Protein AF-0000000069897161 (afdb_homodimer)

pLDDT: mean 77.62, std 32.1, range [14.08, 98.94]

Nearest PDB structures (foldseek):
  2jap-assembly1_D  TM=8.593E-01  e=6.770E-19  Streptomyces clavuligerus
  4npc-assembly1_A  TM=8.677E-01  e=9.771E-16  Brucella suis ATCC 23445
  3wds-assembly1_B  TM=8.593E-01  e=5.738E-16  Agrobacterium tumefaciens
  6d9y-assembly1_A  TM=8.398E-01  e=4.040E-15  Paraburkholderia phymatum STM815
  6t6n-assembly1_A  TM=7.944E-01  e=1.671E-14  Klebsiella pneumoniae 30684/NJST258_2

Organism: Camelus bactrianus (NCBI:txid9837)

InterPro domains:
  IPR002347 Short-chain dehydrogenase/reductase SDR [PF00106] (131-314)
  IPR002347 Short-chain dehydrogenase/reductase SDR [PR00080] (203-214)
  IPR002347 Short-chain dehydrogenase/reductase SDR [PR00080] (256-264)
  IPR002347 Short-chain dehydrogenase/reductase SDR [PR00080] (275-294)
  IPR002347 Short-chain dehydrogenase/reductase SDR [PR00081] (130-147)
  IPR002347 Short-chain dehydrogenase/reductase SDR [PR00081] (203-214)
  IPR002347 Short-chain dehydrogenase/reductase SDR [PR00081] (250-266)
  IPR002347 Short-chain dehydrogenase/reductase SDR [PR00081] (275-294)
  IPR002347 Short-chain dehydrogenase/reductase SDR [PR00081] (296-313)
  IPR036291 NAD(P)-binding domain superfamily [SSF51735] (130-329)

Foldseek 3Di:
DDDDDDDDDDDDDDDDDDDDDDDDDDDDDDDDDDDDDDDDDDDDDDDPDPDPCPDDPDDPPDDPDDDDDDPDDDPDDPPPDPDPPCPVCVVPPPPPCDPVVCVVVVVVVVVVVVVVVVQLPAWAPQAAAEEEEEACLWALRVVLQQVVQVVRYQYEYEHQDPVSQVVSVVVGDPSYHYYYADLLDLVRLLVVLVVSCVVCPQLFHAEYEYDWAAQFAWAAQVLDDPVSQVVRLSTQAVSCVSNCVSRVVRCLSNLHEYEYEAALLLLPVLTDTNRSVNSVNNLVVQVVVQVVCVVSNYHYAYEHEYAADIPNVPLVVNLVNVVVSLVPDDPVVCLQQDPCQSVQQSVLSVVVNVVFYHHDSVQRSVLVVSQGIRPDRDRYHYGGPCRVPPSVVLSPDDPVVSCVVSVVSGDDGPNDDD/DDDDDDDDDDDDDDDDDDDDDDDDDDDDDDDDDDDDDDDDDDDDDDDDDPDDCPDDPDDCPDDPDDDDDPPDDDPDDPPPDDDDPPPVCVPPPPPPCDPVVCVVVVVVVVVVVVVVVVQLPAWAPQAAAEEEEEACLWALQVVLQQVVQVVHYQYEYEHQDPVSQVVSVVVGDPSYHYYYADLLDLVRLLVSLVVSCVVCPQLFHAEYEYDWAAQFAWAAQVLDDPVSQVVRLSTQAVSCVSNCVSRVVRCLSNLHEYEYEAALLLLPVLTDTNRSVNSVNNLVVQVVVQVVCVVSNYHYAYEHEYAADIPNVPLVVNLVNVVVSLVPDDPVVCLQQDPCQSVQQSVLSVVVNVVFYHHDSVQRSVLVVSQGIRPDRDRYHYGGPCRVPPSVVLSPDDPVVSCVVSVVSGDDGPNDDD

Secondary structure (DSSP, 8-state):
--------------------------------------------------------------------------------------------------HHHHHHHHHHHHHHHHHHHHHHH-B---TT-EEEES--SSHHHHHHHHHHHHTT-EEEEEESSHHHHHHHHHHS-TTEEEEE--TT-HHHHHHHHHHHHHHHGGG--SEEEE--------S-GGG--HHHHHHHHIIIIIHHHHHHHHHHHHHHHHT-EEEEE--GGGTS--SSSHHHHHHHHHHHHHHHHHHHHGGGT-EEEEE----B-SGGG-HHHHHHHHHHHHHHS-HHHHHHH-HHHHHHHHHHHHHHHHHH-BS-THHHHHHHHHHHHBSS--SEE--SHHIIIIIHHHTTS-HHHHHHHHHHHSPPPTT---/--------------------------------------------------------------------------------------------------HHHHHHHHHHHHHHHHHHHHHHH-B---TT-EEEES--SSHHHHHHHHHHHHTT-EEEEEESSHHHHHHHHHHS-TTEEEEE--TT-HHHHHHHHHHHHHHHGGG--SEEEE--------S-GGG--HHHHHHHHIIIIIHHHHHHHHHHHHHHHHT-EEEEE--GGGTS--SSSHHHHHHHHHHHHHHHHHHHHGGGT-EEEEE----B-SGGG-HHHHHHHHHHHHHHS-HHHHHHH-HHHHHHHHHHHHHHHHHH-BS-THHHHHHHHHHHHBSS--SEE--SHHIIIIIHHHTTS-HHHHHHHHHHHSPPPTT---

Radius of gyration: 38.73 Å; Cα contacts (8 Å, |Δi|>4): 1238; chains: 2; bounding box: 119×126×116 Å

Structure (mmCIF, N/CA/C/O backbone):
data_AF-0000000069897161-model_v1
#
loop_
_entity.id
_entity.type
_entity.pdbx_description
1 polymer 'Retinol dehydrogenase 5 isoform X1'
#
loop_
_atom_site.group_PDB
_atom_site.id
_atom_site.type_symbol
_atom_site.label_atom_id
_atom_site.label_alt_id
_atom_site.label_comp_id
_atom_site.label_asym_id
_atom_site.label_entity_id
_atom_site.label_seq_id
_atom_site.pdbx_PDB_ins_code
_atom_site.Cartn_x
_atom_site.Cartn_y
_atom_site.Cartn_z
_atom_site.occupancy
_atom_site.B_iso_or_equiv
_atom_site.auth_seq_id
_atom_site.auth_comp_id
_atom_site.auth_asym_id
_atom_site.auth_atom_id
_atom_site.pdbx_PDB_model_num
ATOM 1 N N . MET A 1 1 ? 55.844 11.883 18.781 1 16.61 1 MET A N 1
ATOM 2 C CA . MET A 1 1 ? 56.438 12.391 20.016 1 16.61 1 MET A CA 1
ATOM 3 C C . MET A 1 1 ? 55.906 13.789 20.344 1 16.61 1 MET A C 1
ATOM 5 O O . MET A 1 1 ? 56.188 14.328 21.406 1 16.61 1 MET A O 1
ATOM 9 N N . ALA A 1 2 ? 55.688 14.641 19.312 1 14.08 2 ALA A N 1
ATOM 10 C CA . ALA A 1 2 ? 55.75 16 19.859 1 14.08 2 ALA A CA 1
ATOM 11 C C . ALA A 1 2 ? 54.75 16.156 21.016 1 14.08 2 ALA A C 1
ATOM 13 O O . ALA A 1 2 ? 53.812 15.367 21.141 1 14.08 2 ALA A O 1
ATOM 14 N N . LYS A 1 3 ? 54.469 17.594 21.141 1 15.95 3 LYS A N 1
ATOM 15 C CA . LYS A 1 3 ? 54.406 18.719 22.078 1 15.95 3 LYS A CA 1
ATOM 16 C C . LYS A 1 3 ? 53.094 18.719 22.844 1 15.95 3 LYS A C 1
ATOM 18 O O . LYS A 1 3 ? 52.031 18.812 22.234 1 15.95 3 LYS A O 1
ATOM 23 N N . LYS A 1 4 ? 52.938 18.484 24.156 1 16.16 4 LYS A N 1
ATOM 24 C CA . LYS A 1 4 ? 52.312 18.141 25.422 1 16.16 4 LYS A CA 1
ATOM 25 C C . LYS A 1 4 ? 51.469 19.297 25.953 1 16.16 4 LYS A C 1
ATOM 27 O O . LYS A 1 4 ? 50.406 19.078 26.562 1 16.16 4 LYS A O 1
ATOM 32 N N . ARG A 1 5 ? 51.844 20.734 25.938 1 15.11 5 ARG A N 1
ATOM 33 C CA . ARG A 1 5 ? 52.031 21.344 27.25 1 15.11 5 ARG A CA 1
ATOM 34 C C . ARG A 1 5 ? 50.719 21.734 27.891 1 15.11 5 ARG A C 1
ATOM 36 O O . ARG A 1 5 ? 49.688 21.844 27.203 1 15.11 5 ARG A O 1
ATOM 43 N N . ALA A 1 6 ? 50.562 23.031 28.859 1 15.55 6 ALA A N 1
ATOM 44 C CA . ALA A 1 6 ? 50.469 23.469 30.25 1 15.55 6 ALA A CA 1
ATOM 45 C C . ALA A 1 6 ? 49.062 23.984 30.578 1 15.55 6 ALA A C 1
ATOM 47 O O . ALA A 1 6 ? 48.312 24.375 29.672 1 15.55 6 ALA A O 1
ATOM 48 N N . ARG A 1 7 ? 48.688 24.703 31.969 1 16.06 7 ARG A N 1
ATOM 49 C CA . ARG A 1 7 ? 48.188 24.594 33.344 1 16.06 7 ARG A CA 1
ATOM 50 C C . ARG A 1 7 ? 47.125 25.656 33.594 1 16.06 7 ARG A C 1
ATOM 52 O O . ARG A 1 7 ? 46.031 25.344 34.094 1 16.06 7 ARG A O 1
ATOM 59 N N . ALA A 1 8 ? 47.406 27.078 34 1 15.1 8 ALA A N 1
ATOM 60 C CA . ALA A 1 8 ? 47.281 27.641 35.344 1 15.1 8 ALA A CA 1
ATOM 61 C C . ALA A 1 8 ? 45.906 28.297 35.531 1 15.1 8 ALA A C 1
ATOM 63 O O . ALA A 1 8 ? 45.188 28.547 34.531 1 15.1 8 ALA A O 1
ATOM 64 N N . LEU A 1 9 ? 45.656 29.75 36.281 1 15.45 9 LEU A N 1
ATOM 65 C CA . LEU A 1 9 ? 45.469 30.094 37.688 1 15.45 9 LEU A CA 1
ATOM 66 C C . LEU A 1 9 ? 44.094 30.703 37.938 1 15.45 9 LEU A C 1
ATOM 68 O O . LEU A 1 9 ? 43.344 30.25 38.812 1 15.45 9 LEU A O 1
ATOM 72 N N . PRO A 1 10 ? 43.875 32.281 38.25 1 15.22 10 PRO A N 1
ATOM 73 C CA . PRO A 1 10 ? 43.656 32.906 39.562 1 15.22 10 PRO A CA 1
ATOM 74 C C . PRO A 1 10 ? 42.188 33.219 39.844 1 15.22 10 PRO A C 1
ATOM 76 O O . PRO A 1 10 ? 41.375 33.188 38.906 1 15.22 10 PRO A O 1
ATOM 79 N N . ALA A 1 11 ? 41.719 34.281 40.938 1 15.24 11 ALA A N 1
ATOM 80 C CA . ALA A 1 11 ? 41.125 34.438 42.25 1 15.24 11 ALA A CA 1
ATOM 81 C C . ALA A 1 11 ? 39.719 35.062 42.156 1 15.24 11 ALA A C 1
ATOM 83 O O . ALA A 1 11 ? 39.281 35.406 41.062 1 15.24 11 ALA A O 1
ATOM 84 N N . CYS A 1 12 ? 39.406 36.406 42.812 1 15.24 12 CYS A N 1
ATOM 85 C CA . CYS A 1 12 ? 38.938 36.781 44.156 1 15.24 12 CYS A CA 1
ATOM 86 C C . CYS A 1 12 ? 37.5 37.344 44.125 1 15.24 12 CYS A C 1
ATOM 88 O O . CYS A 1 12 ? 36.594 36.781 44.75 1 15.24 12 CYS A O 1
ATOM 90 N N . ALA A 1 13 ? 37.219 38.844 44.562 1 15.68 13 ALA A N 1
ATOM 91 C CA . ALA A 1 13 ? 36.625 39.344 45.812 1 15.68 13 ALA A CA 1
ATOM 92 C C . ALA A 1 13 ? 35.125 39.656 45.594 1 15.68 13 ALA A C 1
ATOM 94 O O . ALA A 1 13 ? 34.688 39.812 44.438 1 15.68 13 ALA A O 1
ATOM 95 N N . LYS A 1 14 ? 34.375 40.562 46.594 1 15.86 14 LYS A N 1
ATOM 96 C CA . LYS A 1 14 ? 33.438 40.562 47.719 1 15.86 14 LYS A CA 1
ATOM 97 C C . LYS A 1 14 ? 32.156 41.312 47.344 1 15.86 14 LYS A C 1
ATOM 99 O O . LYS A 1 14 ? 31.047 40.812 47.594 1 15.86 14 LYS A O 1
ATOM 104 N N . HIS A 1 15 ? 32.125 42.781 47.25 1 15.48 15 HIS A N 1
ATOM 105 C CA . HIS A 1 15 ? 31.484 43.562 48.281 1 15.48 15 HIS A CA 1
ATOM 106 C C . HIS A 1 15 ? 29.984 43.656 48.062 1 15.48 15 HIS A C 1
ATOM 108 O O . HIS A 1 15 ? 29.5 43.438 46.938 1 15.48 15 HIS A O 1
ATOM 114 N N . TRP A 1 16 ? 29.141 44.719 48.812 1 14.6 16 TRP A N 1
ATOM 115 C CA . TRP A 1 16 ? 28.219 44.938 49.938 1 14.6 16 TRP A CA 1
ATOM 116 C C . TRP A 1 16 ? 26.844 45.344 49.438 1 14.6 16 TRP A C 1
ATOM 118 O O . TRP A 1 16 ? 25.844 44.719 49.781 1 14.6 16 TRP A O 1
ATOM 128 N N . LEU A 1 17 ? 26.469 46.781 49.5 1 15.2 17 LEU A N 1
ATOM 129 C CA . LEU A 1 17 ? 25.562 47.375 50.5 1 15.2 17 LEU A CA 1
ATOM 130 C C . LEU A 1 17 ? 24.141 47.469 49.938 1 15.2 17 LEU A C 1
ATOM 132 O O . LEU A 1 17 ? 23.938 47.375 48.75 1 15.2 17 LEU A O 1
ATOM 136 N N . GLN A 1 18 ? 23.375 48.688 50.25 1 14.92 18 GLN A N 1
ATOM 137 C CA . GLN A 1 18 ? 22.297 48.969 51.188 1 14.92 18 GLN A CA 1
ATOM 138 C C . GLN A 1 18 ? 20.969 49.125 50.469 1 14.92 18 GLN A C 1
ATOM 140 O O . GLN A 1 18 ? 19.984 48.469 50.812 1 14.92 18 GLN A O 1
ATOM 145 N N . PRO A 1 19 ? 20.359 50.5 50.344 1 15.31 19 PRO A N 1
ATOM 146 C CA . PRO A 1 19 ? 19.266 50.938 51.219 1 15.31 19 PRO A CA 1
ATOM 147 C C . PRO A 1 19 ? 17.891 50.781 50.562 1 15.31 19 PRO A C 1
ATOM 149 O O . PRO A 1 19 ? 17.188 49.781 50.844 1 15.31 19 PRO A O 1
ATOM 152 N N . ALA A 1 20 ? 17.141 52.062 50.156 1 15.12 20 ALA A N 1
ATOM 153 C CA . ALA A 1 20 ? 16.062 52.688 50.906 1 15.12 20 ALA A CA 1
ATOM 154 C C . ALA A 1 20 ? 14.719 52.438 50.25 1 15.12 20 ALA A C 1
ATOM 156 O O . ALA A 1 20 ? 14.633 51.719 49.25 1 15.12 20 ALA A O 1
ATOM 157 N N . GLY A 1 21 ? 14.047 53.562 49.688 1 15.67 21 GLY A N 1
ATOM 158 C CA . GLY A 1 21 ? 12.891 54.219 50.281 1 15.67 21 GLY A CA 1
ATOM 159 C C . GLY A 1 21 ? 11.57 53.688 49.781 1 15.67 21 GLY A C 1
ATOM 160 O O . GLY A 1 21 ? 11.523 52.969 48.781 1 15.67 21 GLY A O 1
ATOM 161 N N . SER A 1 22 ? 10.422 54.531 49.969 1 14.89 22 SER A N 1
ATOM 162 C CA . SER A 1 22 ? 9.141 54.594 50.688 1 14.89 22 SER A CA 1
ATOM 163 C C . SER A 1 22 ? 7.984 54.25 49.75 1 14.89 22 SER A C 1
ATOM 165 O O . SER A 1 22 ? 7.195 53.344 50 1 14.89 22 SER A O 1
ATOM 167 N N . SER A 1 23 ? 7.09 55.344 49.344 1 15.27 23 SER A N 1
ATOM 168 C CA . SER A 1 23 ? 5.758 55.562 49.875 1 15.27 23 SER A CA 1
ATOM 169 C C . SER A 1 23 ? 4.68 55 48.969 1 15.27 23 SER A C 1
ATOM 171 O O . SER A 1 23 ? 4.961 54.594 47.844 1 15.27 23 SER A O 1
ATOM 173 N N . SER A 1 24 ? 3.453 55.812 48.75 1 14.6 24 SER A N 1
ATOM 174 C CA . SER A 1 24 ? 2.115 55.656 49.312 1 14.6 24 SER A CA 1
ATOM 175 C C . SER A 1 24 ? 1.13 55.125 48.281 1 14.6 24 SER A C 1
ATOM 177 O O . SER A 1 24 ? 0.415 54.156 48.5 1 14.6 24 SER A O 1
ATOM 179 N N . PRO A 1 25 ? 0.455 56.062 47.281 1 16.05 25 PRO A N 1
ATOM 180 C CA . PRO A 1 25 ? -0.925 56.406 47.656 1 16.05 25 PRO A CA 1
ATOM 181 C C . PRO A 1 25 ? -1.943 55.438 47.031 1 16.05 25 PRO A C 1
ATOM 183 O O . PRO A 1 25 ? -1.605 54.688 46.094 1 16.05 25 PRO A O 1
ATOM 186 N N . SER A 1 26 ? -3.309 56 46.875 1 14.69 26 SER A N 1
ATOM 187 C CA . SER A 1 26 ? -4.645 55.688 47.375 1 14.69 26 SER A CA 1
ATOM 188 C C . SER A 1 26 ? -5.488 54.969 46.312 1 14.69 26 SER A C 1
ATOM 190 O O . SER A 1 26 ? -6.074 53.906 46.594 1 14.69 26 SER A O 1
ATOM 192 N N . LEU A 1 27 ? -6.086 55.75 45.25 1 15.15 27 LEU A N 1
ATOM 193 C CA . LEU A 1 27 ? -7.5 56.031 45.438 1 15.15 27 LEU A CA 1
ATOM 194 C C . LEU A 1 27 ? -8.367 54.938 44.812 1 15.15 27 LEU A C 1
ATOM 196 O O . LEU A 1 27 ? -7.875 54.125 44.031 1 15.15 27 LEU A O 1
ATOM 200 N N . SER A 1 28 ? -9.297 55.438 43.812 1 15.84 28 SER A N 1
ATOM 201 C CA . SER A 1 28 ? -10.75 55.531 43.969 1 15.84 28 SER A CA 1
ATOM 202 C C . SER A 1 28 ? -11.453 54.312 43.375 1 15.84 28 SER A C 1
ATOM 204 O O . SER A 1 28 ? -10.93 53.656 42.469 1 15.84 28 SER A O 1
ATOM 206 N N . SER A 1 29 ? -12.68 54.062 43.906 1 15.23 29 SER A N 1
ATOM 207 C CA . SER A 1 29 ? -13.602 53 44.25 1 15.23 29 SER A CA 1
ATOM 208 C C . SER A 1 29 ? -14.359 52.5 43.031 1 15.23 29 SER A C 1
ATOM 210 O O . SER A 1 29 ? -14.547 51.281 42.875 1 15.23 29 SER A O 1
ATOM 212 N N . PRO A 1 30 ? -15.078 53.375 42.094 1 16.75 30 PRO A N 1
ATOM 213 C CA . PRO A 1 30 ? -16.5 53.25 42.438 1 16.75 30 PRO A CA 1
ATOM 214 C C . PRO A 1 30 ? -17.125 51.969 41.906 1 16.75 30 PRO A C 1
ATOM 216 O O . PRO A 1 30 ? -16.531 51.281 41.031 1 16.75 30 PRO A O 1
ATOM 219 N N . PRO A 1 31 ? -18.609 52.094 41.625 1 16.45 31 PRO A N 1
ATOM 220 C CA . PRO A 1 31 ? -19.766 51.344 42.125 1 16.45 31 PRO A CA 1
ATOM 221 C C . PRO A 1 31 ? -20.172 50.219 41.188 1 16.45 31 PRO A C 1
ATOM 223 O O . PRO A 1 31 ? -19.688 50.125 40.031 1 16.45 31 PRO A O 1
ATOM 226 N N . SER A 1 32 ? -21.359 49.656 41.5 1 15.89 32 SER A N 1
ATOM 227 C CA . SER A 1 32 ? -22.094 48.406 41.688 1 15.89 32 SER A CA 1
ATOM 228 C C . SER A 1 32 ? -22.891 48.062 40.438 1 15.89 32 SER A C 1
ATOM 230 O O . SER A 1 32 ? -23.109 46.875 40.156 1 15.89 32 SER A O 1
ATOM 232 N N . PRO A 1 33 ? -23.469 49 39.469 1 16.64 33 PRO A N 1
ATOM 233 C CA . PRO A 1 33 ? -24.906 48.812 39.531 1 16.64 33 PRO A CA 1
ATOM 234 C C . PRO A 1 33 ? -25.359 47.5 38.875 1 16.64 33 PRO A C 1
ATOM 236 O O . PRO A 1 33 ? -24.672 46.969 38 1 16.64 33 PRO A O 1
ATOM 239 N N . THR A 1 34 ? -26.594 46.969 39.281 1 16.48 34 THR A N 1
ATOM 240 C CA . THR A 1 34 ? -27.375 45.781 39.5 1 16.48 34 THR A CA 1
ATOM 241 C C . THR A 1 34 ? -28.094 45.375 38.188 1 16.48 34 THR A C 1
ATOM 243 O O . THR A 1 34 ? -28.125 44.188 37.844 1 16.48 34 THR A O 1
ATOM 246 N N . PRO A 1 35 ? -28.984 46.312 37.469 1 16.34 35 PRO A N 1
ATOM 247 C CA . PRO A 1 35 ? -30.375 45.906 37.562 1 16.34 35 PRO A CA 1
ATOM 248 C C . PRO A 1 35 ? -30.719 44.719 36.656 1 16.34 35 PRO A C 1
ATOM 250 O O . PRO A 1 35 ? -29.938 44.406 35.75 1 16.34 35 PRO A O 1
ATOM 253 N N . HIS A 1 36 ? -32.156 44.562 36.344 1 15.88 36 HIS A N 1
ATOM 254 C CA . HIS A 1 36 ? -33.281 43.656 36.5 1 15.88 36 HIS A CA 1
ATOM 255 C C . HIS A 1 36 ? -33.625 43 35.156 1 15.88 36 HIS A C 1
ATOM 257 O O . HIS A 1 36 ? -33.812 41.781 35.094 1 15.88 36 HIS A O 1
ATOM 263 N N . ALA A 1 37 ? -34.156 43.781 34.031 1 15.8 37 ALA A N 1
ATOM 264 C CA . ALA A 1 37 ? -35.594 43.625 33.781 1 15.8 37 ALA A CA 1
ATOM 265 C C . ALA A 1 37 ? -35.875 42.375 32.938 1 15.8 37 ALA A C 1
ATOM 267 O O . ALA A 1 37 ? -34.969 41.844 32.281 1 15.8 37 ALA A O 1
ATOM 268 N N . LEU A 1 38 ? -37 42.438 32.031 1 16.36 38 LEU A N 1
ATOM 269 C CA . LEU A 1 38 ? -38.344 41.844 31.922 1 16.36 38 LEU A CA 1
ATOM 270 C C . LEU A 1 38 ? -38.344 40.719 30.906 1 16.36 38 LEU A C 1
ATOM 272 O O . LEU A 1 38 ? -37.469 40.656 30.047 1 16.36 38 LEU A O 1
ATOM 276 N N . ASN A 1 39 ? -39.656 40.188 30.578 1 15.95 39 ASN A N 1
ATOM 277 C CA . ASN A 1 39 ? -40.469 39 30.547 1 15.95 39 ASN A CA 1
ATOM 278 C C . ASN A 1 39 ? -40.562 38.406 29.141 1 15.95 39 ASN A C 1
ATOM 280 O O . ASN A 1 39 ? -40.375 37.188 28.969 1 15.95 39 ASN A O 1
ATOM 284 N N . THR A 1 40 ? -41.156 39.125 28.094 1 17.11 40 THR A N 1
ATOM 285 C CA . THR A 1 40 ? -42.438 38.594 27.594 1 17.11 40 THR A CA 1
ATOM 286 C C . THR A 1 40 ? -42.219 37.562 26.5 1 17.11 40 THR A C 1
ATOM 288 O O . THR A 1 40 ? -41.188 37.594 25.797 1 17.11 40 THR A O 1
ATOM 291 N N . LEU A 1 41 ? -43.281 36.656 26.203 1 17.23 41 LEU A N 1
ATOM 292 C CA . LEU A 1 41 ? -43.688 35.281 25.875 1 17.23 41 LEU A CA 1
ATOM 293 C C . LEU A 1 41 ? -43.844 35.125 24.359 1 17.23 41 LEU A C 1
ATOM 295 O O . LEU A 1 41 ? -44.125 34.031 23.875 1 17.23 41 LEU A O 1
ATOM 299 N N . ALA A 1 42 ? -43.438 36.062 23.422 1 18.75 42 ALA A N 1
ATOM 300 C CA . ALA A 1 42 ? -44.406 36 22.344 1 18.75 42 ALA A CA 1
ATOM 301 C C . ALA A 1 42 ? -44.438 34.656 21.656 1 18.75 42 ALA A C 1
ATOM 303 O O . ALA A 1 42 ? -43.375 34 21.531 1 18.75 42 ALA A O 1
ATOM 304 N N . PRO A 1 43 ? -45.688 34.281 21.062 1 18.25 43 PRO A N 1
ATOM 305 C CA . PRO A 1 43 ? -46.438 33.062 20.719 1 18.25 43 PRO A CA 1
ATOM 306 C C . PRO A 1 43 ? -45.875 32.375 19.469 1 18.25 43 PRO A C 1
ATOM 308 O O . PRO A 1 43 ? -45.156 33 18.688 1 18.25 43 PRO A O 1
ATOM 311 N N . SER A 1 44 ? -46.219 31.094 19.297 1 18.3 44 SER A N 1
ATOM 312 C CA . SER A 1 44 ? -45.906 29.844 18.609 1 18.3 44 SER A CA 1
ATOM 313 C C . SER A 1 44 ? -46.438 29.844 17.188 1 18.3 44 SER A C 1
ATOM 315 O O . SER A 1 44 ? -46.344 28.828 16.484 1 18.3 44 SER A O 1
ATOM 317 N N . PRO A 1 45 ? -46.219 30.969 16.328 1 18.52 45 PRO A N 1
ATOM 318 C CA . PRO A 1 45 ? -47.219 30.844 15.273 1 18.52 45 PRO A CA 1
ATOM 319 C C . PRO A 1 45 ? -47.188 29.484 14.57 1 18.52 45 PRO A C 1
ATOM 321 O O . PRO A 1 45 ? -46.156 28.812 14.602 1 18.52 45 PRO A O 1
ATOM 324 N N . PRO A 1 46 ? -48.344 29.172 13.797 1 18.2 46 PRO A N 1
ATOM 325 C CA . PRO A 1 46 ? -49.094 27.984 13.359 1 18.2 46 PRO A CA 1
ATOM 326 C C . PRO A 1 46 ? -48.406 27.25 12.219 1 18.2 46 PRO A C 1
ATOM 328 O O . PRO A 1 46 ? -47.531 27.812 11.555 1 18.2 46 PRO A O 1
ATOM 331 N N . ALA A 1 47 ? -48.844 26.016 11.93 1 19.5 47 ALA A N 1
ATOM 332 C CA . ALA A 1 47 ? -48.625 24.703 11.328 1 19.5 47 ALA A CA 1
ATOM 333 C C . ALA A 1 47 ? -48.875 24.75 9.82 1 19.5 47 ALA A C 1
ATOM 335 O O . ALA A 1 47 ? -50 24.5 9.367 1 19.5 47 ALA A O 1
ATOM 336 N N . VAL A 1 48 ? -48.375 25.781 9.023 1 18.2 48 VAL A N 1
ATOM 337 C CA . VAL A 1 48 ? -49.031 25.828 7.711 1 18.2 48 VAL A CA 1
ATOM 338 C C . VAL A 1 48 ? -48.844 24.484 6.996 1 18.2 48 VAL A C 1
ATOM 340 O O . VAL A 1 48 ? -47.75 23.906 7.031 1 18.2 48 VAL A O 1
ATOM 343 N N . ASP A 1 49 ? -49.969 23.797 6.473 1 17.66 49 ASP A N 1
ATOM 344 C CA . ASP A 1 49 ? -50.531 22.594 5.875 1 17.66 49 ASP A CA 1
ATOM 345 C C . ASP A 1 49 ? -50.031 22.406 4.449 1 17.66 49 ASP A C 1
ATOM 347 O O . ASP A 1 49 ? -50.375 23.172 3.547 1 17.66 49 ASP A O 1
ATOM 351 N N . LEU A 1 50 ? -48.781 22.359 4.109 1 17 50 LEU A N 1
ATOM 352 C CA . LEU A 1 50 ? -48.469 22.266 2.691 1 17 50 LEU A CA 1
ATOM 353 C C . LEU A 1 50 ? -49.062 21 2.084 1 17 50 LEU A C 1
ATOM 355 O O . LEU A 1 50 ? -48.719 19.891 2.484 1 17 50 LEU A O 1
ATOM 359 N N . ALA A 1 51 ? -50.375 21.047 1.534 1 16.61 51 ALA A N 1
ATOM 360 C CA . ALA A 1 51 ? -51.25 20.109 0.835 1 16.61 51 ALA A CA 1
ATOM 361 C C . ALA A 1 51 ? -50.562 19.469 -0.356 1 16.61 51 ALA A C 1
ATOM 363 O O . ALA A 1 51 ? -49.969 20.172 -1.194 1 16.61 51 ALA A O 1
ATOM 364 N N . LEU A 1 52 ? -50.188 18.141 -0.343 1 17.47 52 LEU A N 1
ATOM 365 C CA . LEU A 1 52 ? -49.656 17.078 -1.197 1 17.47 52 LEU A CA 1
ATOM 366 C C . LEU A 1 52 ? -50.594 16.828 -2.383 1 17.47 52 LEU A C 1
ATOM 368 O O . LEU A 1 52 ? -51.688 16.266 -2.219 1 17.47 52 LEU A O 1
ATOM 372 N N . ALA A 1 53 ? -50.906 17.812 -3.312 1 16.84 53 ALA A N 1
ATOM 373 C CA . ALA A 1 53 ? -51.906 17.547 -4.355 1 16.84 53 ALA A CA 1
ATOM 374 C C . ALA A 1 53 ? -51.469 16.375 -5.238 1 16.84 53 ALA A C 1
ATOM 376 O O . ALA A 1 53 ? -50.469 16.469 -5.953 1 16.84 53 ALA A O 1
ATOM 377 N N . VAL A 1 54 ? -51.688 15.094 -4.973 1 17.94 54 VAL A N 1
ATOM 378 C CA . VAL A 1 54 ? -51.469 13.812 -5.645 1 17.94 54 VAL A CA 1
ATOM 379 C C . VAL A 1 54 ? -52.375 13.695 -6.863 1 17.94 54 VAL A C 1
ATOM 381 O O . VAL A 1 54 ? -52.531 12.609 -7.418 1 17.94 54 VAL A O 1
ATOM 384 N N . ALA A 1 55 ? -52.938 14.82 -7.527 1 16.02 55 ALA A N 1
ATOM 385 C CA . ALA A 1 55 ? -54.125 14.445 -8.305 1 16.02 55 ALA A CA 1
ATOM 386 C C . ALA A 1 55 ? -53.812 13.297 -9.258 1 16.02 55 ALA A C 1
ATOM 388 O O . ALA A 1 55 ? -52.625 13.016 -9.539 1 16.02 55 ALA A O 1
ATOM 389 N N . SER A 1 56 ? -54.875 12.883 -10.164 1 16.38 56 SER A N 1
ATOM 390 C CA . SER A 1 56 ? -55.781 11.93 -10.766 1 16.38 56 SER A CA 1
ATOM 391 C C . SER A 1 56 ? -55.375 11.586 -12.195 1 16.38 56 SER A C 1
ATOM 393 O O . SER A 1 56 ? -55.781 12.266 -13.141 1 16.38 56 SER A O 1
ATOM 395 N N . VAL A 1 57 ? -54.125 11.508 -12.594 1 17.45 57 VAL A N 1
ATOM 396 C CA . VAL A 1 57 ? -54.031 11.383 -14.039 1 17.45 57 VAL A CA 1
ATOM 397 C C . VAL A 1 57 ? -54.844 10.188 -14.508 1 17.45 57 VAL A C 1
ATOM 399 O O . VAL A 1 57 ? -54.562 9.039 -14.172 1 17.45 57 VAL A O 1
ATOM 402 N N . GLU A 1 58 ? -56.156 10.391 -14.781 1 16.38 58 GLU A N 1
ATOM 403 C CA . GLU A 1 58 ? -57.25 9.594 -15.289 1 16.38 58 GLU A CA 1
ATOM 404 C C . GLU A 1 58 ? -56.844 8.812 -16.531 1 16.38 58 GLU A C 1
ATOM 406 O O . GLU A 1 58 ? -55.844 9.133 -17.172 1 16.38 58 GLU A O 1
ATOM 411 N N . ALA A 1 59 ? -57.875 7.938 -17.094 1 17.64 59 ALA A N 1
ATOM 412 C CA . ALA A 1 59 ? -58.375 6.707 -17.703 1 17.64 59 ALA A CA 1
ATOM 413 C C . ALA A 1 59 ? -58.406 6.824 -19.219 1 17.64 59 ALA A C 1
ATOM 415 O O . ALA A 1 59 ? -59.406 6.512 -19.859 1 17.64 59 ALA A O 1
ATOM 416 N N . TRP A 1 60 ? -57.594 7.762 -19.906 1 16.55 60 TRP A N 1
ATOM 417 C CA . TRP A 1 60 ? -58.125 7.961 -21.25 1 16.55 60 TRP A CA 1
ATOM 418 C C . TRP A 1 60 ? -58.156 6.645 -22.016 1 16.55 60 TRP A C 1
ATOM 420 O O . TRP A 1 60 ? -57.125 6.051 -22.297 1 16.55 60 TRP A O 1
ATOM 430 N N . GLU A 1 61 ? -59.156 5.82 -21.859 1 16.8 61 GLU A N 1
ATOM 431 C CA . GLU A 1 61 ? -59.531 4.535 -22.422 1 16.8 61 GLU A CA 1
ATOM 432 C C . GLU A 1 61 ? -59.688 4.625 -23.938 1 16.8 61 GLU A C 1
ATOM 434 O O . GLU A 1 61 ? -59.844 3.607 -24.625 1 16.8 61 GLU A O 1
ATOM 439 N N . ASP A 1 62 ? -59.844 5.895 -24.453 1 16.34 62 ASP A N 1
ATOM 440 C CA . ASP A 1 62 ? -60.875 5.758 -25.469 1 16.34 62 ASP A CA 1
ATOM 441 C C . ASP A 1 62 ? -60.5 4.711 -26.516 1 16.34 62 ASP A C 1
ATOM 443 O O . ASP A 1 62 ? -59.312 4.363 -26.641 1 16.34 62 ASP A O 1
ATOM 447 N N . ARG A 1 63 ? -61.312 4.699 -27.656 1 17.05 63 ARG A N 1
ATOM 448 C CA . ARG A 1 63 ? -62.188 3.963 -28.562 1 17.05 63 ARG A CA 1
ATOM 449 C C . ARG A 1 63 ? -61.5 3.621 -29.859 1 17.05 63 ARG A C 1
ATOM 451 O O . ARG A 1 63 ? -62.125 3.145 -30.812 1 17.05 63 ARG A O 1
ATOM 458 N N . GLU A 1 64 ? -60.219 4.074 -30.078 1 17.44 64 GLU A N 1
ATOM 459 C CA . GLU A 1 64 ? -60.156 4.191 -31.531 1 17.44 64 GLU A CA 1
ATOM 460 C C . GLU A 1 64 ? -60.406 2.844 -32.219 1 17.44 64 GLU A C 1
ATOM 462 O O . GLU A 1 64 ? -59.688 1.873 -31.953 1 17.44 64 GLU A O 1
ATOM 467 N N . GLN A 1 65 ? -61.531 2.75 -32.719 1 16.66 65 GLN A N 1
ATOM 468 C CA . GLN A 1 65 ? -62.281 1.697 -33.406 1 16.66 65 GLN A CA 1
ATOM 469 C C . GLN A 1 65 ? -61.469 1.167 -34.594 1 16.66 65 GLN A C 1
ATOM 471 O O . GLN A 1 65 ? -61 0.031 -34.562 1 16.66 65 GLN A O 1
ATOM 476 N N . SER A 1 66 ? -62.062 1.356 -35.844 1 17.75 66 SER A N 1
ATOM 477 C CA . SER A 1 66 ? -62.594 0.482 -36.875 1 17.75 66 SER A CA 1
ATOM 478 C C . SER A 1 66 ? -61.562 0.215 -37.969 1 17.75 66 SER A C 1
ATOM 480 O O . SER A 1 66 ? -60.781 1.104 -38.312 1 17.75 66 SER A O 1
ATOM 482 N N . PHE A 1 67 ? -61.344 -1.101 -38.438 1 17.3 67 PHE A N 1
ATOM 483 C CA . PHE A 1 67 ? -60.406 -2.021 -39.094 1 17.3 67 PHE A CA 1
ATOM 484 C C . PHE A 1 67 ? -60.25 -1.679 -40.562 1 17.3 67 PHE A C 1
ATOM 486 O O . PHE A 1 67 ? -59.219 -1.948 -41.156 1 17.3 67 PHE A O 1
ATOM 493 N N . SER A 1 68 ? -61.406 -1.294 -41.25 1 16.27 68 SER A N 1
ATOM 494 C CA . SER A 1 68 ? -61.656 -2.236 -42.344 1 16.27 68 SER A CA 1
ATOM 495 C C . SER A 1 68 ? -60.688 -2.049 -43.5 1 16.27 68 SER A C 1
ATOM 497 O O . SER A 1 68 ? -59.938 -1.062 -43.531 1 16.27 68 SER A O 1
ATOM 499 N N . SER A 1 69 ? -61.25 -2.084 -44.781 1 16.48 69 SER A N 1
ATOM 500 C CA . SER A 1 69 ? -61.188 -2.963 -45.938 1 16.48 69 SER A CA 1
ATOM 501 C C . SER A 1 69 ? -60.281 -2.393 -47.031 1 16.48 69 SER A C 1
ATOM 503 O O . SER A 1 69 ? -59.594 -3.143 -47.719 1 16.48 69 SER A O 1
ATOM 505 N N . LYS A 1 70 ? -60.625 -1.059 -47.438 1 19.95 70 LYS A N 1
ATOM 506 C CA . LYS A 1 70 ? -60.719 -0.895 -48.875 1 19.95 70 LYS A CA 1
ATOM 507 C C . LYS A 1 70 ? -59.312 -0.762 -49.5 1 19.95 70 LYS A C 1
ATOM 509 O O . LYS A 1 70 ? -58.688 0.281 -49.375 1 19.95 70 LYS A O 1
ATOM 514 N N . ALA A 1 71 ? -58.438 -1.779 -49.656 1 15.55 71 ALA A N 1
ATOM 515 C CA . ALA A 1 71 ? -57.031 -1.869 -50.062 1 15.55 71 ALA A CA 1
ATOM 516 C C . ALA A 1 71 ? -56.844 -1.323 -51.469 1 15.55 71 ALA A C 1
ATOM 518 O O . ALA A 1 71 ? -55.719 -1.028 -51.875 1 15.55 71 ALA A O 1
ATOM 519 N N . LYS A 1 72 ? -57.938 -1.445 -52.406 1 17.11 72 LYS A N 1
ATOM 520 C CA . LYS A 1 72 ? -57.375 -2.07 -53.594 1 17.11 72 LYS A CA 1
ATOM 521 C C . LYS A 1 72 ? -56.438 -1.108 -54.344 1 17.11 72 LYS A C 1
ATOM 523 O O . LYS A 1 72 ? -55.312 -1.457 -54.656 1 17.11 72 LYS A O 1
ATOM 528 N N . ALA A 1 73 ? -57.062 -0.182 -55.156 1 17.53 73 ALA A N 1
ATOM 529 C CA . ALA A 1 73 ? -56.812 -0.355 -56.594 1 17.53 73 ALA A CA 1
ATOM 530 C C . ALA A 1 73 ? -55.625 0.461 -57.062 1 17.53 73 ALA A C 1
ATOM 532 O O . ALA A 1 73 ? -54.781 -0.027 -57.812 1 17.53 73 ALA A O 1
ATOM 533 N N . ALA A 1 74 ? -55.719 1.844 -57 1 18.77 74 ALA A N 1
ATOM 534 C CA . ALA A 1 74 ? -55.469 2.51 -58.281 1 18.77 74 ALA A CA 1
ATOM 535 C C . ALA A 1 74 ? -53.969 2.713 -58.5 1 18.77 74 ALA A C 1
ATOM 537 O O . ALA A 1 74 ? -53.281 3.346 -57.688 1 18.77 74 ALA A O 1
ATOM 538 N N . ALA A 1 75 ? -53.281 1.916 -59.281 1 19.75 75 ALA A N 1
ATOM 539 C CA . ALA A 1 75 ? -51.938 1.645 -59.719 1 19.75 75 ALA A CA 1
ATOM 540 C C . ALA A 1 75 ? -51.375 2.816 -60.531 1 19.75 75 ALA A C 1
ATOM 542 O O . ALA A 1 75 ? -50.312 2.717 -61.125 1 19.75 75 ALA A O 1
ATOM 543 N N . SER A 1 76 ? -52.094 4.074 -60.594 1 20.67 76 SER A N 1
ATOM 544 C CA . SER A 1 76 ? -51.719 4.75 -61.844 1 20.67 76 SER A CA 1
ATOM 545 C C . SER A 1 76 ? -50.25 5.133 -61.844 1 20.67 76 SER A C 1
ATOM 547 O O . SER A 1 76 ? -49.625 5.246 -60.781 1 20.67 76 SER A O 1
ATOM 549 N N . GLY A 1 77 ? -49.562 5.16 -63.031 1 22.09 77 GLY A N 1
ATOM 550 C CA . GLY A 1 77 ? -48.312 5.07 -63.719 1 22.09 77 GLY A CA 1
ATOM 551 C C . GLY A 1 77 ? -47.469 6.332 -63.625 1 22.09 77 GLY A C 1
ATOM 552 O O . GLY A 1 77 ? -47 6.855 -64.625 1 22.09 77 GLY A O 1
ATOM 553 N N . VAL A 1 78 ? -47.438 7.047 -62.469 1 21.19 78 VAL A N 1
ATOM 554 C CA . VAL A 1 78 ? -46.812 8.359 -62.594 1 21.19 78 VAL A CA 1
ATOM 555 C C . VAL A 1 78 ? -45.344 8.195 -63 1 21.19 78 VAL A C 1
ATOM 557 O O . VAL A 1 78 ? -44.594 7.473 -62.344 1 21.19 78 VAL A O 1
ATOM 560 N N . ALA A 1 79 ? -45.031 8.492 -64.25 1 24.7 79 ALA A N 1
ATOM 561 C CA . ALA A 1 79 ? -43.75 8.461 -64.938 1 24.7 79 ALA A CA 1
ATOM 562 C C . ALA A 1 79 ? -42.781 9.445 -64.312 1 24.7 79 ALA A C 1
ATOM 564 O O . ALA A 1 79 ? -43.031 10.648 -64.25 1 24.7 79 ALA A O 1
ATOM 565 N N . VAL A 1 80 ? -42.281 9.258 -63.094 1 25.34 80 VAL A N 1
ATOM 566 C CA . VAL A 1 80 ? -41.438 10.234 -62.438 1 25.34 80 VAL A CA 1
ATOM 567 C C . VAL A 1 80 ? -40.156 10.469 -63.25 1 25.34 80 VAL A C 1
ATOM 569 O O . VAL A 1 80 ? -39.531 9.516 -63.719 1 25.34 80 VAL A O 1
ATOM 572 N N . PRO A 1 81 ? -40.094 11.648 -63.844 1 27.16 81 PRO A N 1
ATOM 573 C CA . PRO A 1 81 ? -38.969 12.07 -64.688 1 27.16 81 PRO A CA 1
ATOM 574 C C . PRO A 1 81 ? -37.625 11.938 -63.906 1 27.16 81 PRO A C 1
ATOM 576 O O . PRO A 1 81 ? -37.594 12.062 -62.688 1 27.16 81 PRO A O 1
ATOM 579 N N . ALA A 1 82 ? -36.719 11.086 -64.438 1 23.88 82 ALA A N 1
ATOM 580 C CA . ALA A 1 82 ? -35.469 10.461 -63.969 1 23.88 82 ALA A CA 1
ATOM 581 C C . ALA A 1 82 ? -34.469 11.508 -63.531 1 23.88 82 ALA A C 1
ATOM 583 O O . ALA A 1 82 ? -33.781 11.312 -62.531 1 23.88 82 ALA A O 1
ATOM 584 N N . SER A 1 83 ? -34.094 12.453 -64.375 1 27.31 83 SER A N 1
ATOM 585 C CA . SER A 1 83 ? -32.656 12.586 -64.438 1 27.31 83 SER A CA 1
ATOM 586 C C . SER A 1 83 ? -32.156 13.547 -63.344 1 27.31 83 SER A C 1
ATOM 588 O O . SER A 1 83 ? -32.25 14.766 -63.5 1 27.31 83 SER A O 1
ATOM 590 N N . PHE A 1 84 ? -32.688 13.562 -62.156 1 27.89 84 PHE A N 1
ATOM 591 C CA . PHE A 1 84 ? -32.125 14.648 -61.344 1 27.89 84 PHE A CA 1
ATOM 592 C C . PHE A 1 84 ? -30.625 14.5 -61.188 1 27.89 84 PHE A C 1
ATOM 594 O O . PHE A 1 84 ? -30.141 13.406 -60.875 1 27.89 84 PHE A O 1
ATOM 601 N N . PRO A 1 85 ? -29.828 15.367 -61.906 1 33.91 85 PRO A N 1
ATOM 602 C CA . PRO A 1 85 ? -28.375 15.289 -61.719 1 33.91 85 PRO A CA 1
ATOM 603 C C . PRO A 1 85 ? -27.953 15.32 -60.25 1 33.91 85 PRO A C 1
ATOM 605 O O . PRO A 1 85 ? -28.531 16.062 -59.469 1 33.91 85 PRO A O 1
ATOM 608 N N . ARG A 1 86 ? -27.641 14.156 -59.656 1 29.47 86 ARG A N 1
ATOM 609 C CA . ARG A 1 86 ? -27.094 14 -58.312 1 29.47 86 ARG A CA 1
ATOM 610 C C . ARG A 1 86 ? -25.906 14.914 -58.094 1 29.47 86 ARG A C 1
ATOM 612 O O . ARG A 1 86 ? -24.797 14.625 -58.562 1 29.47 86 ARG A O 1
ATOM 619 N N . ARG A 1 87 ? -26.062 16.219 -58.438 1 31.06 87 ARG A N 1
ATOM 620 C CA . ARG A 1 87 ? -24.922 16.969 -57.938 1 31.06 87 ARG A CA 1
ATOM 621 C C . ARG A 1 87 ? -24.672 16.656 -56.469 1 31.06 87 ARG A C 1
ATOM 623 O O . ARG A 1 87 ? -25.547 16.875 -55.625 1 31.06 87 ARG A O 1
ATOM 630 N N . SER A 1 88 ? -24.016 15.484 -56.25 1 31.28 88 SER A N 1
ATOM 631 C CA . SER A 1 88 ? -23.5 15.172 -54.906 1 31.28 88 SER A CA 1
ATOM 632 C C . SER A 1 88 ? -22.875 16.406 -54.281 1 31.28 88 SER A C 1
ATOM 634 O O . SER A 1 88 ? -21.875 16.938 -54.75 1 31.28 88 SER A O 1
ATOM 636 N N . LEU A 1 89 ? -23.75 17.438 -54.062 1 35.47 89 LEU A N 1
ATOM 637 C CA . LEU A 1 89 ? -23.234 18.422 -53.094 1 35.47 89 LEU A CA 1
ATOM 638 C C . LEU A 1 89 ? -22.578 17.734 -51.906 1 35.47 89 LEU A C 1
ATOM 640 O O . LEU A 1 89 ? -23.281 17.188 -51.062 1 35.47 89 LEU A O 1
ATOM 644 N N . GLY A 1 90 ? -21.688 16.812 -52.25 1 32.94 90 GLY A N 1
ATOM 645 C CA . GLY A 1 90 ? -20.906 16.438 -51.094 1 32.94 90 GLY A CA 1
ATOM 646 C C . GLY A 1 90 ? -20.484 17.625 -50.25 1 32.94 90 GLY A C 1
ATOM 647 O O . GLY A 1 90 ? -19.609 18.391 -50.625 1 32.94 90 GLY A O 1
ATOM 648 N N . CYS A 1 91 ? -21.547 18.375 -49.781 1 36.5 91 CYS A N 1
ATOM 649 C CA . CYS A 1 91 ? -21.188 19.25 -48.656 1 36.5 91 CYS A CA 1
ATOM 650 C C . CYS A 1 91 ? -20.25 18.547 -47.688 1 36.5 91 CYS A C 1
ATOM 652 O O . CYS A 1 91 ? -20.641 17.625 -46.969 1 36.5 91 CYS A O 1
ATOM 654 N N . HIS A 1 92 ? -19.047 18.328 -48.188 1 38.44 92 HIS A N 1
ATOM 655 C CA . HIS A 1 92 ? -18.031 18.031 -47.156 1 38.44 92 HIS A CA 1
ATOM 656 C C . HIS A 1 92 ? -18.156 19 -46 1 38.44 92 HIS A C 1
ATOM 658 O O . HIS A 1 92 ? -18.016 20.203 -46.156 1 38.44 92 HIS A O 1
ATOM 664 N N . LEU A 1 93 ? -19.219 18.859 -45.156 1 38.25 93 LEU A N 1
ATOM 665 C CA . LEU A 1 93 ? -19.141 19.469 -43.844 1 38.25 93 LEU A CA 1
ATOM 666 C C . LEU A 1 93 ? -17.719 19.391 -43.281 1 38.25 93 LEU A C 1
ATOM 668 O O . LEU A 1 93 ? -17.25 18.312 -42.938 1 38.25 93 LEU A O 1
ATOM 672 N N . GLN A 1 94 ? -16.844 20.062 -43.906 1 39.19 94 GLN A N 1
ATOM 673 C CA . GLN A 1 94 ? -15.555 20.328 -43.281 1 39.19 94 GLN A CA 1
ATOM 674 C C . GLN A 1 94 ? -15.75 20.906 -41.875 1 39.19 94 GLN A C 1
ATOM 676 O O . GLN A 1 94 ? -16.25 22.016 -41.719 1 39.19 94 GLN A O 1
ATOM 681 N N . VAL A 1 95 ? -16.188 20.156 -40.969 1 43.09 95 VAL A N 1
ATOM 682 C CA . VAL A 1 95 ? -16.031 20.688 -39.594 1 43.09 95 VAL A CA 1
ATOM 683 C C . VAL A 1 95 ? -14.617 21.234 -39.438 1 43.09 95 VAL A C 1
ATOM 685 O O . VAL A 1 95 ? -13.648 20.484 -39.375 1 43.09 95 VAL A O 1
ATOM 688 N N . VAL A 1 96 ? -14.234 22.188 -40.156 1 44.66 96 VAL A N 1
ATOM 689 C CA . VAL A 1 96 ? -13.055 22.984 -39.875 1 44.66 96 VAL A CA 1
ATOM 690 C C . VAL A 1 96 ? -13.078 23.391 -38.375 1 44.66 96 VAL A C 1
ATOM 692 O O . VAL A 1 96 ? -13.961 24.141 -37.969 1 44.66 96 VAL A O 1
ATOM 695 N N . TRP A 1 97 ? -12.719 22.547 -37.531 1 49.84 97 TRP A N 1
ATOM 696 C CA . TRP A 1 97 ? -12.469 23.109 -36.219 1 49.84 97 TRP A CA 1
ATOM 697 C C . TRP A 1 97 ? -11.531 24.312 -36.281 1 49.84 97 TRP A C 1
ATOM 699 O O . TRP A 1 97 ? -10.344 24.156 -36.594 1 49.84 97 TRP A O 1
ATOM 709 N N . ALA A 1 98 ? -11.867 25.422 -36.812 1 57 98 ALA A N 1
ATOM 710 C CA . ALA A 1 98 ? -11.172 26.703 -36.906 1 57 98 ALA A CA 1
ATOM 711 C C . ALA A 1 98 ? -10.438 27.016 -35.594 1 57 98 ALA A C 1
ATOM 713 O O . ALA A 1 98 ? -10.875 26.641 -34.531 1 57 98 ALA A O 1
ATOM 714 N N . PRO A 1 99 ? -9.086 27.25 -35.719 1 63.91 99 PRO A N 1
ATOM 715 C CA . PRO A 1 99 ? -8.336 27.75 -34.562 1 63.91 99 PRO A CA 1
ATOM 716 C C . PRO A 1 99 ? -9.195 28.609 -33.625 1 63.91 99 PRO A C 1
ATOM 718 O O . PRO A 1 99 ? -8.977 28.609 -32.406 1 63.91 99 PRO A O 1
ATOM 721 N N . ALA A 1 100 ? -10.172 29.078 -34.219 1 73.12 100 ALA A N 1
ATOM 722 C CA . ALA A 1 100 ? -11.039 29.953 -33.406 1 73.12 100 ALA A CA 1
ATOM 723 C C . ALA A 1 100 ? -11.859 29.141 -32.406 1 73.12 100 ALA A C 1
ATOM 725 O O . ALA A 1 100 ? -12.219 29.656 -31.344 1 73.12 100 ALA A O 1
ATOM 726 N N . MET A 1 101 ? -12.008 27.875 -32.75 1 78.75 101 MET A N 1
ATOM 727 C CA . MET A 1 101 ? -12.836 27.078 -31.875 1 78.75 101 MET A CA 1
ATOM 728 C C . ME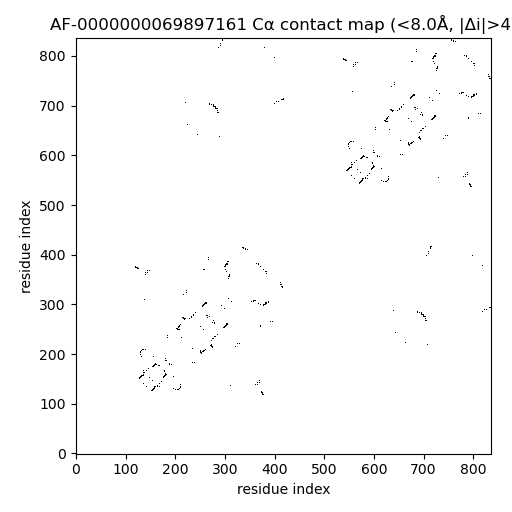T A 1 101 ? -12.047 26.625 -30.641 1 78.75 101 MET A C 1
ATOM 730 O O . MET A 1 101 ? -12.617 26.406 -29.578 1 78.75 101 MET A O 1
ATOM 734 N N . TRP A 1 102 ? -10.734 26.625 -30.875 1 84.5 102 TRP A N 1
ATOM 735 C CA . TRP A 1 102 ? -9.922 26.172 -29.75 1 84.5 102 TRP A CA 1
ATOM 736 C C . TRP A 1 102 ? -9.562 27.328 -28.844 1 84.5 102 TRP A C 1
ATOM 738 O O . TRP A 1 102 ? -9.102 27.125 -27.719 1 84.5 102 TRP A O 1
ATOM 748 N N . LEU A 1 103 ? -9.797 28.547 -29.328 1 87.81 103 LEU A N 1
ATOM 749 C CA . LEU A 1 103 ? -9.398 29.719 -28.578 1 87.81 103 LEU A CA 1
ATOM 750 C C . LEU A 1 103 ? -10.172 29.828 -27.266 1 87.81 103 LEU A C 1
ATOM 752 O O . LEU A 1 103 ? -9.586 30.047 -26.203 1 87.81 103 LEU A O 1
ATOM 756 N N . PRO A 1 104 ? -11.484 29.594 -27.281 1 89.75 104 PRO A N 1
ATOM 757 C CA . PRO A 1 104 ? -12.188 29.641 -26 1 89.75 104 PRO A CA 1
ATOM 758 C C . PRO A 1 104 ? -11.703 28.562 -25.031 1 89.75 104 PRO A C 1
ATOM 760 O O . PRO A 1 104 ? -11.648 28.797 -23.812 1 89.75 104 PRO A O 1
ATOM 763 N N . LEU A 1 105 ? -11.438 27.453 -25.562 1 90.62 105 LEU A N 1
ATOM 764 C CA . LEU A 1 105 ? -10.914 26.375 -24.703 1 90.62 105 LEU A CA 1
ATOM 765 C C . LEU A 1 105 ? -9.562 26.766 -24.125 1 90.62 105 LEU A C 1
ATOM 767 O O . LEU A 1 105 ? -9.312 26.547 -22.938 1 90.62 105 LEU A O 1
ATOM 771 N N . LEU A 1 106 ? -8.773 27.297 -24.938 1 92.06 106 LEU A N 1
ATOM 772 C CA . LEU A 1 106 ? -7.457 27.719 -24.484 1 92.06 106 LEU A CA 1
ATOM 773 C C . LEU A 1 106 ? -7.574 28.812 -23.438 1 92.06 106 LEU A C 1
ATOM 775 O O . LEU A 1 106 ? -6.859 28.812 -22.422 1 92.06 106 LEU A O 1
ATOM 779 N N . LEU A 1 107 ? -8.43 29.75 -23.703 1 92.25 107 LEU A N 1
ATOM 780 C CA . LEU A 1 107 ? -8.656 30.828 -22.734 1 92.25 107 LEU A CA 1
ATOM 781 C C . LEU A 1 107 ? -9.211 30.266 -21.438 1 92.25 107 LEU A C 1
ATOM 783 O O . LEU A 1 107 ? -8.852 30.734 -20.359 1 92.25 107 LEU A O 1
ATOM 787 N N . GLY A 1 108 ? -10.047 29.312 -21.547 1 92.94 108 GLY A N 1
ATOM 788 C CA . GLY A 1 108 ? -10.562 28.656 -20.359 1 92.94 108 GLY A CA 1
ATOM 789 C C . GLY A 1 108 ? -9.484 27.969 -19.547 1 92.94 108 GLY A C 1
ATOM 790 O O . GLY A 1 108 ? -9.453 28.078 -18.312 1 92.94 108 GLY A O 1
ATOM 791 N N . VAL A 1 109 ? -8.625 27.297 -20.188 1 92.56 109 VAL A N 1
ATOM 792 C CA . VAL A 1 109 ? -7.523 26.609 -19.531 1 92.56 109 VAL A CA 1
ATOM 793 C C . VAL A 1 109 ? -6.57 27.609 -18.891 1 92.56 109 VAL A C 1
ATOM 795 O O . VAL A 1 109 ? -6.105 27.422 -17.766 1 92.56 109 VAL A O 1
ATOM 798 N N . LEU A 1 110 ? -6.359 28.641 -19.625 1 93.44 110 LEU A N 1
ATOM 799 C CA . LEU A 1 110 ? -5.469 29.672 -19.094 1 93.44 110 LEU A CA 1
ATOM 800 C C . LEU A 1 110 ? -6.082 30.359 -17.875 1 93.44 110 LEU A C 1
ATOM 802 O O . LEU A 1 110 ? -5.379 30.641 -16.906 1 93.44 110 LEU A 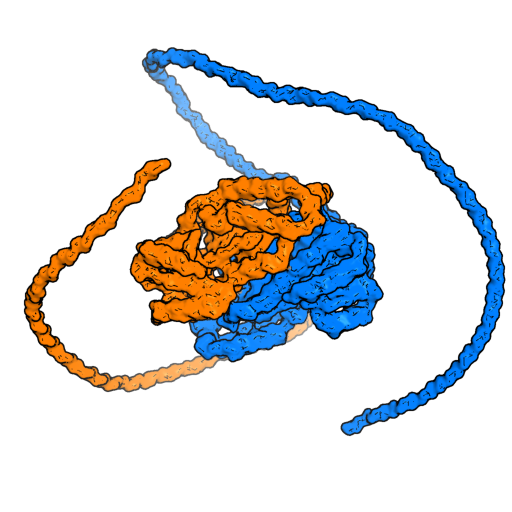O 1
ATOM 806 N N . LEU A 1 111 ? -7.305 30.609 -17.922 1 94.62 111 LEU A N 1
ATOM 807 C CA . LEU A 1 111 ? -7.996 31.188 -16.781 1 94.62 111 LEU A CA 1
ATOM 808 C C . LEU A 1 111 ? -7.961 30.234 -15.586 1 94.62 111 LEU A C 1
ATOM 810 O O . LEU A 1 111 ? -7.707 30.672 -14.453 1 94.62 111 LEU A O 1
ATOM 814 N N . TRP A 1 112 ? -8.227 29.031 -15.875 1 92.94 112 TRP A N 1
ATOM 815 C CA . TRP A 1 112 ? -8.156 28.031 -14.82 1 92.94 112 TRP A CA 1
ATOM 816 C C . TRP A 1 112 ? -6.77 27.984 -14.195 1 92.94 112 TRP A C 1
ATOM 818 O O . TRP A 1 112 ? -6.633 27.938 -12.969 1 92.94 112 TRP A O 1
ATOM 828 N N . ALA A 1 113 ? -5.832 28 -14.969 1 93.31 113 ALA A N 1
ATOM 829 C CA . ALA A 1 113 ? -4.453 27.969 -14.492 1 93.31 113 ALA A CA 1
ATOM 830 C C . ALA A 1 113 ? -4.129 29.219 -13.672 1 93.31 113 ALA A C 1
ATOM 832 O O . ALA A 1 113 ? -3.471 29.125 -12.633 1 93.31 113 ALA A O 1
ATOM 833 N N . ALA A 1 114 ? -4.566 30.312 -14.148 1 94.5 114 ALA A N 1
ATOM 834 C CA . ALA A 1 114 ? -4.332 31.562 -13.43 1 94.5 114 ALA A CA 1
ATOM 835 C C . ALA A 1 114 ? -5.027 31.547 -12.07 1 94.5 114 ALA A C 1
ATOM 837 O O . ALA A 1 114 ? -4.438 31.922 -11.055 1 94.5 114 ALA A O 1
ATOM 838 N N . LEU A 1 115 ? -6.18 31.078 -12.047 1 93.5 115 LEU A N 1
ATOM 839 C CA . LEU A 1 115 ? -6.922 30.984 -10.789 1 93.5 115 LEU A CA 1
ATOM 840 C C . LEU A 1 115 ? -6.273 29.969 -9.852 1 93.5 115 LEU A C 1
ATOM 842 O O . LEU A 1 115 ? -6.215 30.203 -8.641 1 93.5 115 LEU A O 1
ATOM 846 N N . TRP A 1 116 ? -5.852 28.906 -10.445 1 91.06 116 TRP A N 1
ATOM 847 C CA . TRP A 1 116 ? -5.152 27.906 -9.648 1 91.06 116 TRP A CA 1
ATOM 848 C C . TRP A 1 116 ? -3.881 28.484 -9.039 1 91.06 116 TRP A C 1
ATOM 850 O O . TRP A 1 116 ? -3.592 28.25 -7.863 1 91.06 116 TRP A O 1
ATOM 860 N N . LEU A 1 117 ? -3.223 29.25 -9.812 1 92.31 117 LEU A N 1
ATOM 861 C CA . LEU A 1 117 ? -1.981 29.844 -9.336 1 92.31 117 LEU A CA 1
ATOM 862 C C . LEU A 1 117 ? -2.26 30.859 -8.227 1 92.31 117 LEU A C 1
ATOM 864 O O . LEU A 1 117 ? -1.52 30.922 -7.246 1 92.31 117 LEU A O 1
ATOM 868 N N . LEU A 1 118 ? -3.27 31.578 -8.391 1 93.31 118 LEU A N 1
ATOM 869 C CA . LEU A 1 118 ? -3.643 32.562 -7.375 1 93.31 118 LEU A CA 1
ATOM 870 C C . LEU A 1 118 ? -4.062 31.859 -6.086 1 93.31 118 LEU A C 1
ATOM 872 O O . LEU A 1 118 ? -3.67 32.281 -4.992 1 93.31 118 LEU A O 1
ATOM 876 N N . ARG A 1 119 ? -4.734 30.812 -6.27 1 92.44 119 ARG A N 1
ATOM 877 C CA . ARG A 1 119 ? -5.176 30.047 -5.117 1 92.44 119 ARG A CA 1
ATOM 878 C C . ARG A 1 119 ? -3.996 29.375 -4.418 1 92.44 119 ARG A C 1
ATOM 880 O O . ARG A 1 119 ? -3.912 29.375 -3.188 1 92.44 119 ARG A O 1
ATOM 887 N N . ASP A 1 120 ? -3.162 28.906 -5.18 1 92.94 120 ASP A N 1
ATOM 888 C CA . ASP A 1 120 ? -2.002 28.172 -4.684 1 92.94 120 ASP A CA 1
ATOM 889 C C . ASP A 1 120 ? -1.041 29.094 -3.941 1 92.94 120 ASP A C 1
ATOM 891 O O . ASP A 1 120 ? -0.245 28.641 -3.117 1 92.94 120 ASP A O 1
ATOM 895 N N . ARG A 1 121 ? -1.172 30.422 -4.145 1 91.5 121 ARG A N 1
ATOM 896 C CA . ARG A 1 121 ? -0.25 31.391 -3.561 1 91.5 121 ARG A CA 1
ATOM 897 C C . ARG A 1 121 ? -0.776 31.922 -2.229 1 91.5 121 ARG A C 1
ATOM 899 O O . ARG A 1 121 ? -0.039 32.562 -1.468 1 91.5 121 ARG A O 1
ATOM 906 N N . GLN A 1 122 ? -1.953 31.562 -1.943 1 92.5 122 GLN A N 1
ATOM 907 C CA . GLN A 1 122 ? -2.533 32.031 -0.693 1 92.5 122 GLN A CA 1
ATOM 908 C C . GLN A 1 122 ? -2.021 31.219 0.495 1 92.5 122 GLN A C 1
ATOM 910 O O . GLN A 1 122 ? -1.999 30 0.45 1 92.5 122 GLN A O 1
ATOM 915 N N . SER A 1 123 ? -1.562 31.938 1.521 1 92.06 123 SER A N 1
ATOM 916 C CA . SER A 1 123 ? -1.012 31.297 2.709 1 92.06 123 SER A CA 1
ATOM 917 C C . SER A 1 123 ? -1.742 31.75 3.971 1 92.06 123 SER A C 1
ATOM 919 O O . SER A 1 123 ? -2.363 32.812 3.988 1 92.06 123 SER A O 1
ATOM 921 N N . LEU A 1 124 ? -1.701 30.922 4.965 1 88.94 124 LEU A N 1
ATOM 922 C CA . LEU A 1 124 ? -2.232 31.25 6.277 1 88.94 124 LEU A CA 1
ATOM 923 C C . LEU A 1 124 ? -1.19 32 7.113 1 88.94 124 LEU A C 1
ATOM 925 O O . LEU A 1 124 ? 0.013 31.812 6.914 1 88.94 124 LEU A O 1
ATOM 929 N N . PRO A 1 125 ? -1.738 32.969 7.918 1 78 125 PRO A N 1
ATOM 930 C CA . PRO A 1 125 ? -0.786 33.594 8.852 1 78 125 PRO A CA 1
ATOM 931 C C . PRO A 1 125 ? -0.285 32.594 9.906 1 78 125 PRO A C 1
ATOM 933 O O . PRO A 1 125 ? -1.07 32.125 10.727 1 78 125 PRO A O 1
ATOM 936 N N . ALA A 1 126 ? 0.675 31.891 9.719 1 67.44 126 ALA A N 1
ATOM 937 C CA . ALA A 1 126 ? 0.929 30.703 10.539 1 67.44 126 ALA A CA 1
ATOM 938 C C . ALA A 1 126 ? 2.021 30.969 11.562 1 67.44 126 ALA A C 1
ATOM 940 O O . ALA A 1 126 ? 2.504 30.047 12.227 1 67.44 126 ALA A O 1
ATOM 941 N N . SER A 1 127 ? 2.115 32.219 11.891 1 77.5 127 SER A N 1
ATOM 942 C CA . SER A 1 127 ? 3.088 32.469 12.953 1 77.5 127 SER A CA 1
ATOM 943 C C . SER A 1 127 ? 2.527 32.062 14.312 1 77.5 127 SER A C 1
ATOM 945 O O . SER A 1 127 ? 1.32 32.125 14.539 1 77.5 127 SER A O 1
ATOM 947 N N . ASP A 1 128 ? 3.219 31.266 15.18 1 89.19 128 ASP A N 1
ATOM 948 C CA . ASP A 1 128 ? 2.936 30.875 16.547 1 89.19 128 ASP A CA 1
ATOM 949 C C . ASP A 1 128 ? 2.057 29.625 16.594 1 89.19 128 ASP A C 1
ATOM 951 O O . ASP A 1 128 ? 1.398 29.344 17.594 1 89.19 128 ASP A O 1
ATOM 955 N N . ALA A 1 129 ? 1.975 28.984 15.414 1 95.62 129 ALA A N 1
ATOM 956 C CA . ALA A 1 129 ? 1.217 27.734 15.375 1 95.62 129 ALA A CA 1
ATOM 957 C C . ALA A 1 129 ? 2.1 26.547 15.734 1 95.62 129 ALA A C 1
ATOM 959 O O . ALA A 1 129 ? 3.281 26.5 15.383 1 95.62 129 ALA A O 1
ATOM 960 N N . PHE A 1 130 ? 1.518 25.547 16.438 1 98.12 130 PHE A N 1
ATOM 961 C CA . PHE A 1 130 ? 2.258 24.375 16.875 1 98.12 130 PHE A CA 1
ATOM 962 C C . PHE A 1 130 ? 2.334 23.344 15.758 1 98.12 130 PHE A C 1
ATOM 964 O O . PHE A 1 130 ? 1.313 22.984 15.164 1 98.12 130 PHE A O 1
ATOM 971 N N . VAL A 1 131 ? 3.531 22.891 15.484 1 98.62 131 VAL A N 1
ATOM 972 C CA . VAL A 1 131 ? 3.742 21.828 14.5 1 98.62 131 VAL A CA 1
ATOM 973 C C . VAL A 1 131 ? 4.551 20.703 15.125 1 98.62 131 VAL A C 1
ATOM 975 O O . VAL A 1 131 ? 5.602 20.938 15.727 1 98.62 131 VAL A O 1
ATOM 978 N N . PHE A 1 132 ? 4.039 19.469 15.016 1 98.94 132 PHE A N 1
ATOM 979 C CA . PHE A 1 132 ? 4.746 18.281 15.484 1 98.94 132 PHE A CA 1
ATOM 980 C C . PHE A 1 132 ? 5.34 17.516 14.312 1 98.94 132 PHE A C 1
ATOM 982 O O . PHE A 1 132 ? 4.652 17.25 13.328 1 98.94 132 PHE A O 1
ATOM 989 N N . ILE A 1 133 ? 6.602 17.156 14.406 1 98.94 133 ILE A N 1
ATOM 990 C CA . ILE A 1 133 ? 7.305 16.469 13.336 1 98.94 133 ILE A CA 1
ATOM 991 C C . ILE A 1 133 ? 7.973 15.203 13.883 1 98.94 133 ILE A C 1
ATOM 993 O O . ILE A 1 133 ? 8.656 15.258 14.914 1 98.94 133 ILE A O 1
ATOM 997 N N . THR A 1 134 ? 7.766 14.094 13.188 1 98.94 134 THR A N 1
ATOM 998 C CA . THR A 1 134 ? 8.445 12.875 13.594 1 98.94 134 THR A CA 1
ATOM 999 C C . THR A 1 134 ? 9.734 12.68 12.805 1 98.94 134 THR A C 1
ATOM 1001 O O . THR A 1 134 ? 9.836 13.109 11.656 1 98.94 134 THR A O 1
ATOM 1004 N N . GLY A 1 135 ? 10.695 11.992 13.422 1 98 135 GLY A N 1
ATOM 1005 C CA . GLY A 1 135 ? 11.93 11.633 12.734 1 98 135 GLY A CA 1
ATOM 1006 C C . GLY A 1 135 ? 12.805 12.828 12.422 1 98 135 GLY A C 1
ATOM 1007 O O . GLY A 1 135 ? 13.211 13.023 11.273 1 98 135 GLY A O 1
ATOM 1008 N N . CYS A 1 136 ? 13.203 13.609 13.438 1 98.31 136 CYS A N 1
ATOM 1009 C CA . CYS A 1 136 ? 13.953 14.836 13.227 1 98.31 136 CYS A CA 1
ATOM 1010 C C . CYS A 1 136 ? 15.438 14.633 13.516 1 98.31 136 CYS A C 1
ATOM 1012 O O . CYS A 1 136 ? 16.188 15.602 13.695 1 98.31 136 CYS A O 1
ATOM 1014 N N . ASP A 1 137 ? 15.898 13.383 13.555 1 96.25 137 ASP A N 1
ATOM 1015 C CA . ASP A 1 137 ? 17.312 13.086 13.773 1 96.25 137 ASP A CA 1
ATOM 1016 C C . ASP A 1 137 ? 18.172 13.641 12.641 1 96.25 137 ASP A C 1
ATOM 1018 O O . ASP A 1 137 ? 19.297 14.102 12.867 1 96.25 137 ASP A O 1
ATOM 1022 N N . SER A 1 138 ? 17.641 13.5 11.43 1 90.88 138 SER A N 1
ATOM 1023 C CA . SER A 1 138 ? 18.375 13.883 10.219 1 90.88 138 SER A CA 1
ATOM 1024 C C . SER A 1 138 ? 17.422 14.109 9.047 1 90.88 138 SER A C 1
ATOM 1026 O O . SER A 1 138 ? 16.203 14.148 9.234 1 90.88 138 SER A O 1
ATOM 1028 N N . GLY A 1 139 ? 17.953 14.492 8 1 91.44 139 GLY A N 1
ATOM 1029 C CA . GLY A 1 139 ? 17.234 14.484 6.738 1 91.44 139 GLY A CA 1
ATOM 1030 C C . GLY A 1 139 ? 16.156 15.547 6.66 1 91.44 139 GLY A C 1
ATOM 1031 O O . GLY A 1 139 ? 16.375 16.688 7.074 1 91.44 139 GLY A O 1
ATOM 1032 N N . PHE A 1 140 ? 15.047 15.156 6.031 1 94.62 140 PHE A N 1
ATOM 1033 C CA . PHE A 1 140 ? 13.945 16.062 5.758 1 94.62 140 PHE A CA 1
ATOM 1034 C C . PHE A 1 140 ? 13.367 16.625 7.055 1 94.62 140 PHE A C 1
ATOM 1036 O O . PHE A 1 140 ? 13.055 17.812 7.145 1 94.62 140 PHE A O 1
ATOM 1043 N N . GLY A 1 141 ? 13.219 15.727 8.07 1 96.88 141 GLY A N 1
ATOM 1044 C CA . GLY A 1 141 ? 12.609 16.141 9.328 1 96.88 141 GLY A CA 1
ATOM 1045 C C . GLY A 1 141 ? 13.398 17.219 10.047 1 96.88 141 GLY A C 1
ATOM 1046 O O . GLY A 1 141 ? 12.828 18.219 10.484 1 96.88 141 GLY A O 1
ATOM 1047 N N . ARG A 1 142 ? 14.656 16.984 10.133 1 96.56 142 ARG A N 1
ATOM 1048 C CA . ARG A 1 142 ? 15.516 17.953 10.797 1 96.56 142 ARG A CA 1
ATOM 1049 C C . ARG A 1 142 ? 15.516 19.281 10.047 1 96.56 142 ARG A C 1
ATOM 1051 O O . ARG A 1 142 ? 15.383 20.344 10.664 1 96.56 142 ARG A O 1
ATOM 1058 N N . LEU A 1 143 ? 15.625 19.219 8.773 1 96.25 143 LEU A N 1
ATOM 1059 C CA . LEU A 1 143 ? 15.648 20.422 7.953 1 96.25 143 LEU A CA 1
ATOM 1060 C C . LEU A 1 143 ? 14.328 21.172 8.062 1 96.25 143 LEU A C 1
ATOM 1062 O O . LEU A 1 143 ? 14.328 22.406 8.188 1 96.25 143 LEU A O 1
ATOM 1066 N N . LEU A 1 144 ? 13.258 20.469 8.039 1 97.94 144 LEU A N 1
ATOM 1067 C CA . LEU A 1 144 ? 11.945 21.094 8.156 1 97.94 144 LEU A CA 1
ATOM 1068 C C . LEU A 1 144 ? 11.773 21.734 9.531 1 97.94 144 LEU A C 1
ATOM 1070 O O . LEU A 1 144 ? 11.258 22.859 9.633 1 97.94 144 LEU A O 1
ATOM 1074 N N . ALA A 1 145 ? 12.203 21.016 10.555 1 98.5 145 ALA A N 1
ATOM 1075 C CA . ALA A 1 145 ? 12.086 21.531 11.914 1 98.5 145 ALA A CA 1
ATOM 1076 C C . ALA A 1 145 ? 12.797 22.875 12.055 1 98.5 145 ALA A C 1
ATOM 1078 O O . ALA A 1 145 ? 12.234 23.844 12.586 1 98.5 145 ALA A O 1
ATOM 1079 N N . LEU A 1 146 ? 13.945 22.969 11.547 1 97.69 146 LEU A N 1
ATOM 1080 C CA . LEU A 1 146 ? 14.734 24.188 11.648 1 97.69 146 LEU A CA 1
ATOM 1081 C C . LEU A 1 146 ? 14.133 25.297 10.781 1 97.69 146 LEU A C 1
ATOM 1083 O O . LEU A 1 146 ? 14.102 26.453 11.188 1 97.69 146 LEU A O 1
ATOM 1087 N N . ARG A 1 147 ? 13.672 24.906 9.656 1 96.31 147 ARG A N 1
ATOM 1088 C CA . ARG A 1 147 ? 13.055 25.875 8.758 1 96.31 147 ARG A CA 1
ATOM 1089 C C . ARG A 1 147 ? 11.812 26.5 9.391 1 96.31 147 ARG A C 1
ATOM 1091 O O . ARG A 1 147 ? 11.656 27.719 9.398 1 96.31 147 ARG A O 1
ATOM 1098 N N . LEU A 1 148 ? 10.945 25.703 9.945 1 97.31 148 LEU A N 1
ATOM 1099 C CA . LEU A 1 148 ? 9.727 26.188 10.578 1 97.31 148 LEU A CA 1
ATOM 1100 C C . LEU A 1 148 ? 10.055 27 11.828 1 97.31 148 LEU A C 1
ATOM 1102 O O . LEU A 1 148 ? 9.383 27.984 12.125 1 97.31 148 LEU A O 1
ATOM 1106 N N . ASP A 1 149 ? 11.055 26.562 12.5 1 97.38 149 ASP A N 1
ATOM 1107 C CA . ASP A 1 149 ? 11.531 27.297 13.664 1 97.38 149 ASP A CA 1
ATOM 1108 C C . ASP A 1 149 ? 11.945 28.719 13.289 1 97.38 149 ASP A C 1
ATOM 1110 O O . ASP A 1 149 ? 11.555 29.672 13.961 1 97.38 149 ASP A O 1
ATOM 1114 N N . GLN A 1 150 ? 12.633 28.844 12.234 1 95.06 150 GLN A N 1
ATOM 1115 C CA . GLN A 1 150 ? 13.086 30.141 11.742 1 95.06 150 GLN A CA 1
ATOM 1116 C C . GLN A 1 150 ? 11.914 31 11.289 1 95.06 150 GLN A C 1
ATOM 1118 O O . GLN A 1 150 ? 11.977 32.25 11.359 1 95.06 150 GLN A O 1
ATOM 1123 N N . ARG A 1 151 ? 10.883 30.391 10.898 1 93.75 151 ARG A N 1
ATOM 1124 C CA . ARG A 1 151 ? 9.711 31.094 10.391 1 93.75 151 ARG A CA 1
ATOM 1125 C C . ARG A 1 151 ? 8.766 31.484 11.523 1 93.75 151 ARG A C 1
ATOM 1127 O O . ARG A 1 151 ? 7.699 32.031 11.281 1 93.75 151 ARG A O 1
ATOM 1134 N N . GLY A 1 152 ? 9.125 31.078 12.75 1 94.75 152 GLY A N 1
ATOM 1135 C CA . GLY A 1 152 ? 8.391 31.547 13.906 1 94.75 152 GLY A CA 1
ATOM 1136 C C . GLY A 1 152 ? 7.355 30.562 14.414 1 94.75 152 GLY A C 1
ATOM 1137 O O . GLY A 1 152 ? 6.566 30.875 15.305 1 94.75 152 GLY A O 1
ATOM 1138 N N . PHE A 1 153 ? 7.332 29.328 13.891 1 96.81 153 PHE A N 1
ATOM 1139 C CA . PHE A 1 153 ? 6.43 28.297 14.391 1 96.81 153 PHE A CA 1
ATOM 1140 C C . PHE A 1 153 ? 6.902 27.766 15.742 1 96.81 153 PHE A C 1
ATOM 1142 O O . PHE A 1 153 ? 8.086 27.891 16.078 1 96.81 153 PHE A O 1
ATOM 1149 N N . LEU A 1 154 ? 5.988 27.297 16.516 1 97.94 154 LEU A N 1
ATOM 1150 C CA . LEU A 1 154 ? 6.309 26.516 17.719 1 97.94 154 LEU A CA 1
ATOM 1151 C C . LEU A 1 154 ? 6.469 25.031 17.375 1 97.94 154 LEU A C 1
ATOM 1153 O O . LEU A 1 154 ? 5.484 24.297 17.344 1 97.94 154 LEU A O 1
ATOM 1157 N N . VAL A 1 155 ? 7.699 24.656 17.219 1 98.5 155 VAL A N 1
ATOM 1158 C CA . VAL A 1 155 ? 7.977 23.344 16.641 1 98.5 155 VAL A CA 1
ATOM 1159 C C . VAL A 1 155 ? 8.188 22.312 17.75 1 98.5 155 VAL A C 1
ATOM 1161 O O . VAL A 1 155 ? 8.992 22.531 18.656 1 98.5 155 VAL A O 1
ATOM 1164 N N . GLN A 1 156 ? 7.441 21.297 17.75 1 98.69 156 GLN A N 1
ATOM 1165 C CA . GLN A 1 156 ? 7.645 20.094 18.547 1 98.69 156 GLN A CA 1
ATOM 1166 C C . GLN A 1 156 ? 8.266 18.969 17.719 1 98.69 156 GLN A C 1
ATOM 1168 O O . GLN A 1 156 ? 7.566 18.297 16.969 1 98.69 156 GLN A O 1
ATOM 1173 N N . ALA A 1 157 ? 9.562 18.766 17.938 1 98.81 157 ALA A N 1
ATOM 1174 C CA . ALA A 1 157 ? 10.32 17.828 17.109 1 98.81 157 ALA A CA 1
ATOM 1175 C C . ALA A 1 157 ? 10.609 16.547 17.859 1 98.81 157 ALA A C 1
ATOM 1177 O O . ALA A 1 157 ? 11.102 16.578 19 1 98.81 157 ALA A O 1
ATOM 1178 N N . SER A 1 158 ? 10.289 15.43 17.234 1 98.88 158 SER A N 1
ATOM 1179 C CA . SER A 1 158 ? 10.625 14.164 17.859 1 98.88 158 SER A CA 1
ATOM 1180 C C . SER A 1 158 ? 11.797 13.492 17.156 1 98.88 158 SER A C 1
ATOM 1182 O O . SER A 1 158 ? 11.93 13.578 15.93 1 98.88 158 SER A O 1
ATOM 1184 N N . CYS A 1 159 ? 12.641 12.898 17.969 1 98.69 159 CYS A N 1
ATOM 1185 C CA . CYS A 1 159 ? 13.789 12.133 17.516 1 98.69 159 CYS A CA 1
ATOM 1186 C C . CYS A 1 159 ? 13.766 10.719 18.062 1 98.69 159 CYS A C 1
ATOM 1188 O O . CYS A 1 159 ? 13.211 10.477 19.141 1 98.69 159 CYS A O 1
ATOM 1190 N N . LEU A 1 160 ? 14.297 9.812 17.266 1 98.31 160 LEU A N 1
ATOM 1191 C CA . LEU A 1 160 ? 14.445 8.445 17.75 1 98.31 160 LEU A CA 1
ATOM 1192 C C . LEU A 1 160 ? 15.578 8.344 18.766 1 98.31 160 LEU A C 1
ATOM 1194 O O . LEU A 1 160 ? 15.477 7.602 19.75 1 98.31 160 LEU A O 1
ATOM 1198 N N . THR A 1 161 ? 16.672 9.125 18.562 1 97.94 161 THR A N 1
ATOM 1199 C CA . THR A 1 161 ? 17.875 9 19.375 1 97.94 161 THR A CA 1
ATOM 1200 C C . THR A 1 161 ? 18.031 10.211 20.297 1 97.94 161 THR A C 1
ATOM 1202 O O . THR A 1 161 ? 17.734 11.344 19.891 1 97.94 161 THR A O 1
ATOM 1205 N N . PRO A 1 162 ? 18.531 9.961 21.484 1 98.25 162 PRO A N 1
ATOM 1206 C CA . PRO A 1 162 ? 18.797 11.094 22.375 1 98.25 162 PRO A CA 1
ATOM 1207 C C . PRO A 1 162 ? 19.797 12.078 21.797 1 98.25 162 PRO A C 1
ATOM 1209 O O . PRO A 1 162 ? 19.641 13.297 21.938 1 98.25 162 PRO A O 1
ATOM 1212 N N . SER A 1 163 ? 20.812 11.586 21.125 1 98.06 163 SER A N 1
ATOM 1213 C CA . SER A 1 163 ? 21.812 12.469 20.531 1 98.06 163 SER A CA 1
ATOM 1214 C C . SER A 1 163 ? 21.203 13.359 19.453 1 98.06 163 SER A C 1
ATOM 1216 O O . SER A 1 163 ? 21.531 14.539 19.359 1 98.06 163 SER A O 1
ATOM 1218 N N . GLY A 1 164 ? 20.328 12.773 18.688 1 97.62 164 GLY A N 1
ATOM 1219 C CA . GLY A 1 164 ? 19.641 13.57 17.688 1 97.62 164 GLY A CA 1
ATOM 1220 C C . GLY A 1 164 ? 18.797 14.68 18.281 1 97.62 164 GLY A C 1
ATOM 1221 O O . GLY A 1 164 ? 18.797 15.805 17.781 1 97.62 164 GLY A O 1
ATOM 1222 N N . ALA A 1 165 ? 18.141 14.375 19.328 1 98.44 165 ALA A N 1
ATOM 1223 C CA . ALA A 1 165 ? 17.297 15.344 20.016 1 98.44 165 ALA A CA 1
ATOM 1224 C C . ALA A 1 165 ? 18.125 16.484 20.609 1 98.44 165 ALA A C 1
ATOM 1226 O O . ALA A 1 165 ? 17.781 17.656 20.453 1 98.44 165 ALA A O 1
ATOM 1227 N N . GLU A 1 166 ? 19.188 16.141 21.203 1 98.06 166 GLU A N 1
ATOM 1228 C CA . GLU A 1 166 ? 20.062 17.125 21.828 1 98.06 166 GLU A CA 1
ATOM 1229 C C . GLU A 1 166 ? 20.719 18.031 20.781 1 98.06 166 GLU A C 1
ATOM 1231 O O . GLU A 1 166 ? 20.781 19.25 20.969 1 98.06 166 GLU A O 1
ATOM 1236 N N . ASP A 1 167 ? 21.156 17.391 19.75 1 97.94 167 ASP A N 1
ATOM 1237 C CA . ASP A 1 167 ? 21.812 18.141 18.672 1 97.94 167 ASP A CA 1
ATOM 1238 C C . ASP A 1 167 ? 20.844 19.141 18.047 1 97.94 167 ASP A C 1
ATOM 1240 O O . ASP A 1 167 ? 21.219 20.281 17.75 1 97.94 167 ASP A O 1
ATOM 1244 N N . LEU A 1 168 ? 19.641 18.703 17.859 1 98.38 168 LEU A N 1
ATOM 1245 C CA . LEU A 1 168 ? 18.625 19.578 17.266 1 98.38 168 LEU A CA 1
ATOM 1246 C C . LEU A 1 168 ? 18.266 20.719 18.203 1 98.38 168 LEU A C 1
ATOM 1248 O O . LEU A 1 168 ? 18.188 21.875 17.781 1 98.38 168 LEU A O 1
ATOM 1252 N N . GLN A 1 169 ? 18.109 20.406 19.406 1 97.75 169 GLN A N 1
ATOM 1253 C CA . GLN A 1 169 ? 17.766 21.406 20.406 1 97.75 169 GLN A CA 1
ATOM 1254 C C . GLN A 1 169 ? 18.859 22.469 20.516 1 97.75 169 GLN A C 1
ATOM 1256 O O . GLN A 1 169 ? 18.562 23.656 20.688 1 97.75 169 GLN A O 1
ATOM 1261 N N . ARG A 1 170 ? 20.047 22.109 20.406 1 97.56 170 ARG A N 1
ATOM 1262 C CA . ARG A 1 170 ? 21.203 22.984 20.578 1 97.56 170 ARG A CA 1
ATOM 1263 C C . ARG A 1 170 ? 21.234 24.062 19.484 1 97.56 170 ARG A C 1
ATOM 1265 O O . ARG A 1 170 ? 21.656 25.188 19.734 1 97.56 170 ARG A O 1
ATOM 1272 N N . VAL A 1 171 ? 20.797 23.703 18.359 1 97.56 171 VAL A N 1
ATOM 1273 C CA . VAL A 1 171 ? 20.953 24.625 17.234 1 97.56 171 VAL A CA 1
ATOM 1274 C C . VAL A 1 171 ? 19.656 25.359 16.969 1 97.56 171 VAL A C 1
ATOM 1276 O O . VAL A 1 171 ? 19.609 26.281 16.141 1 97.56 171 VAL A O 1
ATOM 1279 N N . ALA A 1 172 ? 18.578 24.984 17.656 1 97.69 172 ALA A N 1
ATOM 1280 C CA . ALA A 1 172 ? 17.266 25.578 17.438 1 97.69 172 ALA A CA 1
ATOM 1281 C C . ALA A 1 172 ? 17 26.719 18.391 1 97.69 172 ALA A C 1
ATOM 1283 O O . ALA A 1 172 ? 17.766 26.922 19.359 1 97.69 172 ALA A O 1
ATOM 1284 N N . SER A 1 173 ? 16.047 27.531 18.094 1 97.06 173 SER A N 1
ATOM 1285 C CA . SER A 1 173 ? 15.633 28.594 19.016 1 97.06 173 SER A CA 1
ATOM 1286 C C . SER A 1 173 ? 14.875 28.016 20.203 1 97.06 173 SER A C 1
ATOM 1288 O O . SER A 1 173 ? 14.672 26.812 20.297 1 97.06 173 SER A O 1
ATOM 1290 N N . SER A 1 174 ? 14.43 28.938 21.094 1 96.38 174 SER A N 1
ATOM 1291 C CA . SER A 1 174 ? 13.68 28.531 22.281 1 96.38 174 SER A CA 1
ATOM 1292 C C . SER A 1 174 ? 12.266 28.094 21.922 1 96.38 174 SER A C 1
ATOM 1294 O O . SER A 1 174 ? 11.555 27.516 22.75 1 96.38 174 SER A O 1
ATOM 1296 N N . ARG A 1 175 ? 11.883 28.281 20.703 1 96.38 175 ARG A N 1
ATOM 1297 C CA . ARG A 1 175 ? 10.531 27.938 20.266 1 96.38 175 ARG A CA 1
ATOM 1298 C C . ARG A 1 175 ? 10.461 26.484 19.797 1 96.38 175 ARG A C 1
ATOM 1300 O O . ARG A 1 175 ? 9.367 25.969 19.547 1 96.38 175 ARG A O 1
ATOM 1307 N N . LEU A 1 176 ? 11.547 25.875 19.656 1 98.25 176 LEU A N 1
ATOM 1308 C CA . LEU A 1 176 ? 11.602 24.469 19.25 1 98.25 176 LEU A CA 1
ATOM 1309 C C . LEU A 1 176 ? 11.93 23.578 20.453 1 98.25 176 LEU A C 1
ATOM 1311 O O . LEU A 1 176 ? 12.891 23.844 21.172 1 98.25 176 LEU A O 1
ATOM 1315 N N . HIS A 1 177 ? 11.109 22.594 20.688 1 98.44 177 HIS A N 1
ATOM 1316 C CA . HIS A 1 177 ? 11.32 21.609 21.75 1 98.44 177 HIS A CA 1
ATOM 1317 C C . HIS A 1 177 ? 11.391 20.203 21.172 1 98.44 177 HIS A C 1
ATOM 1319 O O . HIS A 1 177 ? 10.656 19.859 20.25 1 98.44 177 HIS A O 1
ATOM 1325 N N . THR A 1 178 ? 12.25 19.438 21.766 1 98.69 178 THR A N 1
ATOM 1326 C CA . THR A 1 178 ? 12.438 18.078 21.266 1 98.69 178 THR A CA 1
ATOM 1327 C C . THR A 1 178 ? 11.875 17.047 22.25 1 98.69 178 THR A C 1
ATOM 1329 O O . THR A 1 178 ? 11.758 17.328 23.438 1 98.69 178 THR A O 1
ATOM 1332 N N . THR A 1 179 ? 11.461 15.891 21.75 1 98.69 179 THR A N 1
ATOM 1333 C CA . THR A 1 179 ? 11.062 14.734 22.531 1 98.69 179 THR A CA 1
ATOM 1334 C C . THR A 1 179 ? 11.508 13.438 21.859 1 98.69 179 THR A C 1
ATOM 1336 O O . THR A 1 179 ? 11.836 13.438 20.672 1 98.69 179 THR A O 1
ATOM 1339 N N . LEU A 1 180 ? 11.609 12.383 22.672 1 98.81 180 LEU A N 1
ATOM 1340 C CA . LEU A 1 180 ? 11.953 11.07 22.125 1 98.81 180 LEU A CA 1
ATOM 1341 C C . LEU A 1 180 ? 10.695 10.32 21.688 1 98.81 180 LEU A C 1
ATOM 1343 O O . LEU A 1 180 ? 9.695 10.312 22.406 1 98.81 180 LEU A O 1
ATOM 1347 N N . LEU A 1 181 ? 10.789 9.711 20.484 1 98.88 181 LEU A N 1
ATOM 1348 C CA . LEU A 1 181 ? 9.648 8.961 19.969 1 98.88 181 LEU A CA 1
ATOM 1349 C C . LEU A 1 181 ? 10.109 7.773 19.141 1 98.88 181 LEU A C 1
ATOM 1351 O O . LEU A 1 181 ? 10.883 7.938 18.188 1 98.88 181 LEU A O 1
ATOM 1355 N N . ASP A 1 182 ? 9.758 6.617 19.547 1 98.88 182 ASP A N 1
ATOM 1356 C CA . ASP A 1 182 ? 9.734 5.422 18.703 1 98.88 182 ASP A CA 1
ATOM 1357 C C . ASP A 1 182 ? 8.328 5.16 18.156 1 98.88 182 ASP A C 1
ATOM 1359 O O . ASP A 1 182 ? 7.453 4.695 18.891 1 98.88 182 ASP A O 1
ATOM 1363 N N . VAL A 1 183 ? 8.172 5.395 16.859 1 98.81 183 VAL A N 1
ATOM 1364 C CA . VAL A 1 183 ? 6.836 5.367 16.281 1 98.81 183 VAL A CA 1
ATOM 1365 C C . VAL A 1 183 ? 6.309 3.934 16.266 1 98.81 183 VAL A C 1
ATOM 1367 O O . VAL A 1 183 ? 5.113 3.707 16.047 1 98.81 183 VAL A O 1
ATOM 1370 N N . THR A 1 184 ? 7.176 2.898 16.469 1 98.44 184 THR A N 1
ATOM 1371 C CA . THR A 1 184 ? 6.754 1.502 16.422 1 98.44 184 THR A CA 1
ATOM 1372 C C . THR A 1 184 ? 6.25 1.043 17.797 1 98.44 184 THR A C 1
ATOM 1374 O O . THR A 1 184 ? 5.688 -0.046 17.922 1 98.44 184 THR A O 1
ATOM 1377 N N . ASP A 1 185 ? 6.453 1.866 18.797 1 98.5 185 ASP A N 1
ATOM 1378 C CA . ASP A 1 185 ? 6.07 1.527 20.156 1 98.5 185 ASP A CA 1
ATOM 1379 C C . ASP A 1 185 ? 4.836 2.314 20.594 1 98.5 185 ASP A C 1
ATOM 1381 O O . ASP A 1 185 ? 4.922 3.514 20.859 1 98.5 185 ASP A O 1
ATOM 1385 N N . PRO A 1 186 ? 3.746 1.612 20.797 1 97.5 186 PRO A N 1
ATOM 1386 C CA . PRO A 1 186 ? 2.504 2.301 21.156 1 97.5 186 PRO A CA 1
ATOM 1387 C C . PRO A 1 186 ? 2.633 3.111 22.438 1 97.5 186 PRO A C 1
ATOM 1389 O O . PRO A 1 186 ? 2.035 4.184 22.562 1 97.5 186 PRO A O 1
ATOM 1392 N N . GLN A 1 187 ? 3.404 2.65 23.375 1 98.12 187 GLN A N 1
ATOM 1393 C CA . GLN A 1 187 ? 3.594 3.395 24.609 1 98.12 187 GLN A CA 1
ATOM 1394 C C . GLN A 1 187 ? 4.402 4.668 24.375 1 98.12 187 GLN A C 1
ATOM 1396 O O . GLN A 1 187 ? 4.109 5.715 24.953 1 98.12 187 GLN A O 1
ATOM 1401 N N . SER A 1 188 ? 5.402 4.559 23.547 1 98.81 188 SER A N 1
ATOM 1402 C CA . SER A 1 188 ? 6.172 5.738 23.172 1 98.81 188 SER A CA 1
ATOM 1403 C C . SER A 1 188 ? 5.293 6.777 22.469 1 98.81 188 SER A C 1
ATOM 1405 O O . SER A 1 188 ? 5.395 7.973 22.766 1 98.81 188 SER A O 1
ATOM 1407 N N . VAL A 1 189 ? 4.418 6.324 21.625 1 98.81 189 VAL A N 1
ATOM 1408 C CA . VAL A 1 189 ? 3.518 7.203 20.891 1 98.81 189 VAL A CA 1
ATOM 1409 C C . VAL A 1 189 ? 2.566 7.902 21.859 1 98.81 189 VAL A C 1
ATOM 1411 O O . VAL A 1 189 ? 2.338 9.109 21.75 1 98.81 189 VAL A O 1
ATOM 1414 N N . GLN A 1 190 ? 2.082 7.176 22.812 1 98.25 190 GLN A N 1
ATOM 1415 C CA . GLN A 1 190 ? 1.163 7.758 23.781 1 98.25 190 GLN A CA 1
ATOM 1416 C C . GLN A 1 190 ? 1.867 8.797 24.656 1 98.25 190 GLN A C 1
ATOM 1418 O O . GLN A 1 190 ? 1.299 9.844 24.953 1 98.25 190 GLN A O 1
ATOM 1423 N N . ARG A 1 191 ? 3.053 8.5 25.016 1 98.56 191 ARG A N 1
ATOM 1424 C CA . ARG A 1 191 ? 3.828 9.453 25.812 1 98.56 191 ARG A CA 1
ATOM 1425 C C . ARG A 1 191 ? 4.098 10.727 25.016 1 98.56 191 ARG A C 1
ATOM 1427 O O . ARG A 1 191 ? 3.982 11.836 25.547 1 98.56 191 ARG A O 1
ATOM 1434 N N . ALA A 1 192 ? 4.465 10.555 23.812 1 98.75 192 ALA A N 1
ATOM 1435 C CA . ALA A 1 192 ? 4.715 11.719 22.969 1 98.75 192 ALA A CA 1
ATOM 1436 C C . ALA A 1 192 ? 3.438 12.523 22.75 1 98.75 192 ALA A C 1
ATOM 1438 O O . ALA A 1 192 ? 3.471 13.758 22.75 1 98.75 192 ALA A O 1
ATOM 1439 N N . ALA A 1 193 ? 2.33 11.852 22.562 1 98.62 193 ALA A N 1
ATOM 1440 C CA . ALA A 1 193 ? 1.053 12.531 22.359 1 98.62 193 ALA A CA 1
ATOM 1441 C C . ALA A 1 193 ? 0.683 13.359 23.594 1 98.62 193 ALA A C 1
ATOM 1443 O O . ALA A 1 193 ? 0.215 14.492 23.469 1 98.62 193 ALA A O 1
ATOM 1444 N N . LYS A 1 194 ? 0.902 12.773 24.719 1 98.44 194 LYS A N 1
ATOM 1445 C CA . LYS A 1 194 ? 0.636 13.508 25.953 1 98.44 194 LYS A CA 1
ATOM 1446 C C . LYS A 1 194 ? 1.561 14.711 26.094 1 98.44 194 LYS A C 1
ATOM 1448 O O . LYS A 1 194 ? 1.135 15.781 26.531 1 98.44 194 LYS A O 1
ATOM 1453 N N . TRP A 1 195 ? 2.754 14.5 25.781 1 98.69 195 TRP A N 1
ATOM 1454 C CA . TRP A 1 195 ? 3.73 15.586 25.797 1 98.69 195 TRP A CA 1
ATOM 1455 C C . TRP A 1 195 ? 3.291 16.734 24.891 1 98.69 195 TRP A C 1
ATOM 1457 O O . TRP A 1 195 ? 3.338 17.891 25.281 1 98.69 195 TRP A O 1
ATOM 1467 N N . VAL A 1 196 ? 2.836 16.438 23.688 1 98.75 196 VAL A N 1
ATOM 1468 C CA . VAL A 1 196 ? 2.35 17.438 22.734 1 98.75 196 VAL A CA 1
ATOM 1469 C C . VAL A 1 196 ? 1.121 18.141 23.312 1 98.75 196 VAL A C 1
ATOM 1471 O O . VAL A 1 196 ? 1.018 19.375 23.266 1 98.75 196 VAL A O 1
ATOM 1474 N N . GLU A 1 197 ? 0.241 17.391 23.859 1 98.38 197 GLU A N 1
ATOM 1475 C CA . GLU A 1 197 ? -0.985 17.922 24.438 1 98.38 197 GLU A CA 1
ATOM 1476 C C . GLU A 1 197 ? -0.675 18.969 25.516 1 98.38 197 GLU A C 1
ATOM 1478 O O . GLU A 1 197 ? -1.302 20.031 25.562 1 98.38 197 GLU A O 1
ATOM 1483 N N . THR A 1 198 ? 0.266 18.625 26.297 1 97.88 198 THR A N 1
ATOM 1484 C CA . THR A 1 198 ? 0.65 19.531 27.391 1 97.88 198 THR A CA 1
ATOM 1485 C C . THR A 1 198 ? 1.226 20.828 26.844 1 97.88 198 THR A C 1
ATOM 1487 O O . THR A 1 198 ? 1.007 21.906 27.406 1 97.88 198 THR A O 1
ATOM 1490 N N . HIS A 1 199 ? 1.879 20.797 25.781 1 96.25 199 HIS A N 1
ATOM 1491 C CA . HIS A 1 199 ? 2.539 21.969 25.219 1 96.25 199 HIS A CA 1
ATOM 1492 C C . HIS A 1 199 ? 1.553 22.828 24.438 1 96.25 199 HIS A C 1
ATOM 1494 O O . HIS A 1 199 ? 1.611 24.062 24.516 1 96.25 199 HIS A O 1
ATOM 1500 N N . VAL A 1 200 ? 0.674 22.234 23.703 1 96.75 200 VAL A N 1
ATOM 1501 C CA . VAL A 1 200 ? -0.154 23 22.781 1 96.75 200 VAL A CA 1
ATOM 1502 C C . VAL A 1 200 ? -1.357 23.578 23.531 1 96.75 200 VAL A C 1
ATOM 1504 O O . VAL A 1 200 ? -1.919 24.594 23.125 1 96.75 200 VAL A O 1
ATOM 1507 N N . GLY A 1 201 ? -1.906 22.922 24.578 1 95 201 GLY A N 1
ATOM 1508 C CA . GLY A 1 201 ? -3.041 23.406 25.344 1 95 201 GLY A CA 1
ATOM 1509 C C . GLY A 1 201 ? -4.293 23.594 24.516 1 95 201 GLY A C 1
ATOM 1510 O O . GLY A 1 201 ? -4.66 22.719 23.719 1 95 201 GLY A O 1
ATOM 1511 N N . GLU A 1 202 ? -4.918 24.75 24.656 1 95.19 202 GLU A N 1
ATOM 1512 C CA . GLU A 1 202 ? -6.203 25.016 24.016 1 95.19 202 GLU A CA 1
ATOM 1513 C C . GLU A 1 202 ? -6.023 25.391 22.547 1 95.19 202 GLU A C 1
ATOM 1515 O O . GLU A 1 202 ? -6.977 25.328 21.766 1 95.19 202 GLU A O 1
ATOM 1520 N N . ALA A 1 203 ? -4.801 25.719 22.234 1 95.56 203 ALA A N 1
ATOM 1521 C CA . ALA A 1 203 ? -4.543 26.109 20.844 1 95.56 203 ALA A CA 1
ATOM 1522 C C . ALA A 1 203 ? -4.699 24.906 19.906 1 95.56 203 ALA A C 1
ATOM 1524 O O . ALA A 1 203 ? -5.07 25.078 18.734 1 95.56 203 ALA A O 1
ATOM 1525 N N . GLY A 1 204 ? -4.371 23.734 20.453 1 97.62 204 GLY A N 1
ATOM 1526 C CA . GLY A 1 204 ? -4.391 22.547 19.609 1 97.62 204 GLY A CA 1
ATOM 1527 C C . GLY A 1 204 ? -3.17 22.422 18.719 1 97.62 204 GLY A C 1
ATOM 1528 O O . GLY A 1 204 ? -2.24 23.219 18.828 1 97.62 204 GLY A O 1
ATOM 1529 N N . LEU A 1 205 ? -3.195 21.391 17.891 1 98.44 205 LEU A N 1
ATOM 1530 C CA . LEU A 1 205 ? -2.07 21.109 17.016 1 98.44 205 LEU A CA 1
ATOM 1531 C C . LEU A 1 205 ? -2.383 21.547 15.586 1 98.44 205 LEU A C 1
ATOM 1533 O O . LEU A 1 205 ? -3.279 21 14.945 1 98.44 205 LEU A O 1
ATOM 1537 N N . PHE A 1 206 ? -1.596 22.5 15.094 1 97.94 206 PHE A N 1
ATOM 1538 C CA . PHE A 1 206 ? -1.821 23.078 13.781 1 97.94 206 PHE A CA 1
ATOM 1539 C C . PHE A 1 206 ? -1.356 22.141 12.68 1 97.94 206 PHE A C 1
ATOM 1541 O O . PHE A 1 206 ? -1.948 22.094 11.602 1 97.94 206 PHE A O 1
ATOM 1548 N N . GLY A 1 207 ? -0.263 21.453 12.938 1 98.5 207 GLY A N 1
ATOM 1549 C CA . GLY A 1 207 ? 0.267 20.578 11.906 1 98.5 207 GLY A CA 1
ATOM 1550 C C . GLY A 1 207 ? 0.986 19.375 12.461 1 98.5 207 GLY A C 1
ATOM 1551 O O . GLY A 1 207 ? 1.696 19.469 13.469 1 98.5 207 GLY A O 1
ATOM 1552 N N . LEU A 1 208 ? 0.777 18.234 11.859 1 98.94 208 LEU A N 1
ATOM 1553 C CA . LEU A 1 208 ? 1.518 17 12.07 1 98.94 208 LEU A CA 1
ATOM 1554 C C . LEU A 1 208 ? 2.234 16.562 10.797 1 98.94 208 LEU A C 1
ATOM 1556 O O . LEU A 1 208 ? 1.609 16.438 9.742 1 98.94 208 LEU A O 1
ATOM 1560 N N . VAL A 1 209 ? 3.516 16.422 10.883 1 98.94 209 VAL A N 1
ATOM 1561 C CA . VAL A 1 209 ? 4.285 15.898 9.758 1 98.94 209 VAL A CA 1
ATOM 1562 C C . VAL A 1 209 ? 4.852 14.531 10.125 1 98.94 209 VAL A C 1
ATOM 1564 O O . VAL A 1 209 ? 5.758 14.422 10.961 1 98.94 209 VAL A O 1
ATOM 1567 N N . ASN A 1 210 ? 4.309 13.5 9.508 1 98.94 210 ASN A N 1
ATOM 1568 C CA . ASN A 1 210 ? 4.863 12.156 9.641 1 98.94 210 ASN A CA 1
ATOM 1569 C C . ASN A 1 210 ? 6.031 11.938 8.688 1 98.94 210 ASN A C 1
ATOM 1571 O O . ASN A 1 210 ? 5.836 11.586 7.523 1 98.94 210 ASN A O 1
ATOM 1575 N N . ASN A 1 211 ? 7.219 12.07 9.266 1 98.56 211 ASN A N 1
ATOM 1576 C CA . ASN A 1 211 ? 8.445 12.008 8.477 1 98.56 211 ASN A CA 1
ATOM 1577 C C . ASN A 1 211 ? 9.281 10.781 8.828 1 98.56 211 ASN A C 1
ATOM 1579 O O . ASN A 1 211 ? 10.07 10.312 8.008 1 98.56 211 ASN A O 1
ATOM 1583 N N . ALA A 1 212 ? 9.125 10.273 10.055 1 98.25 212 ALA A N 1
ATOM 1584 C CA . ALA A 1 212 ? 9.891 9.102 10.445 1 98.25 212 ALA A CA 1
ATOM 1585 C C . ALA A 1 212 ? 9.742 7.977 9.422 1 98.25 212 ALA A C 1
ATOM 1587 O O . ALA A 1 212 ? 8.625 7.672 8.984 1 98.25 212 ALA A O 1
ATOM 1588 N N . GLY A 1 213 ? 10.82 7.387 9.008 1 96.31 213 GLY A N 1
ATOM 1589 C CA . GLY A 1 213 ? 10.789 6.316 8.023 1 96.31 213 GLY A CA 1
ATOM 1590 C C . GLY A 1 213 ? 12.125 5.605 7.879 1 96.31 213 GLY A C 1
ATOM 1591 O O . GLY A 1 213 ? 13.164 6.145 8.266 1 96.31 213 GLY A O 1
ATOM 1592 N N . VAL A 1 214 ? 12.086 4.406 7.363 1 95.56 214 VAL A N 1
ATOM 1593 C CA . VAL A 1 214 ? 13.281 3.613 7.082 1 95.56 214 VAL A CA 1
ATOM 1594 C C . VAL A 1 214 ? 13.172 2.998 5.688 1 95.56 214 VAL A C 1
ATOM 1596 O O . VAL A 1 214 ? 12.078 2.836 5.156 1 95.56 214 VAL A O 1
ATOM 1599 N N . THR A 1 215 ? 14.297 2.676 5.148 1 94.25 215 THR A N 1
ATOM 1600 C CA . THR A 1 215 ? 14.297 2.104 3.809 1 94.25 215 THR A CA 1
ATOM 1601 C C . THR A 1 215 ? 14.172 0.584 3.867 1 94.25 215 THR A C 1
ATOM 1603 O O . THR A 1 215 ? 13.531 -0.025 3.008 1 94.25 215 THR A O 1
ATOM 1606 N N . GLY A 1 216 ? 14.742 -0.033 4.922 1 94.44 216 GLY A N 1
ATOM 1607 C CA . GLY A 1 216 ? 14.883 -1.48 4.918 1 94.44 216 GLY A CA 1
ATOM 1608 C C . GLY A 1 216 ? 15.805 -1.991 3.832 1 94.44 216 GLY A C 1
ATOM 1609 O O . GLY A 1 216 ? 16.719 -1.286 3.41 1 94.44 216 GLY A O 1
ATOM 1610 N N . ILE A 1 217 ? 15.648 -3.23 3.471 1 95.06 217 ILE A N 1
ATOM 1611 C CA . ILE A 1 217 ? 16.438 -3.842 2.414 1 95.06 217 ILE A CA 1
ATOM 1612 C C . ILE A 1 217 ? 15.898 -3.422 1.049 1 95.06 217 ILE A C 1
ATOM 1614 O O . ILE A 1 217 ? 14.711 -3.572 0.774 1 95.06 217 ILE A O 1
ATOM 1618 N N . ILE A 1 218 ? 16.734 -2.879 0.264 1 94.56 218 ILE A N 1
ATOM 1619 C CA . ILE A 1 218 ? 16.406 -2.607 -1.131 1 94.56 218 ILE A CA 1
ATOM 1620 C C . ILE A 1 218 ? 17.141 -3.588 -2.037 1 94.56 218 ILE A C 1
ATOM 1622 O O . ILE A 1 218 ? 18.375 -3.533 -2.146 1 94.56 218 ILE A O 1
ATOM 1626 N N . GLY A 1 219 ? 16.531 -4.465 -2.635 1 94.44 219 GLY A N 1
ATOM 1627 C CA . GLY A 1 219 ? 17.141 -5.492 -3.469 1 94.44 219 GLY A CA 1
ATOM 1628 C C . GLY A 1 219 ? 16.156 -6.543 -3.934 1 94.44 219 GLY A C 1
ATOM 1629 O O . GLY A 1 219 ? 14.945 -6.406 -3.715 1 94.44 219 GLY A O 1
ATOM 1630 N N . PRO A 1 220 ? 16.609 -7.527 -4.57 1 96.44 220 PRO A N 1
ATOM 1631 C CA . PRO A 1 220 ? 15.711 -8.555 -5.117 1 96.44 220 PRO A CA 1
ATOM 1632 C C . PRO A 1 220 ? 14.836 -9.203 -4.051 1 96.44 220 PRO A C 1
ATOM 1634 O O . PRO A 1 220 ? 15.336 -9.602 -2.994 1 96.44 220 PRO A O 1
ATOM 1637 N N . THR A 1 221 ? 13.609 -9.391 -4.344 1 97.5 221 THR A N 1
ATOM 1638 C CA . THR A 1 221 ? 12.617 -9.914 -3.418 1 97.5 221 THR A CA 1
ATOM 1639 C C . THR A 1 221 ? 12.977 -11.336 -2.98 1 97.5 221 THR A C 1
ATOM 1641 O O . THR A 1 221 ? 12.859 -11.672 -1.801 1 97.5 221 THR A O 1
ATOM 1644 N N . PRO A 1 222 ? 13.562 -12.156 -3.869 1 96.81 222 PRO A N 1
ATOM 1645 C CA . PRO A 1 222 ? 13.867 -13.539 -3.488 1 96.81 222 PRO A CA 1
ATOM 1646 C C . PRO A 1 222 ? 14.977 -13.625 -2.441 1 96.81 222 PRO A C 1
ATOM 1648 O O . PRO A 1 222 ? 15.203 -14.695 -1.871 1 96.81 222 PRO A O 1
ATOM 1651 N N . TRP A 1 223 ? 15.711 -12.5 -2.215 1 97.19 223 TRP A N 1
ATOM 1652 C CA . TRP A 1 223 ? 16.781 -12.492 -1.226 1 97.19 223 TRP A CA 1
ATOM 1653 C C . TRP A 1 223 ? 16.234 -12.242 0.173 1 97.19 223 TRP A C 1
ATOM 1655 O O . TRP A 1 223 ? 16.953 -12.344 1.163 1 97.19 223 TRP A O 1
ATOM 1665 N N . GLN A 1 224 ? 14.961 -11.969 0.261 1 96.62 224 GLN A N 1
ATOM 1666 C CA . GLN A 1 224 ? 14.398 -11.461 1.508 1 96.62 224 GLN A CA 1
ATOM 1667 C C . GLN A 1 224 ? 13.453 -12.477 2.145 1 96.62 224 GLN A C 1
ATOM 1669 O O . GLN A 1 224 ? 13.102 -13.484 1.521 1 96.62 224 GLN A O 1
ATOM 1674 N N . THR A 1 225 ? 13.18 -12.211 3.408 1 95.5 225 THR A N 1
ATOM 1675 C CA . THR A 1 225 ? 12.211 -12.992 4.172 1 95.5 225 THR A CA 1
ATOM 1676 C C . THR A 1 225 ? 11.055 -12.117 4.645 1 95.5 225 THR A C 1
ATOM 1678 O O . THR A 1 225 ? 11.125 -10.891 4.566 1 95.5 225 THR A O 1
ATOM 1681 N N . ARG A 1 226 ? 10.008 -12.797 5.082 1 96.69 226 ARG A N 1
ATOM 1682 C CA . ARG A 1 226 ? 8.859 -12.086 5.645 1 96.69 226 ARG A CA 1
ATOM 1683 C C . ARG A 1 226 ? 9.297 -11.141 6.754 1 96.69 226 ARG A C 1
ATOM 1685 O O . ARG A 1 226 ? 8.781 -10.023 6.863 1 96.69 226 ARG A O 1
ATOM 1692 N N . GLU A 1 227 ? 10.25 -11.523 7.535 1 96.19 227 GLU A N 1
ATOM 1693 C CA . GLU A 1 227 ? 10.703 -10.781 8.703 1 96.19 227 GLU A CA 1
ATOM 1694 C C . GLU A 1 227 ? 11.492 -9.547 8.297 1 96.19 227 GLU A C 1
ATOM 1696 O O . GLU A 1 227 ? 11.734 -8.656 9.117 1 96.19 227 GLU A O 1
ATOM 1701 N N . ASP A 1 228 ? 11.883 -9.5 7.07 1 97.19 228 ASP A N 1
ATOM 1702 C CA . ASP A 1 228 ? 12.562 -8.305 6.574 1 97.19 228 ASP A CA 1
ATOM 1703 C C . ASP A 1 228 ? 11.555 -7.199 6.246 1 97.19 228 ASP A C 1
ATOM 1705 O O . ASP A 1 228 ? 11.914 -6.023 6.207 1 97.19 228 ASP A O 1
ATOM 1709 N N . PHE A 1 229 ? 10.281 -7.539 5.996 1 98.25 229 PHE A N 1
ATOM 1710 C CA . PHE A 1 229 ? 9.25 -6.59 5.598 1 98.25 229 PHE A CA 1
ATOM 1711 C C . PHE A 1 229 ? 8.594 -5.957 6.816 1 98.25 229 PHE A C 1
ATOM 1713 O O . PHE A 1 229 ? 8.258 -4.773 6.805 1 98.25 229 PHE A O 1
ATOM 1720 N N . LEU A 1 230 ? 8.469 -6.68 7.844 1 97.69 230 LEU A N 1
ATOM 1721 C CA . LEU A 1 230 ? 7.668 -6.32 9.008 1 97.69 230 LEU A CA 1
ATOM 1722 C C . LEU A 1 230 ? 8.211 -5.059 9.672 1 97.69 230 LEU A C 1
ATOM 1724 O O . LEU A 1 230 ? 7.457 -4.121 9.938 1 97.69 230 LEU A O 1
ATOM 1728 N N . PRO A 1 231 ? 9.508 -4.957 9.922 1 97.75 231 PRO A N 1
ATOM 1729 C CA . PRO A 1 231 ? 10 -3.744 10.578 1 97.75 231 PRO A CA 1
ATOM 1730 C C . PRO A 1 231 ? 9.758 -2.484 9.75 1 97.75 231 PRO A C 1
ATOM 1732 O O . PRO A 1 231 ? 9.516 -1.41 10.312 1 97.75 231 PRO A O 1
ATOM 1735 N N . VAL A 1 232 ? 9.852 -2.6 8.461 1 98.38 232 VAL A N 1
ATOM 1736 C CA . VAL A 1 232 ? 9.656 -1.445 7.59 1 98.38 232 VAL A CA 1
ATOM 1737 C C . VAL A 1 232 ? 8.195 -1.013 7.633 1 98.38 232 VAL A C 1
ATOM 1739 O O . VAL A 1 232 ? 7.895 0.178 7.758 1 98.38 232 VAL A O 1
ATOM 1742 N N . LEU A 1 233 ? 7.281 -1.959 7.586 1 98.81 233 LEU A N 1
ATOM 1743 C CA . LEU A 1 233 ? 5.852 -1.677 7.699 1 98.81 233 LEU A CA 1
ATOM 1744 C C . LEU A 1 233 ? 5.527 -1.048 9.047 1 98.81 233 LEU A C 1
ATOM 1746 O O . LEU A 1 233 ? 4.699 -0.141 9.133 1 98.81 233 LEU A O 1
ATOM 1750 N N . ASN A 1 234 ? 6.191 -1.509 10.07 1 98.69 234 ASN A N 1
ATOM 1751 C CA . ASN A 1 234 ? 5.965 -0.984 11.414 1 98.69 234 ASN A CA 1
ATOM 1752 C C . ASN A 1 234 ? 6.328 0.495 11.508 1 98.69 234 ASN A C 1
ATOM 1754 O O . ASN A 1 234 ? 5.613 1.277 12.133 1 98.69 234 ASN A O 1
ATOM 1758 N N . VAL A 1 235 ? 7.355 0.83 10.883 1 98.69 235 VAL A N 1
ATOM 1759 C CA . VAL A 1 235 ? 7.836 2.205 10.984 1 98.69 235 VAL A CA 1
ATOM 1760 C C . VAL A 1 235 ? 7.09 3.084 9.977 1 98.69 235 VAL A C 1
ATOM 1762 O O . VAL A 1 235 ? 6.504 4.102 10.352 1 98.69 235 VAL A O 1
ATOM 1765 N N . ASN A 1 236 ? 7.066 2.668 8.703 1 98.81 236 ASN A N 1
ATOM 1766 C CA . ASN A 1 236 ? 6.652 3.543 7.613 1 98.81 236 ASN A CA 1
ATOM 1767 C C . ASN A 1 236 ? 5.133 3.605 7.484 1 98.81 236 ASN A C 1
ATOM 1769 O O . ASN A 1 236 ? 4.598 4.508 6.844 1 98.81 236 ASN A O 1
ATOM 1773 N N . THR A 1 237 ? 4.441 2.574 7.992 1 98.88 237 THR A N 1
ATOM 1774 C CA . THR A 1 237 ? 3 2.496 7.797 1 98.88 237 THR A CA 1
ATOM 1775 C C . THR A 1 237 ? 2.268 2.586 9.133 1 98.88 237 THR A C 1
ATOM 1777 O O . THR A 1 237 ? 1.577 3.572 9.398 1 98.88 237 THR A O 1
ATOM 1780 N N . LEU A 1 238 ? 2.574 1.655 10.016 1 98.88 238 LEU A N 1
ATOM 1781 C CA . LEU A 1 238 ? 1.859 1.606 11.281 1 98.88 238 LEU A CA 1
ATOM 1782 C C . LEU A 1 238 ? 2.281 2.758 12.188 1 98.88 238 LEU A C 1
ATOM 1784 O O . LEU A 1 238 ? 1.482 3.246 12.992 1 98.88 238 LEU A O 1
ATOM 1788 N N . GLY A 1 239 ? 3.537 3.197 12.039 1 98.81 239 GLY A N 1
ATOM 1789 C CA . GLY A 1 239 ? 4.012 4.344 12.797 1 98.81 239 GLY A CA 1
ATOM 1790 C C . GLY A 1 239 ? 3.158 5.582 12.602 1 98.81 239 GLY A C 1
ATOM 1791 O O . GLY A 1 239 ? 2.502 6.047 13.539 1 98.81 239 GLY A O 1
ATOM 1792 N N . PRO A 1 240 ? 3.133 6.074 11.344 1 98.88 240 PRO A N 1
ATOM 1793 C CA . PRO A 1 240 ? 2.311 7.258 11.086 1 98.88 240 PRO A CA 1
ATOM 1794 C C . PRO A 1 240 ? 0.833 7.031 11.398 1 98.88 240 PRO A C 1
ATOM 1796 O O . PRO A 1 240 ? 0.133 7.965 11.805 1 98.88 240 PRO A O 1
ATOM 1799 N N . ILE A 1 241 ? 0.299 5.805 11.227 1 98.88 241 ILE A N 1
ATOM 1800 C CA . ILE A 1 241 ? -1.085 5.516 11.586 1 98.88 241 ILE A CA 1
ATOM 1801 C C . ILE A 1 241 ? -1.288 5.742 13.078 1 98.88 241 ILE A C 1
ATOM 1803 O O . ILE A 1 241 ? -2.211 6.453 13.492 1 98.88 241 ILE A O 1
ATOM 1807 N N . GLY A 1 242 ? -0.393 5.184 13.875 1 98.69 242 GLY A N 1
ATOM 1808 C CA . GLY A 1 242 ? -0.501 5.324 15.32 1 98.69 242 GLY A CA 1
ATOM 1809 C C . GLY A 1 242 ? -0.351 6.758 15.797 1 98.69 242 GLY A C 1
ATOM 1810 O O . GLY A 1 242 ? -1.141 7.23 16.609 1 98.69 242 GLY A O 1
ATOM 1811 N N . VAL A 1 243 ? 0.597 7.453 15.273 1 98.94 243 VAL A N 1
ATOM 1812 C CA . VAL A 1 243 ? 0.868 8.828 15.68 1 98.94 243 VAL A CA 1
ATOM 1813 C C . VAL A 1 243 ? -0.307 9.727 15.289 1 98.94 243 VAL A C 1
ATOM 1815 O O . VAL A 1 243 ? -0.771 10.539 16.094 1 98.94 243 VAL A O 1
ATOM 1818 N N . THR A 1 244 ? -0.779 9.555 14.047 1 98.94 244 THR A N 1
ATOM 1819 C CA . THR A 1 244 ? -1.868 10.383 13.539 1 98.94 244 THR A CA 1
ATOM 1820 C C . THR A 1 244 ? -3.125 10.203 14.383 1 98.94 244 THR A C 1
ATOM 1822 O O . THR A 1 244 ? -3.75 11.18 14.797 1 98.94 244 THR A O 1
ATOM 1825 N N . LEU A 1 245 ? -3.443 8.969 14.672 1 98.12 245 LEU A N 1
ATOM 1826 C CA . LEU A 1 245 ? -4.676 8.695 15.406 1 98.12 245 LEU A CA 1
ATOM 1827 C C . LEU A 1 245 ? -4.566 9.164 16.844 1 98.12 245 LEU A C 1
ATOM 1829 O O . LEU A 1 245 ? -5.551 9.625 17.438 1 98.12 245 LEU A O 1
ATOM 1833 N N . ALA A 1 246 ? -3.395 9.102 17.406 1 98.31 246 ALA A N 1
ATOM 1834 C CA . ALA A 1 246 ? -3.18 9.562 18.781 1 98.31 246 ALA A CA 1
ATOM 1835 C C . ALA A 1 246 ? -3.322 11.078 18.875 1 98.31 246 ALA A C 1
ATOM 1837 O O . ALA A 1 246 ? -3.773 11.602 19.891 1 98.31 246 ALA A O 1
ATOM 1838 N N . LEU A 1 247 ? -2.982 11.773 17.844 1 98.69 247 LEU A N 1
ATOM 1839 C CA . LEU A 1 247 ? -2.938 13.227 17.906 1 98.69 247 LEU A CA 1
ATOM 1840 C C . LEU A 1 247 ? -4.168 13.836 17.234 1 98.69 247 LEU A C 1
ATOM 1842 O O . LEU A 1 247 ? -4.332 15.055 17.219 1 98.69 247 LEU A O 1
ATOM 1846 N N . LEU A 1 248 ? -5.039 13.031 16.734 1 97.88 248 LEU A N 1
ATOM 1847 C CA . LEU A 1 248 ? -6.168 13.477 15.922 1 97.88 248 LEU A CA 1
ATOM 1848 C C . LEU A 1 248 ? -7.062 14.43 16.703 1 97.88 248 LEU A C 1
ATOM 1850 O O . LEU A 1 248 ? -7.516 15.445 16.172 1 97.88 248 LEU A O 1
ATOM 1854 N N . PRO A 1 249 ? -7.324 14.211 18.016 1 96.69 249 PRO A N 1
ATOM 1855 C CA . PRO A 1 249 ? -8.148 15.164 18.766 1 96.69 249 PRO A CA 1
ATOM 1856 C C . PRO A 1 249 ? -7.543 16.562 18.797 1 96.69 249 PRO A C 1
ATOM 1858 O O . PRO A 1 249 ? -8.258 17.562 18.656 1 96.69 249 PRO A O 1
ATOM 1861 N N . LEU A 1 250 ? -6.273 16.688 18.922 1 98.12 250 LEU A N 1
ATOM 1862 C CA . LEU A 1 250 ? -5.598 17.969 18.969 1 98.12 250 LEU A CA 1
ATOM 1863 C C . LEU A 1 250 ? -5.625 18.641 17.594 1 98.12 250 LEU A C 1
ATOM 1865 O O . LEU A 1 250 ? -5.715 19.875 17.5 1 98.12 250 LEU A O 1
ATOM 1869 N N . LEU A 1 251 ? -5.516 17.812 16.562 1 98.31 251 LEU A N 1
ATOM 1870 C CA . LEU A 1 251 ? -5.59 18.328 15.195 1 98.31 251 LEU A CA 1
ATOM 1871 C C . LEU A 1 251 ? -6.977 18.875 14.898 1 98.31 251 LEU A C 1
ATOM 1873 O O . LEU A 1 251 ? -7.113 19.922 14.258 1 98.31 251 LEU A O 1
ATOM 1877 N N . ARG A 1 252 ? -7.945 18.203 15.359 1 96.69 252 ARG A N 1
ATOM 1878 C CA . ARG A 1 252 ? -9.32 18.672 15.18 1 96.69 252 ARG A CA 1
ATOM 1879 C C . ARG A 1 252 ? -9.547 19.984 15.906 1 96.69 252 ARG A C 1
ATOM 1881 O O . ARG A 1 252 ? -10.203 20.891 15.375 1 96.69 252 ARG A O 1
ATOM 1888 N N . GLN A 1 253 ? -8.992 20.047 17.062 1 95.75 253 GLN A N 1
ATOM 1889 C CA . GLN A 1 253 ? -9.133 21.25 17.875 1 95.75 253 GLN A CA 1
ATOM 1890 C C . GLN A 1 253 ? -8.609 22.469 17.141 1 95.75 253 GLN A C 1
ATOM 1892 O O . GLN A 1 253 ? -9.195 23.562 17.234 1 95.75 253 GLN A O 1
ATOM 1897 N N . ALA A 1 254 ? -7.609 22.328 16.391 1 96.31 254 ALA A N 1
ATOM 1898 C CA . ALA A 1 254 ? -6.977 23.438 15.703 1 96.31 254 ALA A CA 1
ATOM 1899 C C . ALA A 1 254 ? -7.426 23.516 14.242 1 96.31 254 ALA A C 1
ATOM 1901 O O . ALA A 1 254 ? -7 24.391 13.5 1 96.31 254 ALA A O 1
ATOM 1902 N N . ARG A 1 255 ? -8.25 22.531 13.844 1 96.25 255 ARG A N 1
ATOM 1903 C CA . ARG A 1 255 ? -8.547 22.391 12.422 1 96.25 255 ARG A CA 1
ATOM 1904 C C . ARG A 1 255 ? -7.273 22.375 11.594 1 96.25 255 ARG A C 1
ATOM 1906 O O . ARG A 1 255 ? -7.148 23.125 10.625 1 96.25 255 ARG A O 1
ATOM 1913 N N . GLY A 1 256 ? -6.406 21.484 12.055 1 97.31 256 GLY A N 1
ATOM 1914 C CA . GLY A 1 256 ? -5.031 21.484 11.578 1 97.31 256 GLY A CA 1
ATOM 1915 C C . GLY A 1 256 ? -4.836 20.672 10.32 1 97.31 256 GLY A C 1
ATOM 1916 O O . GLY A 1 256 ? -5.754 20.531 9.508 1 97.31 256 GLY A O 1
ATOM 1917 N N . ARG A 1 257 ? -3.502 20.266 10.133 1 97.81 257 ARG A N 1
ATOM 1918 C CA . ARG A 1 257 ? -3.066 19.578 8.93 1 97.81 257 ARG A CA 1
ATOM 1919 C C . ARG A 1 257 ? -2.223 18.359 9.266 1 97.81 257 ARG A C 1
ATOM 1921 O O . ARG A 1 257 ? -1.442 18.375 10.219 1 97.81 257 ARG A O 1
ATOM 1928 N N . VAL A 1 258 ? -2.461 17.344 8.508 1 98.94 258 VAL A N 1
ATOM 1929 C CA . VAL A 1 258 ? -1.578 16.172 8.531 1 98.94 258 VAL A CA 1
ATOM 1930 C C . VAL A 1 258 ? -0.814 16.078 7.215 1 98.94 258 VAL A C 1
ATOM 1932 O O . VAL A 1 258 ? -1.415 16.125 6.141 1 98.94 258 VAL A O 1
ATOM 1935 N N . VAL A 1 259 ? 0.474 16.031 7.277 1 98.94 259 VAL A N 1
ATOM 1936 C CA . VAL A 1 259 ? 1.313 15.805 6.105 1 98.94 259 VAL A CA 1
ATOM 1937 C C . VAL A 1 259 ? 2.057 14.484 6.25 1 98.94 259 VAL A C 1
ATOM 1939 O O . VAL A 1 259 ? 2.867 14.312 7.164 1 98.94 259 VAL A O 1
ATOM 1942 N N . ASN A 1 260 ? 1.739 13.539 5.402 1 98.94 260 ASN A N 1
ATOM 1943 C CA . ASN A 1 260 ? 2.434 12.258 5.355 1 98.94 260 ASN A CA 1
ATOM 1944 C C . ASN A 1 260 ? 3.486 12.227 4.25 1 98.94 260 ASN A C 1
ATOM 1946 O O . ASN A 1 260 ? 3.174 12.477 3.084 1 98.94 260 ASN A O 1
ATOM 1950 N N . ILE A 1 261 ? 4.699 11.961 4.664 1 98.62 261 ILE A N 1
ATOM 1951 C CA . ILE A 1 261 ? 5.766 11.828 3.68 1 98.62 261 ILE A CA 1
ATOM 1952 C C . ILE A 1 261 ? 5.859 10.383 3.201 1 98.62 261 ILE A C 1
ATOM 1954 O O . ILE A 1 261 ? 6.219 9.492 3.973 1 98.62 261 ILE A O 1
ATOM 1958 N N . THR A 1 262 ? 5.488 10.188 2.002 1 98.31 262 THR A N 1
ATOM 1959 C CA . THR A 1 262 ? 5.625 8.875 1.384 1 98.31 262 THR A CA 1
ATOM 1960 C C . THR A 1 262 ? 6.836 8.836 0.455 1 98.31 262 THR A C 1
ATOM 1962 O O . THR A 1 262 ? 7.977 8.875 0.914 1 98.31 262 THR A O 1
ATOM 1965 N N . SER A 1 263 ? 6.699 8.625 -0.811 1 97.56 263 SER A N 1
ATOM 1966 C CA . SER A 1 263 ? 7.711 8.539 -1.858 1 97.56 263 SER A CA 1
ATOM 1967 C C . SER A 1 263 ? 7.074 8.336 -3.229 1 97.56 263 SER A C 1
ATOM 1969 O O . SER A 1 263 ? 5.93 7.887 -3.322 1 97.56 263 SER A O 1
ATOM 1971 N N . VAL A 1 264 ? 7.801 8.734 -4.23 1 97.12 264 VAL A N 1
ATOM 1972 C CA . VAL A 1 264 ? 7.367 8.336 -5.566 1 97.12 264 VAL A CA 1
ATOM 1973 C C . VAL A 1 264 ? 7.254 6.816 -5.645 1 97.12 264 VAL A C 1
ATOM 1975 O O . VAL A 1 264 ? 6.477 6.285 -6.441 1 97.12 264 VAL A O 1
ATOM 1978 N N . LEU A 1 265 ? 7.949 6.18 -4.738 1 97.31 265 LEU A N 1
ATOM 1979 C CA . LEU A 1 265 ? 7.906 4.723 -4.691 1 97.31 265 LEU A CA 1
ATOM 1980 C C . LEU A 1 265 ? 6.656 4.238 -3.969 1 97.31 265 LEU A C 1
ATOM 1982 O O . LEU A 1 265 ? 6.434 3.031 -3.844 1 97.31 265 LEU A O 1
ATOM 1986 N N . GLY A 1 266 ? 5.855 5.137 -3.49 1 97.56 266 GLY A N 1
ATOM 1987 C CA . GLY A 1 266 ? 4.508 4.836 -3.029 1 97.56 266 GLY A CA 1
ATOM 1988 C C . GLY A 1 266 ? 3.482 4.848 -4.145 1 97.56 266 GLY A C 1
ATOM 1989 O O . GLY A 1 266 ? 2.338 4.43 -3.945 1 97.56 266 GLY A O 1
ATOM 1990 N N . ARG A 1 267 ? 3.926 5.297 -5.328 1 95.12 267 ARG A N 1
ATOM 1991 C CA . ARG A 1 267 ? 3.1 5.316 -6.531 1 95.12 267 ARG A CA 1
ATOM 1992 C C . ARG A 1 267 ? 3.475 4.172 -7.469 1 95.12 267 ARG A C 1
ATOM 1994 O O . ARG A 1 267 ? 2.611 3.615 -8.148 1 95.12 267 ARG A O 1
ATOM 2001 N N . LEU A 1 268 ? 4.695 3.939 -7.484 1 97 268 LEU A N 1
ATOM 2002 C CA . LEU A 1 268 ? 5.238 2.898 -8.352 1 97 268 LEU A CA 1
ATOM 2003 C C . LEU A 1 268 ? 6.293 2.076 -7.621 1 97 268 LEU A C 1
ATOM 2005 O O . LEU A 1 268 ? 7.301 2.615 -7.164 1 97 268 LEU A O 1
ATOM 2009 N N . ALA A 1 269 ? 6.059 0.813 -7.531 1 97.69 269 ALA A N 1
ATOM 2010 C CA . ALA A 1 269 ? 7.031 -0.065 -6.883 1 97.69 269 ALA A CA 1
ATOM 2011 C C . ALA A 1 269 ? 8.18 -0.4 -7.82 1 97.69 269 ALA A C 1
ATOM 2013 O O . ALA A 1 269 ? 8.07 -1.304 -8.656 1 97.69 269 ALA A O 1
ATOM 2014 N N . ALA A 1 270 ? 9.32 0.259 -7.59 1 94.75 270 ALA A N 1
ATOM 2015 C CA . ALA A 1 270 ? 10.414 0.113 -8.539 1 94.75 270 ALA A CA 1
ATOM 2016 C C . ALA A 1 270 ? 11.438 -0.91 -8.047 1 94.75 270 ALA A C 1
ATOM 2018 O O . ALA A 1 270 ? 12.289 -1.362 -8.812 1 94.75 270 ALA A O 1
ATOM 2019 N N . ASN A 1 271 ? 11.391 -1.247 -6.77 1 93.44 271 ASN A N 1
ATOM 2020 C CA . ASN A 1 271 ? 12.352 -2.188 -6.207 1 93.44 271 ASN A CA 1
ATOM 2021 C C . ASN A 1 271 ? 11.68 -3.141 -5.219 1 93.44 271 ASN A C 1
ATOM 2023 O O . ASN A 1 271 ? 10.578 -2.877 -4.742 1 93.44 271 ASN A O 1
ATOM 2027 N N . GLY A 1 272 ? 12.398 -4.203 -4.984 1 94.75 272 GLY A N 1
ATOM 2028 C CA . GLY A 1 272 ? 11.953 -5.117 -3.945 1 94.75 272 GLY A CA 1
ATOM 2029 C C . GLY A 1 272 ? 12.258 -4.625 -2.543 1 94.75 272 GLY A C 1
ATOM 2030 O O . GLY A 1 272 ? 13.109 -3.754 -2.357 1 94.75 272 GLY A O 1
ATOM 2031 N N . GLY A 1 273 ? 11.531 -5.25 -1.604 1 96.06 273 GLY A N 1
ATOM 2032 C CA . GLY A 1 273 ? 11.703 -4.891 -0.205 1 96.06 273 GLY A CA 1
ATOM 2033 C C . GLY A 1 273 ? 10.484 -4.215 0.394 1 96.06 273 GLY A C 1
ATOM 2034 O O . GLY A 1 273 ? 9.492 -3.988 -0.299 1 96.06 273 GLY A O 1
ATOM 2035 N N . GLY A 1 274 ? 10.625 -3.904 1.648 1 98 274 GLY A N 1
ATOM 2036 C CA . GLY A 1 274 ? 9.477 -3.404 2.393 1 98 274 GLY A CA 1
ATOM 2037 C C . GLY A 1 274 ? 9.203 -1.932 2.15 1 98 274 GLY A C 1
ATOM 2038 O O . GLY A 1 274 ? 8.133 -1.43 2.49 1 98 274 GLY A O 1
ATOM 2039 N N . TYR A 1 275 ? 10.117 -1.22 1.489 1 97.81 275 TYR A N 1
ATOM 2040 C CA . TYR A 1 275 ? 9.969 0.226 1.364 1 97.81 275 TYR A CA 1
ATOM 2041 C C . TYR A 1 275 ? 8.773 0.584 0.494 1 97.81 275 TYR A C 1
ATOM 2043 O O . TYR A 1 275 ? 7.867 1.293 0.936 1 97.81 275 TYR A O 1
ATOM 2051 N N . CYS A 1 276 ? 8.75 0.081 -0.771 1 98.44 276 CYS A N 1
ATOM 2052 C CA . CYS A 1 276 ? 7.621 0.368 -1.655 1 98.44 276 CYS A CA 1
ATOM 2053 C C . CYS A 1 276 ? 6.312 -0.127 -1.053 1 98.44 276 CYS A C 1
ATOM 2055 O O . CYS A 1 276 ? 5.312 0.59 -1.059 1 98.44 276 CYS A O 1
ATOM 2057 N N . VAL A 1 277 ? 6.348 -1.331 -0.477 1 98.88 277 VAL A N 1
ATOM 2058 C CA . VAL A 1 277 ? 5.18 -1.949 0.142 1 98.88 277 VAL A CA 1
ATOM 2059 C C . VAL A 1 277 ? 4.621 -1.03 1.226 1 98.88 277 VAL A C 1
ATOM 2061 O O . VAL A 1 277 ? 3.418 -0.768 1.266 1 98.88 277 VAL A O 1
ATOM 2064 N N . SER A 1 278 ? 5.457 -0.482 2.035 1 98.81 278 SER A N 1
ATOM 2065 C CA . SER A 1 278 ? 5.051 0.347 3.166 1 98.81 278 SER A CA 1
ATOM 2066 C C . SER A 1 278 ? 4.535 1.704 2.701 1 98.81 278 SER A C 1
ATOM 2068 O O . SER A 1 278 ? 3.59 2.244 3.275 1 98.81 278 SER A O 1
ATOM 2070 N N . LYS A 1 279 ? 5.195 2.266 1.718 1 98.81 279 LYS A N 1
ATOM 2071 C CA . LYS A 1 279 ? 4.805 3.59 1.245 1 98.81 279 LYS A CA 1
ATOM 2072 C C . LYS A 1 279 ? 3.5 3.533 0.458 1 98.81 279 LYS A C 1
ATOM 2074 O O . LYS A 1 279 ? 2.691 4.461 0.518 1 98.81 279 LYS A O 1
ATOM 2079 N N . PHE A 1 280 ? 3.225 2.42 -0.287 1 98.88 280 PHE A N 1
ATOM 2080 C CA . PHE A 1 280 ? 1.914 2.199 -0.887 1 98.88 280 PHE A CA 1
ATOM 2081 C C . PHE A 1 280 ? 0.825 2.186 0.179 1 98.88 280 PHE A C 1
ATOM 2083 O O . PHE A 1 280 ? -0.215 2.83 0.02 1 98.88 280 PHE A O 1
ATOM 2090 N N . ALA A 1 281 ? 1.135 1.487 1.197 1 98.94 281 ALA A N 1
ATOM 2091 C CA . ALA A 1 281 ? 0.177 1.375 2.293 1 98.94 281 ALA A CA 1
ATOM 2092 C C . ALA A 1 281 ? -0.132 2.744 2.895 1 98.94 281 ALA A C 1
ATOM 2094 O O . ALA A 1 281 ? -1.291 3.059 3.174 1 98.94 281 ALA A O 1
ATOM 2095 N N . LEU A 1 282 ? 0.869 3.537 3.055 1 98.88 282 LEU A N 1
ATOM 2096 C CA . LEU A 1 282 ? 0.682 4.852 3.658 1 98.88 282 LEU A CA 1
ATOM 2097 C C . LEU A 1 282 ? -0.111 5.766 2.73 1 98.88 282 LEU A C 1
ATOM 2099 O O . LEU A 1 282 ? -0.877 6.613 3.195 1 98.88 282 LEU A O 1
ATOM 2103 N N . GLU A 1 283 ? 0.051 5.633 1.398 1 98.75 283 GLU A N 1
ATOM 2104 C CA . GLU A 1 283 ? -0.773 6.379 0.451 1 98.75 283 GLU A CA 1
ATOM 2105 C C . GLU A 1 283 ? -2.258 6.105 0.678 1 98.75 283 GLU A C 1
ATOM 2107 O O . GLU A 1 283 ? -3.062 7.035 0.742 1 98.75 283 GLU A O 1
ATOM 2112 N N . ALA A 1 284 ? -2.553 4.848 0.83 1 98.81 284 ALA A N 1
ATOM 2113 C CA . ALA A 1 284 ? -3.945 4.441 1.011 1 98.81 284 ALA A CA 1
ATOM 2114 C C . ALA A 1 284 ? -4.52 5.016 2.303 1 98.81 284 ALA A C 1
ATOM 2116 O O . ALA A 1 284 ? -5.629 5.547 2.312 1 98.81 284 ALA A O 1
ATOM 2117 N N . PHE A 1 285 ? -3.734 4.902 3.389 1 98.94 285 PHE A N 1
ATOM 2118 C CA . PHE A 1 285 ? -4.168 5.457 4.664 1 98.94 285 PHE A CA 1
ATOM 2119 C C . PHE A 1 285 ? -4.445 6.949 4.539 1 98.94 285 PHE A C 1
ATOM 2121 O O . PHE A 1 285 ? -5.453 7.445 5.047 1 98.94 285 PHE A O 1
ATOM 2128 N N . SER A 1 286 ? -3.59 7.633 3.832 1 98.88 286 SER A N 1
ATOM 2129 C CA . SER A 1 286 ? -3.666 9.086 3.713 1 98.88 286 SER A CA 1
ATOM 2130 C C . SER A 1 286 ? -4.914 9.516 2.947 1 98.88 286 SER A C 1
ATOM 2132 O O . SER A 1 286 ? -5.598 10.461 3.342 1 98.88 286 SER A O 1
ATOM 2134 N N . ASP A 1 287 ? -5.199 8.828 1.881 1 98.38 287 ASP A N 1
ATOM 2135 C CA . ASP A 1 287 ? -6.383 9.148 1.086 1 98.38 287 ASP A CA 1
ATOM 2136 C C . ASP A 1 287 ? -7.66 8.938 1.892 1 98.38 287 ASP A C 1
ATOM 2138 O O . ASP A 1 287 ? -8.562 9.773 1.865 1 98.38 287 ASP A O 1
ATOM 2142 N N . SER A 1 288 ? -7.703 7.828 2.596 1 97.88 288 SER A N 1
ATOM 2143 C CA . SER A 1 288 ? -8.875 7.543 3.412 1 97.88 288 SER A CA 1
ATOM 2144 C C . SER A 1 288 ? -9.023 8.547 4.547 1 97.88 288 SER A C 1
ATOM 2146 O O . SER A 1 288 ? -10.117 9.062 4.797 1 97.88 288 SER A O 1
ATOM 2148 N N . LEU A 1 289 ? -7.914 8.781 5.18 1 98.62 289 LEU A N 1
ATOM 2149 C CA . LEU A 1 289 ? -7.922 9.727 6.293 1 98.62 289 LEU A CA 1
ATOM 2150 C C . LEU A 1 289 ? -8.398 11.102 5.836 1 98.62 289 LEU A C 1
ATOM 2152 O O . LEU A 1 289 ? -9.195 11.75 6.523 1 98.62 289 LEU A O 1
ATOM 2156 N N . ARG A 1 290 ? -7.902 11.547 4.703 1 98.5 290 ARG A N 1
ATOM 2157 C CA . ARG A 1 290 ? -8.234 12.867 4.176 1 98.5 290 ARG A CA 1
ATOM 2158 C C . ARG A 1 290 ? -9.742 13.047 4.07 1 98.5 290 ARG A C 1
ATOM 2160 O O . ARG A 1 290 ? -10.289 14.055 4.527 1 98.5 290 ARG A O 1
ATOM 2167 N N . ARG A 1 291 ? -10.398 12.094 3.541 1 97.19 291 ARG A N 1
ATOM 2168 C CA . ARG A 1 291 ? -11.844 12.164 3.371 1 97.19 291 ARG A CA 1
ATOM 2169 C C . ARG A 1 291 ? -12.562 12.094 4.719 1 97.19 291 ARG A C 1
ATOM 2171 O O . ARG A 1 291 ? -13.531 12.812 4.949 1 97.19 291 ARG A O 1
ATOM 2178 N N . ASP A 1 292 ? -12.047 11.312 5.613 1 97.06 292 ASP A N 1
ATOM 2179 C CA . ASP A 1 292 ? -12.711 11.039 6.883 1 97.06 292 ASP A CA 1
ATOM 2180 C C . ASP A 1 292 ? -12.648 12.25 7.812 1 97.06 292 ASP A C 1
ATOM 2182 O O . ASP A 1 292 ? -13.531 12.438 8.648 1 97.06 292 ASP A O 1
ATOM 2186 N N . VAL A 1 293 ? -11.633 13.07 7.668 1 97.5 293 VAL A N 1
ATOM 2187 C CA . VAL A 1 293 ? -11.453 14.117 8.664 1 97.5 293 VAL A CA 1
ATOM 2188 C C . VAL A 1 293 ? -11.797 15.477 8.047 1 97.5 293 VAL A C 1
ATOM 2190 O O . VAL A 1 293 ? -11.883 16.484 8.758 1 97.5 293 VAL A O 1
ATOM 2193 N N . ALA A 1 294 ? -12.031 15.508 6.766 1 96.75 294 ALA A N 1
ATOM 2194 C CA . ALA A 1 294 ? -12.336 16.75 6.055 1 96.75 294 ALA A CA 1
ATOM 2195 C C . ALA A 1 294 ? -13.539 17.453 6.676 1 96.75 294 ALA A C 1
ATOM 2197 O O . ALA A 1 294 ? -13.523 18.672 6.867 1 96.75 294 ALA A O 1
ATOM 2198 N N . PRO A 1 295 ? -14.555 16.703 7.109 1 96.06 295 PRO A N 1
ATOM 2199 C CA . PRO A 1 295 ? -15.719 17.375 7.684 1 96.06 295 PRO A CA 1
ATOM 2200 C C . PRO A 1 295 ? -15.391 18.125 8.977 1 96.06 295 PRO A C 1
ATOM 2202 O O . PRO A 1 295 ? -16.156 19 9.398 1 96.06 295 PRO A O 1
ATOM 2205 N N . PHE A 1 296 ? -14.281 17.781 9.57 1 96.75 296 PHE A N 1
ATOM 2206 C CA . PHE A 1 296 ? -13.93 18.406 10.836 1 96.75 296 PHE A CA 1
ATOM 2207 C C . PHE A 1 296 ? -12.898 19.516 10.625 1 96.75 296 PHE A C 1
ATOM 2209 O O . PHE A 1 296 ? -12.305 20.016 11.586 1 96.75 296 PHE A O 1
ATOM 2216 N N . GLY A 1 297 ? -12.578 19.781 9.375 1 96.5 297 GLY A N 1
ATOM 2217 C CA . GLY A 1 297 ? -11.703 20.891 9.039 1 96.5 297 G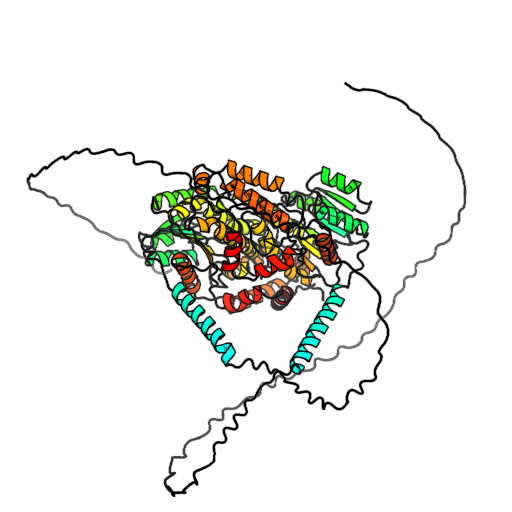LY A CA 1
ATOM 2218 C C . GLY A 1 297 ? -10.234 20.5 9.008 1 96.5 297 GLY A C 1
ATOM 2219 O O . GLY A 1 297 ? -9.367 21.359 8.812 1 96.5 297 GLY A O 1
ATOM 2220 N N . VAL A 1 298 ? -9.953 19.281 9.242 1 97.94 298 VAL A N 1
ATOM 2221 C CA . VAL A 1 298 ? -8.57 18.797 9.18 1 97.94 298 VAL A CA 1
ATOM 2222 C C . VAL A 1 298 ? -8.211 18.438 7.742 1 97.94 298 VAL A C 1
ATOM 2224 O O . VAL A 1 298 ? -8.977 17.75 7.062 1 97.94 298 VAL A O 1
ATOM 2227 N N . ARG A 1 299 ? -7.082 18.953 7.262 1 98 299 ARG A N 1
ATOM 2228 C CA . ARG A 1 299 ? -6.625 18.656 5.906 1 98 299 ARG A CA 1
ATOM 2229 C C . ARG A 1 299 ? -5.465 17.672 5.918 1 98 299 ARG A C 1
ATOM 2231 O O . ARG A 1 299 ? -4.68 17.641 6.867 1 98 299 ARG A O 1
ATOM 2238 N N . VAL A 1 300 ? -5.406 16.828 4.895 1 98.81 300 VAL A N 1
ATOM 2239 C CA . VAL A 1 300 ? -4.352 15.812 4.789 1 98.81 300 VAL A CA 1
ATOM 2240 C C . VAL A 1 300 ? -3.676 15.922 3.426 1 98.81 300 VAL A C 1
ATOM 2242 O O . VAL A 1 300 ? -4.348 15.938 2.393 1 98.81 300 VAL A O 1
ATOM 2245 N N . SER A 1 301 ? -2.395 16.062 3.428 1 98.88 301 SER A N 1
ATOM 2246 C CA . SER A 1 301 ? -1.6 16.094 2.203 1 98.88 301 SER A CA 1
ATOM 2247 C C . SER A 1 301 ? -0.558 14.977 2.193 1 98.88 301 SER A C 1
ATOM 2249 O O . SER A 1 301 ? -0.083 14.555 3.248 1 98.88 301 SER A O 1
ATOM 2251 N N . ILE A 1 302 ? -0.271 14.516 1.032 1 98.81 302 ILE A N 1
ATOM 2252 C CA . ILE A 1 302 ? 0.791 13.539 0.807 1 98.81 302 ILE A CA 1
ATOM 2253 C C . ILE A 1 302 ? 1.952 14.203 0.07 1 98.81 302 ILE A C 1
ATOM 2255 O O . ILE A 1 302 ? 1.745 14.914 -0.917 1 98.81 302 ILE A O 1
ATOM 2259 N N . VAL A 1 303 ? 3.131 14.062 0.601 1 98.81 303 VAL A N 1
ATOM 2260 C CA . VAL A 1 303 ? 4.328 14.477 -0.119 1 98.81 303 VAL A CA 1
ATOM 2261 C C . VAL A 1 303 ? 5.086 13.25 -0.614 1 98.81 303 VAL A C 1
ATOM 2263 O O . VAL A 1 303 ? 5.453 12.375 0.178 1 98.81 303 VAL A O 1
ATOM 2266 N N . GLU A 1 304 ? 5.297 13.188 -1.9 1 98.44 304 GLU A N 1
ATOM 2267 C CA . GLU A 1 304 ? 5.93 12.055 -2.576 1 98.44 304 GLU A CA 1
ATOM 2268 C C . GLU A 1 304 ? 7.277 12.453 -3.166 1 98.44 304 GLU A C 1
ATOM 2270 O O . GLU A 1 304 ? 7.422 12.57 -4.387 1 98.44 304 GLU A O 1
ATOM 2275 N N . PRO A 1 305 ? 8.289 12.562 -2.32 1 97.81 305 PRO A N 1
ATOM 2276 C CA . PRO A 1 305 ? 9.594 12.961 -2.855 1 97.81 305 PRO A CA 1
ATOM 2277 C C . PRO A 1 305 ? 10.156 11.945 -3.846 1 97.81 305 PRO A C 1
ATOM 2279 O O . PRO A 1 305 ? 9.953 10.734 -3.686 1 97.81 305 PRO A O 1
ATOM 2282 N N . GLY A 1 306 ? 10.836 12.508 -4.863 1 96.88 306 GLY A N 1
ATOM 2283 C CA . GLY A 1 306 ? 11.711 11.656 -5.65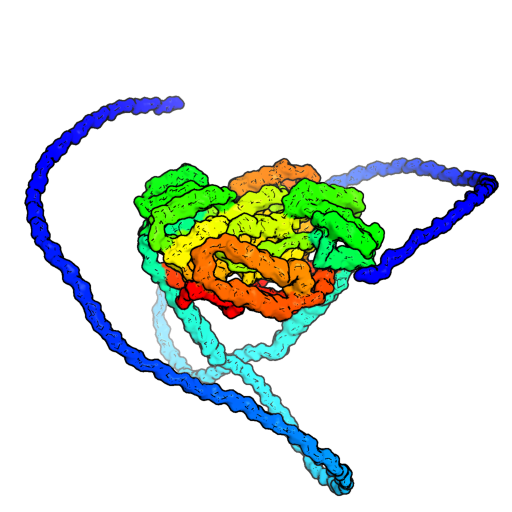6 1 96.88 306 GLY A CA 1
ATOM 2284 C C . GLY A 1 306 ? 12.969 11.25 -4.922 1 96.88 306 GLY A C 1
ATOM 2285 O O . GLY A 1 306 ? 12.945 11.031 -3.709 1 96.88 306 GLY A O 1
ATOM 2286 N N . PHE A 1 307 ? 14.008 11.055 -5.645 1 93.62 307 PHE A N 1
ATOM 2287 C CA . PHE A 1 307 ? 15.273 10.656 -5.035 1 93.62 307 PHE A CA 1
ATOM 2288 C C . PHE A 1 307 ? 16.109 11.883 -4.668 1 93.62 307 PHE A C 1
ATOM 2290 O O . PHE A 1 307 ? 16.406 12.719 -5.527 1 93.62 307 PHE A O 1
ATOM 2297 N N . PHE A 1 308 ? 16.422 11.953 -3.361 1 92.25 308 PHE A N 1
ATOM 2298 C CA . PHE A 1 308 ? 17.25 13.023 -2.828 1 92.25 308 PHE A CA 1
ATOM 2299 C C . PHE A 1 308 ? 18.406 12.469 -2.008 1 92.25 308 PHE A C 1
ATOM 2301 O O . PHE A 1 308 ? 18.328 11.352 -1.488 1 92.25 308 PHE A O 1
ATOM 2308 N N . ARG A 1 309 ? 19.406 13.203 -1.902 1 84.44 309 ARG A N 1
ATOM 2309 C CA . ARG A 1 309 ? 20.547 12.766 -1.106 1 84.44 309 ARG A CA 1
ATOM 2310 C C . ARG A 1 309 ? 20.281 12.945 0.383 1 84.44 309 ARG A C 1
ATOM 2312 O O . ARG A 1 309 ? 20.375 14.062 0.905 1 84.44 309 ARG A O 1
ATOM 2319 N N . THR A 1 310 ? 19.875 11.883 1.044 1 80.75 310 THR A N 1
ATOM 2320 C CA . THR A 1 310 ? 19.625 11.805 2.477 1 80.75 310 THR A CA 1
ATOM 2321 C C . THR A 1 310 ? 20.234 10.547 3.074 1 80.75 310 THR A C 1
ATOM 2323 O O . THR A 1 310 ? 20.734 9.688 2.344 1 80.75 310 THR A O 1
ATOM 2326 N N . PRO A 1 311 ? 20.312 10.492 4.375 1 74.56 311 PRO A N 1
ATOM 2327 C CA . PRO A 1 311 ? 20.797 9.234 4.965 1 74.56 311 PRO A CA 1
ATOM 2328 C C . PRO A 1 311 ? 20 8.023 4.5 1 74.56 311 PRO A C 1
ATOM 2330 O O . PRO A 1 311 ? 20.531 6.91 4.453 1 74.56 311 PRO A O 1
ATOM 2333 N N . VAL A 1 312 ? 18.812 8.18 4.133 1 72.38 312 VAL A N 1
ATOM 2334 C CA . VAL A 1 312 ? 17.953 7.098 3.648 1 72.38 312 VAL A CA 1
ATOM 2335 C C . VAL A 1 312 ? 18.469 6.609 2.295 1 72.38 312 VAL A C 1
ATOM 2337 O O . VAL A 1 312 ? 18.312 5.43 1.959 1 72.38 312 VAL A O 1
ATOM 2340 N N . THR A 1 313 ? 19.078 7.473 1.626 1 77.44 313 THR A N 1
ATOM 2341 C CA . THR A 1 313 ? 19.594 7.117 0.304 1 77.44 313 THR A CA 1
ATOM 2342 C C . THR A 1 313 ? 21.109 6.988 0.318 1 77.44 313 THR A C 1
ATOM 2344 O O . THR A 1 313 ? 21.75 7.074 -0.729 1 77.44 313 THR A O 1
ATOM 2347 N N . ASN A 1 314 ? 21.562 6.898 1.497 1 82.44 314 ASN A N 1
ATOM 2348 C CA . ASN A 1 314 ? 23.016 6.711 1.596 1 82.44 314 ASN A CA 1
ATOM 2349 C C . ASN A 1 314 ? 23.453 5.41 0.933 1 82.44 314 ASN A C 1
ATOM 2351 O O . ASN A 1 314 ? 23.141 4.324 1.419 1 82.44 314 ASN A O 1
ATOM 2355 N N . LEU A 1 315 ? 24.234 5.555 -0.041 1 83.06 315 LEU A N 1
ATOM 2356 C CA . LEU A 1 315 ? 24.609 4.43 -0.891 1 83.06 315 LEU A CA 1
ATOM 2357 C C . LEU A 1 315 ? 25.406 3.396 -0.104 1 83.06 315 LEU A C 1
ATOM 2359 O O . LEU A 1 315 ? 25.203 2.191 -0.279 1 83.06 315 LEU A O 1
ATOM 2363 N N . GLU A 1 316 ? 26.234 3.877 0.721 1 86 316 GLU A N 1
ATOM 2364 C CA . GLU A 1 316 ? 27.062 2.963 1.513 1 86 316 GLU A CA 1
ATOM 2365 C C . GLU A 1 316 ? 26.188 2.096 2.424 1 86 316 GLU A C 1
ATOM 2367 O O . GLU A 1 316 ? 26.391 0.88 2.498 1 86 316 GLU A O 1
ATOM 2372 N N . SER A 1 317 ? 25.266 2.701 3.07 1 87.31 317 SER A N 1
ATOM 2373 C CA . SER A 1 317 ? 24.375 1.978 3.965 1 87.31 317 SER A CA 1
ATOM 2374 C C . SER A 1 317 ? 23.5 0.991 3.195 1 87.31 317 SER A C 1
ATOM 2376 O O . SER A 1 317 ? 23.297 -0.141 3.637 1 87.31 317 SER A O 1
ATOM 2378 N N . LEU A 1 318 ? 23 1.411 2.115 1 87.25 318 LEU A N 1
ATOM 2379 C CA . LEU A 1 318 ? 22.172 0.548 1.282 1 87.25 318 LEU A CA 1
ATOM 2380 C C . LEU A 1 318 ? 22.969 -0.656 0.786 1 87.25 318 LEU A C 1
ATOM 2382 O O . LEU A 1 318 ? 22.469 -1.785 0.812 1 87.25 318 LEU A O 1
ATOM 2386 N N . GLU A 1 319 ? 24.172 -0.349 0.386 1 90 319 GLU A N 1
ATOM 2387 C CA . GLU A 1 319 ? 25.047 -1.403 -0.132 1 90 319 GLU A CA 1
ATOM 2388 C C . GLU A 1 319 ? 25.422 -2.395 0.965 1 90 319 GLU A C 1
ATOM 2390 O O . GLU A 1 319 ? 25.438 -3.605 0.734 1 90 319 GLU A O 1
ATOM 2395 N N . ASP A 1 320 ? 25.656 -1.873 2.109 1 93 320 ASP A N 1
ATOM 2396 C CA . ASP A 1 320 ? 26.016 -2.736 3.232 1 93 320 ASP A CA 1
ATOM 2397 C C . ASP A 1 320 ? 24.859 -3.682 3.576 1 93 320 ASP A C 1
ATOM 2399 O O . ASP A 1 320 ? 25.078 -4.867 3.838 1 93 320 ASP A O 1
ATOM 2403 N N . THR A 1 321 ? 23.688 -3.17 3.564 1 92.81 321 THR A N 1
ATOM 2404 C CA . THR A 1 321 ? 22.516 -3.963 3.871 1 92.81 321 THR A CA 1
ATOM 2405 C C . THR A 1 321 ? 22.312 -5.059 2.826 1 92.81 321 THR A C 1
ATOM 2407 O O . THR A 1 321 ? 21.984 -6.199 3.17 1 92.81 321 THR A O 1
ATOM 2410 N N . LEU A 1 322 ? 22.516 -4.723 1.599 1 93.69 322 LEU A N 1
ATOM 2411 C CA . LEU A 1 322 ? 22.344 -5.695 0.528 1 93.69 322 LEU A CA 1
ATOM 2412 C C . LEU A 1 322 ? 23.422 -6.762 0.569 1 93.69 322 LEU A C 1
ATOM 2414 O O . LEU A 1 322 ? 23.156 -7.938 0.312 1 93.69 322 LEU A O 1
ATOM 2418 N N . GLN A 1 323 ? 24.641 -6.328 0.904 1 94.38 323 GLN A N 1
ATOM 2419 C CA . GLN A 1 323 ? 25.75 -7.281 1.042 1 94.38 323 GLN A CA 1
ATOM 2420 C C . GLN A 1 323 ? 25.484 -8.266 2.174 1 94.38 323 GLN A C 1
ATOM 2422 O O . GLN A 1 323 ? 25.781 -9.453 2.051 1 94.38 323 GLN A O 1
ATOM 2427 N N . ALA A 1 324 ? 24.953 -7.727 3.223 1 95.12 324 ALA A N 1
ATOM 2428 C CA . ALA A 1 324 ? 24.594 -8.594 4.344 1 95.12 324 ALA A CA 1
ATOM 2429 C C . ALA A 1 324 ? 23.516 -9.594 3.938 1 95.12 324 ALA A C 1
ATOM 2431 O O . ALA A 1 324 ? 23.547 -10.758 4.352 1 95.12 324 ALA A O 1
ATOM 2432 N N . CYS A 1 325 ? 22.578 -9.195 3.137 1 94.56 325 CYS A N 1
ATOM 2433 C CA . CYS A 1 325 ? 21.531 -10.07 2.619 1 94.56 325 CYS A CA 1
ATOM 2434 C C . CYS A 1 325 ? 22.125 -11.172 1.748 1 94.56 325 CYS A C 1
ATOM 2436 O O . CYS A 1 325 ? 21.766 -12.344 1.897 1 94.56 325 CYS A O 1
ATOM 2438 N N . TRP A 1 326 ? 23 -10.789 0.913 1 95.75 326 TRP A N 1
ATOM 2439 C CA . TRP A 1 326 ? 23.672 -11.734 0.023 1 95.75 326 TRP A CA 1
ATOM 2440 C C . TRP A 1 326 ? 24.438 -12.797 0.819 1 95.75 326 TRP A C 1
ATOM 2442 O O . TRP A 1 326 ? 24.375 -13.984 0.493 1 95.75 326 TRP A O 1
ATOM 2452 N N . ALA A 1 327 ? 25.031 -12.328 1.865 1 95.19 327 ALA A N 1
ATOM 2453 C CA . ALA A 1 327 ? 25.875 -13.211 2.67 1 95.19 327 ALA A CA 1
ATOM 2454 C C . ALA A 1 327 ? 25.047 -14.289 3.35 1 95.19 327 ALA A C 1
ATOM 2456 O O . ALA A 1 327 ? 25.531 -15.406 3.572 1 95.19 327 ALA A O 1
ATOM 2457 N N . ARG A 1 328 ? 23.828 -14.031 3.586 1 94.31 328 ARG A N 1
ATOM 2458 C CA . ARG A 1 328 ? 22.984 -14.961 4.332 1 94.31 328 ARG A CA 1
ATOM 2459 C C . ARG A 1 328 ? 22.234 -15.906 3.393 1 94.31 328 ARG A C 1
ATOM 2461 O O . ARG A 1 328 ? 21.578 -16.844 3.844 1 94.31 328 ARG A O 1
ATOM 2468 N N . LEU A 1 329 ? 22.344 -15.695 2.111 1 95.5 329 LEU A N 1
ATOM 2469 C CA . LEU A 1 329 ? 21.594 -16.516 1.156 1 95.5 329 LEU A CA 1
ATOM 2470 C C . LEU A 1 329 ? 22.141 -17.938 1.109 1 95.5 329 LEU A C 1
ATOM 2472 O O . LEU A 1 329 ? 23.359 -18.141 1.204 1 95.5 329 LEU A O 1
ATOM 2476 N N . PRO A 1 330 ? 21.219 -18.875 0.91 1 92.69 330 PRO A N 1
ATOM 2477 C CA . PRO A 1 330 ? 21.703 -20.234 0.663 1 92.69 330 PRO A CA 1
ATOM 2478 C C . PRO A 1 330 ? 22.547 -20.344 -0.601 1 92.69 330 PRO A C 1
ATOM 2480 O O . PRO A 1 330 ? 22.297 -19.641 -1.579 1 92.69 330 PRO A O 1
ATOM 2483 N N . PRO A 1 331 ? 23.5 -21.234 -0.594 1 94 331 PRO A N 1
ATOM 2484 C CA . PRO A 1 331 ? 24.359 -21.422 -1.76 1 94 331 PRO A CA 1
ATOM 2485 C C . PRO A 1 331 ? 23.578 -21.688 -3.043 1 94 331 PRO A C 1
ATOM 2487 O O . PRO A 1 331 ? 23.953 -21.203 -4.113 1 94 331 PRO A O 1
ATOM 2490 N N . ALA A 1 332 ? 22.547 -22.391 -2.865 1 91.44 332 ALA A N 1
ATOM 2491 C CA . ALA A 1 332 ? 21.75 -22.719 -4.039 1 91.44 332 ALA A CA 1
ATOM 2492 C C . ALA A 1 332 ? 21.172 -21.453 -4.68 1 91.44 332 ALA A C 1
ATOM 2494 O O . ALA A 1 332 ? 21.109 -21.359 -5.906 1 91.44 332 ALA A O 1
ATOM 2495 N N . THR A 1 333 ? 20.797 -20.547 -3.887 1 93.44 333 THR A N 1
ATOM 2496 C CA . THR A 1 333 ? 20.25 -19.281 -4.395 1 93.44 333 THR A CA 1
ATOM 2497 C C . THR A 1 333 ? 21.359 -18.438 -5.016 1 93.44 333 THR A C 1
ATOM 2499 O O . THR A 1 333 ? 21.172 -17.828 -6.074 1 93.44 333 THR A O 1
ATOM 2502 N N . LYS A 1 334 ? 22.484 -18.406 -4.402 1 95.56 334 LYS A N 1
ATOM 2503 C CA . LYS A 1 334 ? 23.625 -17.656 -4.941 1 95.56 334 LYS A CA 1
ATOM 2504 C C . LYS A 1 334 ? 24.016 -18.188 -6.32 1 95.56 334 LYS A C 1
ATOM 2506 O O . LYS A 1 334 ? 24.375 -17.406 -7.207 1 95.56 334 LYS A O 1
ATOM 2511 N N . ALA A 1 335 ? 23.906 -19.453 -6.461 1 95.5 335 ALA A N 1
ATOM 2512 C CA . ALA A 1 3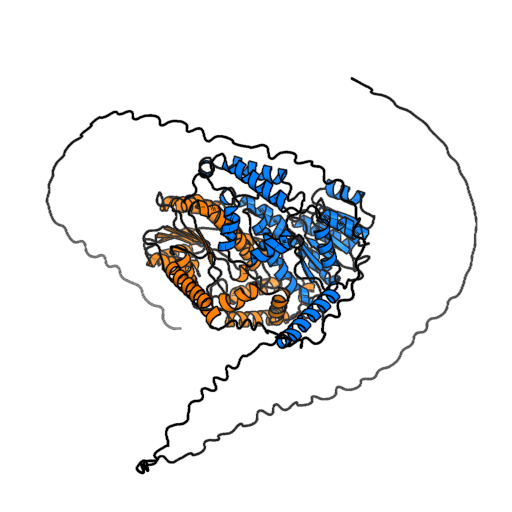35 ? 24.266 -20.078 -7.73 1 95.5 335 ALA A CA 1
ATOM 2513 C C . ALA A 1 335 ? 23.312 -19.641 -8.844 1 95.5 335 ALA A C 1
ATOM 2515 O O . ALA A 1 335 ? 23.719 -19.516 -10 1 95.5 335 ALA A O 1
ATOM 2516 N N . LEU A 1 336 ? 22.156 -19.438 -8.508 1 95.62 336 LEU A N 1
ATOM 2517 C CA . LEU A 1 336 ? 21.172 -18.969 -9.484 1 95.62 336 LEU A CA 1
ATOM 2518 C C . LEU A 1 336 ? 21.578 -17.609 -10.062 1 95.62 336 LEU A C 1
ATOM 2520 O O . LEU A 1 336 ? 21.406 -17.375 -11.258 1 95.62 336 LEU A O 1
ATOM 2524 N N . TYR A 1 337 ? 22.109 -16.781 -9.211 1 96.75 337 TYR A N 1
ATOM 2525 C CA . TYR A 1 337 ? 22.422 -15.414 -9.609 1 96.75 337 TYR A CA 1
ATOM 2526 C C . TYR A 1 337 ? 23.844 -15.32 -10.156 1 96.75 337 TYR A C 1
ATOM 2528 O O . TYR A 1 337 ? 24.125 -14.523 -11.062 1 96.75 337 TYR A O 1
ATOM 2536 N N . GLY A 1 338 ? 24.703 -16.125 -9.617 1 96.25 338 GLY A N 1
ATOM 2537 C CA . GLY A 1 338 ? 26.109 -16.031 -9.977 1 96.25 338 GLY A CA 1
ATOM 2538 C C . GLY A 1 338 ? 26.891 -15.055 -9.109 1 96.25 338 GLY A C 1
ATOM 2539 O O . GLY A 1 338 ? 26.328 -14.062 -8.641 1 96.25 338 GLY A O 1
ATOM 2540 N N . GLU A 1 339 ? 28.141 -15.188 -9.039 1 91.81 339 GLU A N 1
ATOM 2541 C CA . GLU A 1 339 ? 28.984 -14.43 -8.125 1 91.81 339 GLU A CA 1
ATOM 2542 C C . GLU A 1 339 ? 29.125 -12.977 -8.57 1 91.81 339 GLU A C 1
ATOM 2544 O O . GLU A 1 339 ? 29.281 -12.078 -7.742 1 91.81 339 GLU A O 1
ATOM 2549 N N . ALA A 1 340 ? 28.969 -12.773 -9.789 1 94.94 340 ALA A N 1
ATOM 2550 C CA . ALA A 1 340 ? 29.188 -11.43 -10.32 1 94.94 340 ALA A CA 1
ATOM 2551 C C . ALA A 1 340 ? 27.938 -10.578 -10.188 1 94.94 340 ALA A C 1
ATOM 2553 O O . ALA A 1 340 ? 27.984 -9.352 -10.352 1 94.94 340 ALA A O 1
ATOM 2554 N N . PHE A 1 341 ? 26.859 -11.18 -9.891 1 96.56 341 PHE A N 1
ATOM 2555 C CA . PHE A 1 341 ? 25.578 -10.492 -9.938 1 96.56 341 PHE A CA 1
ATOM 2556 C C . PHE A 1 341 ? 25.531 -9.336 -8.938 1 96.56 341 PHE A C 1
ATOM 2558 O O . PHE A 1 341 ? 25.125 -8.227 -9.281 1 96.56 341 PHE A O 1
ATOM 2565 N N . LEU A 1 342 ? 25.938 -9.625 -7.703 1 95.94 342 LEU A N 1
ATOM 2566 C CA . LEU A 1 342 ? 25.875 -8.602 -6.66 1 95.94 342 LEU A CA 1
ATOM 2567 C C . LEU A 1 342 ? 26.703 -7.375 -7.059 1 95.94 342 LEU A C 1
ATOM 2569 O O . LEU A 1 342 ? 26.219 -6.246 -6.934 1 95.94 342 LEU A O 1
ATOM 2573 N N . THR A 1 343 ? 27.859 -7.586 -7.562 1 95.62 343 THR A N 1
ATOM 2574 C CA . THR A 1 343 ? 28.719 -6.488 -7.965 1 95.62 343 THR A CA 1
ATOM 2575 C C . THR A 1 343 ? 28.078 -5.676 -9.086 1 95.62 343 THR A C 1
ATOM 2577 O O . THR A 1 343 ? 28.078 -4.445 -9.047 1 95.62 343 THR A O 1
ATOM 2580 N N . LYS A 1 344 ? 27.562 -6.375 -10.039 1 95.88 344 LYS A N 1
ATOM 2581 C CA . LYS A 1 344 ? 26.906 -5.699 -11.148 1 95.88 344 LYS A CA 1
ATOM 2582 C C . LYS A 1 344 ? 25.672 -4.926 -10.672 1 95.88 344 LYS A C 1
ATOM 2584 O O . LYS A 1 344 ? 25.406 -3.814 -11.141 1 95.88 344 LYS A O 1
ATOM 2589 N N . TYR A 1 345 ? 25 -5.52 -9.805 1 95.06 345 TYR A N 1
ATOM 2590 C CA . TYR A 1 345 ? 23.797 -4.898 -9.258 1 95.06 345 TYR A CA 1
ATOM 2591 C C . TYR A 1 345 ? 24.141 -3.623 -8.5 1 95.06 345 TYR A C 1
ATOM 2593 O O . TYR A 1 345 ? 23.484 -2.59 -8.68 1 95.06 345 TYR A O 1
ATOM 2601 N N . LEU A 1 346 ? 25.141 -3.689 -7.652 1 94 346 LEU A N 1
ATOM 2602 C CA . LEU A 1 346 ? 25.562 -2.535 -6.871 1 94 346 LEU A CA 1
ATOM 2603 C C . LEU A 1 346 ? 26.062 -1.414 -7.785 1 94 346 LEU A C 1
ATOM 2605 O O . LEU A 1 346 ? 25.766 -0.24 -7.543 1 94 346 LEU A O 1
ATOM 2609 N N . LYS A 1 347 ? 26.703 -1.759 -8.828 1 93.94 347 LYS A N 1
ATOM 2610 C CA . LYS A 1 347 ? 27.172 -0.767 -9.789 1 93.94 347 LYS A CA 1
ATOM 2611 C C . LYS A 1 347 ? 26 -0.091 -10.5 1 93.94 347 LYS A C 1
ATOM 2613 O O . LYS A 1 347 ? 26 1.127 -10.695 1 93.94 347 LYS A O 1
ATOM 2618 N N . ALA A 1 348 ? 25.094 -0.884 -10.883 1 92.94 348 ALA A N 1
ATOM 2619 C CA . ALA A 1 348 ? 23.891 -0.34 -11.531 1 92.94 348 ALA A CA 1
ATOM 2620 C C . ALA A 1 348 ? 23.141 0.603 -10.594 1 92.94 348 ALA A C 1
ATOM 2622 O O . ALA A 1 348 ? 22.703 1.674 -11.008 1 92.94 348 ALA A O 1
ATOM 2623 N N . GLN A 1 349 ? 23 0.17 -9.367 1 91.19 349 GLN A N 1
ATOM 2624 C CA . GLN A 1 349 ? 22.328 0.993 -8.367 1 91.19 349 GLN A CA 1
ATOM 2625 C C . GLN A 1 349 ? 23.062 2.312 -8.156 1 91.19 349 GLN A C 1
ATOM 2627 O O . GLN A 1 349 ? 22.438 3.373 -8.086 1 91.19 349 GLN A O 1
ATOM 2632 N N . GLN A 1 350 ? 24.328 2.25 -8.062 1 90.81 350 GLN A N 1
ATOM 2633 C CA . GLN A 1 350 ? 25.141 3.449 -7.891 1 90.81 350 GLN A CA 1
ATOM 2634 C C . GLN A 1 350 ? 24.969 4.402 -9.07 1 90.81 350 GLN A C 1
ATOM 2636 O O . GLN A 1 350 ? 24.844 5.613 -8.883 1 90.81 350 GLN A O 1
ATOM 2641 N N . ARG A 1 351 ? 24.969 3.848 -10.211 1 91.19 351 ARG A N 1
ATOM 2642 C CA . ARG A 1 351 ? 24.828 4.656 -11.422 1 91.19 351 ARG A CA 1
ATOM 2643 C C . ARG A 1 351 ? 23.469 5.355 -11.445 1 91.19 351 ARG A C 1
ATOM 2645 O O . ARG A 1 351 ? 23.391 6.559 -11.703 1 91.19 351 ARG A O 1
ATOM 2652 N N . VAL A 1 352 ? 22.469 4.625 -11.133 1 89.81 352 VAL A N 1
ATOM 2653 C CA . VAL A 1 352 ? 21.125 5.168 -11.156 1 89.81 352 VAL A CA 1
ATOM 2654 C C . VAL A 1 352 ? 20.984 6.25 -10.086 1 89.81 352 VAL A C 1
ATOM 2656 O O . VAL A 1 352 ? 20.469 7.34 -10.367 1 89.81 352 VAL A O 1
ATOM 2659 N N . MET A 1 353 ? 21.453 5.977 -8.906 1 88.94 353 MET A N 1
ATOM 2660 C CA . MET A 1 353 ? 21.328 6.922 -7.797 1 88.94 353 MET A CA 1
ATOM 2661 C C . MET A 1 353 ? 22.125 8.195 -8.07 1 88.94 353 MET A C 1
ATOM 2663 O O . MET A 1 353 ? 21.672 9.297 -7.766 1 88.94 353 MET A O 1
ATOM 2667 N N . ASN A 1 354 ? 23.219 8.039 -8.68 1 88.31 354 ASN A N 1
ATOM 2668 C CA . ASN A 1 354 ? 24.031 9.203 -9.016 1 88.31 354 ASN A CA 1
ATOM 2669 C C . ASN A 1 354 ? 23.359 10.055 -10.102 1 88.31 354 ASN A C 1
ATOM 2671 O O . ASN A 1 354 ? 23.531 11.273 -10.117 1 88.31 354 ASN A O 1
ATOM 2675 N N . LEU A 1 355 ? 22.641 9.375 -10.883 1 88.44 355 LEU A N 1
ATOM 2676 C CA . LEU A 1 355 ? 22 10.07 -11.984 1 88.44 355 LEU A CA 1
ATOM 2677 C C . LEU A 1 355 ? 20.75 10.797 -11.508 1 88.44 355 LEU A C 1
ATOM 2679 O O . LEU A 1 355 ? 20.469 11.922 -11.938 1 88.44 355 LEU A O 1
ATOM 2683 N N . ILE A 1 356 ? 20.094 10.227 -10.523 1 90.19 356 ILE A N 1
ATOM 2684 C CA . ILE A 1 356 ? 18.734 10.734 -10.312 1 90.19 356 ILE A CA 1
ATOM 2685 C C . ILE A 1 356 ? 18.672 11.477 -8.977 1 90.19 356 ILE A C 1
ATOM 2687 O O . ILE A 1 356 ? 17.766 12.289 -8.758 1 90.19 356 ILE A O 1
ATOM 2691 N N . CYS A 1 357 ? 19.531 11.234 -8.047 1 89.12 357 CYS A N 1
ATOM 2692 C CA . CYS A 1 357 ? 19.438 11.836 -6.723 1 89.12 357 CYS A CA 1
ATOM 2693 C C . CYS A 1 357 ? 19.719 13.336 -6.785 1 89.12 357 CYS A C 1
ATOM 2695 O O . CYS A 1 357 ? 20.781 13.75 -7.223 1 89.12 357 CYS A O 1
ATOM 2697 N N . ASP A 1 358 ? 18.766 14.094 -6.332 1 91.06 358 ASP A N 1
ATOM 2698 C CA . ASP A 1 358 ? 18.859 15.547 -6.262 1 91.06 358 ASP A CA 1
ATOM 2699 C C . ASP A 1 358 ? 19.484 15.992 -4.945 1 91.06 358 ASP A C 1
ATOM 2701 O O . ASP A 1 358 ? 19.047 15.586 -3.869 1 91.06 358 ASP A O 1
ATOM 2705 N N . PRO A 1 359 ? 20.5 16.828 -4.941 1 89.88 359 PRO A N 1
ATOM 2706 C CA . PRO A 1 359 ? 21.141 17.281 -3.697 1 89.88 359 PRO A CA 1
ATOM 2707 C C . PRO A 1 359 ? 20.375 18.391 -3.008 1 89.88 359 PRO A C 1
ATOM 2709 O O . PRO A 1 359 ? 20.641 18.719 -1.847 1 89.88 359 PRO A O 1
ATOM 2712 N N . ASP A 1 360 ? 19.438 19 -3.717 1 93.69 360 ASP A N 1
ATOM 2713 C CA . ASP A 1 360 ? 18.719 20.141 -3.152 1 93.69 360 ASP A CA 1
ATOM 2714 C C . ASP A 1 360 ? 17.5 19.688 -2.348 1 93.69 360 ASP A C 1
ATOM 2716 O O . ASP A 1 360 ? 16.391 19.625 -2.873 1 93.69 360 ASP A O 1
ATOM 2720 N N . LEU A 1 361 ? 17.672 19.531 -1.043 1 92.5 361 LEU A N 1
ATOM 2721 C CA . LEU A 1 361 ? 16.625 19.062 -0.146 1 92.5 361 LEU A CA 1
ATOM 2722 C C . LEU A 1 361 ? 15.57 20.141 0.088 1 92.5 361 LEU A C 1
ATOM 2724 O O . LEU A 1 361 ? 14.477 19.859 0.579 1 92.5 361 LEU A O 1
ATOM 2728 N N . THR A 1 362 ? 15.852 21.344 -0.24 1 93.62 362 THR A N 1
ATOM 2729 C CA . THR A 1 362 ? 14.938 22.453 0.017 1 93.62 362 THR A CA 1
ATOM 2730 C C . THR A 1 362 ? 13.664 22.297 -0.812 1 93.62 362 THR A C 1
ATOM 2732 O O . THR A 1 362 ? 12.617 22.828 -0.45 1 93.62 362 THR A O 1
ATOM 2735 N N . LYS A 1 363 ? 13.797 21.609 -1.895 1 95.81 363 LYS A N 1
ATOM 2736 C CA . LYS A 1 363 ? 12.609 21.344 -2.709 1 95.81 363 LYS A CA 1
ATOM 2737 C C . LYS A 1 363 ? 11.547 20.594 -1.908 1 95.81 363 LYS A C 1
ATOM 2739 O O . LYS A 1 363 ? 10.352 20.875 -2.039 1 95.81 363 LYS A O 1
ATOM 2744 N N . VAL A 1 364 ? 11.992 19.672 -1.08 1 97.12 364 VAL A N 1
ATOM 2745 C CA . VAL A 1 364 ? 11.07 18.891 -0.26 1 97.12 364 VAL A CA 1
ATOM 2746 C C . VAL A 1 364 ? 10.547 19.75 0.888 1 97.12 364 VAL A C 1
ATOM 2748 O O . VAL A 1 364 ? 9.344 19.797 1.146 1 97.12 364 VAL A O 1
ATOM 2751 N N . SER A 1 365 ? 11.422 20.484 1.554 1 96.12 365 SER A N 1
ATOM 2752 C CA . SER A 1 365 ? 11.008 21.297 2.689 1 96.12 365 SER A CA 1
ATOM 2753 C C . SER A 1 365 ? 10.039 22.391 2.26 1 96.12 365 SER A C 1
ATOM 2755 O O . SER A 1 365 ? 9.117 22.75 3.004 1 96.12 365 SER A O 1
ATOM 2757 N N . ARG A 1 366 ? 10.203 22.906 1.074 1 95.75 366 ARG A N 1
ATOM 2758 C CA . ARG A 1 366 ? 9.289 23.938 0.562 1 95.75 366 ARG A CA 1
ATOM 2759 C C . ARG A 1 366 ? 7.898 23.359 0.333 1 95.75 366 ARG A C 1
ATOM 2761 O O . ARG A 1 366 ? 6.895 24.016 0.62 1 95.75 366 ARG A O 1
ATOM 2768 N N . CYS A 1 367 ? 7.895 22.172 -0.186 1 97.75 367 CYS A N 1
ATOM 2769 C CA . CYS A 1 367 ? 6.609 21.516 -0.382 1 97.75 367 CYS A CA 1
ATOM 2770 C C . CYS A 1 367 ? 5.93 21.234 0.953 1 97.75 367 CYS A C 1
ATOM 2772 O O . CYS A 1 367 ? 4.719 21.422 1.086 1 97.75 367 CYS A O 1
ATOM 2774 N N . LEU A 1 368 ? 6.711 20.812 1.909 1 98.31 368 LEU A N 1
ATOM 2775 C CA . LEU A 1 368 ? 6.172 20.531 3.236 1 98.31 368 LEU A CA 1
ATOM 2776 C C . LEU A 1 368 ? 5.625 21.812 3.877 1 98.31 368 LEU A C 1
ATOM 2778 O O . LEU A 1 368 ? 4.539 21.797 4.457 1 98.31 368 LEU A O 1
ATOM 2782 N N . GLU A 1 369 ? 6.367 22.828 3.74 1 96.06 369 GLU A N 1
ATOM 2783 C CA . GLU A 1 369 ? 5.914 24.125 4.273 1 96.06 369 GLU A CA 1
ATOM 2784 C C . GLU A 1 369 ? 4.633 24.578 3.59 1 96.06 369 GLU A C 1
ATOM 2786 O O . GLU A 1 369 ? 3.709 25.062 4.25 1 96.06 369 GLU A O 1
ATOM 2791 N N . HIS A 1 370 ? 4.57 24.453 2.293 1 97.19 370 HIS A N 1
ATOM 2792 C CA . HIS A 1 370 ? 3.355 24.812 1.572 1 97.19 370 HIS A CA 1
ATOM 2793 C C . HIS A 1 370 ? 2.166 23.984 2.039 1 97.19 370 HIS A C 1
ATOM 2795 O O . HIS A 1 370 ? 1.074 24.516 2.254 1 97.19 370 HIS A O 1
ATOM 2801 N N . ALA A 1 371 ? 2.402 22.703 2.203 1 98 371 ALA A N 1
ATOM 2802 C CA . ALA A 1 371 ? 1.335 21.828 2.664 1 98 371 ALA A CA 1
ATOM 2803 C C . ALA A 1 371 ? 0.825 22.25 4.039 1 98 371 ALA A C 1
ATOM 2805 O O . ALA A 1 371 ? -0.362 22.094 4.34 1 98 371 ALA A O 1
ATOM 2806 N N . LEU A 1 372 ? 1.679 22.781 4.832 1 97.44 372 LEU A N 1
ATOM 2807 C CA . LEU A 1 372 ? 1.339 23.172 6.195 1 97.44 372 LEU A CA 1
ATOM 2808 C C . LEU A 1 372 ? 0.694 24.562 6.223 1 97.44 372 LEU A C 1
ATOM 2810 O O . LEU A 1 372 ? -0.147 24.828 7.078 1 97.44 372 LEU A O 1
ATOM 2814 N N . THR A 1 373 ? 1.022 25.422 5.242 1 95.94 373 THR A N 1
ATOM 2815 C CA . THR A 1 373 ? 0.693 26.828 5.441 1 95.94 373 THR A CA 1
ATOM 2816 C C . THR A 1 373 ? -0.246 27.328 4.348 1 95.94 373 THR A C 1
ATOM 2818 O O . THR A 1 373 ? -0.835 28.391 4.473 1 95.94 373 THR A O 1
ATOM 2821 N N . ALA A 1 374 ? -0.358 26.578 3.285 1 96.62 374 ALA A N 1
ATOM 2822 C CA . ALA A 1 374 ? -1.219 27.047 2.199 1 96.62 374 ALA A CA 1
ATOM 2823 C C . ALA A 1 374 ? -2.678 27.094 2.641 1 96.62 374 ALA A C 1
ATOM 2825 O O . ALA A 1 374 ? -3.148 26.219 3.359 1 96.62 374 ALA A O 1
ATOM 2826 N N . ARG A 1 375 ? -3.404 28.109 2.199 1 95.62 375 ARG A N 1
ATOM 2827 C CA . ARG A 1 375 ? -4.84 28.172 2.455 1 95.62 375 ARG A CA 1
ATOM 2828 C C . ARG A 1 375 ? -5.559 27 1.805 1 95.62 375 ARG A C 1
ATOM 2830 O O . ARG A 1 375 ? -6.508 26.453 2.373 1 95.62 375 ARG A O 1
ATOM 2837 N N . HIS A 1 376 ? -5.051 26.688 0.644 1 95.06 376 HIS A N 1
ATOM 2838 C CA . HIS A 1 376 ? -5.59 25.562 -0.115 1 95.06 376 HIS A CA 1
ATOM 2839 C C . HIS A 1 376 ? -4.496 24.562 -0.457 1 95.06 376 HIS A C 1
ATOM 2841 O O . HIS A 1 376 ? -4.051 24.484 -1.605 1 95.06 376 HIS A O 1
ATOM 2847 N N . PRO A 1 377 ? -4.145 23.719 0.529 1 96.69 377 PRO A N 1
ATOM 2848 C CA . PRO A 1 377 ? -3.092 22.734 0.261 1 96.69 377 PRO A CA 1
ATOM 2849 C C . PRO A 1 377 ? -3.502 21.703 -0.784 1 96.69 377 PRO A C 1
ATOM 2851 O O . PRO A 1 377 ? -4.691 21.406 -0.928 1 96.69 377 PRO A O 1
ATOM 2854 N N . ARG A 1 378 ? -2.539 21.234 -1.491 1 96.94 378 ARG A N 1
ATOM 2855 C CA . ARG A 1 378 ? -2.777 20.188 -2.48 1 96.94 378 ARG A CA 1
ATOM 2856 C C . ARG A 1 378 ? -2.902 18.828 -1.812 1 96.94 378 ARG A C 1
ATOM 2858 O O . ARG A 1 378 ? -2.43 18.625 -0.69 1 96.94 378 ARG A O 1
ATOM 2865 N N . THR A 1 379 ? -3.537 17.922 -2.541 1 97.19 379 THR A N 1
ATOM 2866 C CA . THR A 1 379 ? -3.66 16.562 -2.018 1 97.19 379 THR A CA 1
ATOM 2867 C C . THR A 1 379 ? -2.326 15.828 -2.105 1 97.19 379 THR A C 1
ATOM 2869 O O . THR A 1 379 ? -2.027 14.977 -1.267 1 97.19 379 THR A O 1
ATOM 2872 N N . ARG A 1 380 ? -1.574 16.172 -3.154 1 97.56 380 ARG A N 1
ATOM 2873 C CA . ARG A 1 380 ? -0.298 15.492 -3.371 1 97.56 380 ARG A CA 1
ATOM 2874 C C . ARG A 1 380 ? 0.756 16.469 -3.885 1 97.56 380 ARG A C 1
ATOM 2876 O O . ARG A 1 380 ? 0.46 17.328 -4.715 1 97.56 380 ARG A O 1
ATOM 2883 N N . TYR A 1 381 ? 1.943 16.375 -3.314 1 98 381 TYR A N 1
ATOM 2884 C CA . TYR A 1 381 ? 3.145 17.062 -3.764 1 98 381 TYR A CA 1
ATOM 2885 C C . TYR A 1 381 ? 4.199 16.078 -4.238 1 98 381 TYR A C 1
ATOM 2887 O O . TYR A 1 381 ? 4.418 15.039 -3.605 1 98 381 TYR A O 1
ATOM 2895 N N . SER A 1 382 ? 4.809 16.312 -5.352 1 97.5 382 SER A N 1
ATOM 2896 C CA . SER A 1 382 ? 5.848 15.43 -5.871 1 97.5 382 SER A CA 1
ATOM 2897 C C . SER A 1 382 ? 7.145 16.188 -6.121 1 97.5 382 SER A C 1
ATOM 2899 O O . SER A 1 382 ? 7.555 16.375 -7.273 1 97.5 382 SER A O 1
ATOM 2901 N N . PRO A 1 383 ? 7.855 16.547 -5.059 1 97.88 383 PRO A N 1
ATOM 2902 C CA . PRO A 1 383 ? 9.102 17.297 -5.258 1 97.88 383 PRO A CA 1
ATOM 2903 C C . PRO A 1 383 ? 10.195 16.453 -5.91 1 97.88 383 PRO A C 1
ATOM 2905 O O . PRO A 1 383 ? 10.336 15.266 -5.59 1 97.88 383 PRO A O 1
ATOM 2908 N N . GLY A 1 384 ? 11 17.078 -6.77 1 96.19 384 GLY A N 1
ATOM 2909 C CA . GLY A 1 384 ? 12.07 16.453 -7.52 1 96.19 384 GLY A CA 1
ATOM 2910 C C . GLY A 1 384 ? 11.766 16.328 -9 1 96.19 384 GLY A C 1
ATOM 2911 O O . GLY A 1 384 ? 10.633 16.047 -9.383 1 96.19 384 GLY A O 1
ATOM 2912 N N . TRP A 1 385 ? 12.797 16.531 -9.836 1 95 385 TRP A N 1
ATOM 2913 C CA . TRP A 1 385 ? 12.594 16.438 -11.273 1 95 385 TRP A CA 1
ATOM 2914 C C . TRP A 1 385 ? 12.242 15.008 -11.688 1 95 385 TRP A C 1
ATOM 2916 O O . TRP A 1 385 ? 11.422 14.797 -12.578 1 95 385 TRP A O 1
ATOM 2926 N N . ASP A 1 386 ? 12.922 14.078 -11.039 1 95.5 386 ASP A N 1
ATOM 2927 C CA . ASP A 1 386 ? 12.648 12.68 -11.352 1 95.5 386 ASP A CA 1
ATOM 2928 C C . ASP A 1 386 ? 11.211 12.305 -10.984 1 95.5 386 ASP A C 1
ATOM 2930 O O . ASP A 1 386 ? 10.555 11.555 -11.703 1 95.5 386 ASP A O 1
ATOM 2934 N N . ALA A 1 387 ? 10.734 12.82 -9.852 1 96.75 387 ALA A N 1
ATOM 2935 C CA . ALA A 1 387 ? 9.359 12.555 -9.43 1 96.75 387 ALA A CA 1
ATOM 2936 C C . ALA A 1 387 ? 8.367 13.023 -10.484 1 96.75 387 ALA A C 1
ATOM 2938 O O . ALA A 1 387 ? 7.469 12.273 -10.883 1 96.75 387 ALA A O 1
ATOM 2939 N N . LYS A 1 388 ? 8.539 14.203 -11.008 1 95.81 388 LYS A N 1
ATOM 2940 C CA . LYS A 1 388 ? 7.574 14.852 -11.891 1 95.81 388 LYS A CA 1
ATOM 2941 C C . LYS A 1 388 ? 7.688 14.32 -13.312 1 95.81 388 LYS A C 1
ATOM 2943 O O . LYS A 1 388 ? 6.672 14.125 -13.984 1 95.81 388 LYS A O 1
ATOM 2948 N N . LEU A 1 389 ? 8.898 14.039 -13.719 1 95.38 389 LEU A N 1
ATOM 2949 C CA . LEU A 1 389 ? 9.094 13.797 -15.141 1 95.38 389 LEU A CA 1
ATOM 2950 C C . LEU A 1 389 ? 9.266 12.312 -15.422 1 95.38 389 LEU A C 1
ATOM 2952 O O . LEU A 1 389 ? 9.086 11.859 -16.562 1 95.38 389 LEU A O 1
ATOM 2956 N N . LEU A 1 390 ? 9.641 11.586 -14.43 1 95.5 390 LEU A N 1
ATOM 2957 C CA . LEU A 1 390 ? 9.922 10.18 -14.672 1 95.5 390 LEU A CA 1
ATOM 2958 C C . LEU A 1 390 ? 8.914 9.289 -13.945 1 95.5 390 LEU A C 1
ATOM 2960 O O . LEU A 1 390 ? 8.078 8.641 -14.586 1 95.5 390 LEU A O 1
ATOM 2964 N N . TRP A 1 391 ? 8.852 9.367 -12.664 1 96.19 391 TRP A N 1
ATOM 2965 C CA . TRP A 1 391 ? 8.141 8.375 -11.867 1 96.19 391 TRP A CA 1
ATOM 2966 C C . TRP A 1 391 ? 6.629 8.602 -11.945 1 96.19 391 TRP A C 1
ATOM 2968 O O . TRP A 1 391 ? 5.855 7.648 -12.062 1 96.19 391 TRP A O 1
ATOM 2978 N N . LEU A 1 392 ? 6.199 9.867 -11.812 1 95.62 392 LEU A N 1
ATOM 2979 C CA . LEU A 1 392 ? 4.773 10.156 -11.859 1 95.62 392 LEU A CA 1
ATOM 2980 C C . LEU A 1 392 ? 4.176 9.75 -13.203 1 95.62 392 LEU A C 1
ATOM 2982 O O . LEU A 1 392 ? 3.199 8.992 -13.25 1 95.62 392 LEU A O 1
ATOM 2986 N N . PRO A 1 393 ? 4.766 10.109 -14.336 1 95.81 393 PRO A N 1
ATOM 2987 C CA . PRO A 1 393 ? 4.23 9.625 -15.609 1 95.81 393 PRO A CA 1
ATOM 2988 C C . PRO A 1 393 ? 4.301 8.109 -15.742 1 95.81 393 PRO A C 1
ATOM 2990 O O . PRO A 1 393 ? 3.369 7.48 -16.25 1 95.81 393 PRO A O 1
ATOM 2993 N N . ALA A 1 394 ? 5.363 7.535 -15.234 1 96.44 394 ALA A N 1
ATOM 2994 C CA . ALA A 1 394 ? 5.531 6.086 -15.312 1 96.44 394 ALA A CA 1
ATOM 2995 C C . ALA A 1 394 ? 4.434 5.363 -14.531 1 96.44 394 ALA A C 1
ATOM 2997 O O . ALA A 1 394 ? 4.023 4.262 -14.906 1 96.44 394 ALA A O 1
ATOM 2998 N N . SER A 1 395 ? 3.957 5.965 -13.445 1 95.31 395 SER A N 1
ATOM 2999 C CA . SER A 1 395 ? 2.945 5.34 -12.602 1 95.31 395 SER A CA 1
ATOM 3000 C C . SER A 1 395 ? 1.61 5.23 -13.328 1 95.31 395 SER A C 1
ATOM 3002 O O . SER A 1 395 ? 0.73 4.473 -12.914 1 95.31 395 SER A O 1
ATOM 3004 N N . TYR A 1 396 ? 1.454 5.887 -14.523 1 93.31 396 TYR A N 1
ATOM 3005 C CA . TYR A 1 396 ? 0.212 5.836 -15.289 1 93.31 396 TYR A CA 1
ATOM 3006 C C . TYR A 1 396 ? 0.354 4.922 -16.5 1 93.31 396 TYR A C 1
ATOM 3008 O O . TYR A 1 396 ? -0.604 4.723 -17.25 1 93.31 396 TYR A O 1
ATOM 3016 N N . LEU A 1 397 ? 1.5 4.359 -16.672 1 94.5 397 LEU A N 1
ATOM 3017 C CA . LEU A 1 397 ? 1.74 3.477 -17.812 1 94.5 397 LEU A CA 1
ATOM 3018 C C . LEU A 1 397 ? 1.343 2.043 -17.484 1 94.5 397 LEU A C 1
ATOM 3020 O O . LEU A 1 397 ? 1.286 1.663 -16.312 1 94.5 397 LEU A O 1
ATOM 3024 N N . PRO A 1 398 ? 1.104 1.287 -18.578 1 93.19 398 PRO A N 1
ATOM 3025 C CA . PRO A 1 398 ? 0.86 -0.135 -18.312 1 93.19 398 PRO A CA 1
ATOM 3026 C C . PRO A 1 398 ? 2.025 -0.816 -17.609 1 93.19 398 PRO A C 1
ATOM 3028 O O . PRO A 1 398 ? 3.189 -0.514 -17.891 1 93.19 398 PRO A O 1
ATOM 3031 N N . ALA A 1 399 ? 1.703 -1.708 -16.672 1 95.06 399 ALA A N 1
ATOM 3032 C CA . ALA A 1 399 ? 2.703 -2.381 -15.859 1 95.06 399 ALA A CA 1
ATOM 3033 C C . ALA A 1 399 ? 3.732 -3.102 -16.719 1 95.06 399 ALA A C 1
ATOM 3035 O O . ALA A 1 399 ? 4.918 -3.146 -16.375 1 95.06 399 ALA A O 1
ATOM 3036 N N . SER A 1 400 ? 3.295 -3.652 -17.844 1 94.81 400 SER A N 1
ATOM 3037 C CA . SER A 1 400 ? 4.199 -4.398 -18.719 1 94.81 400 SER A CA 1
ATOM 3038 C C . SER A 1 400 ? 5.305 -3.502 -19.266 1 94.81 400 SER A C 1
ATOM 3040 O O . SER A 1 400 ? 6.453 -3.932 -19.391 1 94.81 400 SER A O 1
ATOM 3042 N N . LEU A 1 401 ? 4.957 -2.254 -19.547 1 95.06 401 LEU A N 1
ATOM 3043 C CA . LEU A 1 401 ? 5.941 -1.308 -20.062 1 95.06 401 LEU A CA 1
ATOM 3044 C C . LEU A 1 401 ? 6.914 -0.89 -18.953 1 95.06 401 LEU A C 1
ATOM 3046 O O . LEU A 1 401 ? 8.125 -0.812 -19.188 1 95.06 401 LEU A O 1
ATOM 3050 N N . VAL A 1 402 ? 6.391 -0.677 -17.797 1 96.62 402 VAL A N 1
ATOM 3051 C CA . VAL A 1 402 ? 7.227 -0.314 -16.656 1 96.62 402 VAL A CA 1
ATOM 3052 C C . VAL A 1 402 ? 8.18 -1.458 -16.328 1 96.62 402 VAL A C 1
ATOM 3054 O O . VAL A 1 402 ? 9.375 -1.233 -16.094 1 96.62 402 VAL A O 1
ATOM 3057 N N . ASP A 1 403 ? 7.656 -2.668 -16.375 1 96.81 403 ASP A N 1
ATOM 3058 C CA . ASP A 1 403 ? 8.477 -3.846 -16.125 1 96.81 403 ASP A CA 1
ATOM 3059 C C . ASP A 1 403 ? 9.625 -3.943 -17.141 1 96.81 403 ASP A C 1
ATOM 3061 O O . ASP A 1 403 ? 10.766 -4.219 -16.766 1 96.81 403 ASP A O 1
ATOM 3065 N N . ALA A 1 404 ? 9.336 -3.684 -18.359 1 95.12 404 ALA A N 1
ATOM 3066 C CA . ALA A 1 404 ? 10.344 -3.787 -19.422 1 95.12 404 ALA A CA 1
ATOM 3067 C C . ALA A 1 404 ? 11.484 -2.803 -19.188 1 95.12 404 ALA A C 1
ATOM 3069 O O . ALA A 1 404 ? 12.656 -3.17 -19.281 1 95.12 404 ALA A O 1
ATOM 3070 N N . VAL A 1 405 ? 11.156 -1.619 -18.797 1 93.94 405 VAL A N 1
ATOM 3071 C CA . VAL A 1 405 ? 12.156 -0.577 -18.609 1 93.94 405 VAL A CA 1
ATOM 3072 C C . VAL A 1 405 ? 13 -0.88 -17.375 1 93.94 405 VAL A C 1
ATOM 3074 O O . VAL A 1 405 ? 14.227 -0.811 -17.422 1 93.94 405 VAL A O 1
ATOM 3077 N N . LEU A 1 406 ? 12.352 -1.248 -16.344 1 93.62 406 LEU A N 1
ATOM 3078 C CA . LEU A 1 406 ? 13.062 -1.461 -15.078 1 93.62 406 LEU A CA 1
ATOM 3079 C C . LEU A 1 406 ? 13.922 -2.719 -15.148 1 93.62 406 LEU A C 1
ATOM 3081 O O . LEU A 1 406 ? 15.016 -2.764 -14.57 1 93.62 406 LEU A O 1
ATOM 3085 N N . THR A 1 407 ? 13.469 -3.703 -15.867 1 91.69 407 THR A N 1
ATOM 3086 C CA . THR A 1 407 ? 14.242 -4.934 -16 1 91.69 407 THR A CA 1
ATOM 3087 C C . THR A 1 407 ? 15.445 -4.723 -16.906 1 91.69 407 THR A C 1
ATOM 3089 O O . THR A 1 407 ? 16.469 -5.383 -16.75 1 91.69 407 THR A O 1
ATOM 3092 N N . TRP A 1 408 ? 15.289 -3.811 -17.781 1 91.06 408 TRP A N 1
ATOM 3093 C CA . TRP A 1 408 ? 16.375 -3.527 -18.719 1 91.06 408 TRP A CA 1
ATOM 3094 C C . TRP A 1 408 ? 17.547 -2.855 -18 1 91.06 408 TRP A C 1
ATOM 3096 O O . TRP A 1 408 ? 18.703 -3.039 -18.391 1 91.06 408 TRP A O 1
ATOM 3106 N N . VAL A 1 409 ? 17.297 -2.176 -16.969 1 90.81 409 VAL A N 1
ATOM 3107 C CA . VAL A 1 409 ? 18.312 -1.397 -16.266 1 90.81 409 VAL A CA 1
ATOM 3108 C C . VAL A 1 409 ? 19.109 -2.307 -15.328 1 90.81 409 VAL A C 1
ATOM 3110 O O . VAL A 1 409 ? 20.297 -2.07 -15.078 1 90.81 409 VAL A O 1
ATOM 3113 N N . LEU A 1 410 ? 18.547 -3.365 -14.828 1 91.44 410 LEU A N 1
ATOM 3114 C CA . LEU A 1 410 ? 19.172 -4.219 -13.828 1 91.44 410 LEU A CA 1
ATOM 3115 C C . LEU A 1 410 ? 19.891 -5.395 -14.477 1 91.44 410 LEU A C 1
ATOM 3117 O O . LEU A 1 410 ? 19.531 -5.809 -15.586 1 91.44 410 LEU A O 1
ATOM 3121 N N . PRO A 1 411 ? 20.891 -5.867 -13.836 1 93.56 411 PRO A N 1
ATOM 3122 C CA . PRO A 1 411 ? 21.594 -7.031 -14.383 1 93.56 411 PRO A CA 1
ATOM 3123 C C . PRO A 1 411 ? 20.75 -8.297 -14.359 1 93.56 411 PRO A C 1
ATOM 3125 O O . PRO A 1 411 ? 19.828 -8.414 -13.539 1 93.56 411 PRO A O 1
ATOM 3128 N N . LYS A 1 412 ? 21.156 -9.219 -15.234 1 94.12 412 LYS A N 1
ATOM 3129 C CA . LYS A 1 412 ? 20.453 -10.5 -15.289 1 94.12 412 LYS A CA 1
ATOM 3130 C C . LYS A 1 412 ? 21.203 -11.57 -14.492 1 94.12 412 LYS A C 1
ATOM 3132 O O . LYS A 1 412 ? 22.438 -11.633 -14.523 1 94.12 412 LYS A O 1
ATOM 3137 N N . PRO A 1 413 ? 20.422 -12.398 -13.75 1 96.12 413 PRO A N 1
ATOM 3138 C CA . PRO A 1 413 ? 21.062 -13.516 -13.055 1 96.12 413 PRO A CA 1
ATOM 3139 C C . PRO A 1 413 ? 21.734 -14.492 -14.016 1 96.12 413 PRO A C 1
ATOM 3141 O O . PRO A 1 413 ? 21.375 -14.547 -15.203 1 96.12 413 PRO A O 1
ATOM 3144 N N . ALA A 1 414 ? 22.625 -15.25 -13.5 1 95.06 414 ALA A N 1
ATOM 3145 C CA . ALA A 1 414 ? 23.406 -16.188 -14.312 1 95.06 414 ALA A CA 1
ATOM 3146 C C . ALA A 1 414 ? 22.5 -17.25 -14.93 1 95.06 414 ALA A C 1
ATOM 3148 O O . ALA A 1 414 ? 22.703 -17.656 -16.078 1 95.06 414 ALA A O 1
ATOM 3149 N N . GLN A 1 415 ? 21.484 -17.672 -14.234 1 94.06 415 GLN A N 1
ATOM 3150 C CA . GLN A 1 415 ? 20.625 -18.75 -14.727 1 94.06 415 GLN A CA 1
ATOM 3151 C C . GLN A 1 415 ? 19.281 -18.203 -15.203 1 94.06 415 GLN A C 1
ATOM 3153 O O . GLN A 1 415 ? 18.25 -18.859 -15.055 1 94.06 415 GLN A O 1
ATOM 3158 N N . ALA A 1 416 ? 19.281 -17.062 -15.695 1 92.81 416 ALA A N 1
ATOM 3159 C CA . ALA A 1 416 ? 18.062 -16.469 -16.266 1 92.81 416 ALA A CA 1
ATOM 3160 C C . ALA A 1 416 ? 17.578 -17.281 -17.469 1 92.81 416 ALA A C 1
ATOM 3162 O O . ALA A 1 416 ? 18.391 -17.734 -18.281 1 92.81 416 ALA A O 1
ATOM 3163 N N . VAL A 1 417 ? 16.328 -17.469 -17.484 1 86.5 417 VAL A N 1
ATOM 3164 C CA . VAL A 1 417 ? 15.75 -18.219 -18.594 1 86.5 417 VAL A CA 1
ATOM 3165 C C . VAL A 1 417 ? 15.523 -17.281 -19.781 1 86.5 417 VAL A C 1
ATOM 3167 O O . VAL A 1 417 ? 15.219 -16.109 -19.609 1 86.5 417 VAL A O 1
ATOM 3170 N N . SER A 1 418 ? 15.945 -17.719 -20.938 1 67.94 418 SER A N 1
ATOM 3171 C CA . SER A 1 418 ? 15.828 -16.953 -22.172 1 67.94 418 SER A CA 1
ATOM 3172 C C . SER A 1 418 ? 14.375 -16.859 -22.625 1 67.94 418 SER A C 1
ATOM 3174 O O . SER A 1 418 ? 13.57 -17.75 -22.344 1 67.94 418 SER A O 1
ATOM 3176 N N . MET B 1 1 ? -47.656 -30.781 20.25 1 16.73 1 MET B N 1
ATOM 3177 C CA . MET B 1 1 ? -47.844 -32.188 20.672 1 16.73 1 MET B CA 1
ATOM 3178 C C . MET B 1 1 ? -47.156 -33.125 19.703 1 16.73 1 MET B C 1
ATOM 3180 O O . MET B 1 1 ? -46.875 -34.281 20.047 1 16.73 1 MET B O 1
ATOM 3184 N N . ALA B 1 2 ? -47.469 -33.094 18.422 1 14.44 2 ALA B N 1
ATOM 3185 C CA . ALA B 1 2 ? -47.344 -34.375 17.75 1 14.44 2 ALA B CA 1
ATOM 3186 C C . ALA B 1 2 ? -45.938 -34.969 17.906 1 14.44 2 ALA B C 1
ATOM 3188 O O . ALA B 1 2 ? -44.969 -34.219 18.078 1 14.44 2 ALA B O 1
ATOM 3189 N N . LYS B 1 3 ? -45.875 -36.312 17.391 1 15.75 3 LYS B N 1
ATOM 3190 C CA . LYS B 1 3 ? -45.469 -37.719 17.578 1 15.75 3 LYS B CA 1
ATOM 3191 C C . LYS B 1 3 ? -44 -37.906 17.312 1 15.75 3 LYS B C 1
ATOM 3193 O O . LYS B 1 3 ? -43.438 -37.312 16.391 1 15.75 3 LYS B O 1
ATOM 3198 N N . LYS B 1 4 ? -43.219 -38.781 18 1 16.55 4 LYS B N 1
ATOM 3199 C CA . LYS B 1 4 ? -42.188 -39.469 18.781 1 16.55 4 LYS B CA 1
ATOM 3200 C C . LYS B 1 4 ? -41.312 -40.344 17.891 1 16.55 4 LYS B C 1
ATOM 3202 O O . LYS B 1 4 ? -40.094 -40.406 18.047 1 16.55 4 LYS B O 1
ATOM 3207 N N . ARG B 1 5 ? -41.781 -41.5 17.016 1 14.88 5 ARG B N 1
ATOM 3208 C CA . ARG B 1 5 ? -41.375 -42.844 17.359 1 14.88 5 ARG B CA 1
ATOM 3209 C C . ARG B 1 5 ? -40 -43.188 16.734 1 14.88 5 ARG B C 1
ATOM 3211 O O . ARG B 1 5 ? -39.531 -42.438 15.898 1 14.88 5 ARG B O 1
ATOM 3218 N N . ALA B 1 6 ? -39.844 -44.531 16.031 1 16.16 6 ALA B N 1
ATOM 3219 C CA . ALA B 1 6 ? -39.312 -45.844 16.281 1 16.16 6 ALA B CA 1
ATOM 3220 C C . ALA B 1 6 ? -37.938 -46.031 15.648 1 16.16 6 ALA B C 1
ATOM 3222 O O . ALA B 1 6 ? -37.562 -45.312 14.711 1 16.16 6 ALA B O 1
ATOM 3223 N N . ARG B 1 7 ? -37.188 -47.375 15.797 1 16.22 7 ARG B N 1
ATOM 3224 C CA . ARG B 1 7 ? -36.125 -48.219 16.312 1 16.22 7 ARG B CA 1
ATOM 3225 C C . ARG B 1 7 ? -35.219 -48.719 15.188 1 16.22 7 ARG B C 1
ATOM 3227 O O . ARG B 1 7 ? -34 -48.562 15.258 1 16.22 7 ARG B O 1
ATOM 3234 N N . ALA B 1 8 ? -35.531 -49.969 14.484 1 15.37 8 ALA B N 1
ATOM 3235 C CA . ALA B 1 8 ? -34.812 -51.219 14.641 1 15.37 8 ALA B CA 1
ATOM 3236 C C . ALA B 1 8 ? -33.656 -51.312 13.641 1 15.37 8 ALA B C 1
ATOM 3238 O O . ALA B 1 8 ? -32.5 -51.375 14.039 1 15.37 8 ALA B O 1
ATOM 3239 N N . LEU B 1 9 ? -33.625 -52.406 12.547 1 15.65 9 LEU B N 1
ATOM 3240 C CA . LEU B 1 9 ? -33.094 -53.75 12.578 1 15.65 9 LEU B CA 1
ATOM 3241 C C . LEU B 1 9 ? -31.75 -53.812 11.844 1 15.65 9 LEU B C 1
ATOM 3243 O O . LEU B 1 9 ? -31.453 -52.969 11 1 15.65 9 LEU B O 1
ATOM 3247 N N . PRO B 1 10 ? -30.922 -55.125 11.836 1 15.81 10 PRO B N 1
ATOM 3248 C CA . PRO B 1 10 ? -29.641 -55.812 11.953 1 15.81 10 PRO B CA 1
ATOM 3249 C C . PRO B 1 10 ? -29 -56.094 10.602 1 15.81 10 PRO B C 1
ATOM 3251 O O . PRO B 1 10 ? -27.781 -55.969 10.461 1 15.81 10 PRO B O 1
ATOM 3254 N N . ALA B 1 11 ? -29.703 -56.594 9.477 1 15.67 11 ALA B N 1
ATOM 3255 C CA . ALA B 1 11 ? -29.25 -57.875 8.977 1 15.67 11 ALA B CA 1
ATOM 3256 C C . ALA B 1 11 ? -27.875 -57.781 8.32 1 15.67 11 ALA B C 1
ATOM 3258 O O . ALA B 1 11 ? -27.516 -56.719 7.801 1 15.67 11 ALA B O 1
ATOM 3259 N N . CYS B 1 12 ? -26.984 -58.969 8.281 1 15.72 12 CYS B N 1
ATOM 3260 C CA . CYS B 1 12 ? -25.828 -59.844 8.281 1 15.72 12 CYS B CA 1
ATOM 3261 C C . CYS B 1 12 ? -25.281 -60.031 6.871 1 15.72 12 CYS B C 1
ATOM 3263 O O . CYS B 1 12 ? -24.125 -60.438 6.695 1 15.72 12 CYS B O 1
ATOM 3265 N N . ALA B 1 13 ? -26.156 -60.156 5.773 1 14.8 13 ALA B N 1
ATOM 3266 C CA . ALA B 1 13 ? -25.891 -61.375 5.02 1 14.8 13 ALA B CA 1
ATOM 3267 C C . ALA B 1 13 ? -24.516 -61.344 4.359 1 14.8 13 ALA B C 1
ATOM 3269 O O . ALA B 1 13 ? -23.891 -60.281 4.285 1 14.8 13 ALA B O 1
ATOM 3270 N N . LYS B 1 14 ? -24.5 -61.75 3.07 1 16.28 14 LYS B N 1
ATOM 3271 C CA . LYS B 1 14 ? -24.031 -62.938 2.387 1 16.28 14 LYS B CA 1
ATOM 3272 C C . LYS B 1 14 ? -22.594 -62.781 1.92 1 16.28 14 LYS B C 1
ATOM 3274 O O . LYS B 1 14 ? -22.156 -61.688 1.588 1 16.28 14 LYS B O 1
ATOM 3279 N N . HIS B 1 15 ? -21.781 -63.938 1.982 1 15.47 15 HIS B N 1
ATOM 3280 C CA . HIS B 1 15 ? -20.516 -64.688 1.976 1 15.47 15 HIS B CA 1
ATOM 3281 C C . HIS B 1 15 ? -19.844 -64.562 0.609 1 15.47 15 HIS B C 1
ATOM 3283 O O . HIS B 1 15 ? -18.609 -64.562 0.518 1 15.47 15 HIS B O 1
ATOM 3289 N N . TRP B 1 16 ? -20.594 -64.938 -0.583 1 14.7 16 TRP B N 1
ATOM 3290 C CA . TRP B 1 16 ? -20.109 -66.125 -1.291 1 14.7 16 TRP B CA 1
ATOM 3291 C C . TRP B 1 16 ? -18.734 -65.812 -1.907 1 14.7 16 TRP B C 1
ATOM 3293 O O . TRP B 1 16 ? -18.344 -64.688 -2.119 1 14.7 16 TRP B O 1
ATOM 3303 N N . LEU B 1 17 ? -18.469 -66.688 -2.982 1 15.4 17 LEU B N 1
ATOM 3304 C CA . LEU B 1 17 ? -17.516 -67.75 -3.381 1 15.4 17 LEU B CA 1
ATOM 3305 C C . LEU B 1 17 ? -16.359 -67.125 -4.164 1 15.4 17 LEU B C 1
ATOM 3307 O O . LEU B 1 17 ? -16.453 -66.062 -4.688 1 15.4 17 LEU B O 1
ATOM 3311 N N . GLN B 1 18 ? -15.742 -68.062 -4.938 1 14.99 18 GLN B N 1
ATOM 3312 C CA . GLN B 1 18 ? -14.422 -68.688 -5.027 1 14.99 18 GLN B CA 1
ATOM 3313 C C . GLN B 1 18 ? -13.578 -68 -6.121 1 14.99 18 GLN B C 1
ATOM 3315 O O . GLN B 1 18 ? -12.438 -67.625 -5.883 1 14.99 18 GLN B O 1
ATOM 3320 N N . PRO B 1 19 ? -13.867 -68.375 -7.52 1 15.02 19 PRO B N 1
ATOM 3321 C CA . PRO B 1 19 ? -12.836 -69.312 -8 1 15.02 19 PRO B CA 1
ATOM 3322 C C . PRO B 1 19 ? -11.609 -68.562 -8.555 1 15.02 19 PRO B C 1
ATOM 3324 O O . PRO B 1 19 ? -10.484 -68.875 -8.141 1 15.02 19 PRO B O 1
ATOM 3327 N N . ALA B 1 20 ? -11.586 -68.5 -10.016 1 15.6 20 ALA B N 1
ATOM 3328 C CA . ALA B 1 20 ? -10.734 -69.375 -10.82 1 15.6 20 ALA B CA 1
ATOM 3329 C C . ALA B 1 20 ? -9.398 -68.688 -11.133 1 15.6 20 ALA B C 1
ATOM 3331 O O . ALA B 1 20 ? -9.258 -67.5 -10.961 1 15.6 20 ALA B O 1
ATOM 3332 N N . GLY B 1 21 ? -8.961 -69 -12.352 1 15.45 21 GLY B N 1
ATOM 3333 C CA . GLY B 1 21 ? -7.801 -69.75 -12.773 1 15.45 21 GLY B CA 1
ATOM 3334 C C . GLY B 1 21 ? -6.57 -68.938 -13.008 1 15.45 21 GLY B C 1
ATOM 3335 O O . GLY B 1 21 ? -6.645 -67.688 -12.969 1 15.45 21 GLY B O 1
ATOM 3336 N N . SER B 1 22 ? -5.875 -69.312 -14.172 1 14.88 22 SER B N 1
ATOM 3337 C CA . SER B 1 22 ? -4.566 -69.938 -14.359 1 14.88 22 SER B CA 1
ATOM 3338 C C . SER B 1 22 ? -3.504 -68.875 -14.695 1 14.88 22 SER B C 1
ATOM 3340 O O . SER B 1 22 ? -2.477 -68.812 -14.016 1 14.88 22 SER B O 1
ATOM 3342 N N . SER B 1 23 ? -3.145 -68.812 -16.062 1 15.56 23 SER B N 1
ATOM 3343 C CA . SER B 1 23 ? -1.877 -69.312 -16.562 1 15.56 23 SER B CA 1
ATOM 3344 C C . SER B 1 23 ? -0.783 -68.25 -16.531 1 15.56 23 SER B C 1
ATOM 3346 O O . SER B 1 23 ? -1.073 -67.062 -16.469 1 15.56 23 SER B O 1
ATOM 3348 N N . SER B 1 24 ? 0.452 -68.75 -17.047 1 14.78 24 SER B N 1
ATOM 3349 C CA . SER B 1 24 ? 1.858 -68.812 -16.672 1 14.78 24 SER B CA 1
ATOM 3350 C C . SER B 1 24 ? 2.645 -67.625 -17.234 1 14.78 24 SER B C 1
ATOM 3352 O O . SER B 1 24 ? 3.416 -67 -16.5 1 14.78 24 SER B O 1
ATOM 3354 N N . PRO B 1 25 ? 2.809 -67.438 -18.656 1 16.03 25 PRO B N 1
ATOM 3355 C CA . PRO B 1 25 ? 4.172 -67.812 -19.016 1 16.03 25 PRO B CA 1
ATOM 3356 C C . PRO B 1 25 ? 5.191 -66.688 -18.75 1 16.03 25 PRO B C 1
ATOM 3358 O O . PRO B 1 25 ? 4.816 -65.5 -18.594 1 16.03 25 PRO B O 1
ATOM 3361 N N . SER B 1 26 ? 6.547 -67 -19.125 1 14.99 26 SER B N 1
ATOM 3362 C CA . SER B 1 26 ? 7.922 -66.938 -18.641 1 14.99 26 SER B CA 1
ATOM 3363 C C . SER B 1 26 ? 8.617 -65.688 -19.172 1 14.99 26 SER B C 1
ATOM 3365 O O . SER B 1 26 ? 9.328 -65 -18.438 1 14.99 26 SER B O 1
ATOM 3367 N N . LEU B 1 27 ? 8.633 -65.375 -20.547 1 15.47 27 LEU B N 1
ATOM 3368 C CA . LEU B 1 27 ? 9.969 -65.625 -21.094 1 15.47 27 LEU B CA 1
ATOM 3369 C C . LEU B 1 27 ? 10.898 -64.438 -20.75 1 15.47 27 LEU B C 1
ATOM 3371 O O . LEU B 1 27 ? 10.438 -63.344 -20.438 1 15.47 27 LEU B O 1
ATOM 3375 N N . SER B 1 28 ? 12.047 -64.375 -21.609 1 15.3 28 SER B N 1
ATOM 3376 C CA . SER B 1 28 ? 13.5 -64.438 -21.469 1 15.3 28 SER B CA 1
ATOM 3377 C C . SER B 1 28 ? 14.094 -63.031 -21.375 1 15.3 28 SER B C 1
ATOM 3379 O O . SER B 1 28 ? 13.438 -62.062 -21.719 1 15.3 28 SER B O 1
ATOM 3381 N N . SER B 1 29 ? 15.477 -63.031 -21.516 1 15.19 29 SER B N 1
ATOM 3382 C CA . SER B 1 29 ? 16.641 -62.531 -20.766 1 15.19 29 SER B CA 1
ATOM 3383 C C . SER B 1 29 ? 17.125 -61.188 -21.297 1 15.19 29 SER B C 1
ATOM 3385 O O . SER B 1 29 ? 17.422 -60.281 -20.516 1 15.19 29 SER B O 1
ATOM 3387 N N . PRO B 1 30 ? 17.531 -60.938 -22.688 1 16.55 30 PRO B N 1
ATOM 3388 C CA . PRO B 1 30 ? 19 -60.969 -22.75 1 16.55 30 PRO B CA 1
ATOM 3389 C C . PRO B 1 30 ? 19.625 -59.625 -22.359 1 16.55 30 PRO B C 1
ATOM 3391 O O . PRO B 1 30 ? 18.938 -58.625 -22.312 1 16.55 30 PRO B O 1
ATOM 3394 N N . PRO B 1 31 ? 21.031 -59.438 -22.922 1 16.56 31 PRO B N 1
ATOM 3395 C CA . PRO B 1 31 ? 22.328 -59.094 -22.344 1 16.56 31 PRO B CA 1
ATOM 3396 C C . PRO B 1 31 ? 22.609 -57.594 -22.391 1 16.56 31 PRO B C 1
ATOM 3398 O O . PRO B 1 31 ? 21.875 -56.844 -23.031 1 16.56 31 PRO B O 1
ATOM 3401 N N . SER B 1 32 ? 23.938 -57.281 -22.281 1 16.27 32 SER B N 1
ATOM 3402 C CA . SER B 1 32 ? 24.906 -56.469 -21.547 1 16.27 32 SER B CA 1
ATOM 3403 C C . SER B 1 32 ? 25.359 -55.281 -22.375 1 16.27 32 SER B C 1
ATOM 3405 O O . SER B 1 32 ? 25.688 -54.219 -21.828 1 16.27 32 SER B O 1
ATOM 3407 N N . PRO B 1 33 ? 25.453 -55.156 -23.812 1 16.36 33 PRO B N 1
ATOM 3408 C CA . PRO B 1 33 ? 26.859 -54.938 -24.172 1 16.36 33 PRO B CA 1
ATOM 3409 C C . PRO B 1 33 ? 27.312 -53.531 -23.875 1 16.36 33 PRO B C 1
ATOM 3411 O O . PRO B 1 33 ? 26.484 -52.594 -23.75 1 16.36 33 PRO B O 1
ATOM 3414 N N . THR B 1 34 ? 28.734 -53.281 -23.875 1 16.73 34 THR B N 1
ATOM 3415 C CA . THR B 1 34 ? 29.875 -52.562 -23.297 1 16.73 34 THR B CA 1
ATOM 3416 C C . THR B 1 34 ? 30.141 -51.281 -24.062 1 16.73 34 THR B C 1
ATOM 3418 O O . THR B 1 34 ? 30.375 -50.219 -23.453 1 16.73 34 THR B O 1
ATOM 3421 N N . PRO B 1 35 ? 30.469 -51.219 -25.516 1 16.16 35 PRO B N 1
ATOM 3422 C CA . PRO B 1 35 ? 31.859 -50.875 -25.797 1 16.16 35 PRO B CA 1
ATOM 3423 C C . PRO B 1 35 ? 32.125 -49.375 -25.703 1 16.16 35 PRO B C 1
ATOM 3425 O O . PRO B 1 35 ? 31.156 -48.562 -25.672 1 16.16 35 PRO B O 1
ATOM 3428 N N . HIS B 1 36 ? 33.312 -48.875 -26.484 1 15.97 36 HIS B N 1
ATOM 3429 C CA . HIS B 1 36 ? 34.625 -48.25 -26.406 1 15.97 36 HIS B CA 1
ATOM 3430 C C . HIS B 1 36 ? 34.594 -46.812 -26.891 1 15.97 36 HIS B C 1
ATOM 3432 O O . HIS B 1 36 ? 35.094 -45.906 -26.219 1 15.97 36 HIS B O 1
ATOM 3438 N N . ALA B 1 37 ? 34.531 -46.469 -28.328 1 15.44 37 ALA B N 1
ATOM 3439 C CA . ALA B 1 37 ? 35.781 -46.031 -28.969 1 15.44 37 ALA B CA 1
ATOM 3440 C C . ALA B 1 37 ? 35.969 -44.531 -28.828 1 15.44 37 ALA B C 1
ATOM 3442 O O . ALA B 1 37 ? 35.031 -43.812 -28.469 1 15.44 37 ALA B O 1
ATOM 3443 N N . LEU B 1 38 ? 36.219 -43.75 -30.031 1 16.02 38 LEU B N 1
ATOM 3444 C CA . LEU B 1 38 ? 37.438 -43.188 -30.578 1 16.02 38 LEU B CA 1
ATOM 3445 C C . LEU B 1 38 ? 37.531 -41.688 -30.297 1 16.02 38 LEU B C 1
ATOM 3447 O O . LEU B 1 38 ? 36.531 -41.062 -30.031 1 16.02 38 LEU B O 1
ATOM 3451 N N . ASN B 1 39 ? 38.562 -40.938 -31.062 1 15.83 39 ASN B N 1
ATOM 3452 C CA . ASN B 1 39 ? 39.781 -40.156 -30.953 1 15.83 39 ASN B CA 1
ATOM 3453 C C . ASN B 1 39 ? 39.531 -38.656 -31.141 1 15.83 39 ASN B C 1
ATOM 3455 O O . ASN B 1 39 ? 39.969 -37.844 -30.328 1 15.83 39 ASN B O 1
ATOM 3459 N N . THR B 1 40 ? 39.25 -38.094 -32.406 1 16.95 40 THR B N 1
ATOM 3460 C CA . THR B 1 40 ? 40.281 -37.281 -33.062 1 16.95 40 THR B CA 1
ATOM 3461 C C . THR B 1 40 ? 40.125 -35.812 -32.656 1 16.95 40 THR B C 1
ATOM 3463 O O . THR B 1 40 ? 39 -35.375 -32.312 1 16.95 40 THR B O 1
ATOM 3466 N N . LEU B 1 41 ? 41.125 -34.844 -33.094 1 17.03 41 LEU B N 1
ATOM 3467 C CA . LEU B 1 41 ? 42.062 -33.781 -32.688 1 17.03 41 LEU B CA 1
ATOM 3468 C C . LEU B 1 41 ? 41.531 -32.406 -33.094 1 17.03 41 LEU B C 1
ATOM 3470 O O . LEU B 1 41 ? 42.031 -31.391 -32.594 1 17.03 41 LEU B O 1
ATOM 3474 N N . ALA B 1 42 ? 40.5 -32.125 -33.938 1 18.98 42 ALA B N 1
ATOM 3475 C CA . ALA B 1 42 ? 40.938 -31.125 -34.906 1 18.98 42 ALA B CA 1
ATOM 3476 C C . ALA B 1 42 ? 41.156 -29.766 -34.219 1 18.98 42 ALA B C 1
ATOM 3478 O O . ALA B 1 42 ? 40.469 -29.453 -33.25 1 18.98 42 ALA B O 1
ATOM 3479 N N . PRO B 1 43 ? 41.969 -28.797 -34.969 1 18.36 43 PRO B N 1
ATOM 3480 C CA . PRO B 1 43 ? 42.938 -27.719 -34.719 1 18.36 43 PRO B CA 1
ATOM 3481 C C . PRO B 1 43 ? 42.25 -26.406 -34.375 1 18.36 43 PRO B C 1
ATOM 3483 O O . PRO B 1 43 ? 41.062 -26.219 -34.656 1 18.36 43 PRO B O 1
ATOM 3486 N N . SER B 1 44 ? 43.062 -25.438 -33.781 1 18.16 44 SER B N 1
ATOM 3487 C CA . SER B 1 44 ? 43.062 -24.25 -32.969 1 18.16 44 SER B CA 1
ATOM 3488 C C . SER B 1 44 ? 42.844 -22.984 -33.781 1 18.16 44 SER B C 1
ATOM 3490 O O . SER B 1 44 ? 43.031 -21.875 -33.312 1 18.16 44 SER B O 1
ATOM 3492 N N . PRO B 1 45 ? 41.719 -22.812 -34.594 1 19.22 45 PRO B N 1
ATOM 3493 C CA . PRO B 1 45 ? 41.969 -21.703 -35.531 1 19.22 45 PRO B CA 1
ATOM 3494 C C . PRO B 1 45 ? 42.312 -20.406 -34.812 1 19.22 45 PRO B C 1
ATOM 3496 O O . PRO B 1 45 ? 41.906 -20.188 -33.656 1 19.22 45 PRO B O 1
ATOM 3499 N N . PRO B 1 46 ? 43.219 -19.516 -35.5 1 18.27 46 PRO B N 1
ATOM 3500 C CA . PRO B 1 46 ? 44.094 -18.422 -35.062 1 18.27 46 PRO B CA 1
ATOM 3501 C C . PRO B 1 46 ? 43.312 -17.156 -34.719 1 18.27 46 PRO B C 1
ATOM 3503 O O . PRO B 1 46 ? 42.156 -17.016 -35.062 1 18.27 46 PRO B O 1
ATOM 3506 N N . ALA B 1 47 ? 44 -16.125 -34.062 1 19.5 47 ALA B N 1
ATOM 3507 C CA . ALA B 1 47 ? 43.969 -14.953 -33.188 1 19.5 47 ALA B CA 1
ATOM 3508 C C . ALA B 1 47 ? 43.719 -13.68 -34 1 19.5 47 ALA B C 1
ATOM 3510 O O . ALA B 1 47 ? 44.656 -13.023 -34.469 1 19.5 47 ALA B O 1
ATOM 3511 N N . VAL B 1 48 ? 42.719 -13.602 -35 1 18.36 48 VAL B N 1
ATOM 3512 C CA . VAL B 1 48 ? 42.875 -12.453 -35.875 1 18.36 48 VAL B CA 1
ATOM 3513 C C . VAL B 1 48 ? 42.844 -11.164 -35.062 1 18.36 48 VAL B C 1
ATOM 3515 O O . VAL B 1 48 ? 42.094 -11.039 -34.094 1 18.36 48 VAL B O 1
ATOM 3518 N N . ASP B 1 49 ? 43.812 -10.078 -35.312 1 17.25 49 ASP B N 1
ATOM 3519 C CA . ASP B 1 49 ? 44.531 -8.867 -34.906 1 17.25 49 ASP B CA 1
ATOM 3520 C C . ASP B 1 49 ? 43.656 -7.629 -35.125 1 17.25 49 ASP B C 1
ATOM 3522 O O . ASP B 1 49 ? 43.406 -7.207 -36.25 1 17.25 49 ASP B O 1
ATOM 3526 N N . LEU B 1 50 ? 42.438 -7.484 -34.719 1 17.27 50 LEU B N 1
ATOM 3527 C CA . LEU B 1 50 ? 41.719 -6.297 -35.156 1 17.27 50 LEU B CA 1
ATOM 3528 C C . LEU B 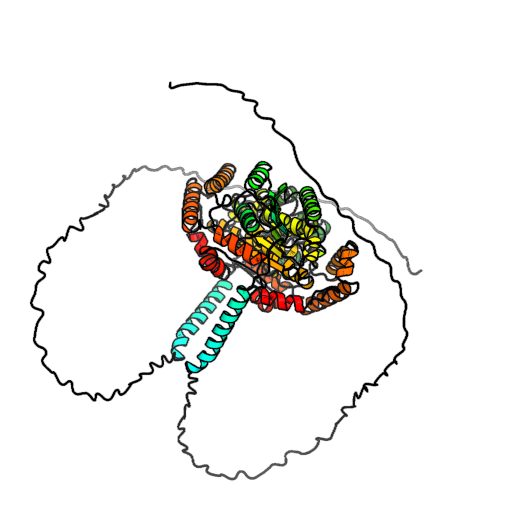1 50 ? 42.375 -5.027 -34.656 1 17.27 50 LEU B C 1
ATOM 3530 O O . LEU B 1 50 ? 42.469 -4.828 -33.438 1 17.27 50 LEU B O 1
ATOM 3534 N N . ALA B 1 51 ? 43.281 -4.27 -35.5 1 16.94 51 ALA B N 1
ATOM 3535 C CA . ALA B 1 51 ? 44.125 -3.07 -35.438 1 16.94 51 ALA B CA 1
ATOM 3536 C C . ALA B 1 51 ? 43.281 -1.848 -35.031 1 16.94 51 ALA B C 1
ATOM 3538 O O . ALA B 1 51 ? 42.156 -1.694 -35.438 1 16.94 51 ALA B O 1
ATOM 3539 N N . LEU B 1 52 ? 43.812 -0.884 -34.062 1 17.41 52 LEU B N 1
ATOM 3540 C CA . LEU B 1 52 ? 43.719 0.235 -33.156 1 17.41 52 LEU B CA 1
ATOM 3541 C C . LEU B 1 52 ? 43.688 1.564 -33.906 1 17.41 52 LEU B C 1
ATOM 3543 O O . LEU B 1 52 ? 43.875 2.623 -33.281 1 17.41 52 LEU B O 1
ATOM 3547 N N . ALA B 1 53 ? 43.25 1.812 -35.25 1 17.28 53 ALA B N 1
ATOM 3548 C CA . ALA B 1 53 ? 43.812 3 -35.875 1 17.28 53 ALA B CA 1
ATOM 3549 C C . ALA B 1 53 ? 43.25 4.273 -35.25 1 17.28 53 ALA B C 1
ATOM 3551 O O . ALA B 1 53 ? 42.062 4.582 -35.406 1 17.28 53 ALA B O 1
ATOM 3552 N N . VAL B 1 54 ? 43.656 4.898 -34.125 1 18.53 54 VAL B N 1
ATOM 3553 C CA . VAL B 1 54 ? 43.312 6.102 -33.375 1 18.53 54 VAL B CA 1
ATOM 3554 C C . VAL B 1 54 ? 43.812 7.34 -34.094 1 18.53 54 VAL B C 1
ATOM 3556 O O . VAL B 1 54 ? 45 7.672 -34.031 1 18.53 54 VAL B O 1
ATOM 3559 N N . ALA B 1 55 ? 43.719 7.531 -35.5 1 16.7 55 ALA B N 1
ATOM 3560 C CA . ALA B 1 55 ? 44.469 8.625 -36.094 1 16.7 55 ALA B CA 1
ATOM 3561 C C . ALA B 1 55 ? 44.125 9.953 -35.406 1 16.7 55 ALA B C 1
ATOM 3563 O O . ALA B 1 55 ? 43.062 10.102 -34.812 1 16.7 55 ALA B O 1
ATOM 3564 N N . SER B 1 56 ? 45.062 11.078 -35.531 1 17.75 56 SER B N 1
ATOM 3565 C CA . SER B 1 56 ? 45.781 12.305 -35.156 1 17.75 56 SER B CA 1
ATOM 3566 C C . SER B 1 56 ? 45.031 13.539 -35.656 1 17.75 56 SER B C 1
ATOM 3568 O O . SER B 1 56 ? 45.094 13.867 -36.844 1 17.75 56 SER B O 1
ATOM 3570 N N . VAL B 1 57 ? 43.719 13.75 -35.5 1 18.3 57 VAL B N 1
ATOM 3571 C CA . VAL B 1 57 ? 43.125 14.914 -36.156 1 18.3 57 VAL B CA 1
ATOM 3572 C C . VAL B 1 57 ? 43.875 16.172 -35.719 1 18.3 57 VAL B C 1
ATOM 3574 O O . VAL B 1 57 ? 43.875 16.516 -34.531 1 18.3 57 VAL B O 1
ATOM 3577 N N . GLU B 1 58 ? 44.812 16.734 -36.531 1 17.09 58 GLU B N 1
ATOM 3578 C CA . GLU B 1 58 ? 45.781 17.828 -36.625 1 17.09 58 GLU B CA 1
ATOM 3579 C C . GLU B 1 58 ? 45.125 19.172 -36.406 1 17.09 58 GLU B C 1
ATOM 3581 O O . GLU B 1 58 ? 43.906 19.312 -36.594 1 17.09 58 GLU B O 1
ATOM 3586 N N . ALA B 1 59 ? 45.969 20.359 -36.062 1 19.66 59 ALA B N 1
ATOM 3587 C CA . ALA B 1 59 ? 46.281 21.641 -35.438 1 19.66 59 ALA B CA 1
ATOM 3588 C C . ALA B 1 59 ? 45.906 22.797 -36.375 1 19.66 59 ALA B C 1
ATOM 3590 O O . ALA B 1 59 ? 46.438 23.906 -36.219 1 19.66 59 ALA B O 1
ATOM 3591 N N . TRP B 1 60 ? 44.906 22.719 -37.406 1 17.66 60 TRP B N 1
ATOM 3592 C CA . TRP B 1 60 ? 45.062 23.75 -38.406 1 17.66 60 TRP B CA 1
ATOM 3593 C C . TRP B 1 60 ? 44.875 25.141 -37.812 1 17.66 60 TRP B C 1
ATOM 3595 O O . TRP B 1 60 ? 43.812 25.453 -37.25 1 17.66 60 TRP B O 1
ATOM 3605 N N . GLU B 1 61 ? 45.875 25.859 -37.344 1 18.28 61 GLU B N 1
ATOM 3606 C CA . GLU B 1 61 ? 46.156 27.141 -36.688 1 18.28 61 GLU B CA 1
ATOM 3607 C C . GLU B 1 61 ? 45.75 28.297 -37.594 1 18.28 61 GLU B C 1
ATOM 3609 O O . GLU B 1 61 ? 45.688 29.453 -37.156 1 18.28 61 GLU B O 1
ATOM 3614 N N . ASP B 1 62 ? 45.625 28.047 -38.938 1 17.73 62 ASP B N 1
ATOM 3615 C CA . ASP B 1 62 ? 46.25 29.125 -39.719 1 17.73 62 ASP B CA 1
ATOM 3616 C C . ASP B 1 62 ? 45.594 30.469 -39.406 1 17.73 62 ASP B C 1
ATOM 3618 O O . ASP B 1 62 ? 44.5 30.5 -38.875 1 17.73 62 ASP B O 1
ATOM 3622 N N . ARG B 1 63 ? 45.969 31.547 -40.25 1 19.36 63 ARG B N 1
ATOM 3623 C CA . ARG B 1 63 ? 46.469 32.875 -40.469 1 19.36 63 ARG B CA 1
ATOM 3624 C C . ARG B 1 63 ? 45.344 33.875 -40.812 1 19.36 63 ARG B C 1
ATOM 3626 O O . ARG B 1 63 ? 45.188 34.219 -41.969 1 19.36 63 ARG B O 1
ATOM 3633 N N . GLU B 1 64 ? 44.094 33.688 -40.312 1 19.53 64 GLU B N 1
ATOM 3634 C CA . GLU B 1 64 ? 43.125 34.5 -41.031 1 19.53 64 GLU B CA 1
ATOM 3635 C C . GLU B 1 64 ? 43.375 35.969 -40.812 1 19.53 64 GLU B C 1
ATOM 3637 O O . GLU B 1 64 ? 42.938 36.562 -39.812 1 19.53 64 GLU B O 1
ATOM 3642 N N . GLN B 1 65 ? 44.594 36.375 -41 1 18.25 65 GLN B N 1
ATOM 3643 C CA . GLN B 1 65 ? 44.875 37.75 -40.594 1 18.25 65 GLN B CA 1
ATOM 3644 C C . GLN B 1 65 ? 43.906 38.75 -41.281 1 18.25 65 GLN B C 1
ATOM 3646 O O . GLN B 1 65 ? 43.281 39.562 -40.625 1 18.25 65 GLN B O 1
ATOM 3651 N N . SER B 1 66 ? 44.25 39.156 -42.531 1 19.03 66 SER B N 1
ATOM 3652 C CA . SER B 1 66 ? 44.594 40.531 -42.875 1 19.03 66 SER B CA 1
ATOM 3653 C C . SER B 1 66 ? 43.406 41.312 -43.375 1 19.03 66 SER B C 1
ATOM 3655 O O . SER B 1 66 ? 43.469 42.5 -43.656 1 19.03 66 SER B O 1
ATOM 3657 N N . PHE B 1 67 ? 42.312 40.719 -43.938 1 19.41 67 PHE B N 1
ATOM 3658 C CA . PHE B 1 67 ? 41.844 41.406 -45.125 1 19.41 67 PHE B CA 1
ATOM 3659 C C . PHE B 1 67 ? 41.031 42.625 -44.781 1 19.41 67 PHE B C 1
ATOM 3661 O O . PHE B 1 67 ? 39.906 42.531 -44.25 1 19.41 67 PHE B O 1
ATOM 3668 N N . SER B 1 68 ? 41.656 43.656 -44.281 1 18.89 68 SER B N 1
ATOM 3669 C CA . SER B 1 68 ? 41 44.906 -43.906 1 18.89 68 SER B CA 1
ATOM 3670 C C . SER B 1 68 ? 40.156 45.469 -45.031 1 18.89 68 SER B C 1
ATOM 3672 O O . SER B 1 68 ? 40.438 45.219 -46.219 1 18.89 68 SER B O 1
ATOM 3674 N N . SER B 1 69 ? 39.094 46.188 -44.688 1 18.62 69 SER B N 1
ATOM 3675 C CA . SER B 1 69 ? 37.781 46.719 -45.062 1 18.62 69 SER B CA 1
ATOM 3676 C C . SER B 1 69 ? 37.906 47.812 -46.094 1 18.62 69 SER B C 1
ATOM 3678 O O . SER B 1 69 ? 37.062 48.75 -46.125 1 18.62 69 SER B O 1
ATOM 3680 N N . LYS B 1 70 ? 38.688 47.719 -47.281 1 20.88 70 LYS B N 1
ATOM 3681 C CA . LYS B 1 70 ? 38.719 48.875 -48.156 1 20.88 70 LYS B CA 1
ATOM 3682 C C . LYS B 1 70 ? 37.344 49.188 -48.75 1 20.88 70 LYS B C 1
ATOM 3684 O O . LYS B 1 70 ? 37.219 50.031 -49.625 1 20.88 70 LYS B O 1
ATOM 3689 N N . ALA B 1 71 ? 36.125 48.5 -48.531 1 17.27 71 ALA B N 1
ATOM 3690 C CA . ALA B 1 71 ? 35.156 48.5 -49.625 1 17.27 71 ALA B CA 1
ATOM 3691 C C . ALA B 1 71 ? 34.438 49.844 -49.719 1 17.27 71 ALA B C 1
ATOM 3693 O O . ALA B 1 71 ? 33.656 50.219 -48.812 1 17.27 71 ALA B O 1
ATOM 3694 N N . LYS B 1 72 ? 35.062 50.844 -50.344 1 18.97 72 LYS B N 1
ATOM 3695 C CA . LYS B 1 72 ? 34.531 52.188 -50.438 1 18.97 72 LYS B CA 1
ATOM 3696 C C . LYS B 1 72 ? 33.156 52.219 -51.094 1 18.97 72 LYS B C 1
ATOM 3698 O O . LYS B 1 72 ? 32.25 52.875 -50.594 1 18.97 72 LYS B O 1
ATOM 3703 N N . ALA B 1 73 ? 33.062 52 -52.438 1 17.83 73 ALA B N 1
ATOM 3704 C CA . ALA B 1 73 ? 32.594 53.156 -53.188 1 17.83 73 ALA B CA 1
ATOM 3705 C C . ALA B 1 73 ? 31.094 53.125 -53.375 1 17.83 73 ALA B C 1
ATOM 3707 O O . ALA B 1 73 ? 30.406 54.125 -53.125 1 17.83 73 ALA B O 1
ATOM 3708 N N . ALA B 1 74 ? 30.578 52.375 -54.5 1 18.89 74 ALA B N 1
ATOM 3709 C CA . ALA B 1 74 ? 29.781 52.969 -55.562 1 18.89 74 ALA B CA 1
ATOM 3710 C C . ALA B 1 74 ? 28.281 52.875 -55.25 1 18.89 74 ALA B C 1
ATOM 3712 O O . ALA B 1 74 ? 27.766 51.781 -55.062 1 18.89 74 ALA B O 1
ATOM 3713 N N . ALA B 1 75 ? 27.562 53.844 -54.719 1 20.56 75 ALA B N 1
ATOM 3714 C CA . ALA B 1 75 ? 26.234 54.094 -54.156 1 20.56 75 ALA B CA 1
ATOM 3715 C C . ALA B 1 75 ? 25.172 54.031 -55.25 1 20.56 75 ALA B C 1
ATOM 3717 O O . ALA B 1 75 ? 24.016 54.375 -55 1 20.56 75 ALA B O 1
ATOM 3718 N N . SER B 1 76 ? 25.453 53.375 -56.562 1 21.53 76 SER B N 1
ATOM 3719 C CA . SER B 1 76 ? 24.531 53.938 -57.562 1 21.53 76 SER B CA 1
ATOM 3720 C C . SER B 1 76 ? 23.094 53.5 -57.281 1 21.53 76 SER B C 1
ATOM 3722 O O . SER B 1 76 ? 22.859 52.531 -56.594 1 21.53 76 SER B O 1
ATOM 3724 N N . GLY B 1 77 ? 22 54.312 -57.625 1 23 77 GLY B N 1
ATOM 3725 C CA . GLY B 1 77 ? 20.625 54.719 -57.375 1 23 77 GLY B CA 1
ATOM 3726 C C . GLY B 1 77 ? 19.594 53.781 -57.969 1 23 77 GLY B C 1
ATOM 3727 O O . GLY B 1 77 ? 18.406 54.125 -58.062 1 23 77 GLY B O 1
ATOM 3728 N N . VAL B 1 78 ? 19.875 52.406 -58.125 1 22.11 78 VAL B N 1
ATOM 3729 C CA . VAL B 1 78 ? 18.969 51.781 -59.062 1 22.11 78 VAL B CA 1
ATOM 3730 C C . VAL B 1 78 ? 17.547 51.781 -58.5 1 22.11 78 VAL B C 1
ATOM 3732 O O . VAL B 1 78 ? 17.328 51.438 -57.344 1 22.11 78 VAL B O 1
ATOM 3735 N N . ALA B 1 79 ? 16.562 52.375 -59.25 1 25.98 79 ALA B N 1
ATOM 3736 C CA . ALA B 1 79 ? 15.156 52.719 -59.062 1 25.98 79 ALA B CA 1
ATOM 3737 C C . ALA B 1 79 ? 14.289 51.469 -59.094 1 25.98 79 ALA B C 1
ATOM 3739 O O . ALA B 1 79 ? 14.242 50.75 -60.094 1 25.98 79 ALA B O 1
ATOM 3740 N N . VAL B 1 80 ? 14.375 50.469 -58.156 1 26.12 80 VAL B N 1
ATOM 3741 C CA . VAL B 1 80 ? 13.68 49.188 -58.281 1 26.12 80 VAL B CA 1
ATOM 3742 C C . VAL B 1 80 ? 12.172 49.438 -58.312 1 26.12 80 VAL B C 1
ATOM 3744 O O . VAL B 1 80 ? 11.641 50.219 -57.531 1 26.12 80 VAL B O 1
ATOM 3747 N N . PRO B 1 81 ? 11.547 49 -59.438 1 28.86 81 PRO B N 1
ATOM 3748 C CA . PRO B 1 81 ? 10.117 49.156 -59.719 1 28.86 81 PRO B CA 1
ATOM 3749 C C . PRO B 1 81 ? 9.234 48.469 -58.688 1 28.86 81 PRO B C 1
ATOM 3751 O O . PRO B 1 81 ? 9.656 47.5 -58.031 1 28.86 81 PRO B O 1
ATOM 3754 N N . ALA B 1 82 ? 8.219 49.125 -58.062 1 25.12 82 ALA B N 1
ATOM 3755 C CA . ALA B 1 82 ? 7.375 49.094 -56.875 1 25.12 82 ALA B CA 1
ATOM 3756 C C . ALA B 1 82 ? 6.523 47.812 -56.875 1 25.12 82 ALA B C 1
ATOM 3758 O O . ALA B 1 82 ? 6.438 47.125 -55.844 1 25.12 82 ALA B O 1
ATOM 3759 N N . SER B 1 83 ? 5.508 47.625 -57.719 1 27.77 83 SER B N 1
ATOM 3760 C CA . SER B 1 83 ? 4.199 47.344 -57.156 1 27.77 83 SER B CA 1
ATOM 3761 C C . SER B 1 83 ? 3.957 45.812 -57.094 1 27.77 83 SER B C 1
ATOM 3763 O O . SER B 1 83 ? 3.635 45.188 -58.094 1 27.77 83 SER B O 1
ATOM 3765 N N . PHE B 1 84 ? 4.855 44.969 -56.688 1 29.22 84 PHE B N 1
ATOM 3766 C CA . PHE B 1 84 ? 4.43 43.594 -56.844 1 29.22 84 PHE B CA 1
ATOM 3767 C C . PHE B 1 84 ? 3.219 43.281 -55.969 1 29.22 84 PHE B C 1
ATOM 3769 O O . PHE B 1 84 ? 3.195 43.656 -54.781 1 29.22 84 PHE B O 1
ATOM 3776 N N . PRO B 1 85 ? 1.976 43.062 -56.594 1 34.94 85 PRO B N 1
ATOM 3777 C CA . PRO B 1 85 ? 0.778 42.75 -55.812 1 34.94 85 PRO B CA 1
ATOM 3778 C C . PRO B 1 85 ? 0.965 41.562 -54.906 1 34.94 85 PRO B C 1
ATOM 3780 O O . PRO B 1 85 ? 1.621 40.594 -55.281 1 34.94 85 PRO B O 1
ATOM 3783 N N . ARG B 1 86 ? 1.133 41.719 -53.562 1 30.33 86 ARG B N 1
ATOM 3784 C CA . ARG B 1 86 ? 1.221 40.75 -52.5 1 30.33 86 ARG B CA 1
ATOM 3785 C C . ARG B 1 86 ? 0.03 39.781 -52.531 1 30.33 86 ARG B C 1
ATOM 3787 O O . ARG B 1 86 ? -1.066 40.125 -52.094 1 30.33 86 ARG B O 1
ATOM 3794 N N . ARG B 1 87 ? -0.263 39.188 -53.75 1 32.5 87 ARG B N 1
ATOM 3795 C CA . ARG B 1 87 ? -1.281 38.188 -53.531 1 32.5 87 ARG B CA 1
ATOM 3796 C C . ARG B 1 87 ? -0.87 37.188 -52.438 1 32.5 87 ARG B C 1
ATOM 3798 O O . ARG B 1 87 ? 0.176 36.562 -52.531 1 32.5 87 ARG B O 1
ATOM 3805 N N . SER B 1 88 ? -1.132 37.594 -51.188 1 32.59 88 SER B N 1
ATOM 3806 C CA . SER B 1 88 ? -1.023 36.719 -50.031 1 32.59 88 SER B CA 1
ATOM 3807 C C . SER B 1 88 ? -1.606 35.344 -50.312 1 32.59 88 SER B C 1
ATOM 3809 O O . SER B 1 88 ? -2.812 35.188 -50.531 1 32.59 88 SER B O 1
ATOM 3811 N N . LEU B 1 89 ? -0.969 34.625 -51.344 1 36.25 89 LEU B N 1
ATOM 3812 C CA . LEU B 1 89 ? -1.308 33.219 -51.344 1 36.25 89 LEU B CA 1
ATOM 3813 C C . LEU B 1 89 ? -1.295 32.625 -49.938 1 36.25 89 LEU B C 1
ATOM 3815 O O . LEU B 1 89 ? -0.227 32.406 -49.375 1 36.25 89 LEU B O 1
ATOM 3819 N N . GLY B 1 90 ? -2.059 33.281 -49.062 1 33.97 90 GLY B N 1
ATOM 3820 C CA . GLY B 1 90 ? -2.248 32.5 -47.844 1 33.97 90 GLY B CA 1
ATOM 3821 C C . GLY B 1 90 ? -2.557 31.031 -48.094 1 33.97 90 GLY B C 1
ATOM 3822 O O . GLY B 1 90 ? -3.662 30.688 -48.531 1 33.97 90 GLY B O 1
ATOM 3823 N N . CYS B 1 91 ? -1.582 30.344 -48.812 1 37.16 91 CYS B N 1
ATOM 3824 C CA . CYS B 1 91 ? -1.667 28.891 -48.75 1 37.16 91 CYS B CA 1
ATOM 3825 C C . CYS B 1 91 ? -2.02 28.438 -47.344 1 37.16 91 CYS B C 1
ATOM 3827 O O . CYS B 1 91 ? -1.194 28.531 -46.438 1 37.16 91 CYS B O 1
ATOM 3829 N N . HIS B 1 92 ? -3.236 28.703 -46.969 1 39.31 92 HIS B N 1
ATOM 3830 C CA . HIS B 1 92 ? -3.721 27.938 -45.812 1 39.31 92 HIS B CA 1
ATOM 3831 C C . HIS B 1 92 ? -3.395 26.453 -45.969 1 39.31 92 HIS B C 1
ATOM 3833 O O . HIS B 1 92 ? -3.852 25.812 -46.906 1 39.31 92 HIS B O 1
ATOM 3839 N N . LEU B 1 93 ? -2.119 26.078 -45.812 1 38.53 93 LEU B N 1
ATOM 3840 C CA . LEU B 1 93 ? -1.829 24.672 -45.562 1 38.53 93 LEU B CA 1
ATOM 3841 C C . LEU B 1 93 ? -2.902 24.031 -44.688 1 38.53 93 LEU B C 1
ATOM 3843 O O . LEU B 1 93 ? -2.994 24.344 -43.5 1 38.53 93 LEU B O 1
ATOM 3847 N N . GLN B 1 94 ? -4.066 23.938 -45.188 1 39.78 94 GLN B N 1
ATOM 3848 C CA . GLN B 1 94 ? -5.055 23.062 -44.562 1 39.78 94 GLN B CA 1
ATOM 3849 C C . GLN B 1 94 ? -4.492 21.656 -44.344 1 39.78 94 GLN B C 1
ATOM 3851 O O . GLN B 1 94 ? -4.207 20.938 -45.312 1 39.78 94 GLN B O 1
ATOM 3856 N N . VAL B 1 95 ? -3.609 21.453 -43.469 1 43.84 95 VAL B N 1
ATOM 3857 C CA . VAL B 1 95 ? -3.375 20.047 -43.094 1 43.84 95 VAL B CA 1
ATOM 3858 C C . VAL B 1 95 ? -4.707 19.344 -42.906 1 43.84 95 VAL B C 1
ATOM 3860 O O . VAL B 1 95 ? -5.43 19.609 -41.938 1 43.84 95 VAL B O 1
ATOM 3863 N N . VAL B 1 96 ? -5.508 19.234 -43.875 1 45.16 96 VAL B N 1
ATOM 3864 C CA . VAL B 1 96 ? -6.637 18.297 -43.875 1 45.16 96 VAL B CA 1
ATOM 3865 C C . VAL B 1 96 ? -6.176 16.922 -43.406 1 45.16 96 VAL B C 1
ATOM 3867 O O . VAL B 1 96 ? -5.359 16.281 -44.062 1 45.16 96 VAL B O 1
ATOM 3870 N N . TRP B 1 97 ? -6.047 16.719 -42.156 1 50.62 97 TRP B N 1
ATOM 3871 C CA . TRP B 1 97 ? -5.91 15.312 -41.781 1 50.62 97 TRP B CA 1
ATOM 3872 C C . TRP B 1 97 ? -7.031 14.477 -42.375 1 50.62 97 TRP B C 1
ATOM 3874 O O . TRP B 1 97 ? -8.195 14.609 -42 1 50.62 97 TRP B O 1
ATOM 3884 N N . ALA B 1 98 ? -7.109 14.203 -43.625 1 57.44 98 ALA B N 1
ATOM 3885 C CA . ALA B 1 98 ? -8.023 13.344 -44.375 1 57.44 98 ALA B CA 1
ATOM 3886 C C . ALA B 1 98 ? -8.273 12.031 -43.625 1 57.44 98 ALA B C 1
ATOM 3888 O O . ALA B 1 98 ? -7.398 11.531 -42.938 1 57.44 98 ALA B O 1
ATOM 3889 N N . PRO B 1 99 ? -9.586 11.727 -43.375 1 64.19 99 PRO B N 1
ATOM 3890 C CA . PRO B 1 99 ? -9.93 10.406 -42.844 1 64.19 99 PRO B CA 1
ATOM 3891 C C . PRO B 1 99 ? -8.977 9.312 -43.312 1 64.19 99 PRO B C 1
ATOM 3893 O O . PRO B 1 99 ? -8.727 8.352 -42.562 1 64.19 99 PRO B O 1
ATOM 3896 N N . ALA B 1 100 ? -8.383 9.633 -44.344 1 73.62 100 ALA B N 1
ATOM 3897 C CA . ALA B 1 100 ? -7.473 8.641 -44.906 1 73.62 100 ALA B CA 1
ATOM 3898 C C . ALA B 1 100 ? -6.203 8.531 -44.062 1 73.62 100 ALA B C 1
ATOM 3900 O O . ALA B 1 100 ? -5.578 7.465 -44.031 1 73.62 100 ALA B O 1
ATOM 3901 N N . MET B 1 101 ? -5.969 9.609 -43.312 1 79.19 101 MET B N 1
ATOM 3902 C CA . MET B 1 101 ? -4.734 9.57 -42.531 1 79.19 101 MET B CA 1
ATOM 3903 C C . MET B 1 101 ? -4.922 8.766 -41.25 1 79.19 101 MET B C 1
ATOM 3905 O O . MET B 1 101 ? -3.963 8.211 -40.719 1 79.19 101 MET B O 1
ATOM 3909 N N . TRP B 1 102 ? -6.211 8.703 -40.906 1 84.75 102 TRP B N 1
ATOM 3910 C CA . TRP B 1 102 ? -6.457 7.984 -39.656 1 84.75 102 TRP B CA 1
ATOM 3911 C C . TRP B 1 102 ? -6.664 6.5 -39.938 1 84.75 102 TRP B C 1
ATOM 3913 O O . TRP B 1 102 ? -6.637 5.688 -39 1 84.75 102 TRP B O 1
ATOM 3923 N N . LEU B 1 103 ? -6.855 6.176 -41.188 1 87.75 103 LEU B N 1
ATOM 3924 C CA . LEU B 1 103 ? -7.164 4.793 -41.531 1 87.75 103 LEU B CA 1
ATOM 3925 C C . LEU B 1 103 ? -5.996 3.873 -41.219 1 87.75 103 LEU B C 1
ATOM 3927 O O . LEU B 1 103 ? -6.184 2.82 -40.594 1 87.75 103 LEU B O 1
ATOM 3931 N N . PRO B 1 104 ? -4.766 4.27 -41.531 1 89.69 104 PRO B N 1
ATOM 3932 C CA . PRO B 1 104 ? -3.664 3.387 -41.125 1 89.69 104 PRO B CA 1
ATOM 3933 C C . PRO B 1 104 ? -3.547 3.229 -39.625 1 89.69 104 PRO B C 1
ATOM 3935 O O . PRO B 1 104 ? -3.203 2.15 -39.125 1 89.69 104 PRO B O 1
ATOM 3938 N N . LEU B 1 105 ? -3.789 4.27 -38.938 1 90.69 105 LEU B N 1
ATOM 3939 C CA . LEU B 1 105 ? -3.754 4.188 -37.5 1 90.69 105 LEU B CA 1
ATOM 3940 C C . LEU B 1 105 ? -4.844 3.252 -36.969 1 90.69 105 LEU B C 1
ATOM 3942 O O . LEU B 1 105 ? -4.594 2.439 -36.094 1 90.69 105 LEU B O 1
ATOM 3946 N N . LEU B 1 106 ? -5.957 3.412 -37.531 1 92.06 106 LEU B N 1
ATOM 3947 C CA . LEU B 1 106 ? -7.066 2.561 -37.125 1 92.06 106 LEU B CA 1
ATOM 3948 C C . LEU B 1 106 ? -6.781 1.099 -37.438 1 92.06 106 LEU B C 1
ATOM 3950 O O . LEU B 1 106 ? -7.062 0.209 -36.625 1 92.06 106 LEU B O 1
ATOM 3954 N N . LEU B 1 107 ? -6.277 0.866 -38.625 1 92.19 107 LEU B N 1
ATOM 3955 C CA . LEU B 1 107 ? -5.914 -0.494 -39 1 92.19 107 LEU B CA 1
ATOM 3956 C C . LEU B 1 107 ? -4.824 -1.046 -38.094 1 92.19 107 LEU B C 1
ATOM 3958 O O . LEU B 1 107 ? -4.848 -2.227 -37.75 1 92.19 107 LEU B O 1
ATOM 3962 N N . GLY B 1 108 ? -3.926 -0.224 -37.719 1 92.81 108 GLY B N 1
ATOM 3963 C CA . GLY B 1 108 ? -2.898 -0.62 -36.781 1 92.81 108 GLY B CA 1
ATOM 3964 C C . GLY B 1 108 ? -3.457 -1.009 -35.406 1 92.81 108 GLY B C 1
ATOM 3965 O O . GLY B 1 108 ? -3.051 -2.02 -34.844 1 92.81 108 GLY B O 1
ATOM 3966 N N . VAL B 1 109 ? -4.363 -0.252 -34.938 1 92.5 109 VAL B N 1
ATOM 3967 C CA . VAL B 1 109 ? -5 -0.519 -33.656 1 92.5 109 VAL B CA 1
ATOM 3968 C C . VAL B 1 109 ? -5.816 -1.807 -33.75 1 92.5 109 VAL B C 1
ATOM 3970 O O . VAL B 1 109 ? -5.789 -2.627 -32.844 1 92.5 109 VAL B O 1
ATOM 3973 N N . LEU B 1 110 ? -6.465 -1.932 -34.844 1 93.38 110 LEU B N 1
ATOM 3974 C CA . LEU B 1 110 ? -7.273 -3.131 -35 1 93.38 110 LEU B CA 1
ATOM 3975 C C . LEU B 1 110 ? -6.395 -4.371 -35.094 1 93.38 110 LEU B C 1
ATOM 3977 O O . LEU B 1 110 ? -6.73 -5.422 -34.562 1 93.38 110 LEU B O 1
ATOM 3981 N N . LEU B 1 111 ? -5.344 -4.277 -35.781 1 94.56 111 LEU B N 1
ATOM 3982 C CA . LEU B 1 111 ? -4.402 -5.387 -35.875 1 94.56 111 LEU B CA 1
ATOM 3983 C C . LEU B 1 111 ? -3.82 -5.715 -34.5 1 94.56 111 LEU B C 1
ATOM 3985 O O . LEU B 1 111 ? -3.717 -6.887 -34.125 1 94.56 111 LEU B O 1
ATOM 3989 N N . TRP B 1 112 ? -3.459 -4.695 -33.812 1 92.88 112 TRP B N 1
ATOM 3990 C CA . TRP B 1 112 ? -2.947 -4.891 -32.469 1 92.88 112 TRP B CA 1
ATOM 3991 C C . TRP B 1 112 ? -3.977 -5.598 -31.594 1 92.88 112 TRP B C 1
ATOM 3993 O O . TRP B 1 112 ? -3.643 -6.531 -30.859 1 92.88 112 TRP B O 1
ATOM 4003 N N . ALA B 1 113 ? -5.113 -5.195 -31.672 1 93.31 113 ALA B N 1
ATOM 4004 C CA . ALA B 1 113 ? -6.199 -5.793 -30.891 1 93.31 113 ALA B CA 1
ATOM 4005 C C . ALA B 1 113 ? -6.414 -7.254 -31.281 1 93.31 113 ALA B C 1
ATOM 4007 O O . ALA B 1 113 ? -6.621 -8.109 -30.422 1 93.31 113 ALA B O 1
ATOM 4008 N N . ALA B 1 114 ? -6.398 -7.477 -32.531 1 94.5 114 ALA B N 1
ATOM 4009 C CA . ALA B 1 114 ? -6.574 -8.844 -33.031 1 94.5 114 ALA B CA 1
ATOM 4010 C C . ALA B 1 114 ? -5.438 -9.742 -32.531 1 94.5 114 ALA B C 1
ATOM 4012 O O . ALA B 1 114 ? -5.672 -10.859 -32.062 1 94.5 114 ALA B O 1
ATOM 4013 N N . LEU B 1 115 ? -4.289 -9.266 -32.594 1 93.5 115 LEU B N 1
ATOM 4014 C CA . LEU B 1 115 ? -3.135 -10.031 -32.125 1 93.5 115 LEU B CA 1
ATOM 4015 C C . LEU B 1 115 ? -3.195 -10.242 -30.625 1 93.5 115 LEU B C 1
ATOM 4017 O O . LEU B 1 115 ? -2.844 -11.312 -30.125 1 93.5 115 LEU B O 1
ATOM 4021 N N . TRP B 1 116 ? -3.598 -9.211 -29.984 1 91.06 116 TRP B N 1
ATOM 4022 C CA . TRP B 1 116 ? -3.756 -9.32 -28.531 1 91.06 116 TRP B CA 1
ATOM 4023 C C . TRP B 1 116 ? -4.797 -10.375 -28.172 1 91.06 116 TRP B C 1
ATOM 4025 O O . TRP B 1 116 ? -4.582 -11.188 -27.266 1 91.06 116 TRP B O 1
ATOM 4035 N N . LEU B 1 117 ? -5.828 -10.391 -28.922 1 92.31 117 LEU B N 1
ATOM 4036 C CA . LEU B 1 117 ? -6.895 -11.352 -28.672 1 92.31 117 LEU B CA 1
ATOM 4037 C C . LEU B 1 117 ? -6.418 -12.773 -28.953 1 92.31 117 LEU B C 1
ATOM 4039 O O . LEU B 1 117 ? -6.738 -13.703 -28.203 1 92.31 117 LEU B O 1
ATOM 4043 N N . LEU B 1 118 ? -5.691 -12.906 -29.969 1 93.38 118 LEU B N 1
ATOM 4044 C CA . LEU B 1 118 ? -5.148 -14.219 -30.297 1 93.38 118 LEU B CA 1
ATOM 4045 C C . LEU B 1 118 ? -4.164 -14.688 -29.234 1 93.38 118 LEU B C 1
ATOM 4047 O O . LEU B 1 118 ? -4.195 -15.852 -28.828 1 93.38 118 LEU B O 1
ATOM 4051 N N . ARG B 1 119 ? -3.428 -13.781 -28.797 1 92.38 119 ARG B N 1
ATOM 4052 C CA . ARG B 1 119 ? -2.455 -14.094 -27.75 1 92.38 119 ARG B CA 1
ATOM 4053 C C . ARG B 1 119 ? -3.15 -14.43 -26.438 1 92.38 119 ARG B C 1
ATOM 4055 O O . ARG B 1 119 ? -2.771 -15.383 -25.75 1 92.38 119 ARG B O 1
ATOM 4062 N N . ASP B 1 120 ? -4.105 -13.703 -26.188 1 93 120 ASP B N 1
ATOM 4063 C CA . ASP B 1 120 ? -4.844 -13.836 -24.922 1 93 120 ASP B CA 1
ATOM 4064 C C . ASP B 1 120 ? -5.613 -15.156 -24.891 1 93 120 ASP B C 1
ATOM 4066 O O . ASP B 1 120 ? -5.949 -15.648 -23.797 1 93 120 ASP B O 1
ATOM 4070 N N . ARG B 1 121 ? -5.812 -15.805 -26.047 1 91.56 121 ARG B N 1
ATOM 4071 C CA . ARG B 1 121 ? -6.613 -17.016 -26.141 1 91.56 121 ARG B CA 1
ATOM 4072 C C . ARG B 1 121 ? -5.738 -18.266 -26.016 1 91.56 121 ARG B C 1
ATOM 4074 O O . ARG B 1 121 ? -6.242 -19.375 -25.828 1 91.56 121 ARG B O 1
ATOM 4081 N N . GLN B 1 122 ? -4.488 -18.047 -26.031 1 92.38 122 GLN B N 1
ATOM 4082 C CA . GLN B 1 122 ? -3.588 -19.188 -25.953 1 92.38 122 GLN B CA 1
ATOM 4083 C C . GLN B 1 122 ? -3.461 -19.688 -24.516 1 92.38 122 GLN B C 1
ATOM 4085 O O . GLN B 1 122 ? -3.254 -18.891 -23.594 1 92.38 122 GLN B O 1
ATOM 4090 N N . SER B 1 123 ? -3.637 -20.984 -24.344 1 91.94 123 SER B N 1
ATOM 4091 C CA . SER B 1 123 ? -3.576 -21.578 -23.016 1 91.94 123 SER B CA 1
ATOM 4092 C C . SER B 1 123 ? -2.539 -22.703 -22.953 1 91.94 123 SER B C 1
ATOM 4094 O O . SER B 1 123 ? -2.178 -23.266 -23.984 1 91.94 123 SER B O 1
ATOM 4096 N N . LEU B 1 124 ? -2.049 -22.953 -21.781 1 88.44 124 LEU B N 1
ATOM 4097 C CA . LEU B 1 124 ? -1.155 -24.078 -21.547 1 88.44 124 LEU B CA 1
ATOM 4098 C C . LEU B 1 124 ? -1.95 -25.344 -21.266 1 88.44 124 LEU B C 1
ATOM 4100 O O . LEU B 1 124 ? -3.098 -25.281 -20.828 1 88.44 124 LEU B O 1
ATOM 4104 N N . PRO B 1 125 ? -1.323 -26.469 -21.734 1 77.19 125 PRO B N 1
ATOM 4105 C CA . PRO B 1 125 ? -2 -27.703 -21.359 1 77.19 125 PRO B CA 1
ATOM 4106 C C . PRO B 1 125 ? -2.043 -27.938 -19.859 1 77.19 125 PRO B C 1
ATOM 4108 O O . PRO B 1 125 ? -0.997 -27.984 -19.203 1 77.19 125 PRO B O 1
ATOM 4111 N N . ALA B 1 126 ? -2.955 -27.625 -19.188 1 67.19 126 ALA B N 1
ATOM 4112 C CA . ALA B 1 126 ? -2.957 -27.453 -17.75 1 67.19 126 ALA B CA 1
ATOM 4113 C C . ALA B 1 126 ? -3.332 -28.75 -17.031 1 67.19 126 ALA B C 1
ATOM 4115 O O . ALA B 1 126 ? -3.262 -28.828 -15.805 1 67.19 126 ALA B O 1
ATOM 4116 N N . SER B 1 127 ? -3.367 -29.828 -17.688 1 76 127 SER B N 1
ATOM 4117 C CA . SER B 1 127 ? -3.77 -31 -16.938 1 76 127 SER B CA 1
ATOM 4118 C C . SER B 1 127 ? -2.604 -31.578 -16.141 1 76 127 SER B C 1
ATOM 4120 O O . SER B 1 127 ? -1.445 -31.438 -16.531 1 76 127 SER B O 1
ATOM 4122 N N . ASP B 1 128 ? -2.729 -31.938 -14.828 1 89.06 128 ASP B N 1
ATOM 4123 C CA . ASP B 1 128 ? -1.852 -32.656 -13.922 1 89.06 128 ASP B CA 1
ATOM 4124 C C . ASP B 1 128 ? -0.82 -31.734 -13.281 1 89.06 128 ASP B C 1
ATOM 4126 O O . ASP B 1 128 ? 0.222 -32.188 -12.805 1 89.06 128 ASP B O 1
ATOM 4130 N N . ALA B 1 129 ? -1.123 -30.422 -13.414 1 95.38 129 ALA B N 1
ATOM 4131 C CA . ALA B 1 129 ? -0.225 -29.469 -12.766 1 95.38 129 ALA B CA 1
ATOM 4132 C C . ALA B 1 129 ? -0.677 -29.172 -11.344 1 95.38 129 ALA B C 1
ATOM 4134 O O . ALA B 1 129 ? -1.877 -29.094 -11.07 1 95.38 129 ALA B O 1
ATOM 4135 N N . PHE B 1 130 ? 0.288 -28.953 -10.422 1 98.06 130 PHE B N 1
ATOM 4136 C CA . PHE B 1 130 ? -0.005 -28.703 -9.016 1 98.06 130 PHE B CA 1
ATOM 4137 C C . PHE B 1 130 ? -0.296 -27.234 -8.789 1 98.06 130 PHE B C 1
ATOM 4139 O O . PHE B 1 130 ? 0.475 -26.359 -9.211 1 98.06 130 PHE B O 1
ATOM 4146 N N . VAL B 1 131 ? -1.412 -26.969 -8.148 1 98.62 131 VAL B N 1
ATOM 4147 C CA . VAL B 1 131 ? -1.774 -25.594 -7.781 1 98.62 131 VAL B CA 1
ATOM 4148 C C . VAL B 1 131 ? -2.066 -25.531 -6.285 1 98.62 131 VAL B C 1
ATOM 4150 O O . VAL B 1 131 ? -2.84 -26.328 -5.758 1 98.62 131 VAL B O 1
ATOM 4153 N N . PHE B 1 132 ? -1.409 -24.578 -5.598 1 98.94 132 PHE B N 1
ATOM 4154 C CA . PHE B 1 132 ? -1.656 -24.328 -4.184 1 98.94 132 PHE B CA 1
ATOM 4155 C C . PHE B 1 132 ? -2.488 -23.062 -3.992 1 98.94 132 PHE B C 1
ATOM 4157 O O . PHE B 1 132 ? -2.176 -22.016 -4.562 1 98.94 132 PHE B O 1
ATOM 4164 N N . ILE B 1 133 ? -3.537 -23.156 -3.207 1 98.94 133 ILE B N 1
ATOM 4165 C CA . ILE B 1 133 ? -4.445 -22.047 -2.986 1 98.94 133 ILE B CA 1
ATOM 4166 C C . ILE B 1 133 ? -4.613 -21.797 -1.487 1 98.94 133 ILE B C 1
ATOM 4168 O O . ILE B 1 133 ? -4.863 -22.734 -0.727 1 98.94 133 ILE B O 1
ATOM 4172 N N . THR B 1 134 ? -4.48 -20.531 -1.082 1 98.94 134 THR B N 1
ATOM 4173 C CA . THR B 1 134 ? -4.719 -20.219 0.32 1 98.94 134 THR B CA 1
ATOM 4174 C C . THR B 1 134 ? -6.152 -19.734 0.526 1 98.94 134 THR B C 1
ATOM 4176 O O . THR B 1 134 ? -6.75 -19.141 -0.375 1 98.94 134 THR B O 1
ATOM 4179 N N . GLY B 1 135 ? -6.668 -19.953 1.74 1 98 135 GLY B N 1
ATOM 4180 C CA . GLY B 1 135 ? -7.977 -19.438 2.105 1 98 135 GLY B CA 1
ATOM 4181 C C . GLY B 1 135 ? -9.109 -20.109 1.355 1 98 135 GLY B C 1
ATOM 4182 O O . GLY B 1 135 ? -9.945 -19.422 0.754 1 98 135 GLY B O 1
ATOM 4183 N N . CYS B 1 136 ? -9.242 -21.422 1.444 1 98.31 136 CYS B N 1
ATOM 4184 C CA . CYS B 1 136 ? -10.234 -22.172 0.676 1 98.31 136 CYS B CA 1
ATOM 4185 C C . CYS B 1 136 ? -11.438 -22.531 1.543 1 98.31 136 CYS B C 1
ATOM 4187 O O . CYS B 1 136 ? -12.227 -23.406 1.179 1 98.31 136 CYS B O 1
ATOM 4189 N N . ASP B 1 137 ? -11.609 -21.875 2.688 1 96.25 137 ASP B N 1
ATOM 4190 C CA . ASP B 1 137 ? -12.758 -22.125 3.555 1 96.25 137 ASP B CA 1
ATOM 4191 C C . ASP B 1 137 ? -14.062 -21.75 2.855 1 96.25 137 ASP B C 1
ATOM 4193 O O . ASP B 1 137 ? -15.078 -22.422 3.039 1 96.25 137 ASP B O 1
ATOM 4197 N N . SER B 1 138 ? -14 -20.656 2.107 1 90.81 138 SER B N 1
ATOM 4198 C CA . SER B 1 138 ? -15.18 -20.109 1.445 1 90.81 138 SER B CA 1
ATOM 4199 C C . SER B 1 138 ? -14.789 -19.172 0.299 1 90.81 138 SER B C 1
ATOM 4201 O O . SER B 1 138 ? -13.625 -19.109 -0.088 1 90.81 138 SER B O 1
ATOM 4203 N N . GLY B 1 139 ? -15.75 -18.719 -0.343 1 91.44 139 GLY B N 1
ATOM 4204 C CA . GLY B 1 139 ? -15.57 -17.609 -1.277 1 91.44 139 GLY B CA 1
ATOM 4205 C C . GLY B 1 139 ? -14.812 -18.016 -2.529 1 91.44 139 GLY B C 1
ATOM 4206 O O . GLY B 1 139 ? -15.062 -19.078 -3.098 1 91.44 139 GLY B O 1
ATOM 4207 N N . PHE B 1 140 ? -13.953 -17.078 -2.973 1 94.69 140 PHE B N 1
ATOM 4208 C CA . PHE B 1 140 ? -13.227 -17.234 -4.227 1 94.69 140 PHE B CA 1
ATOM 4209 C C . PHE B 1 140 ? -12.32 -18.469 -4.172 1 94.69 140 PHE B C 1
ATOM 4211 O O . PHE B 1 140 ? -12.227 -19.219 -5.145 1 94.69 140 PHE B O 1
ATOM 4218 N N . GLY B 1 141 ? -11.641 -18.672 -3.018 1 96.94 141 GLY B N 1
ATOM 4219 C CA . GLY B 1 141 ? -10.695 -19.766 -2.885 1 96.94 141 GLY B CA 1
ATOM 4220 C C . GLY B 1 141 ? -11.344 -21.125 -3.035 1 96.94 141 GLY B C 1
ATOM 4221 O O . GLY B 1 141 ? -10.852 -21.984 -3.775 1 96.94 141 GLY B O 1
ATOM 4222 N N . ARG B 1 142 ? -12.414 -21.281 -2.34 1 96.5 142 ARG B N 1
ATOM 4223 C CA . ARG B 1 142 ? -13.141 -22.547 -2.408 1 96.5 142 ARG B CA 1
ATOM 4224 C C . ARG B 1 142 ? -13.656 -22.812 -3.816 1 96.5 142 ARG B C 1
ATOM 4226 O O . ARG B 1 142 ? -13.508 -23.906 -4.352 1 96.5 142 ARG B O 1
ATOM 4233 N N . LEU B 1 143 ? -14.211 -21.812 -4.398 1 96.19 143 LEU B N 1
ATOM 4234 C CA . LEU B 1 143 ? -14.766 -21.938 -5.746 1 96.19 143 LEU B CA 1
ATOM 4235 C C . LEU B 1 143 ? -13.664 -22.25 -6.754 1 96.19 143 LEU B C 1
ATOM 4237 O O . LEU B 1 143 ? -13.844 -23.094 -7.625 1 96.19 143 LEU B O 1
ATOM 4241 N N . LEU B 1 144 ? -12.57 -21.594 -6.633 1 97.94 144 LEU B N 1
ATOM 4242 C CA . LEU B 1 144 ? -11.453 -21.828 -7.539 1 97.94 144 LEU B CA 1
ATOM 4243 C C . LEU B 1 144 ? -10.906 -23.234 -7.367 1 97.94 144 LEU B C 1
ATOM 4245 O O . LEU B 1 144 ? -10.602 -23.922 -8.352 1 97.94 144 LEU B O 1
ATOM 4249 N N . ALA B 1 145 ? -10.773 -23.641 -6.109 1 98.44 145 ALA B N 1
ATOM 4250 C CA . ALA B 1 145 ? -10.258 -24.984 -5.824 1 98.44 145 ALA B CA 1
ATOM 4251 C C . ALA B 1 145 ? -11.109 -26.047 -6.512 1 98.44 145 ALA B C 1
ATOM 4253 O O . ALA B 1 145 ? -10.57 -26.953 -7.172 1 98.44 145 ALA B O 1
ATOM 4254 N N . LEU B 1 146 ? -12.352 -25.938 -6.414 1 97.75 146 LEU B N 1
ATOM 4255 C CA . LEU B 1 146 ? -13.258 -26.906 -7.004 1 97.75 146 LEU B CA 1
ATOM 4256 C C . LEU B 1 146 ? -13.242 -26.828 -8.523 1 97.75 146 LEU B C 1
ATOM 4258 O O . LEU B 1 146 ? -13.281 -27.844 -9.211 1 97.75 146 LEU B O 1
ATOM 4262 N N . ARG B 1 147 ? -13.172 -25.641 -9 1 96.12 147 ARG B N 1
ATOM 4263 C CA . ARG B 1 147 ? -13.125 -25.453 -10.445 1 96.12 147 ARG B CA 1
ATOM 4264 C C . ARG B 1 147 ? -11.875 -26.094 -11.039 1 96.12 147 ARG B C 1
ATOM 4266 O O . ARG B 1 147 ? -11.953 -26.828 -12.031 1 96.12 147 ARG B O 1
ATOM 4273 N N . LEU B 1 148 ? -10.734 -25.844 -10.461 1 97.19 148 LEU B N 1
ATOM 4274 C CA . LEU B 1 148 ? -9.477 -26.406 -10.953 1 97.19 148 LEU B CA 1
ATOM 4275 C C . LEU B 1 148 ? -9.453 -27.922 -10.781 1 97.19 148 LEU B C 1
ATOM 4277 O O . LEU B 1 148 ? -8.922 -28.641 -11.633 1 97.19 148 LEU B O 1
ATOM 4281 N N . ASP B 1 149 ? -10.039 -28.359 -9.719 1 97.31 149 ASP B N 1
ATOM 4282 C CA . ASP B 1 149 ? -10.18 -29.781 -9.484 1 97.31 149 ASP B CA 1
ATOM 4283 C C . ASP B 1 149 ? -10.953 -30.453 -10.617 1 97.31 149 ASP B C 1
ATOM 4285 O O . ASP B 1 149 ? -10.539 -31.484 -11.133 1 97.31 149 ASP B O 1
ATOM 4289 N N . GLN B 1 150 ? -12 -29.844 -11.016 1 94.81 150 GLN B N 1
ATOM 4290 C CA . GLN B 1 150 ? -12.836 -30.359 -12.086 1 94.81 150 GLN B CA 1
ATOM 4291 C C . GLN B 1 150 ? -12.102 -30.344 -13.422 1 94.81 150 GLN B C 1
ATOM 4293 O O . GLN B 1 150 ? -12.352 -31.172 -14.297 1 94.81 150 GLN B O 1
ATOM 4298 N N . ARG B 1 151 ? -11.188 -29.453 -13.547 1 93.5 151 ARG B N 1
ATOM 4299 C CA . ARG B 1 151 ? -10.445 -29.297 -14.789 1 93.5 151 ARG B CA 1
ATOM 4300 C C . ARG B 1 151 ? -9.242 -30.219 -14.836 1 93.5 151 ARG B C 1
ATOM 4302 O O . ARG B 1 151 ? -8.461 -30.188 -15.789 1 93.5 151 ARG B O 1
ATOM 4309 N N . GLY B 1 152 ? -9.039 -30.984 -13.75 1 94.5 152 GLY B N 1
ATOM 4310 C CA . GLY B 1 152 ? -8.031 -32.031 -13.773 1 94.5 152 GLY B CA 1
ATOM 4311 C C . GLY B 1 152 ? -6.719 -31.609 -13.133 1 94.5 152 GLY B C 1
ATOM 4312 O O . GLY B 1 152 ? -5.73 -32.344 -13.195 1 94.5 152 GLY B O 1
ATOM 4313 N N . PHE B 1 153 ? -6.645 -30.438 -12.477 1 96.75 153 PHE B N 1
ATOM 4314 C CA . PHE B 1 153 ? -5.449 -30.016 -11.766 1 96.75 153 PHE B CA 1
ATOM 4315 C C . PHE B 1 153 ? -5.281 -30.812 -10.477 1 96.75 153 PHE B C 1
ATOM 4317 O O . PHE B 1 153 ? -6.25 -31.359 -9.945 1 96.75 153 PHE B O 1
ATOM 4324 N N . LEU B 1 154 ? -4.062 -30.938 -10.039 1 97.88 154 LEU B N 1
ATOM 4325 C CA . LEU B 1 154 ? -3.77 -31.438 -8.695 1 97.88 154 LEU B CA 1
ATOM 4326 C C . LEU B 1 154 ? -3.764 -30.281 -7.695 1 97.88 154 LEU B C 1
ATOM 4328 O O . LEU B 1 154 ? -2.744 -29.609 -7.516 1 97.88 154 LEU B O 1
ATOM 4332 N N . VAL B 1 155 ? -4.871 -30.156 -7.016 1 98.44 155 VAL B N 1
ATOM 4333 C CA . VAL B 1 155 ? -5.094 -28.953 -6.223 1 98.44 155 VAL B CA 1
ATOM 4334 C C . VAL B 1 155 ? -4.684 -29.203 -4.773 1 98.44 155 VAL B C 1
ATOM 4336 O O . VAL B 1 155 ? -5.117 -30.172 -4.156 1 98.44 155 VAL B O 1
ATOM 4339 N N . GLN B 1 156 ? -3.816 -28.422 -4.281 1 98.62 156 GLN B N 1
ATOM 4340 C CA . GLN B 1 156 ? -3.48 -28.328 -2.863 1 98.62 156 GLN B CA 1
ATOM 4341 C C . GLN B 1 156 ? -4.148 -27.125 -2.217 1 98.62 156 GLN B C 1
ATOM 4343 O O . GLN B 1 156 ? -3.67 -26 -2.357 1 98.62 156 GLN B O 1
ATOM 4348 N N . ALA B 1 157 ? -5.223 -27.406 -1.472 1 98.81 157 ALA B N 1
ATOM 4349 C CA . ALA B 1 157 ? -6.047 -26.328 -0.917 1 98.81 157 ALA B CA 1
ATOM 4350 C C . ALA B 1 157 ? -5.785 -26.156 0.577 1 98.81 157 ALA B C 1
ATOM 4352 O O . ALA B 1 157 ? -5.812 -27.125 1.336 1 98.81 157 ALA B O 1
ATOM 4353 N N . SER B 1 158 ? -5.516 -24.922 0.97 1 98.88 158 SER B N 1
ATOM 4354 C CA . SER B 1 158 ? -5.352 -24.672 2.398 1 98.88 158 SER B CA 1
ATOM 4355 C C . SER B 1 158 ? -6.555 -23.938 2.977 1 98.88 158 SER B C 1
ATOM 4357 O O . SER B 1 158 ? -7.145 -23.078 2.311 1 98.88 158 SER B O 1
ATOM 4359 N N . CYS B 1 159 ? -6.902 -24.344 4.18 1 98.69 159 CYS B N 1
ATOM 4360 C CA . CYS B 1 159 ? -7.984 -23.734 4.945 1 98.69 159 CYS B CA 1
ATOM 4361 C C . CYS B 1 159 ? -7.496 -23.281 6.312 1 98.69 159 CYS B C 1
ATOM 4363 O O . CYS B 1 159 ? -6.547 -23.844 6.859 1 98.69 159 CYS B O 1
ATOM 4365 N N . LEU B 1 160 ? -8.102 -22.219 6.77 1 98.31 160 LEU B N 1
ATOM 4366 C CA . LEU B 1 160 ? -7.805 -21.75 8.125 1 98.31 160 LEU B CA 1
ATOM 4367 C C . LEU B 1 160 ? -8.445 -22.672 9.156 1 98.31 160 LEU B C 1
ATOM 4369 O O . LEU B 1 160 ? -7.855 -22.953 10.203 1 98.31 160 LEU B O 1
ATOM 4373 N N . THR B 1 161 ? -9.664 -23.203 8.852 1 97.94 161 THR B N 1
ATOM 4374 C CA . THR B 1 161 ? -10.422 -23.984 9.828 1 97.94 161 THR B CA 1
ATOM 4375 C C . THR B 1 161 ? -10.445 -25.453 9.445 1 97.94 161 THR B C 1
ATOM 4377 O O . THR B 1 161 ? -10.539 -25.797 8.266 1 97.94 161 THR B O 1
ATOM 4380 N N . PRO B 1 162 ? -10.414 -26.297 10.453 1 98.19 162 PRO B N 1
ATOM 4381 C CA . PRO B 1 162 ? -10.531 -27.734 10.172 1 98.19 162 PRO B CA 1
ATOM 4382 C C . PRO B 1 162 ? -11.852 -28.078 9.477 1 98.19 162 PRO B C 1
ATOM 4384 O O . PRO B 1 162 ? -11.867 -28.922 8.57 1 98.19 162 PRO B O 1
ATOM 4387 N N . SER B 1 163 ? -12.922 -27.453 9.883 1 98.06 163 SER B N 1
ATOM 4388 C CA . SER B 1 163 ? -14.219 -27.734 9.266 1 98.06 163 SER B CA 1
ATOM 4389 C C . SER B 1 163 ? -14.219 -27.344 7.789 1 98.06 163 SER B C 1
ATOM 4391 O O . SER B 1 163 ? -14.773 -28.062 6.961 1 98.06 163 SER B O 1
ATOM 4393 N N . GLY B 1 164 ? -13.594 -26.234 7.508 1 97.69 164 GLY B N 1
ATOM 4394 C CA . GLY B 1 164 ? -13.492 -25.828 6.113 1 97.69 164 GLY B CA 1
ATOM 4395 C C . GLY B 1 164 ? -12.711 -26.812 5.266 1 97.69 164 GLY B C 1
ATOM 4396 O O . GLY B 1 164 ? -13.109 -27.141 4.145 1 97.69 164 GLY B O 1
ATOM 4397 N N . ALA B 1 165 ? -11.664 -27.312 5.809 1 98.44 165 ALA B N 1
ATOM 4398 C CA . ALA B 1 165 ? -10.828 -28.281 5.113 1 98.44 165 ALA B CA 1
ATOM 4399 C C . ALA B 1 165 ? -11.578 -29.594 4.875 1 98.44 165 ALA B C 1
ATOM 4401 O O . ALA B 1 165 ? -11.547 -30.141 3.77 1 98.44 165 ALA B O 1
ATOM 4402 N N . GLU B 1 166 ? -12.258 -30.031 5.855 1 98.06 166 GLU B N 1
ATOM 4403 C CA . GLU B 1 166 ? -13.008 -31.281 5.758 1 98.06 166 GLU B CA 1
ATOM 4404 C C . GLU B 1 166 ? -14.156 -31.172 4.762 1 98.06 166 GLU B C 1
ATOM 4406 O O . GLU B 1 166 ? -14.367 -32.062 3.949 1 98.06 166 GLU B O 1
ATOM 4411 N N . ASP B 1 167 ? -14.828 -30.062 4.859 1 97.88 167 ASP B N 1
ATOM 4412 C CA . ASP B 1 167 ? -15.953 -29.844 3.959 1 97.88 167 ASP B CA 1
ATOM 4413 C C . ASP B 1 167 ? -15.492 -29.797 2.504 1 97.88 167 ASP B C 1
ATOM 441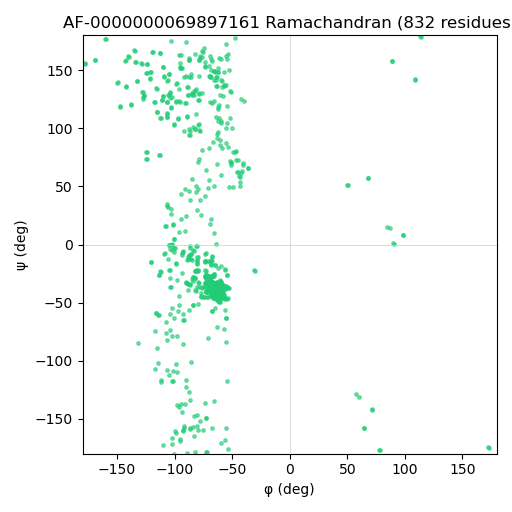5 O O . ASP B 1 167 ? -16.156 -30.344 1.623 1 97.88 167 ASP B O 1
ATOM 4419 N N . LEU B 1 168 ? -14.398 -29.172 2.289 1 98.38 168 LEU B N 1
ATOM 4420 C CA . LEU B 1 168 ? -13.859 -29.062 0.936 1 98.38 168 LEU B CA 1
ATOM 4421 C C . LEU B 1 168 ? -13.398 -30.422 0.427 1 98.38 168 LEU B C 1
ATOM 4423 O O . LEU B 1 168 ? -13.688 -30.797 -0.71 1 98.38 168 LEU B O 1
ATOM 4427 N N . GLN B 1 169 ? -12.742 -31.109 1.244 1 97.69 169 GLN B N 1
ATOM 4428 C CA . GLN B 1 169 ? -12.242 -32.438 0.883 1 97.69 169 GLN B CA 1
ATOM 4429 C C . GLN B 1 169 ? -13.391 -33.375 0.537 1 97.69 169 GLN B C 1
ATOM 4431 O O . GLN B 1 169 ? -13.281 -34.188 -0.386 1 97.69 169 GLN B O 1
ATOM 4436 N N . ARG B 1 170 ? -14.445 -33.281 1.204 1 97.56 170 ARG B N 1
ATOM 4437 C CA . ARG B 1 170 ? -15.594 -34.188 1.046 1 97.56 170 ARG B CA 1
ATOM 4438 C C . ARG B 1 170 ? -16.234 -34 -0.33 1 97.56 170 ARG B C 1
ATOM 4440 O O . ARG B 1 170 ? -16.734 -34.969 -0.909 1 97.56 170 ARG B O 1
ATOM 4447 N N . VAL B 1 171 ? -16.188 -32.844 -0.834 1 97.56 171 VAL B N 1
ATOM 4448 C CA . VAL B 1 171 ? -16.922 -32.594 -2.064 1 97.56 171 VAL B CA 1
ATOM 4449 C C . VAL B 1 171 ? -15.969 -32.594 -3.256 1 97.56 171 VAL B C 1
ATOM 4451 O O . VAL B 1 171 ? -16.406 -32.531 -4.406 1 97.56 171 VAL B O 1
ATOM 4454 N N . ALA B 1 172 ? -14.672 -32.719 -2.992 1 97.69 172 ALA B N 1
ATOM 4455 C CA . ALA B 1 172 ? -13.672 -32.656 -4.051 1 97.69 172 ALA B CA 1
ATOM 4456 C C . ALA B 1 172 ? -13.289 -34.062 -4.516 1 97.69 172 ALA B C 1
ATOM 4458 O O . ALA B 1 172 ? -13.656 -35.062 -3.885 1 97.69 172 ALA B O 1
ATOM 4459 N N . SER B 1 173 ? -12.688 -34.156 -5.656 1 96.94 173 SER B N 1
ATOM 4460 C CA . SER B 1 173 ? -12.156 -35.438 -6.129 1 96.94 173 SER B CA 1
ATOM 4461 C C . SER B 1 173 ? -10.914 -35.844 -5.34 1 96.94 173 SER B C 1
ATOM 4463 O O . SER B 1 173 ? -10.469 -35.125 -4.453 1 96.94 173 SER B O 1
ATOM 4465 N N . SER B 1 174 ? -10.344 -37 -5.723 1 96.25 174 SER B N 1
ATOM 4466 C CA . SER B 1 174 ? -9.148 -37.531 -5.055 1 96.25 174 SER B CA 1
ATOM 4467 C C . SER B 1 174 ? -7.91 -36.719 -5.449 1 96.25 174 SER B C 1
ATOM 4469 O O . SER B 1 174 ? -6.852 -36.844 -4.832 1 96.25 174 SER B O 1
ATOM 4471 N N . ARG B 1 175 ? -8.055 -35.844 -6.383 1 96.38 175 ARG B N 1
ATOM 4472 C CA . ARG B 1 175 ? -6.922 -35.031 -6.855 1 96.38 175 ARG B CA 1
ATOM 4473 C C . ARG B 1 175 ? -6.758 -33.781 -6.027 1 96.38 175 ARG B C 1
ATOM 4475 O O . ARG B 1 175 ? -5.77 -33.062 -6.172 1 96.38 175 ARG B O 1
ATOM 4482 N N . LEU B 1 176 ? -7.703 -33.469 -5.242 1 98.25 176 LEU B N 1
ATOM 4483 C CA . LEU B 1 176 ? -7.633 -32.312 -4.359 1 98.25 176 LEU B CA 1
ATOM 4484 C C . LEU B 1 176 ? -7.328 -32.75 -2.926 1 98.25 176 LEU B C 1
ATOM 4486 O O . LEU B 1 176 ? -7.984 -33.625 -2.385 1 98.25 176 LEU B O 1
ATOM 4490 N N . HIS B 1 177 ? -6.312 -32.156 -2.352 1 98.44 177 HIS B N 1
ATOM 4491 C CA . HIS B 1 177 ? -5.93 -32.375 -0.965 1 98.44 177 HIS B CA 1
ATOM 4492 C C . HIS B 1 177 ? -5.941 -31.094 -0.16 1 98.44 177 HIS B C 1
ATOM 4494 O O . HIS B 1 177 ? -5.559 -30.031 -0.669 1 98.44 177 HIS B O 1
ATOM 4500 N N . THR B 1 178 ? -6.359 -31.219 1.056 1 98.69 178 THR B N 1
ATOM 4501 C CA . THR B 1 178 ? -6.461 -30.031 1.891 1 98.69 178 THR B CA 1
ATOM 4502 C C . THR B 1 178 ? -5.398 -30.047 2.984 1 98.69 178 THR B C 1
ATOM 4504 O O . THR B 1 178 ? -4.906 -31.109 3.365 1 98.69 178 THR B O 1
ATOM 4507 N N . THR B 1 179 ? -4.98 -28.859 3.451 1 98.69 179 THR B N 1
ATOM 4508 C CA . THR B 1 179 ? -4.109 -28.672 4.605 1 98.69 179 THR B CA 1
ATOM 4509 C C . THR B 1 179 ? -4.527 -27.438 5.398 1 98.69 179 THR B C 1
ATOM 4511 O O . THR B 1 179 ? -5.27 -26.594 4.895 1 98.69 179 THR B O 1
ATOM 4514 N N . LEU B 1 180 ? -4.125 -27.406 6.66 1 98.81 180 LEU B N 1
ATOM 4515 C CA . LEU B 1 180 ? -4.398 -26.234 7.496 1 98.81 180 LEU B CA 1
ATOM 4516 C C . LEU B 1 180 ? -3.279 -25.219 7.375 1 98.81 180 LEU B C 1
ATOM 4518 O O . LEU B 1 180 ? -2.1 -25.562 7.375 1 98.81 180 LEU B O 1
ATOM 4522 N N . LEU B 1 181 ? -3.699 -23.938 7.242 1 98.88 181 LEU B N 1
ATOM 4523 C CA . LEU B 1 181 ? -2.719 -22.875 7.105 1 98.88 181 LEU B CA 1
ATOM 4524 C C . LEU B 1 181 ? -3.232 -21.578 7.742 1 98.88 181 LEU B C 1
ATOM 4526 O O . LEU B 1 181 ? -4.32 -21.109 7.406 1 98.88 181 LEU B O 1
ATOM 4530 N N . ASP B 1 182 ? -2.543 -21.109 8.719 1 98.88 182 ASP B N 1
ATOM 4531 C CA . ASP B 1 182 ? -2.617 -19.719 9.172 1 98.88 182 ASP B CA 1
ATOM 4532 C C . ASP B 1 182 ? -1.492 -18.875 8.562 1 98.88 182 ASP B C 1
ATOM 4534 O O . ASP B 1 182 ? -0.338 -18.984 8.984 1 98.88 182 ASP B O 1
ATOM 4538 N N . VAL B 1 183 ? -1.861 -18.016 7.641 1 98.81 183 VAL B N 1
ATOM 4539 C CA . VAL B 1 183 ? -0.858 -17.312 6.855 1 98.81 183 VAL B CA 1
ATOM 4540 C C . VAL B 1 183 ? -0.113 -16.312 7.75 1 98.81 183 VAL B C 1
ATOM 4542 O O . VAL B 1 183 ? 0.931 -15.789 7.363 1 98.81 183 VAL B O 1
ATOM 4545 N N . THR B 1 184 ? -0.638 -15.984 8.969 1 98.44 184 THR B N 1
ATOM 4546 C CA . THR B 1 184 ? -0.015 -15.008 9.852 1 98.44 184 THR B CA 1
ATOM 4547 C C . THR B 1 184 ? 1.033 -15.672 10.742 1 98.44 184 THR B C 1
ATOM 4549 O O . THR B 1 184 ? 1.795 -14.984 11.43 1 98.44 184 THR B O 1
ATOM 4552 N N . ASP B 1 185 ? 1.063 -16.984 10.711 1 98.5 185 ASP B N 1
ATOM 4553 C CA . ASP B 1 185 ? 1.981 -17.75 11.555 1 98.5 185 ASP B CA 1
ATOM 4554 C C . ASP B 1 185 ? 3.121 -18.328 10.727 1 98.5 185 ASP B C 1
ATOM 4556 O O . ASP B 1 185 ? 2.92 -19.297 9.984 1 98.5 185 ASP B O 1
ATOM 4560 N N . PRO B 1 186 ? 4.312 -17.844 10.961 1 97.5 186 PRO B N 1
ATOM 4561 C CA . PRO B 1 186 ? 5.449 -18.312 10.164 1 97.5 186 PRO B CA 1
ATOM 4562 C C . PRO B 1 186 ? 5.66 -19.828 10.273 1 97.5 186 PRO B C 1
ATOM 4564 O O . PRO B 1 186 ? 6.047 -20.469 9.305 1 97.5 186 PRO B O 1
ATOM 4567 N N . GLN B 1 187 ? 5.398 -20.391 11.414 1 98.12 187 GLN B N 1
ATOM 4568 C CA . GLN B 1 187 ? 5.547 -21.844 11.57 1 98.12 187 GLN B CA 1
ATOM 4569 C C . GLN B 1 187 ? 4.488 -22.594 10.773 1 98.12 187 GLN B C 1
ATOM 4571 O O . GLN B 1 187 ? 4.777 -23.625 10.18 1 98.12 187 GLN B O 1
ATOM 4576 N N . SER B 1 188 ? 3.287 -22.078 10.789 1 98.81 188 SER B N 1
ATOM 4577 C CA . SER B 1 188 ? 2.227 -22.656 9.977 1 98.81 188 SER B CA 1
ATOM 4578 C C . SER B 1 188 ? 2.58 -22.625 8.492 1 98.81 188 SER B C 1
ATOM 4580 O O . SER B 1 188 ? 2.369 -23.594 7.77 1 98.81 188 SER B O 1
ATOM 4582 N N . VAL B 1 189 ? 3.141 -21.531 8.062 1 98.81 189 VAL B N 1
ATOM 4583 C CA . VAL B 1 189 ? 3.525 -21.359 6.664 1 98.81 189 VAL B CA 1
ATOM 4584 C C . VAL B 1 189 ? 4.621 -22.344 6.297 1 98.81 189 VAL B C 1
ATOM 4586 O O . VAL B 1 189 ? 4.57 -22.969 5.234 1 98.81 189 VAL B O 1
ATOM 4589 N N . GLN B 1 190 ? 5.551 -22.531 7.18 1 98.31 190 GLN B N 1
ATOM 4590 C CA . GLN B 1 190 ? 6.637 -23.453 6.906 1 98.31 190 GLN B CA 1
ATOM 4591 C C . GLN B 1 190 ? 6.129 -24.891 6.84 1 98.31 190 GLN B C 1
ATOM 4593 O O . GLN B 1 190 ? 6.566 -25.672 5.992 1 98.31 190 GLN B O 1
ATOM 4598 N N . ARG B 1 191 ? 5.234 -25.219 7.695 1 98.56 191 ARG B N 1
ATOM 4599 C CA . ARG B 1 191 ? 4.645 -26.547 7.672 1 98.56 191 ARG B CA 1
ATOM 4600 C C . ARG B 1 191 ? 3.869 -26.781 6.383 1 98.56 191 ARG B C 1
ATOM 4602 O O . ARG B 1 191 ? 3.971 -27.859 5.777 1 98.56 191 ARG B O 1
ATOM 4609 N N . ALA B 1 192 ? 3.133 -25.828 6.012 1 98.81 192 ALA B N 1
ATOM 4610 C CA . ALA B 1 192 ? 2.375 -25.938 4.766 1 98.81 192 ALA B CA 1
ATOM 4611 C C . ALA B 1 192 ? 3.309 -26.047 3.564 1 98.81 192 ALA B C 1
ATOM 4613 O O . ALA B 1 192 ? 3.049 -26.812 2.635 1 98.81 192 ALA B O 1
ATOM 4614 N N . ALA B 1 193 ? 4.367 -25.281 3.561 1 98.62 193 ALA B N 1
ATOM 4615 C CA . ALA B 1 193 ? 5.332 -25.312 2.465 1 98.62 193 ALA B CA 1
ATOM 4616 C C . ALA B 1 193 ? 5.965 -26.703 2.346 1 98.62 193 ALA B C 1
ATOM 4618 O O . ALA B 1 193 ? 6.133 -27.219 1.239 1 98.62 193 ALA B O 1
ATOM 4619 N N . LYS B 1 194 ? 6.297 -27.25 3.477 1 98.44 194 LYS B N 1
ATOM 4620 C CA . LYS B 1 194 ? 6.863 -28.594 3.479 1 98.44 194 LYS B CA 1
ATOM 4621 C C . LYS B 1 194 ? 5.848 -29.609 2.975 1 98.44 194 LYS B C 1
ATOM 4623 O O . LYS B 1 194 ? 6.199 -30.531 2.238 1 98.44 194 LYS B O 1
ATOM 4628 N N . TRP B 1 195 ? 4.68 -29.469 3.41 1 98.69 195 TRP B N 1
ATOM 4629 C CA . TRP B 1 195 ? 3.6 -30.328 2.955 1 98.69 195 TRP B CA 1
ATOM 4630 C C . TRP B 1 195 ? 3.447 -30.266 1.439 1 98.69 195 TRP B C 1
ATOM 4632 O O . TRP B 1 195 ? 3.34 -31.297 0.774 1 98.69 195 TRP B O 1
ATOM 4642 N N . VAL B 1 196 ? 3.463 -29.078 0.852 1 98.75 196 VAL B N 1
ATOM 4643 C CA . VAL B 1 196 ? 3.369 -28.891 -0.592 1 98.75 196 VAL B CA 1
ATOM 4644 C C . VAL B 1 196 ? 4.57 -29.531 -1.277 1 98.75 196 VAL B C 1
ATOM 4646 O O . VAL B 1 196 ? 4.418 -30.234 -2.283 1 98.75 196 VAL B O 1
ATOM 4649 N N . GLU B 1 197 ? 5.719 -29.328 -0.731 1 98.38 197 GLU B N 1
ATOM 4650 C CA . GLU B 1 197 ? 6.949 -29.875 -1.289 1 98.38 197 GLU B CA 1
ATOM 4651 C C . GLU B 1 197 ? 6.871 -31.391 -1.397 1 98.38 197 GLU B C 1
ATOM 4653 O O . GLU B 1 197 ? 7.262 -31.969 -2.416 1 98.38 197 GLU B O 1
ATOM 4658 N N . THR B 1 198 ? 6.367 -31.969 -0.377 1 97.88 198 THR B N 1
ATOM 4659 C CA . THR B 1 198 ? 6.254 -33.406 -0.34 1 97.88 198 THR B CA 1
ATOM 4660 C C . THR B 1 198 ? 5.289 -33.906 -1.412 1 97.88 198 THR B C 1
ATOM 4662 O O . THR B 1 198 ? 5.5 -34.969 -2.006 1 97.88 198 THR B O 1
ATOM 4665 N N . HIS B 1 199 ? 4.312 -33.188 -1.71 1 96.25 199 HIS B N 1
ATOM 4666 C CA . HIS B 1 199 ? 3.285 -33.625 -2.658 1 96.25 199 HIS B CA 1
ATOM 4667 C C . HIS B 1 199 ? 3.736 -33.375 -4.098 1 96.25 199 HIS B C 1
ATOM 4669 O O . HIS B 1 199 ? 3.482 -34.219 -4.973 1 96.25 199 HIS B O 1
ATOM 4675 N N . VAL B 1 200 ? 4.383 -32.281 -4.344 1 96.69 200 VAL B N 1
ATOM 4676 C CA . VAL B 1 200 ? 4.652 -31.906 -5.727 1 96.69 200 VAL B CA 1
ATOM 4677 C C . VAL B 1 200 ? 5.918 -32.594 -6.219 1 96.69 200 VAL B C 1
ATOM 4679 O O . VAL B 1 200 ? 6.09 -32.812 -7.422 1 96.69 200 VAL B O 1
ATOM 4682 N N . GLY B 1 201 ? 6.922 -32.906 -5.371 1 94.94 201 GLY B N 1
ATOM 4683 C CA . GLY B 1 201 ? 8.156 -33.562 -5.738 1 94.94 201 GLY B CA 1
ATOM 4684 C C . GLY B 1 201 ? 8.953 -32.844 -6.793 1 94.94 201 GLY B C 1
ATOM 4685 O O . GLY B 1 201 ? 9.148 -31.625 -6.688 1 94.94 201 GLY B O 1
ATOM 4686 N N . GLU B 1 202 ? 9.352 -33.531 -7.836 1 95.12 202 GLU B N 1
ATOM 4687 C CA . GLU B 1 202 ? 10.234 -33 -8.852 1 95.12 202 GLU B CA 1
ATOM 4688 C C . GLU B 1 202 ? 9.453 -32.125 -9.852 1 95.12 202 GLU B C 1
ATOM 4690 O O . GLU B 1 202 ? 10.047 -31.328 -10.578 1 95.12 202 GLU B O 1
ATOM 4695 N N . ALA B 1 203 ? 8.164 -32.312 -9.812 1 95.44 203 ALA B N 1
ATOM 4696 C CA . ALA B 1 203 ? 7.34 -31.547 -10.75 1 95.44 203 ALA B CA 1
ATOM 4697 C C . ALA B 1 203 ? 7.352 -30.062 -10.398 1 95.44 203 ALA B C 1
ATOM 4699 O O . ALA B 1 203 ? 7.227 -29.219 -11.281 1 95.44 203 ALA B O 1
ATOM 4700 N N . GLY B 1 204 ? 7.488 -29.797 -9.086 1 97.56 204 GLY B N 1
ATOM 4701 C CA . GLY B 1 204 ? 7.41 -28.422 -8.633 1 97.56 204 GLY B CA 1
ATOM 4702 C C . GLY B 1 204 ? 5.992 -27.891 -8.562 1 97.56 204 GLY B C 1
ATOM 4703 O O . GLY B 1 204 ? 5.035 -28.641 -8.789 1 97.56 204 GLY B O 1
ATOM 4704 N N . LEU B 1 205 ? 5.895 -26.625 -8.219 1 98.44 205 LEU B N 1
ATOM 4705 C CA . LEU B 1 205 ? 4.59 -26 -8.055 1 98.44 205 LEU B CA 1
ATOM 4706 C C . LEU B 1 205 ? 4.266 -25.125 -9.258 1 98.44 205 LEU B C 1
ATOM 4708 O O . LEU B 1 205 ? 4.945 -24.125 -9.508 1 98.44 205 LEU B O 1
ATOM 4712 N N . PHE B 1 206 ? 3.189 -25.484 -9.961 1 97.88 206 PHE B N 1
ATOM 4713 C CA . PHE B 1 206 ? 2.799 -24.812 -11.188 1 97.88 206 PHE B CA 1
ATOM 4714 C C . PHE B 1 206 ? 2.143 -23.469 -10.875 1 97.88 206 PHE B C 1
ATOM 4716 O O . PHE B 1 206 ? 2.291 -22.516 -11.641 1 97.88 206 PHE B O 1
ATOM 4723 N N . GLY B 1 207 ? 1.371 -23.438 -9.812 1 98.44 207 GLY B N 1
ATOM 4724 C CA . GLY B 1 207 ? 0.669 -22.203 -9.492 1 98.44 207 GLY B CA 1
ATOM 4725 C C . GLY B 1 207 ? 0.448 -22.016 -8.008 1 98.44 207 GLY B C 1
ATOM 4726 O O . GLY B 1 207 ? 0.158 -22.969 -7.285 1 98.44 207 GLY B O 1
ATOM 4727 N N . LEU B 1 208 ? 0.615 -20.812 -7.535 1 98.94 208 LEU B N 1
ATOM 4728 C CA . LEU B 1 208 ? 0.251 -20.344 -6.203 1 98.94 208 LEU B CA 1
ATOM 4729 C C . LEU B 1 208 ? -0.792 -19.234 -6.285 1 98.94 208 LEU B C 1
ATOM 4731 O O . LEU B 1 208 ? -0.592 -18.234 -6.98 1 98.94 208 LEU B O 1
ATOM 4735 N N . VAL B 1 209 ? -1.9 -19.438 -5.664 1 98.94 209 VAL B N 1
ATOM 4736 C CA . VAL B 1 209 ? -2.918 -18.406 -5.566 1 98.94 209 VAL B CA 1
ATOM 4737 C C . VAL B 1 209 ? -3.043 -17.938 -4.117 1 98.94 209 VAL B C 1
ATOM 4739 O O . VAL B 1 209 ? -3.543 -18.672 -3.264 1 98.94 209 VAL B O 1
ATOM 4742 N N . ASN B 1 210 ? -2.584 -16.734 -3.867 1 98.94 210 ASN B N 1
ATOM 4743 C CA . ASN B 1 210 ? -2.791 -16.094 -2.568 1 98.94 210 ASN B CA 1
ATOM 4744 C C . ASN B 1 210 ? -4.168 -15.445 -2.473 1 98.94 210 ASN B C 1
ATOM 4746 O O . ASN B 1 210 ? -4.352 -14.305 -2.896 1 98.94 210 ASN B O 1
ATOM 4750 N N . ASN B 1 211 ? -5.055 -16.188 -1.821 1 98.56 211 ASN B N 1
ATOM 4751 C CA . ASN B 1 211 ? -6.453 -15.773 -1.741 1 98.56 211 ASN B CA 1
ATOM 4752 C C . ASN B 1 211 ? -6.855 -15.43 -0.31 1 98.56 211 ASN B C 1
ATOM 4754 O O . ASN B 1 211 ? -7.797 -14.664 -0.091 1 98.56 211 ASN B O 1
ATOM 4758 N N . ALA B 1 212 ? -6.172 -16.031 0.665 1 98.19 212 ALA B N 1
ATOM 4759 C CA . ALA B 1 212 ? -6.504 -15.742 2.059 1 98.19 212 ALA B CA 1
ATOM 4760 C C . ALA B 1 212 ? -6.539 -14.242 2.318 1 98.19 212 ALA B C 1
ATOM 4762 O O . ALA B 1 212 ? -5.633 -13.516 1.905 1 98.19 212 ALA B O 1
ATOM 4763 N N . GLY B 1 213 ? -7.57 -13.758 2.941 1 96.25 213 GLY B N 1
ATOM 4764 C CA . GLY B 1 213 ? -7.715 -12.336 3.227 1 96.25 213 GLY B CA 1
ATOM 4765 C C . GLY B 1 213 ? -8.852 -12.031 4.188 1 96.25 213 GLY B C 1
ATOM 4766 O O . GLY B 1 213 ? -9.758 -12.852 4.359 1 96.25 213 GLY B O 1
ATOM 4767 N N . VAL B 1 214 ? -8.773 -10.891 4.816 1 95.5 214 VAL B N 1
ATOM 4768 C CA . VAL B 1 214 ? -9.82 -10.406 5.715 1 95.5 214 VAL B CA 1
ATOM 4769 C C . VAL B 1 214 ? -10.125 -8.945 5.406 1 95.5 214 VAL B C 1
ATOM 4771 O O . VAL B 1 214 ? -9.289 -8.227 4.844 1 95.5 214 VAL B O 1
ATOM 4774 N N . THR B 1 215 ? -11.289 -8.539 5.777 1 94.25 215 THR B N 1
ATOM 4775 C CA . THR B 1 215 ? -11.688 -7.164 5.508 1 94.25 215 THR B CA 1
ATOM 4776 C C . THR B 1 215 ? -11.266 -6.246 6.652 1 94.25 215 THR B C 1
ATOM 4778 O O . THR B 1 215 ? -10.898 -5.09 6.422 1 94.25 215 THR B O 1
ATOM 4781 N N . GLY B 1 216 ? -11.281 -6.762 7.891 1 94.5 216 GLY B N 1
ATOM 4782 C CA . GLY B 1 216 ? -11.141 -5.887 9.047 1 94.5 216 GLY B CA 1
ATOM 4783 C C . GLY B 1 216 ? -12.289 -4.914 9.203 1 94.5 216 GLY B C 1
ATOM 4784 O O . GLY B 1 216 ? -13.414 -5.195 8.781 1 94.5 216 GLY B O 1
ATOM 4785 N N . ILE B 1 217 ? -12.055 -3.844 9.891 1 95.06 217 ILE B N 1
ATOM 4786 C CA . ILE B 1 217 ? -13.062 -2.807 10.094 1 95.06 217 ILE B CA 1
ATOM 4787 C C . ILE B 1 217 ? -13.148 -1.925 8.852 1 95.06 217 ILE B C 1
ATOM 4789 O O . ILE B 1 217 ? -12.133 -1.395 8.383 1 95.06 217 ILE B O 1
ATOM 4793 N N . ILE B 1 218 ? -14.289 -1.817 8.32 1 94.62 218 ILE B N 1
ATOM 4794 C CA . ILE B 1 218 ? -14.555 -0.861 7.25 1 94.62 218 ILE B CA 1
ATOM 4795 C C . ILE B 1 218 ? -15.383 0.301 7.793 1 94.62 218 ILE B C 1
ATOM 4797 O O . ILE B 1 218 ? -16.547 0.127 8.141 1 94.62 218 ILE B O 1
ATOM 4801 N N . GLY B 1 219 ? -14.883 1.412 7.926 1 94.44 219 GLY B N 1
ATOM 4802 C CA . GLY B 1 219 ? -15.547 2.574 8.492 1 94.44 219 GLY B CA 1
ATOM 4803 C C . GLY B 1 219 ? -14.625 3.764 8.672 1 94.44 219 GLY B C 1
ATOM 4804 O O . GLY B 1 219 ? -13.477 3.736 8.234 1 94.44 219 GLY B O 1
ATOM 4805 N N . PRO B 1 220 ? -15.094 4.781 9.25 1 96.38 220 PRO B N 1
ATOM 4806 C CA . PRO B 1 220 ? -14.297 6 9.414 1 96.38 220 PRO B CA 1
ATOM 4807 C C . PRO B 1 220 ? -12.984 5.754 10.156 1 96.38 220 PRO B C 1
ATOM 4809 O O . PRO B 1 220 ? -12.977 5.105 11.211 1 96.38 220 PRO B O 1
ATOM 4812 N N . THR B 1 221 ? -11.953 6.309 9.688 1 97.5 221 THR B N 1
ATOM 4813 C CA . THR B 1 221 ? -10.602 6.113 10.211 1 97.5 221 THR B CA 1
ATOM 4814 C C . THR B 1 221 ? -10.508 6.594 11.656 1 97.5 221 THR B C 1
ATOM 4816 O O . THR B 1 221 ? -9.906 5.926 12.5 1 97.5 221 THR B O 1
ATOM 4819 N N . PRO B 1 222 ? -11.211 7.684 12.023 1 96.75 222 PRO B N 1
ATOM 4820 C CA . PRO B 1 222 ? -11.094 8.195 13.391 1 96.75 222 PRO B CA 1
ATOM 4821 C C . PRO B 1 222 ? -11.695 7.25 14.43 1 96.75 222 PRO B C 1
ATOM 4823 O O . PRO B 1 222 ? -11.5 7.438 15.633 1 96.75 222 PRO B O 1
ATOM 4826 N N . TRP B 1 223 ? -12.5 6.238 13.961 1 97.19 223 TRP B N 1
ATOM 4827 C CA . TRP B 1 223 ? -13.109 5.285 14.883 1 97.19 223 TRP B CA 1
ATOM 4828 C C . TRP B 1 223 ? -12.141 4.16 15.219 1 97.19 223 TRP B C 1
ATOM 4830 O O . TRP B 1 223 ? -12.422 3.332 16.094 1 97.19 223 TRP B O 1
ATOM 4840 N N . GLN B 1 224 ? -11 4.156 14.594 1 96.69 224 GLN B N 1
ATOM 4841 C CA . GLN B 1 224 ? -10.117 2.994 14.656 1 96.69 224 GLN B CA 1
ATOM 4842 C C . GLN B 1 224 ? -8.836 3.314 15.422 1 96.69 224 GLN B C 1
ATOM 4844 O O . GLN B 1 224 ? -8.562 4.48 15.727 1 96.69 224 GLN B O 1
ATOM 4849 N N . THR B 1 225 ? -8.164 2.238 15.781 1 95.56 225 THR B N 1
ATOM 4850 C CA . THR B 1 225 ? -6.855 2.322 16.422 1 95.56 225 THR B CA 1
ATOM 4851 C C . THR B 1 225 ? -5.789 1.632 15.586 1 95.56 225 THR B C 1
ATOM 4853 O O . THR B 1 225 ? -6.109 0.918 14.633 1 95.56 225 THR B O 1
ATOM 4856 N N . ARG B 1 226 ? -4.547 1.919 15.938 1 96.69 226 ARG B N 1
ATOM 4857 C CA . ARG B 1 226 ? -3.43 1.261 15.273 1 96.69 226 ARG B CA 1
ATOM 4858 C C . ARG B 1 226 ? -3.592 -0.255 15.297 1 96.69 226 ARG B C 1
ATOM 4860 O O . ARG B 1 226 ? -3.289 -0.935 14.312 1 96.69 226 ARG B O 1
ATOM 4867 N N . GLU B 1 227 ? -4.09 -0.79 16.359 1 96.19 227 GLU B N 1
ATOM 4868 C CA . GLU B 1 227 ? -4.211 -2.227 16.594 1 96.19 227 GLU B CA 1
ATOM 4869 C C . GLU B 1 227 ? -5.316 -2.828 15.727 1 96.19 227 GLU B C 1
ATOM 4871 O O . GLU B 1 227 ? -5.395 -4.047 15.57 1 96.19 227 GLU B O 1
ATOM 4876 N N . ASP B 1 228 ? -6.129 -1.993 15.18 1 97.19 228 ASP B N 1
ATOM 4877 C CA . ASP B 1 228 ? -7.152 -2.48 14.258 1 97.19 228 ASP B CA 1
ATOM 4878 C C . ASP B 1 228 ? -6.566 -2.73 12.875 1 97.19 228 ASP B C 1
ATOM 4880 O O . ASP B 1 228 ? -7.125 -3.5 12.086 1 97.19 228 ASP B O 1
ATOM 4884 N N . PHE B 1 229 ? -5.434 -2.098 12.516 1 98.25 229 PHE B N 1
ATOM 4885 C CA . PHE B 1 229 ? -4.82 -2.193 11.195 1 98.25 229 PHE B CA 1
ATOM 4886 C C . PHE B 1 229 ? -3.885 -3.393 11.125 1 98.25 229 PHE B C 1
ATOM 4888 O O . PHE B 1 229 ? -3.803 -4.059 10.086 1 98.25 229 PHE B O 1
ATOM 4895 N N . LEU B 1 230 ? -3.244 -3.693 12.172 1 97.69 230 LEU B N 1
ATOM 4896 C CA . LEU B 1 230 ? -2.148 -4.656 12.211 1 97.69 230 LEU B CA 1
ATOM 4897 C C . LEU B 1 230 ? -2.629 -6.043 11.805 1 97.69 230 LEU B C 1
ATOM 4899 O O . LEU B 1 230 ? -2.018 -6.691 10.953 1 97.69 230 LEU B O 1
ATOM 4903 N N . PRO B 1 231 ? -3.74 -6.539 12.352 1 97.75 231 PRO B N 1
ATOM 4904 C CA . PRO B 1 231 ? -4.164 -7.883 11.961 1 97.75 231 PRO B CA 1
ATOM 4905 C C . PRO B 1 231 ? -4.492 -7.992 10.469 1 97.75 231 PRO B C 1
ATOM 4907 O O . PRO B 1 231 ? -4.254 -9.039 9.859 1 97.75 231 PRO B O 1
ATOM 4910 N N . VAL B 1 232 ? -5.035 -6.965 9.914 1 98.38 232 VAL B N 1
ATOM 4911 C CA . VAL B 1 232 ? -5.391 -6.98 8.492 1 98.38 232 VAL B CA 1
ATOM 4912 C C . VAL B 1 232 ? -4.121 -7.012 7.645 1 98.38 232 VAL B C 1
ATOM 4914 O O . VAL B 1 232 ? -4.023 -7.789 6.691 1 98.38 232 VAL B O 1
ATOM 4917 N N . LEU B 1 233 ? -3.141 -6.211 7.996 1 98.81 233 LEU B N 1
ATOM 4918 C CA . LEU B 1 233 ? -1.852 -6.211 7.312 1 98.81 233 LEU B CA 1
ATOM 4919 C C . LEU B 1 233 ? -1.172 -7.57 7.43 1 98.81 233 LEU B C 1
ATOM 4921 O O . LEU B 1 233 ? -0.552 -8.039 6.473 1 98.81 233 LEU B O 1
ATOM 4925 N N . ASN B 1 234 ? -1.312 -8.18 8.57 1 98.69 234 ASN B N 1
ATOM 4926 C CA . ASN B 1 234 ? -0.703 -9.492 8.797 1 98.69 234 ASN B CA 1
ATOM 4927 C C . ASN B 1 234 ? -1.274 -10.547 7.859 1 98.69 234 ASN B C 1
ATOM 4929 O O . ASN B 1 234 ? -0.535 -11.383 7.332 1 98.69 234 ASN B O 1
ATOM 4933 N N . VAL B 1 235 ? -2.5 -10.469 7.652 1 98.69 235 VAL B N 1
ATOM 4934 C CA . VAL B 1 235 ? -3.152 -11.484 6.836 1 98.69 235 VAL B CA 1
ATOM 4935 C C . VAL B 1 235 ? -3.01 -11.133 5.355 1 98.69 235 VAL B C 1
ATOM 4937 O O . VAL B 1 235 ? -2.521 -11.938 4.562 1 98.69 235 VAL B O 1
ATOM 4940 N N . ASN B 1 236 ? -3.387 -9.898 4.984 1 98.81 236 ASN B N 1
ATOM 4941 C CA . ASN B 1 236 ? -3.58 -9.539 3.586 1 98.81 236 ASN B CA 1
ATOM 4942 C C . ASN B 1 236 ? -2.256 -9.195 2.906 1 98.81 236 ASN B C 1
ATOM 4944 O O . ASN B 1 236 ? -2.174 -9.164 1.678 1 98.81 236 ASN B O 1
ATOM 4948 N N . THR B 1 237 ? -1.247 -8.812 3.697 1 98.88 237 THR B N 1
ATOM 4949 C CA . THR B 1 237 ? 0.008 -8.344 3.117 1 98.88 237 THR B CA 1
ATOM 4950 C C . THR B 1 237 ? 1.155 -9.281 3.484 1 98.88 237 THR B C 1
ATOM 4952 O O . THR B 1 237 ? 1.704 -9.969 2.621 1 98.88 237 THR B O 1
ATOM 4955 N N . LEU B 1 238 ? 1.371 -9.43 4.773 1 98.88 238 LEU B N 1
ATOM 4956 C CA . LEU B 1 238 ? 2.504 -10.234 5.223 1 98.88 238 LEU B CA 1
ATOM 4957 C C . LEU B 1 238 ? 2.244 -11.719 4.98 1 98.88 238 LEU B C 1
ATOM 4959 O O . LEU B 1 238 ? 3.18 -12.484 4.738 1 98.88 238 LEU B O 1
ATOM 4963 N N . GLY B 1 239 ? 0.964 -12.109 5.043 1 98.81 239 GLY B N 1
ATOM 4964 C CA . GLY B 1 239 ? 0.607 -13.492 4.75 1 98.81 239 GLY B CA 1
ATOM 4965 C C . GLY B 1 239 ? 1.078 -13.953 3.385 1 98.81 239 GLY B C 1
ATOM 4966 O O . GLY B 1 239 ? 1.939 -14.828 3.283 1 98.81 239 GLY B O 1
ATOM 4967 N N . PRO B 1 240 ? 0.546 -13.305 2.326 1 98.88 240 PRO B N 1
ATOM 4968 C CA . PRO B 1 240 ? 0.979 -13.688 0.982 1 98.88 240 PRO B CA 1
ATOM 4969 C C . PRO B 1 240 ? 2.48 -13.516 0.772 1 98.88 240 PRO B C 1
ATOM 4971 O O . PRO B 1 240 ? 3.096 -14.266 0.013 1 98.88 240 PRO B O 1
ATOM 4974 N N . ILE B 1 241 ? 3.131 -12.516 1.415 1 98.88 241 ILE B N 1
ATOM 4975 C CA . ILE B 1 241 ? 4.578 -12.359 1.309 1 98.88 241 ILE B CA 1
ATOM 4976 C C . ILE B 1 241 ? 5.273 -13.602 1.853 1 98.88 241 ILE B C 1
ATOM 4978 O O . ILE B 1 241 ? 6.133 -14.18 1.184 1 98.88 241 ILE B O 1
ATOM 4982 N N . GLY B 1 242 ? 4.859 -14.016 3.041 1 98.75 242 GLY B N 1
ATOM 4983 C CA . GLY B 1 242 ? 5.469 -15.188 3.66 1 98.75 242 GLY B CA 1
ATOM 4984 C C . GLY B 1 242 ? 5.242 -16.469 2.877 1 98.75 242 GLY B C 1
ATOM 4985 O O . GLY B 1 242 ? 6.176 -17.234 2.656 1 98.75 242 GLY B O 1
ATOM 4986 N N . VAL B 1 243 ? 4.055 -16.672 2.418 1 98.94 243 VAL B N 1
ATOM 4987 C CA . VAL B 1 243 ? 3.705 -17.891 1.685 1 98.94 243 VAL B CA 1
ATOM 4988 C C . VAL B 1 243 ? 4.461 -17.922 0.359 1 98.94 243 VAL B C 1
ATOM 4990 O O . VAL B 1 243 ? 5.031 -18.953 -0.008 1 98.94 243 VAL B O 1
ATOM 4993 N N . THR B 1 244 ? 4.461 -16.797 -0.35 1 98.94 244 THR B N 1
ATOM 4994 C CA . THR B 1 244 ? 5.109 -16.719 -1.654 1 98.94 244 THR B CA 1
ATOM 4995 C C . THR B 1 244 ? 6.602 -17.016 -1.537 1 98.94 244 THR B C 1
ATOM 4997 O O . THR B 1 244 ? 7.137 -17.812 -2.301 1 98.94 244 THR B O 1
ATOM 5000 N N . LEU B 1 245 ? 7.227 -16.406 -0.56 1 98.12 245 LEU B N 1
ATOM 5001 C CA . LEU B 1 245 ? 8.672 -16.578 -0.426 1 98.12 245 LEU B CA 1
ATOM 5002 C C . LEU B 1 245 ? 9.023 -17.984 0.024 1 98.12 245 LEU B C 1
ATOM 5004 O O . LEU B 1 245 ? 10.047 -18.531 -0.384 1 98.12 245 LEU B O 1
ATOM 5008 N N . ALA B 1 246 ? 8.172 -18.594 0.812 1 98.31 246 ALA B N 1
ATOM 5009 C CA . ALA B 1 246 ? 8.398 -19.969 1.264 1 98.31 246 ALA B CA 1
ATOM 5010 C C . ALA B 1 246 ? 8.281 -20.953 0.103 1 98.31 246 ALA B C 1
ATOM 5012 O O . ALA B 1 246 ? 8.977 -21.969 0.075 1 98.31 246 ALA B O 1
ATOM 5013 N N . LEU B 1 247 ? 7.461 -20.656 -0.847 1 98.69 247 LEU B N 1
ATOM 5014 C CA . LEU B 1 247 ? 7.172 -21.609 -1.911 1 98.69 247 LEU B CA 1
ATOM 5015 C C . LEU B 1 247 ? 7.934 -21.25 -3.184 1 98.69 247 LEU B C 1
ATOM 5017 O O . LEU B 1 247 ? 7.852 -21.969 -4.184 1 98.69 247 LEU B O 1
ATOM 5021 N N . LEU B 1 248 ? 8.688 -20.203 -3.158 1 97.81 248 LEU B N 1
ATOM 5022 C CA . LEU B 1 248 ? 9.328 -19.656 -4.348 1 97.81 248 LEU B CA 1
ATOM 5023 C C . LEU B 1 248 ? 10.258 -20.688 -4.984 1 97.81 248 LEU B C 1
ATOM 5025 O O . LEU B 1 248 ? 10.289 -20.828 -6.211 1 97.81 248 LEU B O 1
ATOM 5029 N N . PRO B 1 249 ? 11.031 -21.5 -4.223 1 96.62 249 PRO B N 1
ATOM 5030 C CA . PRO B 1 249 ? 11.883 -22.5 -4.863 1 96.62 249 PRO B CA 1
ATOM 5031 C C . PRO B 1 249 ? 11.086 -23.516 -5.68 1 96.62 249 PRO B C 1
ATOM 5033 O O . PRO B 1 249 ? 11.5 -23.891 -6.777 1 96.62 249 PRO B O 1
ATOM 5036 N N . LEU B 1 250 ? 9.953 -23.922 -5.227 1 98.12 250 LEU B N 1
ATOM 5037 C CA . LEU B 1 250 ? 9.117 -24.875 -5.941 1 98.12 250 LEU B CA 1
ATOM 5038 C C . LEU B 1 250 ? 8.508 -24.25 -7.188 1 98.12 250 LEU B C 1
ATOM 5040 O O . LEU B 1 250 ? 8.328 -24.922 -8.203 1 98.12 250 LEU B O 1
ATOM 5044 N N . LEU B 1 251 ? 8.164 -22.953 -7.062 1 98.31 251 LEU B N 1
ATOM 5045 C CA . LEU B 1 251 ? 7.633 -22.234 -8.203 1 98.31 251 LEU B CA 1
ATOM 5046 C C . LEU B 1 251 ? 8.688 -22.094 -9.305 1 98.31 251 LEU B C 1
ATOM 5048 O O . LEU B 1 251 ? 8.375 -22.219 -10.484 1 98.31 251 LEU B O 1
ATOM 5052 N N . ARG B 1 252 ? 9.867 -21.828 -8.898 1 96.69 252 ARG B N 1
ATOM 5053 C CA . ARG B 1 252 ? 10.961 -21.734 -9.859 1 96.69 252 ARG B CA 1
ATOM 5054 C C . ARG B 1 252 ? 11.195 -23.062 -10.562 1 96.69 252 ARG B C 1
ATOM 5056 O O . ARG B 1 252 ? 11.422 -23.094 -11.773 1 96.69 252 ARG B O 1
ATOM 5063 N N . GLN B 1 253 ? 11.109 -24.094 -9.789 1 95.69 253 GLN B N 1
ATOM 5064 C CA . GLN B 1 253 ? 11.312 -25.438 -10.32 1 95.69 253 GLN B CA 1
ATOM 5065 C C . GLN B 1 253 ? 10.336 -25.734 -11.453 1 95.69 253 GLN B C 1
ATOM 5067 O O . GLN B 1 253 ? 10.711 -26.359 -12.445 1 95.69 253 GLN B O 1
ATOM 5072 N N . ALA B 1 254 ? 9.18 -25.25 -11.367 1 96.25 254 ALA B N 1
ATOM 5073 C CA . ALA B 1 254 ? 8.141 -25.531 -12.352 1 96.25 254 ALA B CA 1
ATOM 5074 C C . ALA B 1 254 ? 8 -24.375 -13.344 1 96.25 254 ALA B C 1
ATOM 5076 O O . ALA B 1 254 ? 7.172 -24.438 -14.258 1 96.25 254 ALA B O 1
ATOM 5077 N N . ARG B 1 255 ? 8.781 -23.312 -13.109 1 96.19 255 ARG B N 1
ATOM 5078 C CA . ARG B 1 255 ? 8.555 -22.078 -13.859 1 96.19 255 ARG B CA 1
ATOM 5079 C C . ARG B 1 255 ? 7.086 -21.672 -13.82 1 96.19 255 ARG B C 1
ATOM 5081 O O . ARG B 1 255 ? 6.477 -21.438 -14.867 1 96.19 255 ARG B O 1
ATOM 5088 N N . GLY B 1 256 ? 6.629 -21.641 -12.586 1 97.25 256 GLY B N 1
ATOM 5089 C CA . GLY B 1 256 ? 5.199 -21.531 -12.328 1 97.25 256 GLY B CA 1
ATOM 5090 C C . GLY B 1 256 ? 4.707 -20.094 -12.297 1 97.25 256 GLY B C 1
ATOM 5091 O O . GLY B 1 256 ? 5.27 -19.219 -12.961 1 97.25 256 GLY B O 1
ATOM 5092 N N . ARG B 1 257 ? 3.498 -19.953 -11.594 1 97.75 257 ARG B N 1
ATOM 5093 C CA . ARG B 1 257 ? 2.781 -18.688 -11.547 1 97.75 257 ARG B CA 1
ATOM 5094 C C . ARG B 1 257 ? 2.369 -18.344 -10.117 1 97.75 257 ARG B C 1
ATOM 5096 O O . ARG B 1 257 ? 2.008 -19.234 -9.336 1 97.75 257 ARG B O 1
ATOM 5103 N N . VAL B 1 258 ? 2.492 -17.094 -9.828 1 98.94 258 VAL B N 1
ATOM 5104 C CA . VAL B 1 258 ? 1.912 -16.547 -8.602 1 98.94 258 VAL B CA 1
ATOM 5105 C C . VAL B 1 258 ? 0.746 -15.633 -8.945 1 98.94 258 VAL B C 1
ATOM 5107 O O . VAL B 1 258 ? 0.881 -14.727 -9.781 1 98.94 258 VAL B O 1
ATOM 5110 N N . VAL B 1 259 ? -0.392 -15.891 -8.398 1 98.94 259 VAL B N 1
ATOM 5111 C CA . VAL B 1 259 ? -1.55 -15.016 -8.539 1 98.94 259 VAL B CA 1
ATOM 5112 C C . VAL B 1 259 ? -1.929 -14.438 -7.176 1 98.94 259 VAL B C 1
ATOM 5114 O O . VAL B 1 259 ? -2.291 -15.172 -6.258 1 98.94 259 VAL B O 1
ATOM 5117 N N . ASN B 1 260 ? -1.784 -13.148 -7.02 1 98.94 260 ASN B N 1
ATOM 5118 C CA . ASN B 1 260 ? -2.199 -12.445 -5.812 1 98.94 260 ASN B CA 1
ATOM 5119 C C . ASN B 1 260 ? -3.562 -11.781 -5.992 1 98.94 260 ASN B C 1
ATOM 5121 O O . ASN B 1 260 ? -3.76 -10.992 -6.918 1 98.94 260 ASN B O 1
ATOM 5125 N N . ILE B 1 261 ? -4.457 -12.148 -5.117 1 98.62 261 ILE B N 1
ATOM 5126 C CA . ILE B 1 261 ? -5.77 -11.516 -5.145 1 98.62 261 ILE B CA 1
ATOM 5127 C C . ILE B 1 261 ? -5.766 -10.273 -4.262 1 98.62 261 ILE B C 1
ATOM 5129 O O . ILE B 1 261 ? -5.648 -10.375 -3.039 1 98.62 261 ILE B O 1
ATOM 5133 N N . THR B 1 262 ? -5.844 -9.172 -4.879 1 98.31 262 THR B N 1
ATOM 5134 C CA . THR B 1 262 ? -5.953 -7.91 -4.156 1 98.31 262 THR B CA 1
ATOM 5135 C C . THR B 1 262 ? -7.391 -7.398 -4.172 1 98.31 262 THR B C 1
ATOM 5137 O O . THR B 1 262 ? -8.266 -7.984 -3.535 1 98.31 262 THR B O 1
ATOM 5140 N N . SER B 1 263 ? -7.699 -6.273 -4.734 1 97.5 263 SER B N 1
ATOM 5141 C CA . SER B 1 263 ? -8.992 -5.613 -4.855 1 97.5 263 SER B CA 1
ATOM 5142 C C . SER B 1 263 ? -8.883 -4.32 -5.656 1 97.5 263 SER B C 1
ATOM 5144 O O . SER B 1 263 ? -7.789 -3.762 -5.793 1 97.5 263 SER B O 1
ATOM 5146 N N . VAL B 1 264 ? -9.984 -3.936 -6.219 1 97.06 264 VAL B N 1
ATOM 5147 C CA . VAL B 1 264 ? -10.016 -2.594 -6.793 1 97.06 264 VAL B CA 1
ATOM 5148 C C . VAL B 1 264 ? -9.656 -1.567 -5.719 1 97.06 264 VAL B C 1
ATOM 5150 O O . VAL B 1 264 ? -9.148 -0.489 -6.023 1 97.06 264 VAL B O 1
ATOM 5153 N N . LEU B 1 265 ? -9.836 -1.993 -4.496 1 97.25 265 LEU B N 1
ATOM 5154 C CA . LEU B 1 265 ? -9.508 -1.113 -3.377 1 97.25 265 LEU B CA 1
ATOM 5155 C C . LEU B 1 265 ? -8.008 -1.139 -3.084 1 97.25 265 LEU B C 1
ATOM 5157 O O . LEU B 1 265 ? -7.543 -0.454 -2.174 1 97.25 265 LEU B O 1
ATOM 5161 N N . GLY B 1 266 ? -7.27 -1.914 -3.82 1 97.62 266 GLY B N 1
ATOM 5162 C CA . GLY B 1 266 ? -5.816 -1.836 -3.846 1 97.62 266 GLY B CA 1
ATOM 5163 C C . GLY B 1 266 ? -5.293 -0.802 -4.824 1 97.62 266 GLY B C 1
ATOM 5164 O O . GLY B 1 266 ? -4.098 -0.494 -4.828 1 97.62 266 GLY B O 1
ATOM 5165 N N . ARG B 1 267 ? -6.227 -0.251 -5.621 1 95.19 267 ARG B N 1
ATOM 5166 C CA . ARG B 1 267 ? -5.926 0.808 -6.578 1 95.19 267 ARG B CA 1
ATOM 5167 C C . ARG B 1 267 ? -6.406 2.162 -6.066 1 95.19 267 ARG B C 1
ATOM 5169 O O . ARG B 1 267 ? -5.773 3.189 -6.324 1 95.19 267 ARG B O 1
ATOM 5176 N N . LEU B 1 268 ? -7.48 2.092 -5.445 1 97 268 LEU B N 1
ATOM 5177 C CA . LEU B 1 268 ? -8.109 3.297 -4.918 1 97 268 LEU B CA 1
ATOM 5178 C C . LEU B 1 268 ? -8.648 3.057 -3.51 1 97 268 LEU B C 1
ATOM 5180 O O . LEU B 1 268 ? -9.5 2.195 -3.307 1 97 268 LEU B O 1
ATOM 5184 N N . ALA B 1 269 ? -8.156 3.805 -2.588 1 97.69 269 ALA B N 1
ATOM 5185 C CA . ALA B 1 269 ? -8.641 3.676 -1.213 1 97.69 269 ALA B CA 1
ATOM 5186 C C . ALA B 1 269 ? -9.977 4.387 -1.028 1 97.69 269 ALA B C 1
ATOM 5188 O O . ALA B 1 269 ? -10.016 5.605 -0.837 1 97.69 269 ALA B O 1
ATOM 5189 N N . ALA B 1 270 ? -11.031 3.607 -0.977 1 94.75 270 ALA B N 1
ATOM 5190 C CA . ALA B 1 270 ? -12.359 4.219 -0.958 1 94.75 270 ALA B CA 1
ATOM 5191 C C . ALA B 1 270 ? -12.906 4.289 0.464 1 94.75 270 ALA B C 1
ATOM 5193 O O . ALA B 1 270 ? -13.883 5 0.724 1 94.75 270 ALA B O 1
ATOM 5194 N N . ASN B 1 271 ? -12.328 3.527 1.375 1 93.31 271 ASN B N 1
ATOM 5195 C CA . ASN B 1 271 ? -12.82 3.496 2.75 1 93.31 271 ASN B CA 1
ATOM 5196 C C . ASN B 1 271 ? -11.672 3.459 3.752 1 93.31 271 ASN B C 1
ATOM 5198 O O . ASN B 1 271 ? -10.539 3.133 3.393 1 93.31 271 ASN B O 1
ATOM 5202 N N . GLY B 1 272 ? -12.047 3.818 4.949 1 94.75 272 GLY B N 1
ATOM 5203 C CA . GLY B 1 272 ? -11.086 3.678 6.035 1 94.75 272 GLY B CA 1
ATOM 5204 C C . GLY B 1 272 ? -10.945 2.248 6.52 1 94.75 272 GLY B C 1
ATOM 5205 O O . GLY B 1 272 ? -11.828 1.418 6.293 1 94.75 272 GLY B O 1
ATOM 5206 N N . GLY B 1 273 ? -9.812 2.043 7.203 1 96.06 273 GLY B N 1
ATOM 5207 C CA . GLY B 1 273 ? -9.523 0.721 7.734 1 96.06 273 GLY B CA 1
ATOM 5208 C C . GLY B 1 273 ? -8.32 0.069 7.086 1 96.06 273 GLY B C 1
ATOM 5209 O O . GLY B 1 273 ? -7.715 0.636 6.172 1 96.06 273 GLY B O 1
ATOM 5210 N N . GLY B 1 274 ? -8.031 -1.106 7.57 1 98 274 GLY B N 1
ATOM 5211 C CA . GLY B 1 274 ? -6.805 -1.774 7.16 1 98 274 GLY B CA 1
ATOM 5212 C C . GLY B 1 274 ? -6.922 -2.451 5.805 1 98 274 GLY B C 1
ATOM 5213 O O . GLY B 1 274 ? -5.914 -2.822 5.203 1 98 274 GLY B O 1
ATOM 5214 N N . TYR B 1 275 ? -8.117 -2.559 5.254 1 97.75 275 TYR B N 1
ATOM 5215 C CA . TYR B 1 275 ? -8.305 -3.334 4.031 1 97.75 275 TYR B CA 1
ATOM 5216 C C . TYR B 1 275 ? -7.605 -2.668 2.852 1 97.75 275 TYR B C 1
ATOM 5218 O O . TYR B 1 275 ? -6.746 -3.275 2.207 1 97.75 275 TYR B O 1
ATOM 5226 N N . CYS B 1 276 ? -7.949 -1.385 2.555 1 98.44 276 CYS B N 1
ATOM 5227 C CA . CYS B 1 276 ? -7.309 -0.68 1.45 1 98.44 276 CYS B CA 1
ATOM 5228 C C . CYS B 1 276 ? -5.801 -0.59 1.66 1 98.44 276 CYS B C 1
ATOM 5230 O O . CYS B 1 276 ? -5.027 -0.847 0.738 1 98.44 276 CYS B O 1
ATOM 5232 N N . VAL B 1 277 ? -5.406 -0.286 2.895 1 98.81 277 VAL B N 1
ATOM 5233 C CA . VAL B 1 277 ? -3.998 -0.158 3.26 1 98.81 277 VAL B CA 1
ATOM 5234 C C . VAL B 1 277 ? -3.258 -1.45 2.924 1 98.81 277 VAL B C 1
ATOM 5236 O O . VAL B 1 277 ? -2.197 -1.42 2.297 1 98.81 277 VAL B O 1
ATOM 5239 N N . SER B 1 278 ? -3.82 -2.564 3.246 1 98.81 278 SER B N 1
ATOM 5240 C CA . SER B 1 278 ? -3.186 -3.865 3.064 1 98.81 278 SER B CA 1
ATOM 5241 C C . SER B 1 278 ? -3.141 -4.258 1.592 1 98.81 278 SER B C 1
ATOM 5243 O O . SER B 1 278 ? -2.164 -4.855 1.132 1 98.81 278 SER B O 1
ATOM 5245 N N . LYS B 1 279 ? -4.207 -3.977 0.889 1 98.81 279 LYS B N 1
ATOM 5246 C CA . LYS B 1 279 ? -4.273 -4.367 -0.516 1 98.81 279 LYS B CA 1
ATOM 5247 C C . LYS B 1 279 ? -3.369 -3.49 -1.376 1 98.81 279 LYS B C 1
ATOM 5249 O O . LYS B 1 279 ? -2.785 -3.961 -2.354 1 98.81 279 LYS B O 1
ATOM 5254 N N . PHE B 1 280 ? -3.188 -2.176 -1.022 1 98.88 280 PHE B N 1
ATOM 5255 C CA . PHE B 1 280 ? -2.178 -1.34 -1.66 1 98.88 280 PHE B CA 1
ATOM 5256 C C . PHE B 1 280 ? -0.789 -1.944 -1.489 1 98.88 280 PHE B C 1
ATOM 5258 O O . PHE B 1 280 ? -0.022 -2.031 -2.451 1 98.88 280 PHE B O 1
ATOM 5265 N N . ALA B 1 281 ? -0.561 -2.342 -0.306 1 98.94 281 ALA B N 1
ATOM 5266 C CA . ALA B 1 281 ? 0.739 -2.932 0.005 1 98.94 281 ALA B CA 1
ATOM 5267 C C . ALA B 1 281 ? 0.99 -4.18 -0.834 1 98.94 281 ALA B C 1
ATOM 5269 O O . ALA B 1 281 ? 2.09 -4.375 -1.357 1 98.94 281 ALA B O 1
ATOM 5270 N N . LEU B 1 282 ? -0.007 -4.984 -0.985 1 98.88 282 LEU B N 1
ATOM 5271 C CA . LEU B 1 282 ? 0.145 -6.223 -1.736 1 98.88 282 LEU B CA 1
ATOM 5272 C C . LEU B 1 282 ? 0.35 -5.938 -3.221 1 98.88 282 LEU B C 1
ATOM 5274 O O . LEU B 1 282 ? 1.063 -6.676 -3.906 1 98.88 282 LEU B O 1
ATOM 5278 N N . GLU B 1 283 ? -0.271 -4.871 -3.758 1 98.75 283 GLU B N 1
ATOM 5279 C CA . GLU B 1 283 ? -0.01 -4.457 -5.133 1 98.75 283 GLU B CA 1
ATOM 5280 C C . GLU B 1 283 ? 1.476 -4.188 -5.355 1 98.75 283 GLU B C 1
ATOM 5282 O O . GLU B 1 283 ? 2.061 -4.668 -6.328 1 98.75 283 GLU B O 1
ATOM 5287 N N . ALA B 1 284 ? 2.037 -3.463 -4.43 1 98.81 284 ALA B N 1
ATOM 5288 C CA . ALA B 1 284 ? 3.445 -3.092 -4.539 1 98.81 284 ALA B CA 1
ATOM 5289 C C . ALA B 1 284 ? 4.344 -4.328 -4.504 1 98.81 284 ALA B C 1
ATOM 5291 O O . ALA B 1 284 ? 5.258 -4.461 -5.32 1 98.81 284 ALA B O 1
ATOM 5292 N N . PHE B 1 285 ? 4.047 -5.234 -3.559 1 98.94 285 PHE B N 1
ATOM 5293 C CA . PHE B 1 285 ? 4.816 -6.473 -3.463 1 98.94 285 PHE B CA 1
ATOM 5294 C C . PHE B 1 285 ? 4.746 -7.254 -4.77 1 98.94 285 PHE B C 1
ATOM 5296 O O . PHE B 1 285 ? 5.762 -7.758 -5.254 1 98.94 285 PHE B O 1
ATOM 5303 N N . SER B 1 286 ? 3.578 -7.293 -5.344 1 98.88 286 SER B N 1
ATOM 5304 C CA . SER B 1 286 ? 3.338 -8.094 -6.543 1 98.88 286 SER B CA 1
ATOM 5305 C C . SER B 1 286 ? 4.109 -7.543 -7.734 1 98.88 286 SER B C 1
ATOM 5307 O O . SER B 1 286 ? 4.707 -8.305 -8.5 1 98.88 286 SER B O 1
ATOM 5309 N N . ASP B 1 287 ? 4.105 -6.25 -7.891 1 98.44 287 ASP B N 1
ATOM 5310 C CA . ASP B 1 287 ? 4.828 -5.625 -8.992 1 98.44 287 ASP B CA 1
ATOM 5311 C C . ASP B 1 287 ? 6.328 -5.875 -8.875 1 98.44 287 ASP B C 1
ATOM 5313 O O . ASP B 1 287 ? 6.984 -6.211 -9.867 1 98.44 287 ASP B O 1
ATOM 5317 N N . SER B 1 288 ? 6.832 -5.719 -7.672 1 97.94 288 SER B N 1
ATOM 5318 C CA . SER B 1 288 ? 8.258 -5.945 -7.453 1 97.94 288 SER B CA 1
ATOM 5319 C C . SER B 1 288 ? 8.625 -7.41 -7.672 1 97.94 288 SER B C 1
ATOM 5321 O O . SER B 1 288 ? 9.617 -7.715 -8.336 1 97.94 288 SER B O 1
ATOM 5323 N N . LEU B 1 289 ? 7.805 -8.242 -7.113 1 98.62 289 LEU B N 1
ATOM 5324 C CA . LEU B 1 289 ? 8.047 -9.672 -7.246 1 98.62 289 LEU B CA 1
ATOM 5325 C C . LEU B 1 289 ? 8.062 -10.086 -8.719 1 98.62 289 LEU B C 1
ATOM 5327 O O . LEU B 1 289 ? 8.922 -10.867 -9.141 1 98.62 289 LEU B O 1
ATOM 5331 N N . ARG B 1 290 ? 7.102 -9.586 -9.461 1 98.5 290 ARG B N 1
ATOM 5332 C CA . ARG B 1 290 ? 6.965 -9.945 -10.875 1 98.5 290 ARG B CA 1
ATOM 5333 C C . ARG B 1 290 ? 8.266 -9.695 -11.633 1 98.5 290 ARG B C 1
ATOM 5335 O O . ARG B 1 290 ? 8.742 -10.57 -12.359 1 98.5 290 ARG B O 1
ATOM 5342 N N . ARG B 1 291 ? 8.844 -8.578 -11.422 1 97.19 291 ARG B N 1
ATOM 5343 C CA . ARG B 1 291 ? 10.086 -8.227 -12.102 1 97.19 291 ARG B CA 1
ATOM 5344 C C . ARG B 1 291 ? 11.25 -9.07 -11.602 1 97.19 291 ARG B C 1
ATOM 5346 O O . ARG B 1 291 ? 12.086 -9.516 -12.391 1 97.19 291 ARG B O 1
ATOM 5353 N N . ASP B 1 292 ? 11.258 -9.367 -10.344 1 97.12 292 ASP B N 1
ATOM 5354 C CA . ASP B 1 292 ? 12.391 -10.039 -9.711 1 97.12 292 ASP B CA 1
ATOM 5355 C C . ASP B 1 292 ? 12.453 -11.508 -10.109 1 97.12 292 ASP B C 1
ATOM 5357 O O . ASP B 1 292 ? 13.531 -12.109 -10.141 1 97.12 292 ASP B O 1
ATOM 5361 N N . VAL B 1 293 ? 11.32 -12.102 -10.445 1 97.5 293 VAL B N 1
ATOM 5362 C CA . VAL B 1 293 ? 11.328 -13.547 -10.656 1 97.5 293 VAL B CA 1
ATOM 5363 C C . VAL B 1 293 ? 11.164 -13.852 -12.141 1 97.5 293 VAL B C 1
ATOM 5365 O O . VAL B 1 293 ? 11.32 -15 -12.562 1 97.5 293 VAL B O 1
ATOM 5368 N N . ALA B 1 294 ? 10.891 -12.852 -12.93 1 96.75 294 ALA B N 1
ATOM 5369 C CA . ALA B 1 294 ? 10.672 -13.023 -14.359 1 96.75 294 ALA B CA 1
ATOM 5370 C C . ALA B 1 294 ? 11.867 -13.711 -15.016 1 96.75 294 ALA B C 1
ATOM 5372 O O . ALA B 1 294 ? 11.703 -14.609 -15.836 1 96.75 294 ALA B O 1
ATOM 5373 N N . PRO B 1 295 ? 13.094 -13.383 -14.586 1 96.06 295 PRO B N 1
ATOM 5374 C CA . PRO B 1 295 ? 14.25 -14.023 -15.234 1 96.06 295 PRO B CA 1
ATOM 5375 C C . PRO B 1 295 ? 14.289 -15.531 -15 1 96.06 295 PRO B C 1
ATOM 5377 O O . PRO B 1 295 ? 14.977 -16.25 -15.727 1 96.06 295 PRO B O 1
ATOM 5380 N N . PHE B 1 296 ? 13.562 -15.984 -14.008 1 96.75 296 PHE B N 1
ATOM 5381 C CA . PHE B 1 296 ? 13.594 -17.406 -13.688 1 96.75 296 PHE B CA 1
ATOM 5382 C C . PHE B 1 296 ? 12.375 -18.125 -14.258 1 96.75 296 PHE B C 1
ATOM 5384 O O . PHE B 1 296 ? 12.109 -19.266 -13.922 1 96.75 296 PHE B O 1
ATOM 5391 N N . GLY B 1 297 ? 11.578 -17.391 -14.992 1 96.5 297 GLY B N 1
ATOM 5392 C CA . GLY B 1 297 ? 10.453 -17.984 -15.695 1 96.5 297 GLY B CA 1
ATOM 5393 C C . GLY B 1 297 ? 9.18 -17.984 -14.875 1 96.5 297 GLY B C 1
ATOM 5394 O O . GLY B 1 297 ? 8.156 -18.531 -15.305 1 96.5 297 GLY B O 1
ATOM 5395 N N . VAL B 1 298 ? 9.227 -17.469 -13.703 1 97.94 298 VAL B N 1
ATOM 5396 C CA . VAL B 1 298 ? 8.039 -17.391 -12.867 1 97.94 298 VAL B CA 1
ATOM 5397 C C . VAL B 1 298 ? 7.242 -16.125 -13.219 1 97.94 298 VAL B C 1
ATOM 5399 O O . VAL B 1 298 ? 7.812 -15.047 -13.344 1 97.94 298 VAL B O 1
ATOM 5402 N N . ARG B 1 299 ? 5.941 -16.297 -13.445 1 98 299 ARG B N 1
ATOM 5403 C CA . ARG B 1 299 ? 5.078 -15.164 -13.773 1 98 299 ARG B CA 1
ATOM 5404 C C . ARG B 1 299 ? 4.211 -14.773 -12.578 1 98 299 ARG B C 1
ATOM 5406 O O . ARG B 1 299 ? 3.855 -15.625 -11.758 1 98 299 ARG B O 1
ATOM 5413 N N . VAL B 1 300 ? 3.93 -13.484 -12.453 1 98.81 300 VAL B N 1
ATOM 5414 C CA . VAL B 1 300 ? 3.117 -12.977 -11.352 1 98.81 300 VAL B CA 1
ATOM 5415 C C . VAL B 1 300 ? 1.973 -12.125 -11.906 1 98.81 300 VAL B C 1
ATOM 5417 O O . VAL B 1 300 ? 2.193 -11.234 -12.727 1 98.81 300 VAL B O 1
ATOM 5420 N N . SER B 1 301 ? 0.786 -12.445 -11.523 1 98.88 301 SER B N 1
ATOM 5421 C CA . SER B 1 301 ? -0.399 -11.68 -11.906 1 98.88 301 SER B CA 1
ATOM 5422 C C . SER B 1 301 ? -1.144 -11.172 -10.672 1 98.88 301 SER B C 1
ATOM 5424 O O . SER B 1 301 ? -1.102 -11.797 -9.609 1 98.88 301 SER B O 1
ATOM 5426 N N . ILE B 1 302 ? -1.755 -10.055 -10.836 1 98.81 302 ILE B N 1
ATOM 5427 C CA . ILE B 1 302 ? -2.621 -9.469 -9.82 1 98.81 302 ILE B CA 1
ATOM 5428 C C . ILE B 1 302 ? -4.074 -9.531 -10.281 1 98.81 302 ILE B C 1
ATOM 5430 O O . ILE B 1 302 ? -4.383 -9.18 -11.422 1 98.81 302 ILE B O 1
ATOM 5434 N N . VAL B 1 303 ? -4.926 -10.062 -9.461 1 98.81 303 VAL B N 1
ATOM 5435 C CA . VAL B 1 303 ? -6.363 -9.992 -9.719 1 98.81 303 VAL B CA 1
ATOM 5436 C C . VAL B 1 303 ? -7.008 -8.992 -8.758 1 98.81 303 VAL B C 1
ATOM 5438 O O . VAL B 1 303 ? -6.891 -9.125 -7.539 1 98.81 303 VAL B O 1
ATOM 5441 N N . GLU B 1 304 ? -7.66 -8.016 -9.32 1 98.44 304 GLU B N 1
ATOM 5442 C CA . GLU B 1 304 ? -8.281 -6.918 -8.586 1 98.44 304 GLU B CA 1
ATOM 5443 C C . GLU B 1 304 ? -9.805 -6.969 -8.695 1 98.44 304 GLU B C 1
ATOM 5445 O O . GLU B 1 304 ? -10.406 -6.137 -9.383 1 98.44 304 GLU B O 1
ATOM 5450 N N . PRO B 1 305 ? -10.43 -7.855 -7.949 1 97.81 305 PRO B N 1
ATOM 5451 C CA . PRO B 1 305 ? -11.891 -7.938 -8.055 1 97.81 305 PRO B CA 1
ATOM 5452 C C . PRO B 1 305 ? -12.586 -6.656 -7.59 1 97.81 305 PRO B C 1
ATOM 5454 O O . PRO B 1 305 ? -12.117 -5.996 -6.664 1 97.81 305 PRO B O 1
ATOM 5457 N N . GLY B 1 306 ? -13.688 -6.375 -8.312 1 96.75 306 GLY B N 1
ATOM 5458 C CA . GLY B 1 306 ? -14.617 -5.402 -7.762 1 96.75 306 GLY B CA 1
ATOM 5459 C C . GLY B 1 306 ? -15.414 -5.938 -6.582 1 96.75 306 GLY B C 1
ATOM 5460 O O . GLY B 1 306 ? -14.891 -6.715 -5.781 1 96.75 306 GLY B O 1
ATOM 5461 N N . PHE B 1 307 ? -16.594 -5.457 -6.43 1 93.5 307 PHE B N 1
ATOM 5462 C CA . PHE B 1 307 ? -17.438 -5.906 -5.332 1 93.5 307 PHE B CA 1
ATOM 5463 C C . PHE B 1 307 ? -18.297 -7.094 -5.762 1 93.5 307 PHE B C 1
ATOM 5465 O O . PHE B 1 307 ? -19.047 -7.012 -6.738 1 93.5 307 PHE B O 1
ATOM 5472 N N . PHE B 1 308 ? -18.109 -8.195 -5 1 92.12 308 PHE B N 1
ATOM 5473 C CA . PHE B 1 308 ? -18.875 -9.422 -5.227 1 92.12 308 PHE B CA 1
ATOM 5474 C C . PHE B 1 308 ? -19.5 -9.914 -3.932 1 92.12 308 PHE B C 1
ATOM 5476 O O . PHE B 1 308 ? -19.031 -9.602 -2.84 1 92.12 308 PHE B O 1
ATOM 5483 N N . ARG B 1 309 ? -20.5 -10.641 -4.074 1 84.19 309 ARG B N 1
ATOM 5484 C CA . ARG B 1 309 ? -21.156 -11.188 -2.889 1 84.19 309 ARG B CA 1
ATOM 5485 C C . ARG B 1 309 ? -20.391 -12.383 -2.338 1 84.19 309 ARG B C 1
ATOM 5487 O O . ARG B 1 309 ? -20.484 -13.484 -2.881 1 84.19 309 ARG B O 1
ATOM 5494 N N . THR B 1 310 ? -19.578 -12.148 -1.31 1 80.69 310 THR B N 1
ATOM 5495 C CA . THR B 1 310 ? -18.797 -13.141 -0.589 1 80.69 310 THR B CA 1
ATOM 5496 C C . THR B 1 310 ? -18.906 -12.93 0.918 1 80.69 310 THR B C 1
ATOM 5498 O O . THR B 1 310 ? -19.484 -11.938 1.371 1 80.69 310 THR B O 1
ATOM 5501 N N . PRO B 1 311 ? -18.469 -13.898 1.673 1 74.44 311 PRO B N 1
ATOM 5502 C CA . PRO B 1 311 ? -18.453 -13.656 3.117 1 74.44 311 PRO B CA 1
ATOM 5503 C C . PRO B 1 311 ? -17.672 -12.391 3.496 1 74.44 311 PRO B C 1
ATOM 5505 O O . PRO B 1 311 ? -17.969 -11.766 4.516 1 74.44 311 PRO B O 1
ATOM 5508 N N . VAL B 1 312 ? -16.766 -11.992 2.732 1 72.38 312 VAL B N 1
ATOM 5509 C CA . VAL B 1 312 ? -15.977 -10.797 2.982 1 72.38 312 VAL B CA 1
ATOM 5510 C C . VAL B 1 312 ? -16.844 -9.555 2.824 1 72.38 312 VAL B C 1
ATOM 5512 O O . VAL B 1 312 ? -16.625 -8.539 3.484 1 72.38 312 VAL B O 1
ATOM 5515 N N . THR B 1 313 ? -17.828 -9.688 2.035 1 77.31 313 THR B N 1
ATOM 5516 C CA . THR B 1 313 ? -18.703 -8.555 1.791 1 77.31 313 THR B CA 1
ATOM 5517 C C . THR B 1 313 ? -20.062 -8.773 2.457 1 77.31 313 THR B C 1
ATOM 5519 O O . THR B 1 313 ? -21.062 -8.148 2.07 1 77.31 313 THR B O 1
ATOM 5522 N N . ASN B 1 314 ? -20.031 -9.695 3.328 1 82.5 314 ASN B N 1
ATOM 5523 C CA . ASN B 1 314 ? -21.266 -9.93 4.059 1 82.5 314 ASN B CA 1
ATOM 5524 C C . ASN B 1 314 ? -21.688 -8.703 4.863 1 82.5 314 ASN B C 1
ATOM 5526 O O . ASN B 1 314 ? -21.016 -8.336 5.836 1 82.5 314 ASN B O 1
ATOM 5530 N N . LEU B 1 315 ? -22.781 -8.195 4.523 1 83.12 315 LEU B N 1
ATOM 5531 C CA . LEU B 1 315 ? -23.234 -6.922 5.07 1 83.12 315 LEU B CA 1
ATOM 5532 C C . LEU B 1 315 ? -23.469 -7.031 6.57 1 83.12 315 LEU B C 1
ATOM 5534 O O . LEU B 1 315 ? -23.141 -6.117 7.328 1 83.12 315 LEU B O 1
ATOM 5538 N N . GLU B 1 316 ? -24.016 -8.109 6.957 1 86.12 316 GLU B N 1
ATOM 5539 C CA . GLU B 1 316 ? -24.297 -8.305 8.375 1 86.12 316 GLU B CA 1
ATOM 5540 C C . GLU B 1 316 ? -23 -8.297 9.203 1 86.12 316 GLU B C 1
ATOM 5542 O O . GLU B 1 316 ? -22.922 -7.633 10.234 1 86.12 316 GLU B O 1
ATOM 5547 N N . SER B 1 317 ? -22.031 -8.992 8.742 1 87.5 317 SER B N 1
ATOM 5548 C CA . SER B 1 317 ? -20.75 -9.055 9.438 1 87.5 317 SER B CA 1
ATOM 5549 C C . SER B 1 317 ? -20.062 -7.695 9.453 1 87.5 317 SER B C 1
ATOM 5551 O O . SER B 1 317 ? -19.5 -7.293 10.477 1 87.5 317 SER B O 1
ATOM 5553 N N . LEU B 1 318 ? -20.094 -7.039 8.375 1 87.31 318 LEU B N 1
ATOM 5554 C CA . LEU B 1 318 ? -19.484 -5.715 8.281 1 87.31 318 LEU B CA 1
ATOM 5555 C C . LEU B 1 318 ? -20.172 -4.738 9.234 1 87.31 318 LEU B C 1
ATOM 5557 O O . LEU B 1 318 ? -19.516 -3.963 9.922 1 87.31 318 LEU B O 1
ATOM 5561 N N . GLU B 1 319 ? -21.484 -4.848 9.242 1 90.06 319 GLU B N 1
ATOM 5562 C CA . GLU B 1 319 ? -22.266 -3.961 10.094 1 90.06 319 GLU B CA 1
ATOM 5563 C C . GLU B 1 319 ? -22.016 -4.254 11.57 1 90.06 319 GLU B C 1
ATOM 5565 O O . GLU B 1 319 ? -21.891 -3.328 12.375 1 90.06 319 GLU B O 1
ATOM 5570 N N . ASP B 1 320 ? -21.906 -5.496 11.867 1 93 320 ASP B N 1
ATOM 5571 C CA . ASP B 1 320 ? -21.641 -5.883 13.25 1 93 320 ASP B CA 1
ATOM 5572 C C . ASP B 1 320 ? -20.297 -5.344 13.719 1 93 320 ASP B C 1
ATOM 5574 O O . ASP B 1 320 ? -20.172 -4.848 14.844 1 93 320 ASP B O 1
ATOM 5578 N N . THR B 1 321 ? -19.344 -5.441 12.891 1 92.88 321 THR B N 1
ATOM 5579 C CA . THR B 1 321 ? -18 -4.965 13.211 1 92.88 321 THR B CA 1
ATOM 5580 C C . THR B 1 321 ? -18 -3.451 13.414 1 92.88 321 THR B C 1
ATOM 5582 O O . THR B 1 321 ? -17.375 -2.945 14.352 1 92.88 321 THR B O 1
ATOM 5585 N N . LEU B 1 322 ? -18.719 -2.758 12.594 1 93.69 322 LEU B N 1
ATOM 5586 C CA . LEU B 1 322 ? -18.766 -1.303 12.703 1 93.69 322 LEU B CA 1
ATOM 5587 C C . LEU B 1 322 ? -19.547 -0.875 13.945 1 93.69 322 LEU B C 1
ATOM 5589 O O . LEU B 1 322 ? -19.188 0.099 14.602 1 93.69 322 LEU B O 1
ATOM 5593 N N . GLN B 1 323 ? -20.609 -1.626 14.242 1 94.44 323 GLN B N 1
ATOM 5594 C CA . GLN B 1 323 ? -21.375 -1.345 15.445 1 94.44 323 GLN B CA 1
ATOM 5595 C C . GLN B 1 323 ? -20.531 -1.545 16.703 1 94.44 323 GLN B C 1
ATOM 5597 O O . GLN B 1 323 ? -20.625 -0.769 17.656 1 94.44 323 GLN B O 1
ATOM 5602 N N . ALA B 1 324 ? -19.766 -2.584 16.641 1 95.12 324 ALA B N 1
ATOM 5603 C CA . ALA B 1 324 ? -18.859 -2.832 17.766 1 95.12 324 ALA B CA 1
ATOM 5604 C C . ALA B 1 324 ? -17.844 -1.702 17.906 1 95.12 324 ALA B C 1
ATOM 5606 O O . ALA B 1 324 ? -17.5 -1.302 19.031 1 95.12 324 ALA B O 1
ATOM 5607 N N . CYS B 1 325 ? -17.359 -1.17 16.844 1 94.56 325 CYS B N 1
ATOM 5608 C CA . CYS B 1 325 ? -16.438 -0.039 16.844 1 94.56 325 CYS B CA 1
ATOM 5609 C C . CYS B 1 325 ? -17.094 1.199 17.438 1 94.56 325 CYS B C 1
ATOM 5611 O O . CYS B 1 325 ? -16.5 1.88 18.281 1 94.56 325 CYS B O 1
ATOM 5613 N N . TRP B 1 326 ? -18.297 1.439 17.031 1 95.75 326 TRP B N 1
ATOM 5614 C CA . TRP B 1 326 ? -19.047 2.582 17.531 1 95.75 326 TRP B CA 1
ATOM 5615 C C . TRP B 1 326 ? -19.25 2.488 19.031 1 95.75 326 TRP B C 1
ATOM 5617 O O . TRP B 1 326 ? -19.109 3.482 19.75 1 95.75 326 TRP B O 1
ATOM 5627 N N . ALA B 1 327 ? -19.5 1.296 19.469 1 95.19 327 ALA B N 1
ATOM 5628 C CA . ALA B 1 327 ? -19.797 1.074 20.875 1 95.19 327 ALA B CA 1
ATOM 5629 C C . ALA B 1 327 ? -18.578 1.379 21.75 1 95.19 327 ALA B C 1
ATOM 5631 O O . ALA B 1 327 ? -18.734 1.809 22.891 1 95.19 327 ALA B O 1
ATOM 5632 N N . ARG B 1 328 ? -17.438 1.253 21.219 1 94.31 328 ARG B N 1
ATOM 5633 C CA . ARG B 1 328 ? -16.219 1.414 22.016 1 94.31 328 ARG B CA 1
ATOM 5634 C C . ARG B 1 328 ? -15.711 2.854 21.969 1 94.31 328 ARG B C 1
ATOM 5636 O O . ARG B 1 328 ? -14.773 3.213 22.672 1 94.31 328 ARG B O 1
ATOM 5643 N N . LEU B 1 329 ? -16.328 3.684 21.156 1 95.5 329 LEU B N 1
ATOM 5644 C CA . LEU B 1 329 ? -15.859 5.055 21 1 95.5 329 LEU B CA 1
ATOM 5645 C C . LEU B 1 329 ? -16.109 5.871 22.266 1 95.5 329 LEU B C 1
ATOM 5647 O O . LEU B 1 329 ? -17.141 5.699 22.922 1 95.5 329 LEU B O 1
ATOM 5651 N N . PRO B 1 330 ? -15.156 6.777 22.531 1 92.75 330 PRO B N 1
ATOM 5652 C CA . PRO B 1 330 ? -15.438 7.719 23.625 1 92.75 330 PRO B CA 1
ATOM 5653 C C . PRO B 1 330 ? -16.656 8.594 23.344 1 92.75 330 PRO B C 1
ATOM 5655 O O . PRO B 1 330 ? -16.922 8.945 22.188 1 92.75 330 PRO B O 1
ATOM 5658 N N . PRO B 1 331 ? -17.359 8.961 24.375 1 94.06 331 PRO B N 1
ATOM 5659 C CA . PRO B 1 331 ? -18.547 9.805 24.219 1 94.06 331 PRO B CA 1
ATOM 5660 C C . PRO B 1 331 ? -18.266 11.094 23.453 1 94.06 331 PRO B C 1
ATOM 5662 O O . PRO B 1 331 ? -19.078 11.547 22.656 1 94.06 331 PRO B O 1
ATOM 5665 N N . ALA B 1 332 ? -17.141 11.586 23.703 1 91.44 332 ALA B N 1
ATOM 5666 C CA . ALA B 1 332 ? -16.781 12.828 23.031 1 91.44 332 ALA B CA 1
ATOM 5667 C C . ALA B 1 332 ? -16.734 12.641 21.516 1 91.44 332 ALA B C 1
ATOM 5669 O O . ALA B 1 332 ? -17.141 13.523 20.766 1 91.44 332 ALA B O 1
ATOM 5670 N N . THR B 1 333 ? -16.25 11.547 21.109 1 93.56 333 THR B N 1
ATOM 5671 C CA . THR B 1 333 ? -16.188 11.25 19.672 1 93.56 333 THR B CA 1
ATOM 5672 C C . THR B 1 333 ? -17.578 10.992 19.109 1 93.56 333 THR B C 1
ATOM 5674 O O . THR B 1 333 ? -17.906 11.461 18.016 1 93.56 333 THR B O 1
ATOM 5677 N N . LYS B 1 334 ? -18.375 10.289 19.828 1 95.69 334 LYS B N 1
ATOM 5678 C CA . LYS B 1 334 ? -19.75 10.031 19.391 1 95.69 334 LYS B CA 1
ATOM 5679 C C . LYS B 1 334 ? -20.516 11.328 19.203 1 95.69 334 LYS B C 1
ATOM 5681 O O . LYS B 1 334 ? -21.312 11.453 18.281 1 95.69 334 LYS B O 1
ATOM 5686 N N . ALA B 1 335 ? -20.234 12.234 20.062 1 95.5 335 ALA B N 1
ATOM 5687 C CA . ALA B 1 335 ? -20.922 13.523 20 1 95.5 335 ALA B CA 1
ATOM 5688 C C . ALA B 1 335 ? -20.547 14.281 18.734 1 95.5 335 ALA B C 1
ATOM 5690 O O . ALA B 1 335 ? -21.375 15 18.172 1 95.5 335 ALA B O 1
ATOM 5691 N N . LEU B 1 336 ? -19.406 14.125 18.297 1 95.75 336 LEU B N 1
ATOM 5692 C CA . LEU B 1 336 ? -18.969 14.773 17.062 1 95.75 336 LEU B CA 1
ATOM 5693 C C . LEU B 1 336 ? -19.797 14.297 15.883 1 95.75 336 LEU B C 1
ATOM 5695 O O . LEU B 1 336 ? -20.125 15.086 14.992 1 95.75 336 LEU B O 1
ATOM 5699 N N . TYR B 1 337 ? -20.125 13.023 15.891 1 96.75 337 TYR B N 1
ATOM 5700 C CA . TYR B 1 337 ? -20.812 12.422 14.758 1 96.75 337 TYR B CA 1
ATOM 5701 C C . TYR B 1 337 ? -22.328 12.516 14.922 1 96.75 337 TYR B C 1
ATOM 5703 O O . TYR B 1 337 ? -23.047 12.656 13.938 1 96.75 337 TYR B O 1
ATOM 5711 N N . GLY B 1 338 ? -22.75 12.461 16.141 1 96.25 338 GLY B N 1
ATOM 5712 C CA . GLY B 1 338 ? -24.188 12.414 16.391 1 96.25 338 GLY B CA 1
ATOM 5713 C C . GLY B 1 338 ? -24.75 11.008 16.406 1 96.25 338 GLY B C 1
ATOM 5714 O O . GLY B 1 338 ? -24.234 10.125 15.695 1 96.25 338 GLY B O 1
ATOM 5715 N N . GLU B 1 339 ? -25.828 10.797 17 1 91.88 339 GLU B N 1
ATOM 5716 C CA . GLU B 1 339 ? -26.406 9.477 17.219 1 91.88 339 GLU B CA 1
ATOM 5717 C C . GLU B 1 339 ? -26.969 8.891 15.93 1 91.88 339 GLU B C 1
ATOM 5719 O O . GLU B 1 339 ? -26.969 7.668 15.75 1 91.88 339 GLU B O 1
ATOM 5724 N N . ALA B 1 340 ? -27.328 9.719 15.07 1 94.88 340 ALA B N 1
ATOM 5725 C CA . ALA B 1 340 ? -27.969 9.25 13.852 1 94.88 340 ALA B CA 1
ATOM 5726 C C . ALA B 1 340 ? -26.938 8.852 12.805 1 94.88 340 ALA B C 1
ATOM 5728 O O . ALA B 1 340 ? -27.266 8.211 11.805 1 94.88 340 ALA B O 1
ATOM 5729 N N . PHE B 1 341 ? -25.734 9.219 13.008 1 96.5 341 PHE B N 1
ATOM 5730 C CA . PHE B 1 341 ? -24.703 9.062 11.984 1 96.5 341 PHE B CA 1
ATOM 5731 C C . PHE B 1 341 ? -24.516 7.598 11.625 1 96.5 341 PHE B C 1
ATOM 5733 O O . PHE B 1 341 ? -24.484 7.242 10.445 1 96.5 341 PHE B O 1
ATOM 5740 N N . LEU B 1 342 ? -24.359 6.746 12.656 1 95.94 342 LEU B N 1
ATOM 5741 C CA . LEU B 1 342 ? -24.109 5.332 12.406 1 95.94 342 LEU B CA 1
ATOM 5742 C C . LEU B 1 342 ? -25.234 4.719 11.562 1 95.94 342 LEU B C 1
ATOM 5744 O O . LEU B 1 342 ? -24.969 4.008 10.594 1 95.94 342 LEU B O 1
ATOM 5748 N N . THR B 1 343 ? -26.438 5.012 11.891 1 95.62 343 THR B N 1
ATOM 5749 C CA . THR B 1 343 ? -27.578 4.48 11.156 1 95.62 343 THR B CA 1
ATOM 5750 C C . THR B 1 343 ? -27.562 4.949 9.703 1 95.62 343 THR B C 1
ATOM 5752 O O . THR B 1 343 ? -27.766 4.152 8.789 1 95.62 343 THR B O 1
ATOM 5755 N N . LYS B 1 344 ? -27.312 6.211 9.539 1 95.88 344 LYS B N 1
ATOM 5756 C CA . LYS B 1 344 ? -27.25 6.758 8.188 1 95.88 344 LYS B CA 1
ATOM 5757 C C . LYS B 1 344 ? -26.094 6.145 7.398 1 95.88 344 LYS B C 1
ATOM 5759 O O . LYS B 1 344 ? -26.234 5.855 6.207 1 95.88 344 LYS B O 1
ATOM 5764 N N . TYR B 1 345 ? -25.047 5.973 8.07 1 95.06 345 TYR B N 1
ATOM 5765 C CA . TYR B 1 345 ? -23.875 5.387 7.441 1 95.06 345 TYR B CA 1
ATOM 5766 C C . TYR B 1 345 ? -24.141 3.955 7 1 95.06 345 TYR B C 1
ATOM 5768 O O . TYR B 1 345 ? -23.797 3.572 5.875 1 95.06 345 TYR B O 1
ATOM 5776 N N . LEU B 1 346 ? -24.719 3.172 7.867 1 94.06 346 LEU B N 1
ATOM 5777 C CA . LEU B 1 346 ? -25.031 1.781 7.559 1 94.06 346 LEU B CA 1
ATOM 5778 C C . LEU B 1 346 ? -26.031 1.694 6.402 1 94.06 346 LEU B C 1
ATOM 5780 O O . LEU B 1 346 ? -25.891 0.834 5.527 1 94.06 346 LEU B O 1
ATOM 5784 N N . LYS B 1 347 ? -26.938 2.588 6.352 1 93.94 347 LYS B N 1
ATOM 5785 C CA . LYS B 1 347 ? -27.906 2.619 5.262 1 93.94 347 LYS B CA 1
ATOM 5786 C C . LYS B 1 347 ? -27.219 2.955 3.934 1 93.94 347 LYS B C 1
ATOM 5788 O O . LYS B 1 347 ? -27.531 2.346 2.906 1 93.94 347 LYS B O 1
ATOM 5793 N N . ALA B 1 348 ? -26.391 3.9 3.994 1 92.94 348 ALA B N 1
ATOM 5794 C CA . ALA B 1 348 ? -25.641 4.273 2.793 1 92.94 348 ALA B CA 1
ATOM 5795 C C . ALA B 1 348 ? -24.797 3.107 2.295 1 92.94 348 ALA B C 1
ATOM 5797 O O . ALA B 1 348 ? -24.734 2.838 1.093 1 92.94 348 ALA B O 1
ATOM 5798 N N . GLN B 1 349 ? -24.125 2.48 3.221 1 91.06 349 GLN B N 1
ATOM 5799 C CA . GLN B 1 349 ? -23.297 1.33 2.875 1 91.06 349 GLN B CA 1
ATOM 5800 C C . GLN B 1 349 ? -24.141 0.216 2.256 1 91.06 349 GLN B C 1
ATOM 5802 O O . GLN B 1 349 ? -23.75 -0.384 1.255 1 91.06 349 GLN B O 1
ATOM 5807 N N . GLN B 1 350 ? -25.25 -0.047 2.832 1 90.75 350 GLN B N 1
ATOM 5808 C CA . GLN B 1 350 ? -26.156 -1.068 2.311 1 90.75 350 GLN B CA 1
ATOM 5809 C C . GLN B 1 350 ? -26.609 -0.727 0.895 1 90.75 350 GLN B C 1
ATOM 5811 O O . GLN B 1 350 ? -26.641 -1.597 0.023 1 90.75 350 GLN B O 1
ATOM 5816 N N . ARG B 1 351 ? -26.922 0.488 0.707 1 91.12 351 ARG B N 1
ATOM 5817 C CA . ARG B 1 351 ? -27.391 0.935 -0.604 1 91.12 351 ARG B CA 1
ATOM 5818 C C . ARG B 1 351 ? -26.297 0.768 -1.654 1 91.12 351 ARG B C 1
ATOM 5820 O O . ARG B 1 351 ? -26.531 0.23 -2.736 1 91.12 351 ARG B O 1
ATOM 5827 N N . VAL B 1 352 ? -25.125 1.157 -1.295 1 89.69 352 VAL B N 1
ATOM 5828 C CA . VAL B 1 352 ? -24 1.089 -2.225 1 89.69 352 VAL B CA 1
ATOM 5829 C C . VAL B 1 352 ? -23.672 -0.371 -2.537 1 89.69 352 VAL B C 1
ATOM 5831 O O . VAL B 1 352 ? -23.516 -0.743 -3.701 1 89.69 352 VAL B O 1
ATOM 5834 N N . MET B 1 353 ? -23.625 -1.182 -1.528 1 88.81 353 MET B N 1
ATOM 5835 C CA . MET B 1 353 ? -23.281 -2.59 -1.703 1 88.81 353 MET B CA 1
ATOM 5836 C C . MET B 1 353 ? -24.344 -3.314 -2.525 1 88.81 353 MET B C 1
ATOM 5838 O O . MET B 1 353 ? -24.016 -4.148 -3.369 1 88.81 353 MET B O 1
ATOM 5842 N N . ASN B 1 354 ? -25.531 -2.955 -2.32 1 88.31 354 ASN B N 1
ATOM 5843 C CA . ASN B 1 354 ? -26.609 -3.572 -3.088 1 88.31 354 ASN B CA 1
ATOM 5844 C C . ASN B 1 354 ? -26.562 -3.152 -4.555 1 88.31 354 ASN B C 1
ATOM 5846 O O . ASN B 1 354 ? -26.953 -3.922 -5.438 1 88.31 354 ASN B O 1
ATOM 5850 N N . LEU B 1 355 ? -26.078 -2.006 -4.719 1 88.31 355 LEU B N 1
ATOM 5851 C CA . LEU B 1 355 ? -26.016 -1.479 -6.078 1 88.31 355 LEU B CA 1
ATOM 5852 C C . LEU B 1 355 ? -24.844 -2.066 -6.84 1 88.31 355 LEU B C 1
ATOM 5854 O O . LEU B 1 355 ? -24.953 -2.377 -8.023 1 88.31 355 LEU B O 1
ATOM 5858 N N . ILE B 1 356 ? -23.781 -2.33 -6.129 1 90.06 356 ILE B N 1
ATOM 5859 C CA . ILE B 1 356 ? -22.562 -2.561 -6.902 1 90.06 356 ILE B CA 1
ATOM 5860 C C . ILE B 1 356 ? -22.156 -4.023 -6.785 1 90.06 356 ILE B C 1
ATOM 5862 O O . ILE B 1 356 ? -21.391 -4.531 -7.621 1 90.06 356 ILE B O 1
ATOM 5866 N N . CYS B 1 357 ? -22.531 -4.746 -5.789 1 89 357 CYS B N 1
ATOM 5867 C CA . CYS B 1 357 ? -22.078 -6.113 -5.582 1 89 357 CYS B CA 1
ATOM 5868 C C . CYS B 1 357 ? -22.625 -7.047 -6.648 1 89 357 CYS B C 1
ATOM 5870 O O . CYS B 1 357 ? -23.844 -7.172 -6.797 1 89 357 CYS B O 1
ATOM 5872 N N . ASP B 1 358 ? -21.75 -7.688 -7.336 1 90.88 358 ASP B N 1
ATOM 5873 C CA . ASP B 1 358 ? -22.078 -8.664 -8.367 1 90.88 358 ASP B CA 1
ATOM 5874 C C . ASP B 1 358 ? -22.234 -10.062 -7.773 1 90.88 358 ASP B C 1
ATOM 5876 O O . ASP B 1 358 ? -21.344 -10.539 -7.062 1 90.88 358 ASP B O 1
ATOM 5880 N N . PRO B 1 359 ? -23.312 -10.766 -8.031 1 89.69 359 PRO B N 1
ATOM 5881 C CA . PRO B 1 359 ? -23.5 -12.109 -7.473 1 89.69 359 PRO B CA 1
ATOM 5882 C C . PRO B 1 359 ? -22.75 -13.188 -8.25 1 89.69 359 PRO B C 1
ATOM 5884 O O . PRO B 1 359 ? -22.609 -14.32 -7.773 1 89.69 359 PRO B O 1
ATOM 5887 N N . ASP B 1 360 ? -22.281 -12.852 -9.438 1 93.56 360 ASP B N 1
ATOM 5888 C CA . ASP B 1 360 ? -21.625 -13.859 -10.273 1 93.56 360 ASP B CA 1
ATOM 5889 C C . ASP B 1 360 ? -20.141 -13.969 -9.953 1 93.56 360 ASP B C 1
ATOM 5891 O O . ASP B 1 360 ? -19.312 -13.336 -10.609 1 93.56 360 ASP B O 1
ATOM 5895 N N . LEU B 1 361 ? -19.781 -14.898 -9.086 1 92.44 361 LEU B N 1
ATOM 5896 C CA . LEU B 1 361 ? -18.406 -15.094 -8.641 1 92.44 361 LEU B CA 1
ATOM 5897 C C . LEU B 1 361 ? -17.562 -15.75 -9.727 1 92.44 361 LEU B C 1
ATOM 5899 O O . LEU B 1 361 ? -16.328 -15.75 -9.656 1 92.44 361 LEU B O 1
ATOM 5903 N N . THR B 1 362 ? -18.156 -16.297 -10.727 1 93.5 362 THR B N 1
ATOM 5904 C CA . THR B 1 362 ? -17.438 -17.016 -11.773 1 93.5 362 THR B CA 1
ATOM 5905 C C . THR B 1 362 ? -16.547 -16.047 -12.57 1 93.5 362 THR B C 1
ATOM 5907 O O . THR B 1 362 ? -15.555 -16.469 -13.172 1 93.5 362 THR B O 1
ATOM 5910 N N . LYS B 1 363 ? -16.938 -14.812 -12.57 1 95.75 363 LYS B N 1
ATOM 5911 C CA . LYS B 1 363 ? -16.125 -13.812 -13.242 1 95.75 363 LYS B CA 1
ATOM 5912 C C . LYS B 1 363 ? -14.719 -13.766 -12.641 1 95.75 363 LYS B C 1
ATOM 5914 O O . LYS B 1 363 ? -13.727 -13.625 -13.367 1 95.75 363 LYS B O 1
ATOM 5919 N N . VAL B 1 364 ? -14.648 -13.898 -11.328 1 97.06 364 VAL B N 1
ATOM 5920 C CA . VAL B 1 364 ? -13.359 -13.875 -10.648 1 97.06 364 VAL B CA 1
ATOM 5921 C C . VAL B 1 364 ? -12.625 -15.188 -10.883 1 97.06 364 VAL B C 1
ATOM 5923 O O . VAL B 1 364 ? -11.438 -15.188 -11.227 1 97.06 364 VAL B O 1
ATOM 5926 N N . SER B 1 365 ? -13.305 -16.312 -10.758 1 96 365 SER B N 1
ATOM 5927 C CA . SER B 1 365 ? -12.656 -17.609 -10.93 1 96 365 SER B CA 1
ATOM 5928 C C . SER B 1 365 ? -12.133 -17.781 -12.352 1 96 365 SER B C 1
ATOM 5930 O O . SER B 1 365 ? -11.086 -18.391 -12.57 1 96 365 SER B O 1
ATOM 5932 N N . ARG B 1 366 ? -12.82 -17.234 -13.32 1 95.75 366 ARG B N 1
ATOM 5933 C CA . ARG B 1 366 ? -12.367 -17.297 -14.711 1 95.75 366 ARG B CA 1
ATOM 5934 C C . ARG B 1 366 ? -11.078 -16.5 -14.906 1 95.75 366 ARG B C 1
ATOM 5936 O O . ARG B 1 366 ? -10.18 -16.953 -15.625 1 95.75 366 ARG B O 1
ATOM 5943 N N . CYS B 1 367 ? -11.055 -15.375 -14.289 1 97.75 367 CYS B N 1
ATOM 5944 C CA . CYS B 1 367 ? -9.836 -14.578 -14.359 1 97.75 367 CYS B CA 1
ATOM 5945 C C . CYS B 1 367 ? -8.672 -15.297 -13.695 1 97.75 367 CYS B C 1
ATOM 5947 O O . CYS B 1 367 ? -7.551 -15.289 -14.211 1 97.75 367 CYS B O 1
ATOM 5949 N N . LEU B 1 368 ? -8.945 -15.906 -12.57 1 98.25 368 LEU B N 1
ATOM 5950 C CA . LEU B 1 368 ? -7.914 -16.641 -11.859 1 98.25 368 LEU B CA 1
ATOM 5951 C C . LEU B 1 368 ? -7.414 -17.828 -12.688 1 98.25 368 LEU B C 1
ATOM 5953 O O . LEU B 1 368 ? -6.211 -18.062 -12.773 1 98.25 368 LEU B O 1
ATOM 5957 N N . GLU B 1 369 ? -8.32 -18.5 -13.266 1 96 369 GLU B N 1
ATOM 5958 C CA . GLU B 1 369 ? -7.953 -19.625 -14.125 1 96 369 GLU B CA 1
ATOM 5959 C C . GLU B 1 369 ? -7.129 -19.141 -15.32 1 96 369 GLU B C 1
ATOM 5961 O O . GLU B 1 369 ? -6.133 -19.781 -15.68 1 96 369 GLU B O 1
ATOM 5966 N N . HIS B 1 370 ? -7.535 -18.062 -15.938 1 97.12 370 HIS B N 1
ATOM 5967 C CA . HIS B 1 370 ? -6.766 -17.516 -17.047 1 97.12 370 HIS B CA 1
ATOM 5968 C C . HIS B 1 370 ? -5.355 -17.141 -16.609 1 97.12 370 HIS B C 1
ATOM 5970 O O . HIS B 1 370 ? -4.383 -17.438 -17.312 1 97.12 370 HIS B O 1
ATOM 5976 N N . ALA B 1 371 ? -5.27 -16.516 -15.461 1 98 371 ALA B N 1
ATOM 5977 C CA . ALA B 1 371 ? -3.965 -16.125 -14.945 1 98 371 ALA B CA 1
ATOM 5978 C C . ALA B 1 371 ? -3.068 -17.344 -14.727 1 98 371 ALA B C 1
ATOM 5980 O O . ALA B 1 371 ? -1.85 -17.25 -14.898 1 98 371 ALA B O 1
ATOM 5981 N N . LEU B 1 372 ? -3.65 -18.438 -14.398 1 97.38 372 LEU B N 1
ATOM 5982 C CA . LEU B 1 372 ? -2.904 -19.656 -14.102 1 97.38 372 LEU B CA 1
ATOM 5983 C C . LEU B 1 372 ? -2.566 -20.406 -15.375 1 97.38 372 LEU B C 1
ATOM 5985 O O . LEU B 1 372 ? -1.534 -21.078 -15.453 1 97.38 372 LEU B O 1
ATOM 5989 N N . THR B 1 373 ? -3.396 -20.266 -16.438 1 95.88 373 THR B N 1
ATOM 5990 C CA . THR B 1 373 ? -3.283 -21.234 -17.516 1 95.88 373 THR B CA 1
ATOM 5991 C C . THR B 1 373 ? -2.93 -20.531 -18.828 1 95.88 373 THR B C 1
ATOM 5993 O O . THR B 1 373 ? -2.547 -21.188 -19.797 1 95.88 373 THR B O 1
ATOM 5996 N N . ALA B 1 374 ? -3.084 -19.234 -18.875 1 96.56 374 ALA B N 1
ATOM 5997 C CA . ALA B 1 374 ? -2.793 -18.531 -20.109 1 96.56 374 ALA B CA 1
ATOM 5998 C C . ALA B 1 374 ? -1.311 -18.641 -20.469 1 96.56 374 ALA B C 1
ATOM 6000 O O . ALA B 1 374 ? -0.45 -18.547 -19.594 1 96.56 374 ALA B O 1
ATOM 6001 N N . ARG B 1 375 ? -1 -18.797 -21.75 1 95.56 375 ARG B N 1
ATOM 6002 C CA . ARG B 1 375 ? 0.388 -18.766 -22.203 1 95.56 375 ARG B CA 1
ATOM 6003 C C . ARG B 1 375 ? 1.016 -17.406 -21.922 1 95.56 375 ARG B C 1
ATOM 6005 O O . ARG B 1 375 ? 2.191 -17.312 -21.562 1 95.56 375 AR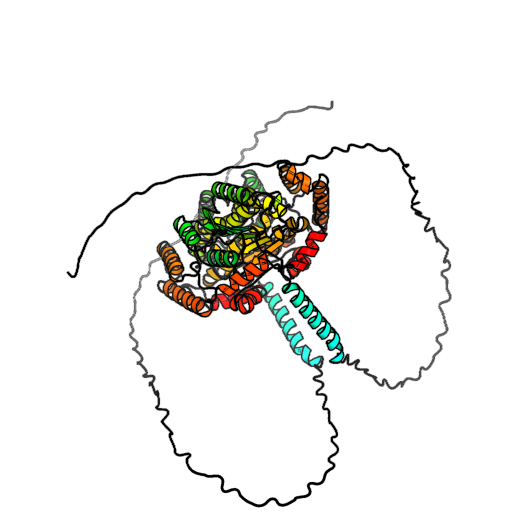G B O 1
ATOM 6012 N N . HIS B 1 376 ? 0.166 -16.422 -22.109 1 95.06 376 HIS B N 1
ATOM 6013 C CA . HIS B 1 376 ? 0.578 -15.047 -21.859 1 95.06 376 HIS B CA 1
ATOM 6014 C C . HIS B 1 376 ? -0.354 -14.367 -20.859 1 95.06 376 HIS B C 1
ATOM 6016 O O . HIS B 1 376 ? -1.173 -13.531 -21.234 1 95.06 376 HIS B O 1
ATOM 6022 N N . PRO B 1 377 ? -0.144 -14.656 -19.562 1 96.62 377 PRO B N 1
ATOM 6023 C CA . PRO B 1 377 ? -1.012 -14.039 -18.562 1 96.62 377 PRO B CA 1
ATOM 6024 C C . PRO B 1 377 ? -0.832 -12.523 -18.484 1 96.62 377 PRO B C 1
ATOM 6026 O O . PRO B 1 377 ? 0.249 -12.008 -18.781 1 96.62 377 PRO B O 1
ATOM 6029 N N . ARG B 1 378 ? -1.878 -11.883 -18.141 1 96.88 378 ARG B N 1
ATOM 6030 C CA . ARG B 1 378 ? -1.833 -10.43 -17.953 1 96.88 378 ARG B CA 1
ATOM 6031 C C . ARG B 1 378 ? -1.216 -10.07 -16.609 1 96.88 378 ARG B C 1
ATOM 6033 O O . ARG B 1 378 ? -1.191 -10.898 -15.688 1 96.88 378 ARG B O 1
ATOM 6040 N N . THR B 1 379 ? -0.733 -8.836 -16.531 1 97.19 379 THR B N 1
ATOM 6041 C CA . THR B 1 379 ? -0.176 -8.375 -15.266 1 97.19 379 THR B CA 1
ATOM 6042 C C . THR B 1 379 ? -1.286 -8.102 -14.258 1 97.19 379 THR B C 1
ATOM 6044 O O . THR B 1 379 ? -1.089 -8.258 -13.055 1 97.19 379 THR B O 1
ATOM 6047 N N . ARG B 1 380 ? -2.428 -7.645 -14.797 1 97.56 380 ARG B N 1
ATOM 6048 C CA . ARG B 1 380 ? -3.543 -7.301 -13.93 1 97.56 380 ARG B CA 1
ATOM 6049 C C . ARG B 1 380 ? -4.875 -7.707 -14.555 1 97.56 380 ARG B C 1
ATOM 6051 O O . ARG B 1 380 ? -5.07 -7.555 -15.758 1 97.56 380 ARG B O 1
ATOM 6058 N N . TYR B 1 381 ? -5.727 -8.289 -13.734 1 98 381 TYR B N 1
ATOM 6059 C CA . TYR B 1 381 ? -7.117 -8.602 -14.055 1 98 381 TYR B CA 1
ATOM 6060 C C . TYR B 1 381 ? -8.07 -7.816 -13.164 1 98 381 TYR B C 1
ATOM 6062 O O . TYR B 1 381 ? -7.836 -7.688 -11.953 1 98 381 TYR B O 1
ATOM 6070 N N . SER B 1 382 ? -9.086 -7.242 -13.703 1 97.5 382 SER B N 1
ATOM 6071 C CA . SER B 1 382 ? -10.062 -6.488 -12.922 1 97.5 382 SER B CA 1
ATOM 6072 C C . SER B 1 382 ? -11.477 -7.008 -13.156 1 97.5 382 SER B C 1
ATOM 6074 O O . SER B 1 382 ? -12.305 -6.32 -13.75 1 97.5 382 SER B O 1
ATOM 6076 N N . PRO B 1 383 ? -11.797 -8.156 -12.602 1 97.81 383 PRO B N 1
ATOM 6077 C CA . PRO B 1 383 ? -13.141 -8.695 -12.812 1 97.81 383 PRO B CA 1
ATOM 6078 C C . PRO B 1 383 ? -14.219 -7.879 -12.109 1 97.81 383 PRO B C 1
ATOM 6080 O O . PRO B 1 383 ? -14.016 -7.418 -10.984 1 97.81 383 PRO B O 1
ATOM 6083 N N . GLY B 1 384 ? -15.383 -7.777 -12.758 1 96.12 384 GLY B N 1
ATOM 6084 C CA . GLY B 1 384 ? -16.516 -7.008 -12.273 1 96.12 384 GLY B CA 1
ATOM 6085 C C . GLY B 1 384 ? -16.766 -5.746 -13.07 1 96.12 384 GLY B C 1
ATOM 6086 O O . GLY B 1 384 ? -15.828 -5.066 -13.484 1 96.12 384 GLY B O 1
ATOM 6087 N N . TRP B 1 385 ? -18.047 -5.426 -13.281 1 94.94 385 TRP B N 1
ATOM 6088 C CA . TRP B 1 385 ? -18.391 -4.23 -14.055 1 94.94 385 TRP B CA 1
ATOM 6089 C C . TRP B 1 385 ? -17.969 -2.971 -13.312 1 94.94 385 TRP B C 1
ATOM 6091 O O . TRP B 1 385 ? -17.5 -2.006 -13.922 1 94.94 385 TRP B O 1
ATOM 6101 N N . ASP B 1 386 ? -18.172 -3.016 -12.008 1 95.44 386 ASP B N 1
ATOM 6102 C CA . ASP B 1 386 ? -17.781 -1.856 -11.211 1 95.44 386 ASP B CA 1
ATOM 6103 C C . ASP B 1 386 ? -16.266 -1.643 -11.258 1 95.44 386 ASP B C 1
ATOM 6105 O O . ASP B 1 386 ? -15.797 -0.503 -11.305 1 95.44 386 ASP B O 1
ATOM 6109 N N . ALA B 1 387 ? -15.508 -2.734 -11.219 1 96.75 387 ALA B N 1
ATOM 6110 C CA . ALA B 1 387 ? -14.047 -2.633 -11.305 1 96.75 387 ALA B CA 1
ATOM 6111 C C . ALA B 1 387 ? -13.625 -1.938 -12.594 1 96.75 387 ALA B C 1
ATOM 6113 O O . ALA B 1 387 ? -12.82 -1.002 -12.57 1 96.75 387 ALA B O 1
ATOM 6114 N N . LYS B 1 388 ? -14.18 -2.307 -13.703 1 95.81 388 LYS B N 1
ATOM 6115 C CA . LYS B 1 388 ? -13.75 -1.862 -15.031 1 95.81 388 LYS B CA 1
ATOM 6116 C C . LYS B 1 388 ? -14.273 -0.465 -15.336 1 95.81 388 LYS B C 1
ATOM 6118 O O . LYS B 1 388 ? -13.57 0.357 -15.922 1 95.81 388 LYS B O 1
ATOM 6123 N N . LEU B 1 389 ? -15.477 -0.202 -14.883 1 95.31 389 LEU B N 1
ATOM 6124 C CA . LEU B 1 389 ? -16.141 1.001 -15.383 1 95.31 389 LEU B CA 1
ATOM 6125 C C . LEU B 1 389 ? -16.125 2.105 -14.336 1 95.31 389 LEU B C 1
ATOM 6127 O O . LEU B 1 389 ? -16.297 3.281 -14.656 1 95.31 389 LEU B O 1
ATOM 6131 N N . LEU B 1 390 ? -15.961 1.727 -13.117 1 95.5 390 LEU B N 1
ATOM 6132 C CA . LEU B 1 390 ? -16.047 2.736 -12.062 1 95.5 390 LEU B CA 1
ATOM 6133 C C . LEU B 1 390 ? -14.703 2.922 -11.375 1 95.5 390 LEU B C 1
ATOM 6135 O O . LEU B 1 390 ? -14.062 3.965 -11.531 1 95.5 390 LEU B O 1
ATOM 6139 N N . TRP B 1 391 ? -14.188 1.901 -10.781 1 96.19 391 TRP B N 1
ATOM 6140 C CA . TRP B 1 391 ? -13.055 2.043 -9.867 1 96.19 391 TRP B CA 1
ATOM 6141 C C . TRP B 1 391 ? -11.758 2.236 -10.641 1 96.19 391 TRP B C 1
ATOM 6143 O O . TRP B 1 391 ? -10.922 3.061 -10.258 1 96.19 391 TRP B O 1
ATOM 6153 N N . LEU B 1 392 ? -11.555 1.437 -11.695 1 95.62 392 LEU B N 1
ATOM 6154 C CA . LEU B 1 392 ? -10.32 1.556 -12.469 1 95.62 392 LEU B CA 1
ATOM 6155 C C . LEU B 1 392 ? -10.203 2.943 -13.094 1 95.62 392 LEU B C 1
ATOM 6157 O O . LEU B 1 392 ? -9.195 3.627 -12.906 1 95.62 392 LEU B O 1
ATOM 6161 N N . PRO B 1 393 ? -11.227 3.469 -13.75 1 95.81 393 PRO B N 1
ATOM 6162 C CA . PRO B 1 393 ? -11.117 4.84 -14.258 1 95.81 393 PRO B CA 1
ATOM 6163 C C . PRO B 1 393 ? -10.953 5.867 -13.141 1 95.81 393 PRO B C 1
ATOM 6165 O O . PRO B 1 393 ? -10.172 6.816 -13.281 1 95.81 393 PRO B O 1
ATOM 6168 N N . ALA B 1 394 ? -11.625 5.641 -12.039 1 96.38 394 ALA B N 1
ATOM 6169 C CA . ALA B 1 394 ? -11.539 6.566 -10.914 1 96.38 394 ALA B CA 1
ATOM 6170 C C . ALA B 1 394 ? -10.117 6.625 -10.359 1 96.38 394 ALA B C 1
ATOM 6172 O O . ALA B 1 394 ? -9.68 7.664 -9.867 1 96.38 394 ALA B O 1
ATOM 6173 N N . SER B 1 395 ? -9.391 5.508 -10.422 1 95.38 395 SER B N 1
ATOM 6174 C CA . SER B 1 395 ? -8.039 5.438 -9.875 1 95.38 395 SER B CA 1
ATOM 6175 C C . SER B 1 395 ? -7.074 6.309 -10.672 1 95.38 395 SER B C 1
ATOM 6177 O O . SER B 1 395 ? -5.98 6.625 -10.203 1 95.38 395 SER B O 1
ATOM 6179 N N . TYR B 1 396 ? -7.488 6.84 -11.867 1 93.31 396 TYR B N 1
ATOM 6180 C CA . TYR B 1 396 ? -6.633 7.684 -12.688 1 93.31 396 TYR B CA 1
ATOM 6181 C C . TYR B 1 396 ? -7.043 9.148 -12.586 1 93.31 396 TYR B C 1
ATOM 6183 O O . TYR B 1 396 ? -6.414 10.023 -13.188 1 93.31 396 TYR B O 1
ATOM 6191 N N . LEU B 1 397 ? -8.055 9.422 -11.82 1 94.56 397 LEU B N 1
ATOM 6192 C CA . LEU B 1 397 ? -8.531 10.797 -11.664 1 94.56 397 LEU B CA 1
ATOM 6193 C C . LEU B 1 397 ? -7.781 11.508 -10.547 1 94.56 397 LEU B C 1
ATOM 6195 O O . LEU B 1 397 ? -7.227 10.859 -9.656 1 94.56 397 LEU B O 1
ATOM 6199 N N . PRO B 1 398 ? -7.832 12.844 -10.641 1 93.38 398 PRO B N 1
ATOM 6200 C CA . PRO B 1 398 ? -7.254 13.578 -9.516 1 93.38 398 PRO B CA 1
ATOM 6201 C C . PRO B 1 398 ? -7.926 13.242 -8.18 1 93.38 398 PRO B C 1
ATOM 6203 O O . PRO B 1 398 ? -9.141 13.055 -8.133 1 93.38 398 PRO B O 1
ATOM 6206 N N . ALA B 1 399 ? -7.117 13.148 -7.137 1 95.12 399 ALA B N 1
ATOM 6207 C CA . ALA B 1 399 ? -7.598 12.758 -5.816 1 95.12 399 ALA B CA 1
ATOM 6208 C C . ALA B 1 399 ? -8.719 13.672 -5.344 1 95.12 399 ALA B C 1
ATOM 6210 O O . ALA B 1 399 ? -9.664 13.227 -4.688 1 95.12 399 ALA B O 1
ATOM 6211 N N . SER B 1 400 ? -8.633 14.953 -5.676 1 94.81 400 SER B N 1
ATOM 6212 C CA . SER B 1 400 ? -9.633 15.914 -5.23 1 94.81 400 SER B CA 1
ATOM 6213 C C . SER B 1 400 ? -11.008 15.578 -5.801 1 94.81 400 SER B C 1
ATOM 6215 O O . SER B 1 400 ? -12.023 15.727 -5.117 1 94.81 400 SER B O 1
ATOM 6217 N N . LEU B 1 401 ? -11.031 15.078 -7.031 1 95.06 401 LEU B N 1
ATOM 6218 C CA . LEU B 1 401 ? -12.289 14.703 -7.66 1 95.06 401 LEU B CA 1
ATOM 6219 C C . LEU B 1 401 ? -12.852 13.43 -7.031 1 95.06 401 LEU B C 1
ATOM 6221 O O . LEU B 1 401 ? -14.047 13.336 -6.762 1 95.06 401 LEU B O 1
ATOM 6225 N N . VAL B 1 402 ? -11.984 12.5 -6.77 1 96.62 402 VAL B N 1
ATOM 6226 C CA . VAL B 1 402 ? -12.391 11.258 -6.129 1 96.62 402 VAL B CA 1
ATOM 6227 C C . VAL B 1 402 ? -12.93 11.547 -4.73 1 96.62 402 VAL B C 1
ATOM 6229 O O . VAL B 1 402 ? -13.969 11.008 -4.336 1 96.62 402 VAL B O 1
ATOM 6232 N N . ASP B 1 403 ? -12.242 12.422 -4.031 1 96.88 403 ASP B N 1
ATOM 6233 C CA . ASP B 1 403 ? -12.68 12.812 -2.693 1 96.88 403 ASP B CA 1
ATOM 6234 C C . ASP B 1 403 ? -14.07 13.43 -2.73 1 96.88 403 ASP B C 1
ATOM 6236 O O . ASP B 1 403 ? -14.922 13.102 -1.898 1 96.88 403 ASP B O 1
ATOM 6240 N N . ALA B 1 404 ? -14.32 14.25 -3.693 1 95.12 404 ALA B N 1
ATOM 6241 C CA . ALA B 1 404 ? -15.602 14.938 -3.803 1 95.12 404 ALA B CA 1
ATOM 6242 C C . ALA B 1 404 ? -16.734 13.945 -4.008 1 95.12 404 ALA B C 1
ATOM 6244 O O . ALA B 1 404 ? -17.781 14.023 -3.344 1 95.12 404 ALA B O 1
ATOM 6245 N N . VAL B 1 405 ? -16.5 12.969 -4.82 1 93.94 405 VAL B N 1
ATOM 6246 C CA . VAL B 1 405 ? -17.547 11.992 -5.145 1 93.94 405 VAL B CA 1
ATOM 6247 C C . VAL B 1 405 ? -17.797 11.086 -3.943 1 93.94 405 VAL B C 1
ATOM 6249 O O . VAL B 1 405 ? -18.938 10.844 -3.561 1 93.94 405 VAL B O 1
ATOM 6252 N N . LEU B 1 406 ? -16.766 10.641 -3.352 1 93.69 406 LEU B N 1
ATOM 6253 C CA . LEU B 1 406 ? -16.906 9.688 -2.26 1 93.69 406 LEU B CA 1
ATOM 6254 C C . LEU B 1 406 ? -17.469 10.359 -1.018 1 93.69 406 LEU B C 1
ATOM 6256 O O . LEU B 1 406 ? -18.234 9.742 -0.272 1 93.69 406 LEU B O 1
ATOM 6260 N N . THR B 1 407 ? -17.141 11.594 -0.812 1 91.62 407 THR B N 1
ATOM 6261 C CA . THR B 1 407 ? -17.672 12.312 0.344 1 91.62 407 THR B CA 1
ATOM 6262 C C . THR B 1 407 ? -19.141 12.664 0.143 1 91.62 407 THR B C 1
ATOM 6264 O O . THR B 1 407 ? -19.906 12.766 1.11 1 91.62 407 THR B O 1
ATOM 6267 N N . TRP B 1 408 ? -19.5 12.789 -1.069 1 91.06 408 TRP B N 1
ATOM 6268 C CA . TRP B 1 408 ? -20.891 13.125 -1.379 1 91.06 408 TRP B CA 1
ATOM 6269 C C . TRP B 1 408 ? -21.812 11.953 -1.078 1 91.06 408 TRP B C 1
ATOM 6271 O O . TRP B 1 408 ? -22.984 12.148 -0.712 1 91.06 408 TRP B O 1
ATOM 6281 N N . VAL B 1 409 ? -21.328 10.789 -1.139 1 90.81 409 VAL B N 1
ATOM 6282 C CA . VAL B 1 409 ? -22.141 9.578 -0.979 1 90.81 409 VAL B CA 1
ATOM 6283 C C . VAL B 1 409 ? -22.344 9.289 0.505 1 90.81 409 VAL B C 1
ATOM 6285 O O . VAL B 1 409 ? -23.359 8.727 0.899 1 90.81 409 VAL B O 1
ATOM 6288 N N . LEU B 1 410 ? -21.453 9.656 1.373 1 91.5 410 LEU B N 1
ATOM 6289 C CA . LEU B 1 410 ? -21.484 9.312 2.789 1 91.5 410 LEU B CA 1
ATOM 6290 C C . LEU B 1 410 ? -22.172 10.406 3.605 1 91.5 410 LEU B C 1
ATOM 6292 O O . LEU B 1 410 ? -22.172 11.57 3.205 1 91.5 410 LEU B O 1
ATOM 6296 N N . PRO B 1 411 ? -22.75 10.031 4.68 1 93.56 411 PRO B N 1
ATOM 6297 C CA . PRO B 1 411 ? -23.375 11.047 5.531 1 93.56 411 PRO B CA 1
ATOM 6298 C C . PRO B 1 411 ? -22.359 11.969 6.195 1 93.56 411 PRO B C 1
ATOM 6300 O O . PRO B 1 411 ? -21.203 11.586 6.383 1 93.56 411 PRO B O 1
ATOM 6303 N N . LYS B 1 412 ? -22.891 13.117 6.594 1 94.19 412 LYS B N 1
ATOM 6304 C CA . LYS B 1 412 ? -22.047 14.086 7.277 1 94.19 412 LYS B CA 1
ATOM 6305 C C . LYS B 1 412 ? -22.219 14 8.789 1 94.19 412 LYS B C 1
ATOM 6307 O O . LYS B 1 412 ? -23.344 13.828 9.281 1 94.19 412 LYS B O 1
ATOM 6312 N N . PRO B 1 413 ? -21.078 14.078 9.523 1 96.19 413 PRO B N 1
ATOM 6313 C CA . PRO B 1 413 ? -21.188 14.133 10.984 1 96.19 413 PRO B CA 1
ATOM 6314 C C . PRO B 1 413 ? -21.984 15.344 11.477 1 96.19 413 PRO B C 1
ATOM 6316 O O . PRO B 1 413 ? -22.094 16.344 10.758 1 96.19 413 PRO B O 1
ATOM 6319 N N . ALA B 1 414 ? -22.469 15.258 12.648 1 95.19 414 ALA B N 1
ATOM 6320 C CA . ALA B 1 414 ? -23.297 16.312 13.227 1 95.19 414 ALA B CA 1
ATOM 6321 C C . ALA B 1 414 ? -22.516 17.609 13.375 1 95.19 414 ALA B C 1
ATOM 6323 O O . ALA B 1 414 ? -23.047 18.688 13.148 1 95.19 414 ALA B O 1
ATOM 6324 N N . GLN B 1 415 ? -21.25 17.531 13.688 1 94.19 415 GLN B N 1
ATOM 6325 C CA . GLN B 1 415 ? -20.453 18.734 13.922 1 94.19 415 GLN B CA 1
ATOM 6326 C C . GLN B 1 415 ? -19.5 19 12.75 1 94.19 415 GLN B C 1
ATOM 6328 O O . GLN B 1 415 ? -18.391 19.5 12.945 1 94.19 415 GLN B O 1
ATOM 6333 N N . ALA B 1 416 ? -19.906 18.672 11.617 1 93.12 416 ALA B N 1
ATOM 6334 C CA . ALA B 1 416 ? -19.125 18.969 10.422 1 93.12 416 ALA B CA 1
ATOM 6335 C C . ALA B 1 416 ? -19 20.469 10.219 1 93.12 416 ALA B C 1
ATOM 6337 O O . ALA B 1 416 ? -19.938 21.219 10.445 1 93.12 416 ALA B O 1
ATOM 6338 N N . VAL B 1 417 ? -17.812 20.828 9.883 1 86.69 417 VAL B N 1
ATOM 6339 C CA . VAL B 1 417 ? -17.562 22.25 9.648 1 86.69 417 VAL B CA 1
ATOM 6340 C C . VAL B 1 417 ? -17.984 22.625 8.234 1 86.69 417 VAL B C 1
ATOM 6342 O O . VAL B 1 417 ? -17.859 21.812 7.309 1 86.69 417 VAL B O 1
ATOM 6345 N N . SER B 1 418 ? -18.719 23.688 8.102 1 67.94 418 SER B N 1
ATOM 6346 C CA . SER B 1 418 ? -19.219 24.188 6.824 1 67.94 418 SER B CA 1
ATOM 6347 C C . SER B 1 418 ? -18.094 24.734 5.965 1 67.94 418 SER B C 1
ATOM 6349 O O . SER B 1 418 ? -17.094 25.234 6.488 1 67.94 418 SER B O 1
#

Solvent-accessible surface area (backbone atoms only — not comparable to full-atom values): 47501 Å² total; per-residue (Å²): 128,87,91,82,89,95,90,93,90,94,95,87,95,85,91,88,90,81,88,86,89,86,89,85,93,84,86,87,78,86,90,78,90,79,90,82,88,91,83,86,78,86,80,79,80,84,80,85,77,82,82,80,81,76,80,77,88,77,75,87,69,79,70,91,74,87,81,82,74,90,73,76,73,89,73,79,76,80,78,72,85,73,80,68,80,75,71,72,71,68,69,70,75,66,78,65,77,45,73,70,65,49,44,60,55,49,51,49,50,50,48,48,50,50,51,48,51,56,45,60,66,35,62,49,88,54,65,69,36,32,33,38,35,32,34,27,55,47,54,69,31,31,53,38,48,51,50,41,38,74,65,46,22,32,28,39,36,20,7,70,43,72,66,30,30,51,56,48,44,69,76,42,58,92,50,39,47,60,43,68,37,46,57,70,35,70,67,37,38,51,51,42,39,50,54,49,49,68,70,38,55,88,62,19,31,38,29,37,35,40,49,45,66,62,48,63,50,67,44,60,42,88,71,55,54,54,78,55,30,50,62,24,30,34,34,39,27,47,8,46,48,36,47,49,59,65,40,38,68,37,23,45,63,37,39,13,31,39,36,40,57,55,24,38,38,32,67,36,40,84,49,22,44,19,36,24,20,14,20,17,17,35,49,25,47,47,53,19,41,28,61,60,34,40,43,49,47,25,44,46,28,37,37,20,41,34,53,46,71,34,77,82,57,31,59,66,61,52,49,51,50,42,51,54,41,59,69,70,50,54,67,71,58,47,59,42,32,32,86,60,36,62,59,50,39,53,49,44,50,51,53,51,49,67,70,54,41,39,77,65,60,59,54,50,42,50,51,52,50,40,52,67,30,27,70,57,50,54,62,67,43,51,36,47,69,50,14,59,71,44,49,54,57,52,53,74,46,61,65,69,59,50,45,53,54,58,55,66,66,46,74,75,44,65,59,43,56,130,129,90,94,83,89,93,86,88,93,82,92,79,82,87,83,84,88,80,85,83,87,83,88,82,91,82,84,89,81,87,88,80,90,83,92,82,87,90,86,88,78,85,85,77,83,83,82,84,78,86,82,80,88,76,82,79,87,80,77,89,72,78,79,84,70,73,88,71,82,75,83,71,77,88,77,80,76,80,78,74,87,76,83,71,80,77,72,74,72,70,71,69,76,66,77,68,78,45,73,69,65,48,44,59,54,50,51,50,51,49,50,50,50,51,51,49,50,56,46,60,66,36,62,49,88,54,64,71,39,33,33,38,35,32,35,27,55,48,56,71,29,30,53,36,50,53,51,42,38,75,63,45,21,34,28,38,36,20,5,70,44,70,66,28,29,51,56,48,46,71,78,43,60,91,50,38,46,61,44,69,38,45,56,70,35,71,68,37,40,52,52,42,40,50,54,49,49,68,72,40,55,88,62,18,31,38,28,37,35,39,49,45,66,61,50,65,49,66,44,60,42,90,68,52,54,53,78,57,30,49,62,25,30,33,34,40,28,46,8,48,48,37,48,48,61,65,41,39,68,37,22,44,65,37,39,12,32,40,36,40,56,55,23,40,38,30,68,36,40,85,49,23,43,18,36,23,21,13,22,19,17,34,49,25,48,46,53,19,41,26,61,60,34,40,42,49,47,25,45,44,26,36,36,20,40,35,54,46,74,34,78,79,57,31,60,67,60,53,48,51,48,42,50,54,41,57,68,70,50,55,68,71,59,47,58,42,31,33,86,61,36,61,60,49,39,53,50,44,50,49,52,50,48,66,69,52,42,38,77,66,61,60,53,50,42,50,51,52,48,40,52,68,30,27,69,57,49,56,63,67,42,50,35,49,68,51,14,60,69,45,48,54,57,50,52,74,47,60,65,72,59,51,45,53,55,57,54,67,65,47,72,72,45,66,60,44,56,130

Sequence (836 aa):
MAKKRARALPACAKHWLQPAGSSSPSLSSPPSPTPHALNTLAPSPPAVDLALAVASVEAWEDREQSFSSKAKAAASGVAVPASFPRRSLGCHLQVVWAPAMWLPLLLGVLLWAALWLLRDRQSLPASDAFVFITGCDSGFGRLLALRLDQRGFLVQASCLTPSGAEDLQRVASSRLHTTLLDVTDPQSVQRAAKWVETHVGEAGLFGLVNNAGVTGIIGPTPWQTREDFLPVLNVNTLGPIGVTLALLPLLRQARGRVVNITSVLGRLAANGGGYCVSKFALEAFSDSLRRDVAPFGVRVSIVEPGFFRTPVTNLESLEDTLQACWARLPPATKALYGEAFLTKYLKAQQRVMNLICDPDLTKVSRCLEHALTARHPRTRYSPGWDAKLLWLPASYLPASLVDAVLTWVLPKPAQAVSMAKKRARALPACAKHWLQPAGSSSPSLSSPPSPTPHALNTLAPSPPAVDLALAVASVEAWEDREQSFSSKAKAAASGVAVPASFPRRSLGCHLQVVWAPAMWLPLLLGVLLWAALWLLRDRQSLPASDAFVFITGCDSGFGRLLALRLDQRGFLVQASCLTPSGAEDLQRVASSRLHTTLLDVTDPQSVQRAAKWVETHVGEAGLFGLVNNAGVTGIIGPTPWQTREDFLPVLNVNTLGPIGVTLALLPLLRQARGRVVNITSVLGRLAANGGGYCVSKFALEAFSDSLRRDVAPFGVRVSIVEPGFFRTPVTNLESLEDTLQACWARLPPATKALYGEAFLTKYLKAQQRVMNLICDPDLTKVSRCLEHALTARHPRTRYSPGWDAKLLWLPASYLPASLVDAVLTWVLPKPAQAVS